Protein 8PYX (pdb70)

Organism: Streptoalloteichus hindustanus (NCBI:txid2017)

Sequence (993 aa):
MGYLHRVVEGLKANAGGEALVSADRRLTGAETLEEIHRTARALAAQGLRPGDGVVTLHGNGVEAVVLRIAVQLLGCRYAGLRPVFATREKANFLAEAEAAAFVYQPDMADEAAELLREVPTPRVLSLGPAPLGEDLVALAGAQSAEPVEFTADERAATAVGFTGGTAKGVCRAPFDLEACLDASSLTIFGEGPWRFLVCIPIADLGGEMAEWTLAAGGTVVLREDFEPADILATIGAERTTHVFCAPGWVYQLAEHPALADADLSSLTQIPYGGAPSTPARIADALEKLGRPLLVHCYGSQQEGGWMTWLSAEDHVRADRYLLNSVGKALPGTEIAIRDQDGADLPVGTVGEVCVRSTMLMRGYWRLPELTAKTVRDGWLHTGDLGRLDTEGYLYLVDRAKDVIIVEAYNVYSQEVEHVLTGHPDVRYAAVVGVPDHDTTEAVYAAVVPAEGVGEIDVDELRALVRTTLGPVHEPKHLDVVDTIPTTPHPDKSALRTRWRAMGYLHRVVEGLKANAGGEALVSADRRLTGAETLEEIHRTARALAAQGLRPGDGVVTLHGNGVEAVVLRIAVQLLGCRYAGLRPVFATREKANFLAEAEAAAFVYQPDMADEAAELLREVPTPRVLSLGPAPLGEDLVALAGAQSAEPVEFTADERAATAVGFAKGVCRAPFDLEACLDASSLTIFGEGPWRFLVCIPIADLGGEMAEWTLAAGGTVVLREDFEPADILATIGAERTTHVFCAPGWVYQLAEHPALADADLSSLTQIPYGGAPSTPARIADALEKLGRPLLVHCYGSQQEGGWMTWLSAEDHVRADRYLLNSVGKALPGTEIAIRDQDGADLPVGTVGEVCVRSTMLMRGYWRLPELTAKTVRDGWLHTGDLGRLDTEGYLYLVDRAKDVIIVEAYNVYSQEVEHVLTGHPDVRYAAVVGVPDHDTTEAVYAAVVPAEGVGEIDVDELRALVRTTLGPVHEPKHLDVVDTIPTTPPDKSALRTRWRA

Foldseek 3Di:
DFLLVLLLVLLVLFVPHWQEAEPVDTHTSVRLLLLLQLLLVLVVVLVDAAAAEEEEEDFWHSLLLSNLSSQVLRNYEYQYDYPLDDLVLVLVCLQLRNHQAYEYEQVCVVSVVVSCVSPPHHHYEYCADHDDHYDSSVSSVPGGSDDRGRDDDQLAFRYWYADDDLRFTFTAGRQLLVVLLVLCCVQLPQDQFAEEQCDGCSPDSSSVSSSNSSSNYYYYYDRHDDQVVVLQCCQVVLGQEYEEEQVSLLCNLPPPCNVVGDNPSHQAYEYDPFQHQLVSVVSSCVSNPALRYKAWDDGSQGRTAAIQHSVNCPPPPDHDSQWRHAGGVQKDWFFAAPVGHGDPAPDKHWTKIAGSNGTPATRPPVVVRCVQAPPRIGRRQWIWGAHPVRTTGTQARVVFWWQFQNDTARFVVLQNLLCVDQQFPGKGWGWEQDPPRRTAIEMETETDPPHDDDPLVVSQVSSCVPPRNRNGHPHYHYDNDFPDDSRTDRVVVRVVVVD/DFLLVLLLVLLVLFVPHWQEAEPVDTDTSVRLLLLLLLLLVLVVVLVDAAAAEEEEEDFWHSLLLSNLSSQVLRNYEYQYDYPVDDLVLVLVCLQLGNHQAYEYEAVCVVSVVVSCVSPPHPHYEYCADHDDHYDSSVSSVPGGSDDRGRDDDQLAFRYFAPVWTFTAGRQLLVVLLVLCCVQLPQDQFAEEQQDGCSPDSSSVSSSNSSSNYYYYYDRHDDQVVVLQCCQVVLGQEYEEEQVSLLCNLPPPCNVVGDNPSHQAYEYHPDQHQLVSVVSSCVSNVALRYKAWDDDQQGRTAAIRHSCNCPPPPDHDSQWRHAGGVQKDWFFAAPVGHGDDAPDKHFTKIAGSNGTSATRPPVVVRCVQAPPRIGRPQWIWGAHPVRTTGTQARVVFWWQFQNDTARFVVLQNLLCVPQQFPGKGWGWEQDPVRRTAIEMETETDDPDDDDPLVVSQVSSCVPPHNRNGHPHYHYDNDQDDDCNDRVVVRVVVVD

Nearest PDB structures (foldseek):
  8pyx-assembly2_B  TM=1.002E+00  e=0.000E+00  Streptoalloteichus hindustanus
  8pyx-assembly1_A  TM=1.001E+00  e=0.000E+00  Streptoalloteichus hindustanus
  8ppp-assembly2_B  TM=1.001E+00  e=0.000E+00  Streptoalloteichus hindustanus
  8ppp-assembly1_A  TM=9.996E-01  e=1.186E-103  Streptoalloteichus hindustanus
  8pyy-assembly1_A  TM=8.410E-01  e=1.056E-97  Streptoalloteichus hindustanus

Secondary structure (DSSP, 8-state):
--HHHHHHHHHHHTTTSEEEE-SS-EEEHHHHHHHHHHHHHHHHHTT--TT-EEEEE--S-HHHHHHHHHHHHTT-EEEEEPTTS-HHHHHHHHHHTTEEEEEE-GGGHHHHHHHHHHS--SSEEESSS-SSSEEHHHHHHTS--------S-TTS--EEEE------EEEE-HHHHHHHHHHHHHHH-SS--EEEE-S-TTTHHHHHHHHHHHTT-EEEE-SS--HHHHHHHHHHHT-SEE-B-HHHHHHHHH-GGGTTS--TT-SBEEEESS---HHHHHHHHHHH-SS-EEEEEEETTTEEEEEE-TGGGG-TT---TT--BEEPTT-EEEEE-TTS-B--TT--EEEEEESTTS-SEETT-HHHHHHHEETTEEEEEEEEEE-TT--EEEEEEGGG-EEETTEEE-HHHHHHHHHHSTTEEEEEEEEEEETTTEEEEEEEEEEPTT--S--HHHHHHHHHTTT-GGGS-SEEEE-S---B---B-HHHHHHHHH-/--HHHHHHHHHHHTTTSEEEE-SS-EEEHHHHHHHHHHHHHHHHHTT--TT-EEEEE--S-HHHHHHHHHHHHTT-EEEEEPTTS-HHHHHHHHHHTTEEEEEE-GGGHHHHHHHHHHS--SSEEESSS-SSSEEHHHHHHTS--------S-TTS--EEE----EEE-HHHHHHHHHHHHHHH-SS--EEEE-S-TTTHHHHHHHHHHHTT-EEEE-SS--HHHHHHHHHHHT-SEE-B-HHHHHHHHH-GGGTTS--TT-SBEEEESS---HHHHHHHHHHH-S--EEEEEEETTTEEEEEE-TGGGG-TT---TT--BEEPTT-EEEEE-TTS-B--TT--EEEEEESTTS-SEETT-HHHHHHHEETTEEEEEEEEEE-TT--EEEEEEGGG-EEETTEEE-HHHHHHHHHHSTTEEEEEEEEEEETTTEEEEEEEEEEPTT--S--HHHHHHHHHHHT-GGGS-SEEEE-S--------HHHHHHHHH-

B-factor: mean 33.25, std 11.19, range [15.63, 104.34]

Solvent-accessible surface area: 38607 Å² total; per-residue (Å²): 96,18,2,4,94,55,2,24,82,3,0,103,88,22,40,79,29,61,0,0,0,17,91,132,80,113,14,42,0,52,85,0,13,28,51,0,7,55,9,0,67,2,0,47,72,47,33,3,96,89,49,41,1,0,0,0,0,2,7,5,21,0,62,2,1,7,2,4,2,0,0,2,4,26,6,0,13,1,0,0,0,60,50,112,35,67,60,75,40,1,14,77,16,1,60,96,2,83,19,16,0,0,0,0,43,36,128,42,12,71,44,0,23,20,0,21,45,72,28,113,19,79,82,28,0,1,22,5,116,34,106,40,50,91,31,2,64,59,54,4,56,92,57,57,32,111,79,30,78,43,126,29,87,46,140,51,24,2,4,4,8,10,75,9,46,93,87,11,5,0,10,6,0,0,79,3,1,27,17,6,0,67,7,0,29,56,5,6,31,139,26,98,3,61,0,0,0,4,17,28,0,1,9,51,0,0,10,0,0,2,8,0,1,13,23,13,2,7,0,0,3,41,107,87,28,77,19,41,54,0,3,64,3,0,23,90,20,120,0,27,3,0,9,0,30,5,30,58,0,12,82,2,7,83,48,122,40,31,96,142,28,73,25,74,14,4,80,24,2,0,1,4,73,26,46,11,21,6,22,26,0,41,66,1,21,146,60,21,61,93,66,1,0,1,10,3,18,27,44,34,16,1,8,17,1,0,52,1,31,20,131,25,15,78,66,111,98,109,138,4,8,52,0,13,0,78,38,3,95,71,13,80,32,11,9,30,52,113,139,32,49,97,46,101,92,43,56,30,8,35,0,0,0,89,17,80,6,25,13,87,7,15,33,105,60,89,86,74,31,71,54,20,36,117,134,34,25,4,18,18,18,26,24,0,66,28,44,134,58,31,2,0,30,34,1,1,61,52,38,4,23,1,89,12,94,94,125,75,0,37,0,12,30,0,16,40,20,0,4,50,20,111,37,2,78,61,12,0,0,1,3,0,55,20,182,123,29,81,24,3,3,7,0,0,0,15,36,22,169,91,38,63,104,17,77,46,97,80,1,46,31,63,0,99,110,81,48,16,95,40,33,42,0,114,47,23,63,77,32,130,86,32,49,99,63,159,65,33,44,10,49,36,12,8,81,71,80,79,125,117,9,3,4,81,66,1,25,80,4,1,76,88,22,40,78,28,60,0,0,0,15,92,129,81,118,15,42,0,51,85,0,22,24,47,0,10,68,10,0,74,2,0,47,72,45,34,2,95,87,49,40,1,0,0,0,0,2,6,5,20,1,58,3,1,9,1,5,2,0,0,2,4,26,7,0,14,0,0,0,0,64,50,114,45,66,58,197,39,0,12,71,17,1,62,96,3,84,21,16,0,0,0,0,47,34,122,39,12,66,43,0,20,21,1,22,40,68,26,113,18,79,81,29,0,1,22,6,117,32,106,38,51,92,33,1,69,60,56,5,57,92,59,58,30,118,98,29,83,42,125,31,88,42,120,53,23,2,5,3,13,32,95,33,6,5,9,12,0,0,78,4,0,42,17,5,1,68,7,0,30,56,5,2,30,139,27,98,3,61,1,0,0,4,16,28,0,1,6,55,0,0,27,2,0,2,7,0,1,14,23,13,2,7,0,0,3,44,107,88,28,76,20,42,53,0,4,64,3,0,24,88,20,129,0,28,3,0,10,0,32,5,32,57,1,14,83,2,10,85,47,123,42,30,104,96,28,78,24,71,16,5,77,19,1,0,0,4,85,46,64,10,21,6,23,26,0,42,71,2,23,83,52,19,68,80,56,1,0,1,9,3,18,28,44,68,38,1,8,18,1,0,52,0,36,18,119,30,16,76,64,110,97,107,138,4,10,58,0,12,0,81,39,2,94,70,13,79,32,12,7,31,41,177,140,32,49,98,44,101,91,43,55,30,7,33,0,0,0,94,17,81,7,25,13,149,8,22,34,106,51,87,85,59,31,70,90,18,35,110,141,34,31,4,19,33,30,26,24,0,72,28,44,135,57,31,3,0,31,34,4,1,100,53,67,4,23,1,73,13,107,94,128,61,0,32,0,12,24,0,21,40,22,0,4,51,20,112,35,2,80,59,13,3,0,0,2,0,62,27,180,123,32,82,24,3,3,7,0,0,0,19,37,24,106,80,44,67,174,19,78,46,98,80,1,46,32,63,0,100,114,81,46,16,102,43,28,42,0,120,42,21,59,74,26,130,85,32,52,103,84,158,65,43,14,45,34,10,10,83,72,82,89,124

InterPro domains:
  IPR000873 AMP-dependent synthetase/ligase domain [PF00501] (16-366)
  IPR020845 AMP-binding, conserved site [PS00455] (160-171)
  IPR025110 AMP-binding enzyme, C-terminal domain [PF13193] (416-492)
  IPR042099 ANL, N-terminal domain [G3DSA:3.40.50.12780] (4-402)
  IPR045851 AMP-binding enzyme domain superfamily [G3DSA:3.30.300.30] (403-505)
  IPR050237 ATP-dependent AMP-binding enzyme [PTHR43767] (10-500)

Radius of gyration: 31.49 Å; Cα contacts (8 Å, |Δi|>4): 2283; chains: 2; bounding box: 93×53×87 Å

Structure (mmCIF, N/CA/C/O backbone):
data_8PYX
#
_entry.id   8PYX
#
_cell.length_a   82.167
_cell.length_b   96.159
_cell.length_c   87.323
_cell.angle_alpha   90.00
_cell.angle_beta   117.74
_cell.angle_gamma   90.00
#
_symmetry.space_group_name_H-M   'P 1 21 1'
#
loop_
_entity.id
_entity.type
_entity.pdbx_description
1 polymer 'Fatty-acyl-CoA synthase'
2 non-polymer 'SULFATE ION'
3 non-polymer ADENOSINE
4 water water
#
loop_
_atom_site.group_PDB
_atom_site.id
_atom_site.type_symbol
_atom_site.label_atom_id
_atom_site.label_alt_id
_atom_site.label_comp_id
_atom_site.label_asym_id
_atom_site.label_entity_id
_atom_site.label_seq_id
_atom_site.pdbx_PDB_ins_code
_atom_site.Cartn_x
_atom_site.Cartn_y
_atom_site.Cartn_z
_atom_site.occupancy
_atom_site.B_iso_or_equiv
_atom_site.auth_seq_id
_atom_site.auth_comp_id
_atom_site.auth_asym_id
_atom_site.auth_atom_id
_atom_site.pdbx_PDB_model_num
ATOM 1 N N . MET A 1 1 ? -26.144 20.203 -22.310 1.00 46.60 1 MET A N 1
ATOM 2 C CA . MET A 1 1 ? -27.066 20.324 -23.477 1.00 48.20 1 MET A CA 1
ATOM 3 C C . MET A 1 1 ? -28.538 20.241 -23.041 1.00 44.33 1 MET A C 1
ATOM 4 O O . MET A 1 1 ? -29.432 20.681 -23.755 1.00 43.54 1 MET A O 1
ATOM 6 N N . GLY A 1 2 ? -28.786 19.676 -21.851 1.00 41.50 2 GLY A N 1
ATOM 7 C CA . GLY A 1 2 ? -30.092 19.190 -21.437 1.00 32.68 2 GLY A CA 1
ATOM 8 C C . GLY A 1 2 ? -30.142 17.669 -21.569 1.00 29.49 2 GLY A C 1
ATOM 9 O O . GLY A 1 2 ? -29.729 17.134 -22.593 1.00 28.07 2 GLY A O 1
ATOM 10 N N . TYR A 1 3 ? -30.632 16.975 -20.544 1.00 26.17 3 TYR A N 1
ATOM 11 C CA . TYR A 1 3 ? -30.576 15.514 -20.507 1.00 24.97 3 TYR A CA 1
ATOM 12 C C . TYR A 1 3 ? -31.363 14.885 -21.658 1.00 24.82 3 TYR A C 1
ATOM 13 O O . TYR A 1 3 ? -30.882 13.981 -22.344 1.00 23.69 3 TYR A O 1
ATOM 22 N N . LEU A 1 4 ? -32.603 15.327 -21.859 1.00 24.49 4 LEU A N 1
ATOM 23 C CA . LEU A 1 4 ? -33.426 14.698 -22.878 1.00 26.97 4 LEU A CA 1
ATOM 24 C C . LEU A 1 4 ? -32.936 15.008 -24.292 1.00 27.17 4 LEU A C 1
ATOM 25 O O . LEU A 1 4 ? -33.003 14.142 -25.156 1.00 22.89 4 LEU A O 1
ATOM 30 N N . HIS A 1 5 ? -32.361 16.205 -24.466 1.00 27.32 5 HIS A N 1
ATOM 31 C CA . HIS A 1 5 ? -31.630 16.558 -25.663 1.00 31.11 5 HIS A CA 1
ATOM 32 C C . HIS A 1 5 ? -30.488 15.563 -25.899 1.00 28.61 5 HIS A C 1
ATOM 33 O O . HIS A 1 5 ? -30.303 15.129 -27.033 1.00 27.84 5 HIS A O 1
ATOM 40 N N . ARG A 1 6 ? -29.717 15.221 -24.852 1.00 26.85 6 ARG A N 1
ATOM 41 C CA . ARG A 1 6 ? -28.611 14.268 -24.996 1.00 27.80 6 ARG A CA 1
ATOM 42 C C . ARG A 1 6 ? -29.140 12.906 -25.450 1.00 23.06 6 ARG A C 1
ATOM 43 O O . ARG A 1 6 ? -28.594 12.299 -26.356 1.00 25.08 6 ARG A O 1
ATOM 51 N N . VAL A 1 7 ? -30.248 12.459 -24.885 1.00 22.64 7 VAL A N 1
ATOM 52 C CA . VAL A 1 7 ? -30.838 11.163 -25.231 1.00 21.26 7 VAL A CA 1
ATOM 53 C C . VAL A 1 7 ? -31.264 11.140 -26.710 1.00 24.25 7 VAL A C 1
ATOM 54 O O . VAL A 1 7 ? -30.958 10.203 -27.445 1.00 22.11 7 VAL A O 1
ATOM 58 N N . VAL A 1 8 ? -31.959 12.205 -27.152 1.00 24.38 8 VAL A N 1
ATOM 59 C CA . VAL A 1 8 ? -32.513 12.316 -28.498 1.00 25.46 8 VAL A CA 1
ATOM 60 C C . VAL A 1 8 ? -31.384 12.425 -29.523 1.00 26.56 8 VAL A C 1
ATOM 61 O O . VAL A 1 8 ? -31.480 11.804 -30.569 1.00 26.42 8 VAL A O 1
ATOM 65 N N . GLU A 1 9 ? -30.333 13.208 -29.222 1.00 26.61 9 GLU A N 1
ATOM 66 C CA . GLU A 1 9 ? -29.160 13.344 -30.083 1.00 29.68 9 GLU A CA 1
ATOM 67 C C . GLU A 1 9 ? -28.466 11.993 -30.274 1.00 25.73 9 GLU A C 1
ATOM 68 O O . GLU A 1 9 ? -28.054 11.656 -31.378 1.00 23.97 9 GLU A O 1
ATOM 74 N N . GLY A 1 10 ? -28.319 11.231 -29.201 1.00 21.45 10 GLY A N 1
ATOM 75 C CA . GLY A 1 10 ? -27.800 9.881 -29.325 1.00 21.78 10 GLY A CA 1
ATOM 76 C C . GLY A 1 10 ? -28.622 9.025 -30.277 1.00 21.00 10 GLY A C 1
ATOM 77 O O . GLY A 1 10 ? -28.072 8.340 -31.139 1.00 23.79 10 GLY A O 1
ATOM 78 N N . LEU A 1 11 ? -29.941 9.046 -30.108 1.00 23.42 11 LEU A N 1
ATOM 79 C CA . LEU A 1 11 ? -30.828 8.246 -30.950 1.00 25.98 11 LEU A CA 1
ATOM 80 C C . LEU A 1 11 ? -30.724 8.656 -32.417 1.00 25.78 11 LEU A C 1
ATOM 81 O O . LEU A 1 11 ? -30.761 7.797 -33.285 1.00 24.22 11 LEU A O 1
ATOM 86 N N . LYS A 1 12 ? -30.543 9.955 -32.675 1.00 27.33 12 LYS A N 1
ATOM 87 C CA . LYS A 1 12 ? -30.387 10.481 -34.027 1.00 28.98 12 LYS A CA 1
ATOM 88 C C . LYS A 1 12 ? -29.042 10.080 -34.612 1.00 27.11 12 LYS A C 1
ATOM 89 O O . LYS A 1 12 ? -28.937 9.820 -35.812 1.00 29.22 12 LYS A O 1
ATOM 95 N N . ALA A 1 13 ? -28.006 10.071 -33.767 1.00 26.74 13 ALA A N 1
ATOM 96 C CA . ALA A 1 13 ? -26.710 9.579 -34.183 1.00 30.35 13 ALA A CA 1
ATOM 97 C C . ALA A 1 13 ? -26.773 8.087 -34.537 1.00 27.95 13 ALA A C 1
ATOM 98 O O . ALA A 1 13 ? -25.951 7.626 -35.314 1.00 30.28 13 ALA A O 1
ATOM 100 N N . ASN A 1 14 ? -27.741 7.345 -33.979 1.00 25.38 14 ASN A N 1
ATOM 101 C CA . ASN A 1 14 ? -27.885 5.911 -34.213 1.00 24.96 14 ASN A CA 1
ATOM 102 C C . ASN A 1 14 ? -29.160 5.625 -35.030 1.00 26.74 14 ASN A C 1
ATOM 103 O O . ASN A 1 14 ? -29.749 4.549 -34.918 1.00 25.31 14 ASN A O 1
ATOM 108 N N . ALA A 1 15 ? -29.591 6.560 -35.889 1.00 25.62 15 ALA A N 1
ATOM 109 C CA . ALA A 1 15 ? -30.929 6.439 -36.485 1.00 29.16 15 ALA A CA 1
ATOM 110 C C . ALA A 1 15 ? -31.072 5.109 -37.229 1.00 29.16 15 ALA A C 1
ATOM 111 O O . ALA A 1 15 ? -32.084 4.434 -37.070 1.00 29.08 15 ALA A O 1
ATOM 113 N N . GLY A 1 16 ? -30.032 4.716 -37.983 1.00 28.53 16 GLY A N 1
ATOM 114 C CA . GLY A 1 16 ? -30.066 3.499 -38.782 1.00 32.04 16 GLY A CA 1
ATOM 115 C C . GLY A 1 16 ? -29.503 2.255 -38.091 1.00 32.47 16 GLY A C 1
ATOM 116 O O . GLY A 1 16 ? -29.470 1.179 -38.683 1.00 29.09 16 GLY A O 1
ATOM 117 N N . GLY A 1 17 ? -29.002 2.393 -36.861 1.00 32.61 17 GLY A N 1
ATOM 118 C CA . GLY A 1 17 ? -28.478 1.245 -36.131 1.00 33.55 17 GLY A CA 1
ATOM 119 C C . GLY A 1 17 ? -29.492 0.772 -35.095 1.00 31.38 17 GLY A C 1
ATOM 120 O O . GLY A 1 17 ? -30.441 1.493 -34.792 1.00 30.06 17 GLY A O 1
ATOM 121 N N . GLU A 1 18 ? -29.264 -0.423 -34.550 1.00 31.69 18 GLU A N 1
ATOM 122 C CA . GLU A 1 18 ? -30.092 -0.977 -33.486 1.00 29.57 18 GLU A CA 1
ATOM 123 C C . GLU A 1 18 ? -29.918 -0.118 -32.235 1.00 25.69 18 GLU A C 1
ATOM 124 O O . GLU A 1 18 ? -28.787 0.189 -31.887 1.00 25.45 18 GLU A O 1
ATOM 130 N N . ALA A 1 19 ? -31.035 0.169 -31.545 1.00 24.17 19 ALA A N 1
ATOM 131 C CA . ALA A 1 19 ? -31.088 1.004 -30.345 1.00 27.37 19 ALA A CA 1
ATOM 132 C C . ALA A 1 19 ? -31.723 0.273 -29.157 1.00 29.70 19 ALA A C 1
ATOM 133 O O . ALA A 1 19 ? -31.192 0.344 -28.048 1.00 28.10 19 ALA A O 1
ATOM 135 N N . LEU A 1 20 ? -32.901 -0.358 -29.362 1.00 25.62 20 LEU A N 1
ATOM 136 C CA . LEU A 1 20 ? -33.552 -1.126 -28.307 1.00 26.40 20 LEU A CA 1
ATOM 137 C C . LEU A 1 20 ? -33.776 -2.552 -28.806 1.00 26.55 20 LEU A C 1
ATOM 138 O O . LEU A 1 20 ? -34.499 -2.760 -29.782 1.00 30.11 20 LEU A O 1
ATOM 143 N N . VAL A 1 21 ? -33.117 -3.514 -28.158 1.00 25.93 21 VAL A N 1
ATOM 144 C CA . VAL A 1 21 ? -33.186 -4.907 -28.551 1.00 29.74 21 VAL A CA 1
ATOM 145 C C . VAL A 1 21 ? -33.567 -5.738 -27.329 1.00 30.16 21 VAL A C 1
ATOM 146 O O . VAL A 1 21 ? -32.871 -5.681 -26.312 1.00 24.95 21 VAL A O 1
ATOM 150 N N . SER A 1 22 ? -34.649 -6.517 -27.452 1.00 29.03 22 SER A N 1
ATOM 151 C CA . SER A 1 22 ? -35.036 -7.520 -26.467 1.00 30.27 22 SER A CA 1
ATOM 152 C C . SER A 1 22 ? -35.139 -8.872 -27.158 1.00 31.57 22 SER A C 1
ATOM 153 O O . SER A 1 22 ? -34.818 -8.979 -28.326 1.00 33.09 22 SER A O 1
ATOM 156 N N . ALA A 1 23 ? -35.640 -9.881 -26.442 1.00 33.44 23 ALA A N 1
ATOM 157 C CA . ALA A 1 23 ? -35.914 -11.179 -27.034 1.00 36.24 23 ALA A CA 1
ATOM 158 C C . ALA A 1 23 ? -37.120 -11.087 -27.971 1.00 37.39 23 ALA A C 1
ATOM 159 O O . ALA A 1 23 ? -37.227 -11.887 -28.884 1.00 38.53 23 ALA A O 1
ATOM 161 N N . ASP A 1 24 ? -37.962 -10.058 -27.818 1.00 37.46 24 ASP A N 1
ATOM 162 C CA . ASP A 1 24 ? -39.234 -9.990 -28.520 1.00 40.99 24 ASP A CA 1
ATOM 163 C C . ASP A 1 24 ? -39.289 -8.897 -29.590 1.00 42.92 24 ASP A C 1
ATOM 164 O O . ASP A 1 24 ? -40.215 -8.871 -30.393 1.00 39.39 24 ASP A O 1
ATOM 169 N N . ARG A 1 25 ? -38.372 -7.936 -29.562 1.00 38.91 25 ARG A N 1
ATOM 170 C CA . ARG A 1 25 ? -38.521 -6.775 -30.414 1.00 41.29 25 ARG A CA 1
ATOM 171 C C . ARG A 1 25 ? -37.171 -6.104 -30.607 1.00 39.05 25 ARG A C 1
ATOM 172 O O . ARG A 1 25 ? -36.383 -6.110 -29.667 1.00 37.02 25 ARG A O 1
ATOM 180 N N . ARG A 1 26 ? -36.965 -5.513 -31.795 1.00 35.26 26 ARG A N 1
ATOM 181 C CA . ARG A 1 26 ? -35.703 -4.795 -32.119 1.00 35.46 26 ARG A CA 1
ATOM 182 C C . ARG A 1 26 ? -36.034 -3.493 -32.857 1.00 38.28 26 ARG A C 1
ATOM 183 O O . ARG A 1 26 ? -36.582 -3.582 -33.972 1.00 38.05 26 ARG A O 1
ATOM 191 N N . LEU A 1 27 ? -35.720 -2.338 -32.266 1.00 35.68 27 LEU A N 1
ATOM 192 C CA . LEU A 1 27 ? -35.962 -1.034 -32.860 1.00 33.90 27 LEU A CA 1
ATOM 193 C C . LEU A 1 27 ? -34.625 -0.365 -33.190 1.00 37.41 27 LEU A C 1
ATOM 194 O O . LEU A 1 27 ? -33.652 -0.446 -32.438 1.00 30.86 27 LEU A O 1
ATOM 199 N N . THR A 1 28 ? -34.601 0.314 -34.336 1.00 35.03 28 THR A N 1
ATOM 200 C CA . THR A 1 28 ? -33.507 1.184 -34.701 1.00 29.97 28 THR A CA 1
ATOM 201 C C . THR A 1 28 ? -33.614 2.454 -33.864 1.00 25.99 28 THR A C 1
ATOM 202 O O . THR A 1 28 ? -34.621 2.705 -33.212 1.00 27.76 28 THR A O 1
ATOM 206 N N . GLY A 1 29 ? -32.568 3.275 -33.929 1.00 26.61 29 GLY A N 1
ATOM 207 C CA . GLY A 1 29 ? -32.595 4.599 -33.334 1.00 27.55 29 GLY A CA 1
ATOM 208 C C . GLY A 1 29 ? -33.782 5.413 -33.828 1.00 27.86 29 GLY A C 1
ATOM 209 O O . GLY A 1 29 ? -34.475 6.048 -33.036 1.00 27.19 29 GLY A O 1
ATOM 210 N N . ALA A 1 30 ? -34.010 5.412 -35.148 1.00 32.07 30 ALA A N 1
ATOM 211 C CA . ALA A 1 30 ? -35.080 6.239 -35.704 1.00 30.38 30 ALA A CA 1
ATOM 212 C C . ALA A 1 30 ? -36.434 5.690 -35.249 1.00 27.99 30 ALA A C 1
ATOM 213 O O . ALA A 1 30 ? -37.335 6.455 -34.904 1.00 25.31 30 ALA A O 1
ATOM 215 N N . GLU A 1 31 ? -36.582 4.352 -35.210 1.00 29.24 31 GLU A N 1
ATOM 216 C CA . GLU A 1 31 ? -37.851 3.765 -34.794 1.00 30.68 31 GLU A CA 1
ATOM 217 C C . GLU A 1 31 ? -38.122 4.119 -33.337 1.00 29.14 31 GLU A C 1
ATOM 218 O O . GLU A 1 31 ? -39.259 4.402 -32.959 1.00 28.50 31 GLU A O 1
ATOM 224 N N . THR A 1 32 ? -37.060 4.071 -32.523 1.00 27.23 32 THR A N 1
ATOM 225 C CA . THR A 1 32 ? -37.178 4.325 -31.099 1.00 26.12 32 THR A CA 1
ATOM 226 C C . THR A 1 32 ? -37.655 5.761 -30.903 1.00 25.97 32 THR A C 1
ATOM 227 O O . THR A 1 32 ? -38.556 6.044 -30.130 1.00 29.41 32 THR A O 1
ATOM 231 N N . LEU A 1 33 ? -37.062 6.690 -31.637 1.00 28.35 33 LEU A N 1
ATOM 232 C CA . LEU A 1 33 ? -37.405 8.083 -31.469 1.00 31.28 33 LEU A CA 1
ATOM 233 C C . LEU A 1 33 ? -38.874 8.301 -31.826 1.00 33.22 33 LEU A C 1
ATOM 234 O O . LEU A 1 33 ? -39.533 9.103 -31.165 1.00 33.04 33 LEU A O 1
ATOM 239 N N . GLU A 1 34 ? -39.368 7.620 -32.876 1.00 30.74 34 GLU A N 1
ATOM 240 C CA . GLU A 1 34 ? -40.751 7.790 -33.317 1.00 30.68 34 GLU A CA 1
ATOM 241 C C . GLU A 1 34 ? -41.715 7.328 -32.231 1.00 28.97 34 GLU A C 1
ATOM 242 O O . GLU A 1 34 ? -42.690 8.029 -31.912 1.00 29.11 34 GLU A O 1
ATOM 244 N N . GLU A 1 35 ? -41.449 6.134 -31.696 1.00 31.48 35 GLU A N 1
ATOM 245 C CA . GLU A 1 35 ? -42.242 5.572 -30.614 1.00 34.04 35 GLU A CA 1
ATOM 246 C C . GLU A 1 35 ? -42.227 6.500 -29.398 1.00 28.72 35 GLU A C 1
ATOM 247 O O . GLU A 1 35 ? -43.255 6.644 -28.745 1.00 31.01 35 GLU A O 1
ATOM 253 N N . ILE A 1 36 ? -41.089 7.135 -29.105 1.00 28.27 36 ILE A N 1
ATOM 254 C CA . ILE A 1 36 ? -40.996 8.045 -27.974 1.00 28.07 36 ILE A CA 1
ATOM 255 C C . ILE A 1 36 ? -41.890 9.246 -28.219 1.00 29.36 36 ILE A C 1
ATOM 256 O O . ILE A 1 36 ? -42.646 9.633 -27.331 1.00 28.66 36 ILE A O 1
ATOM 261 N N . HIS A 1 37 ? -41.781 9.829 -29.408 1.00 27.59 37 HIS A N 1
ATOM 262 C CA . HIS A 1 37 ? -42.517 11.037 -29.724 1.00 32.07 37 HIS A CA 1
ATOM 263 C C . HIS A 1 37 ? -44.027 10.774 -29.698 1.00 30.61 37 HIS A C 1
ATOM 264 O O . HIS A 1 37 ? -44.796 11.605 -29.230 1.00 34.65 37 HIS A O 1
ATOM 271 N N . ARG A 1 38 ? -44.462 9.625 -30.211 1.00 33.50 38 ARG A N 1
ATOM 272 C CA . ARG A 1 38 ? -45.885 9.387 -30.315 1.00 37.17 38 ARG A CA 1
ATOM 273 C C . ARG A 1 38 ? -46.428 8.986 -28.941 1.00 37.19 38 ARG A C 1
ATOM 274 O O . ARG A 1 38 ? -47.560 9.347 -28.614 1.00 32.84 38 ARG A O 1
ATOM 282 N N . THR A 1 39 ? -45.614 8.296 -28.127 1.00 31.25 39 THR A N 1
ATOM 283 C CA . THR A 1 39 ? -46.050 7.931 -26.799 1.00 31.57 39 THR A CA 1
ATOM 284 C C . THR A 1 39 ? -46.182 9.189 -25.967 1.00 31.76 39 THR A C 1
ATOM 285 O O . THR A 1 39 ? -47.135 9.316 -25.211 1.00 34.09 39 THR A O 1
ATOM 289 N N . ALA A 1 40 ? -45.240 10.117 -26.136 1.00 30.72 40 ALA A N 1
ATOM 290 C CA . ALA A 1 40 ? -45.315 11.382 -25.430 1.00 32.11 40 ALA A CA 1
ATOM 291 C C . ALA A 1 40 ? -46.608 12.107 -25.789 1.00 36.27 40 ALA A C 1
ATOM 292 O O . ALA A 1 40 ? -47.257 12.696 -24.916 1.00 34.91 40 ALA A O 1
ATOM 294 N N . ARG A 1 41 ? -46.933 12.133 -27.081 1.00 35.73 41 ARG A N 1
ATOM 295 C CA . ARG A 1 41 ? -48.144 12.874 -27.519 1.00 39.95 41 ARG A CA 1
ATOM 296 C C . ARG A 1 41 ? -49.366 12.193 -26.900 1.00 35.15 41 ARG A C 1
ATOM 297 O O . ARG A 1 41 ? -50.226 12.906 -26.356 1.00 33.41 41 ARG A O 1
ATOM 305 N N . ALA A 1 42 ? -49.421 10.863 -26.968 1.00 32.09 42 ALA A N 1
ATOM 306 C CA . ALA A 1 42 ? -50.522 10.126 -26.377 1.00 31.87 42 ALA A CA 1
ATOM 307 C C . ALA A 1 42 ? -50.692 10.499 -24.902 1.00 35.65 42 ALA A C 1
ATOM 308 O O . ALA A 1 42 ? -51.821 10.665 -24.444 1.00 36.31 42 ALA A O 1
ATOM 310 N N . LEU A 1 43 ? -49.575 10.628 -24.150 1.00 34.00 43 LEU A N 1
ATOM 311 C CA . LEU A 1 43 ? -49.652 10.930 -22.730 1.00 30.92 43 LEU A CA 1
ATOM 312 C C . LEU A 1 43 ? -50.170 12.354 -22.548 1.00 33.08 43 LEU A C 1
ATOM 313 O O . LEU A 1 43 ? -50.984 12.624 -21.656 1.00 35.32 43 LEU A O 1
ATOM 318 N N . ALA A 1 44 ? -49.716 13.272 -23.404 1.00 34.25 44 ALA A N 1
ATOM 319 C CA . ALA A 1 44 ? -50.127 14.660 -23.282 1.00 36.03 44 ALA A CA 1
ATOM 320 C C . ALA A 1 44 ? -51.614 14.756 -23.619 1.00 39.05 44 ALA A C 1
ATOM 321 O O . ALA A 1 44 ? -52.348 15.524 -22.998 1.00 38.00 44 ALA A O 1
ATOM 323 N N . ALA A 1 45 ? -52.044 13.954 -24.597 1.00 38.89 45 ALA A N 1
ATOM 324 C CA . ALA A 1 45 ? -53.451 13.916 -24.988 1.00 42.33 45 ALA A CA 1
ATOM 325 C C . ALA A 1 45 ? -54.324 13.345 -23.868 1.00 40.97 45 ALA A C 1
ATOM 326 O O . ALA A 1 45 ? -55.519 13.616 -23.848 1.00 42.10 45 ALA A O 1
ATOM 328 N N . GLN A 1 46 ? -53.744 12.571 -22.928 1.00 40.30 46 GLN A N 1
ATOM 329 C CA . GLN A 1 46 ? -54.493 12.079 -21.784 1.00 33.66 46 GLN A CA 1
ATOM 330 C C . GLN A 1 46 ? -54.577 13.130 -20.687 1.00 33.41 46 GLN A C 1
ATOM 331 O O . GLN A 1 46 ? -55.225 12.889 -19.675 1.00 35.79 46 GLN A O 1
ATOM 337 N N . GLY A 1 47 ? -53.931 14.283 -20.864 1.00 31.60 47 GLY A N 1
ATOM 338 C CA . GLY A 1 47 ? -54.050 15.369 -19.900 1.00 32.01 47 GLY A CA 1
ATOM 339 C C . GLY A 1 47 ? -52.807 15.561 -19.022 1.00 34.01 47 GLY A C 1
ATOM 340 O O . GLY A 1 47 ? -52.736 16.515 -18.245 1.00 35.78 47 GLY A O 1
ATOM 341 N N . LEU A 1 48 ? -51.806 14.689 -19.157 1.00 32.36 48 LEU A N 1
ATOM 342 C CA . LEU A 1 48 ? -50.596 14.798 -18.347 1.00 33.01 48 LEU A CA 1
ATOM 343 C C . LEU A 1 48 ? -49.823 16.050 -18.740 1.00 33.80 48 LEU A C 1
ATOM 344 O O . LEU A 1 48 ? -49.697 16.353 -19.921 1.00 37.61 48 LEU A O 1
ATOM 349 N N . ARG A 1 49 ? -49.374 16.804 -17.729 1.00 35.81 49 ARG A N 1
ATOM 350 C CA . ARG A 1 49 ? -48.602 18.029 -17.902 1.00 34.97 49 ARG A CA 1
ATOM 351 C C . ARG A 1 49 ? -47.333 17.956 -17.046 1.00 39.09 49 ARG A C 1
ATOM 352 O O . ARG A 1 49 ? -47.179 17.045 -16.213 1.00 35.07 49 ARG A O 1
ATOM 356 N N . PRO A 1 50 ? -46.378 18.909 -17.224 1.00 37.04 50 PRO A N 1
ATOM 357 C CA . PRO A 1 50 ? -45.142 18.932 -16.432 1.00 37.57 50 PRO A CA 1
ATOM 358 C C . PRO A 1 50 ? -45.369 18.805 -14.928 1.00 38.32 50 PRO A C 1
ATOM 359 O O . PRO A 1 50 ? -46.214 19.490 -14.359 1.00 36.72 50 PRO A O 1
ATOM 363 N N . GLY A 1 51 ? -44.628 17.886 -14.299 1.00 34.05 51 GLY A N 1
ATOM 364 C CA . GLY A 1 51 ? -44.678 17.742 -12.859 1.00 32.19 51 GLY A CA 1
ATOM 365 C C . GLY A 1 51 ? -45.713 16.719 -12.410 1.00 30.71 51 GLY A C 1
ATOM 366 O O . GLY A 1 51 ? -45.793 16.421 -11.221 1.00 29.73 51 GLY A O 1
ATOM 367 N N . ASP A 1 52 ? -46.503 16.182 -13.345 1.00 28.70 52 ASP A N 1
ATOM 368 C CA . ASP A 1 52 ? -47.491 15.185 -12.971 1.00 31.94 52 ASP A CA 1
ATOM 369 C C . ASP A 1 52 ? -46.764 13.863 -12.734 1.00 33.96 52 ASP A C 1
ATOM 370 O O . ASP A 1 52 ? -45.884 13.499 -13.511 1.00 34.65 52 ASP A O 1
ATOM 375 N N . GLY A 1 53 ? -47.129 13.186 -11.644 1.00 32.86 53 GLY A N 1
ATOM 376 C CA . GLY A 1 53 ? -46.600 11.873 -11.320 1.00 31.69 53 GLY A CA 1
ATOM 377 C C . GLY A 1 53 ? -47.187 10.830 -12.257 1.00 33.79 53 GLY A C 1
ATOM 378 O O . GLY A 1 53 ? -48.394 10.890 -12.548 1.00 27.46 53 GLY A O 1
ATOM 379 N N . VAL A 1 54 ? -46.316 9.912 -12.716 1.00 29.81 54 VAL A N 1
ATOM 380 C CA . VAL A 1 54 ? -46.725 8.794 -13.550 1.00 30.19 54 VAL A CA 1
ATOM 381 C C . VAL A 1 54 ? -46.076 7.542 -12.987 1.00 29.98 54 VAL A C 1
ATOM 382 O O . VAL A 1 54 ? -44.882 7.338 -13.129 1.00 28.39 54 VAL A O 1
ATOM 386 N N . VAL A 1 55 ? -46.877 6.692 -12.361 1.00 29.20 55 VAL A N 1
ATOM 387 C CA . VAL A 1 55 ? -46.357 5.509 -11.705 1.00 29.27 55 VAL A CA 1
ATOM 388 C C . VAL A 1 55 ? -46.526 4.356 -12.666 1.00 26.36 55 VAL A C 1
ATOM 389 O O . VAL A 1 55 ? -47.523 4.283 -13.379 1.00 26.11 55 VAL A O 1
ATOM 393 N N . THR A 1 56 ? -45.535 3.473 -12.693 1.00 27.44 56 THR A N 1
ATOM 394 C CA . THR A 1 56 ? -45.498 2.429 -13.701 1.00 28.67 56 THR A CA 1
ATOM 395 C C . THR A 1 56 ? -45.273 1.087 -13.038 1.00 27.79 56 THR A C 1
ATOM 396 O O . THR A 1 56 ? -44.714 1.008 -11.950 1.00 28.24 56 THR A O 1
ATOM 400 N N . LEU A 1 57 ? -45.699 0.040 -13.742 1.00 28.33 57 LEU A N 1
ATOM 401 C CA . LEU A 1 57 ? -45.466 -1.321 -13.305 1.00 32.00 57 LEU A CA 1
ATOM 402 C C . LEU A 1 57 ? -45.246 -2.187 -14.537 1.00 33.20 57 LEU A C 1
ATOM 403 O O . LEU A 1 57 ? -46.208 -2.558 -15.205 1.00 36.17 57 LEU A O 1
ATOM 408 N N . HIS A 1 58 ? -43.973 -2.487 -14.817 1.00 29.85 58 HIS A N 1
ATOM 409 C CA . HIS A 1 58 ? -43.592 -3.282 -15.976 1.00 30.96 58 HIS A CA 1
ATOM 410 C C . HIS A 1 58 ? -42.244 -3.947 -15.728 1.00 29.42 58 HIS A C 1
ATOM 411 O O . HIS A 1 58 ? -41.541 -3.602 -14.777 1.00 30.52 58 HIS A O 1
ATOM 418 N N . GLY A 1 59 ? -41.897 -4.869 -16.630 1.00 30.57 59 GLY A N 1
ATOM 419 C CA . GLY A 1 59 ? -40.576 -5.464 -16.701 1.00 31.51 59 GLY A CA 1
ATOM 420 C C . GLY A 1 59 ? -39.660 -4.677 -17.642 1.00 30.13 59 GLY A C 1
ATOM 421 O O . GLY A 1 59 ? -39.766 -3.464 -17.740 1.00 28.88 59 GLY A O 1
ATOM 422 N N . ASN A 1 60 ? -38.770 -5.388 -18.328 1.00 28.40 60 ASN A N 1
ATOM 423 C CA . ASN A 1 60 ? -37.679 -4.776 -19.070 1.00 29.95 60 ASN A CA 1
ATOM 424 C C . ASN A 1 60 ? -37.882 -4.900 -20.579 1.00 30.67 60 ASN A C 1
ATOM 425 O O . ASN A 1 60 ? -36.920 -5.089 -21.337 1.00 31.32 60 ASN A O 1
ATOM 430 N N . GLY A 1 61 ? -39.120 -4.706 -21.022 1.00 28.73 61 GLY A N 1
ATOM 431 C CA . GLY A 1 61 ? -39.431 -4.737 -22.434 1.00 28.86 61 GLY A CA 1
ATOM 432 C C . GLY A 1 61 ? -39.074 -3.414 -23.101 1.00 31.14 61 GLY A C 1
ATOM 433 O O . GLY A 1 61 ? -38.873 -2.397 -22.427 1.00 28.40 61 GLY A O 1
ATOM 434 N N . VAL A 1 62 ? -39.053 -3.439 -24.439 1.00 28.66 62 VAL A N 1
ATOM 435 C CA . VAL A 1 62 ? -38.708 -2.281 -25.243 1.00 29.81 62 VAL A CA 1
ATOM 436 C C . VAL A 1 62 ? -39.725 -1.179 -24.952 1.00 32.15 62 VAL A C 1
ATOM 437 O O . VAL A 1 62 ? -39.387 0.019 -24.836 1.00 30.29 62 VAL A O 1
ATOM 441 N N . GLU A 1 63 ? -40.984 -1.624 -24.800 1.00 28.34 63 GLU A N 1
ATOM 442 C CA . GLU A 1 63 ? -42.103 -0.734 -24.525 1.00 33.49 63 GLU A CA 1
ATOM 443 C C . GLU A 1 63 ? -41.829 0.064 -23.235 1.00 28.74 63 GLU A C 1
ATOM 444 O O . GLU A 1 63 ? -42.175 1.233 -23.109 1.00 29.39 63 GLU A O 1
ATOM 450 N N . ALA A 1 64 ? -41.159 -0.550 -22.272 1.00 26.17 64 ALA A N 1
ATOM 451 C CA . ALA A 1 64 ? -40.897 0.075 -20.986 1.00 26.83 64 ALA A CA 1
ATOM 452 C C . ALA A 1 64 ? -39.887 1.221 -21.112 1.00 25.14 64 ALA A C 1
ATOM 453 O O . ALA A 1 64 ? -40.092 2.291 -20.528 1.00 26.39 64 ALA A O 1
ATOM 455 N N . VAL A 1 65 ? -38.834 1.019 -21.915 1.00 26.78 65 VAL A N 1
ATOM 456 C CA . VAL A 1 65 ? -37.808 2.047 -22.067 1.00 25.39 65 VAL A CA 1
ATOM 457 C C . VAL A 1 65 ? -38.428 3.241 -22.772 1.00 24.15 65 VAL A C 1
ATOM 458 O O . VAL A 1 65 ? -38.213 4.377 -22.355 1.00 24.55 65 VAL A O 1
ATOM 462 N N . VAL A 1 66 ? -39.213 2.959 -23.828 1.00 25.96 66 VAL A N 1
ATOM 463 C CA . VAL A 1 66 ? -39.892 3.987 -24.601 1.00 25.91 66 VAL A CA 1
ATOM 464 C C . VAL A 1 66 ? -40.749 4.835 -23.654 1.00 27.14 66 VAL A C 1
ATOM 465 O O . VAL A 1 66 ? -40.708 6.069 -23.683 1.00 25.64 66 VAL A O 1
ATOM 469 N N . LEU A 1 67 ? -41.541 4.142 -22.816 1.00 29.90 67 LEU A N 1
ATOM 470 C CA . LEU A 1 67 ? -42.428 4.799 -21.868 1.00 28.36 67 LEU A CA 1
ATOM 471 C C . LEU A 1 67 ? -41.628 5.695 -20.937 1.00 26.38 67 LEU A C 1
ATOM 472 O O . LEU A 1 67 ? -41.970 6.854 -20.744 1.00 22.70 67 LEU A O 1
ATOM 477 N N . ARG A 1 68 ? -40.581 5.136 -20.329 1.00 24.98 68 ARG A N 1
ATOM 478 C CA . ARG A 1 68 ? -39.789 5.912 -19.340 1.00 27.55 68 ARG A CA 1
ATOM 479 C C . ARG A 1 68 ? -39.312 7.221 -19.968 1.00 24.83 68 ARG A C 1
ATOM 480 O O . ARG A 1 68 ? -39.449 8.271 -19.311 1.00 27.37 68 ARG A O 1
ATOM 488 N N . ILE A 1 69 ? -38.804 7.166 -21.200 1.00 25.01 69 ILE A N 1
ATOM 489 C CA . ILE A 1 69 ? -38.240 8.340 -21.810 1.00 24.69 69 ILE A CA 1
ATOM 490 C C . ILE A 1 69 ? -39.361 9.305 -22.168 1.00 27.83 69 ILE A C 1
ATOM 491 O O . ILE A 1 69 ? -39.215 10.515 -21.999 1.00 24.93 69 ILE A O 1
ATOM 496 N N . ALA A 1 70 ? -40.492 8.760 -22.635 1.00 28.24 70 ALA A N 1
ATOM 497 C CA . ALA A 1 70 ? -41.590 9.610 -23.079 1.00 31.85 70 ALA A CA 1
ATOM 498 C C . ALA A 1 70 ? -42.139 10.417 -21.908 1.00 30.46 70 ALA A C 1
ATOM 499 O O . ALA A 1 70 ? -42.354 11.634 -22.027 1.00 25.71 70 ALA A O 1
ATOM 501 N N . VAL A 1 71 ? -42.284 9.751 -20.755 1.00 30.39 71 VAL A N 1
ATOM 502 C CA . VAL A 1 71 ? -42.814 10.416 -19.570 1.00 26.52 71 VAL A CA 1
ATOM 503 C C . VAL A 1 71 ? -41.946 11.619 -19.219 1.00 25.58 71 VAL A C 1
ATOM 504 O O . VAL A 1 71 ? -42.458 12.684 -18.899 1.00 24.24 71 VAL A O 1
ATOM 508 N N . GLN A 1 72 ? -40.625 11.444 -19.283 1.00 27.89 72 GLN A N 1
ATOM 509 C CA . GLN A 1 72 ? -39.699 12.481 -18.859 1.00 27.69 72 GLN A CA 1
ATOM 510 C C . GLN A 1 72 ? -39.587 13.571 -19.926 1.00 26.14 72 GLN A C 1
ATOM 511 O O . GLN A 1 72 ? -39.406 14.726 -19.582 1.00 25.42 72 GLN A O 1
ATOM 517 N N . LEU A 1 73 ? -39.747 13.212 -21.204 1.00 27.45 73 LEU A N 1
ATOM 518 C CA . LEU A 1 73 ? -39.715 14.173 -22.292 1.00 28.20 73 LEU A CA 1
ATOM 519 C C . LEU A 1 73 ? -40.774 15.256 -22.066 1.00 28.60 73 LEU A C 1
ATOM 520 O O . LEU A 1 73 ? -40.501 16.434 -22.296 1.00 29.28 73 LEU A O 1
ATOM 525 N N . LEU A 1 74 ? -41.952 14.855 -21.572 1.00 29.63 74 LEU A N 1
ATOM 526 C CA . LEU A 1 74 ? -43.016 15.786 -21.220 1.00 30.97 74 LEU A CA 1
ATOM 527 C C . LEU A 1 74 ? -42.671 16.618 -19.993 1.00 29.96 74 LEU A C 1
ATOM 528 O O . LEU A 1 74 ? -43.398 17.535 -19.668 1.00 29.59 74 LEU A O 1
ATOM 533 N N . GLY A 1 75 ? -41.662 16.216 -19.218 1.00 29.70 75 GLY A N 1
ATOM 534 C CA . GLY A 1 75 ? -41.397 16.854 -17.942 1.00 27.06 75 GLY A CA 1
ATOM 535 C C . GLY A 1 75 ? -42.269 16.292 -16.825 1.00 27.19 75 GLY A C 1
ATOM 536 O O . GLY A 1 75 ? -42.369 16.914 -15.768 1.00 25.98 75 GLY A O 1
ATOM 537 N N . CYS A 1 76 ? -42.917 15.138 -17.071 1.00 25.21 76 CYS A N 1
ATOM 538 C CA . CYS A 1 76 ? -43.623 14.426 -16.010 1.00 28.57 76 CYS A CA 1
ATOM 539 C C . CYS A 1 76 ? -42.621 13.692 -15.110 1.00 26.99 76 CYS A C 1
ATOM 540 O O . CYS A 1 76 ? -41.457 13.542 -15.466 1.00 27.53 76 CYS A O 1
ATOM 543 N N . ARG A 1 77 ? -43.086 13.272 -13.931 1.00 24.85 77 ARG A N 1
ATOM 544 C CA . ARG A 1 77 ? -42.294 12.569 -12.939 1.00 24.43 77 ARG A CA 1
ATOM 545 C C . ARG A 1 77 ? -42.586 11.059 -12.998 1.00 27.26 77 ARG A C 1
ATOM 546 O O . ARG A 1 77 ? -43.592 10.586 -12.444 1.00 26.09 77 ARG A O 1
ATOM 554 N N . TYR A 1 78 ? -41.671 10.322 -13.666 1.00 26.60 78 TYR A N 1
ATOM 555 C CA . TYR A 1 78 ? -41.652 8.860 -13.739 1.00 26.48 78 TYR A CA 1
ATOM 556 C C . TYR A 1 78 ? -41.307 8.243 -12.380 1.00 27.04 78 TYR A C 1
ATOM 557 O O . TYR A 1 78 ? -40.301 8.600 -11.757 1.00 25.42 78 TYR A O 1
ATOM 566 N N . ALA A 1 79 ? -42.162 7.315 -11.933 1.00 25.83 79 ALA A N 1
ATOM 567 C CA . ALA A 1 79 ? -41.975 6.619 -10.672 1.00 26.30 79 ALA A CA 1
ATOM 568 C C . ALA A 1 79 ? -42.214 5.137 -10.916 1.00 26.99 79 ALA A C 1
ATOM 569 O O . ALA A 1 79 ? -43.352 4.669 -10.902 1.00 27.37 79 ALA A O 1
ATOM 571 N N . GLY A 1 80 ? -41.140 4.420 -11.200 1.00 26.64 80 GLY A N 1
ATOM 572 C CA . GLY A 1 80 ? -41.250 3.047 -11.650 1.00 28.06 80 GLY A CA 1
ATOM 573 C C . GLY A 1 80 ? -41.273 2.091 -10.470 1.00 29.07 80 GLY A C 1
ATOM 574 O O . GLY A 1 80 ? -40.395 2.147 -9.622 1.00 29.16 80 GLY A O 1
ATOM 575 N N . LEU A 1 81 ? -42.263 1.197 -10.436 1.00 30.54 81 LEU A N 1
ATOM 576 C CA . LEU A 1 81 ? -42.286 0.157 -9.414 1.00 28.99 81 LEU A CA 1
ATOM 577 C C . LEU A 1 81 ? -41.589 -1.062 -9.985 1.00 31.65 81 LEU A C 1
ATOM 578 O O . LEU A 1 81 ? -41.931 -1.512 -11.081 1.00 34.06 81 LEU A O 1
ATOM 583 N N . ARG A 1 82 ? -40.627 -1.594 -9.229 1.00 32.07 82 ARG A N 1
ATOM 584 C CA . ARG A 1 82 ? -40.038 -2.893 -9.519 1.00 38.60 82 ARG A CA 1
ATOM 585 C C . ARG A 1 82 ? -41.077 -3.997 -9.348 1.00 37.48 82 ARG A C 1
ATOM 586 O O . ARG A 1 82 ? -41.792 -4.026 -8.358 1.00 35.39 82 ARG A O 1
ATOM 594 N N . PRO A 1 83 ? -41.226 -4.910 -10.327 1.00 41.30 83 PRO A N 1
ATOM 595 C CA . PRO A 1 83 ? -42.095 -6.080 -10.167 1.00 44.37 83 PRO A CA 1
ATOM 596 C C . PRO A 1 83 ? -41.797 -6.905 -8.920 1.00 45.71 83 PRO A C 1
ATOM 597 O O . PRO A 1 83 ? -42.709 -7.483 -8.333 1.00 39.99 83 PRO A O 1
ATOM 601 N N . VAL A 1 84 ? -40.520 -6.934 -8.524 1.00 45.05 84 VAL A N 1
ATOM 602 C CA . VAL A 1 84 ? -40.080 -7.775 -7.424 1.00 45.52 84 VAL A CA 1
ATOM 603 C C . VAL A 1 84 ? -40.620 -7.248 -6.089 1.00 46.88 84 VAL A C 1
ATOM 604 O O . VAL A 1 84 ? -40.766 -8.013 -5.138 1.00 44.32 84 VAL A O 1
ATOM 608 N N . PHE A 1 85 ? -40.942 -5.949 -6.003 1.00 44.71 85 PHE A N 1
ATOM 609 C CA . PHE A 1 85 ? -41.462 -5.379 -4.768 1.00 39.08 85 PHE A CA 1
ATOM 610 C C . PHE A 1 85 ? -42.711 -6.133 -4.331 1.00 40.00 85 PHE A C 1
ATOM 611 O O . PHE A 1 85 ? -43.493 -6.553 -5.177 1.00 40.51 85 PHE A O 1
ATOM 619 N N . ALA A 1 86 ? -42.931 -6.221 -3.011 1.00 41.09 86 ALA A N 1
ATOM 620 C CA . ALA A 1 86 ? -44.165 -6.791 -2.499 1.00 45.12 86 ALA A CA 1
ATOM 621 C C . ALA A 1 86 ? -45.343 -5.877 -2.851 1.00 42.72 86 ALA A C 1
ATOM 622 O O . ALA A 1 86 ? -45.219 -4.656 -2.882 1.00 37.76 86 ALA A O 1
ATOM 624 N N . THR A 1 87 ? -46.491 -6.493 -3.135 1.00 41.23 87 THR A N 1
ATOM 625 C CA . THR A 1 87 ? -47.684 -5.769 -3.532 1.00 43.43 87 THR A CA 1
ATOM 626 C C . THR A 1 87 ? -47.958 -4.640 -2.545 1.00 41.18 87 THR A C 1
ATOM 627 O O . THR A 1 87 ? -48.301 -3.528 -2.957 1.00 40.81 87 THR A O 1
ATOM 631 N N . ARG A 1 88 ? -47.753 -4.924 -1.249 1.00 41.95 88 ARG A N 1
ATOM 632 C CA . ARG A 1 88 ? -48.047 -3.962 -0.197 1.00 41.21 88 ARG A CA 1
ATOM 633 C C . ARG A 1 88 ? -47.068 -2.788 -0.278 1.00 38.67 88 ARG A C 1
ATOM 634 O O . ARG A 1 88 ? -47.487 -1.643 -0.119 1.00 36.07 88 ARG A O 1
ATOM 636 N N . GLU A 1 89 ? -45.780 -3.071 -0.545 1.00 39.15 89 GLU A N 1
ATOM 637 C CA . GLU A 1 89 ? -44.768 -2.029 -0.722 1.00 37.55 89 GLU A CA 1
ATOM 638 C C . GLU A 1 89 ? -45.104 -1.171 -1.950 1.00 34.95 89 GLU A C 1
ATOM 639 O O . GLU A 1 89 ? -45.018 0.059 -1.904 1.00 32.82 89 GLU A O 1
ATOM 641 N N . LYS A 1 90 ? -45.554 -1.818 -3.032 1.00 37.49 90 LYS A N 1
ATOM 642 C CA . LYS A 1 90 ? -46.038 -1.123 -4.220 1.00 34.18 90 LYS A CA 1
ATOM 643 C C . LYS A 1 90 ? -47.169 -0.153 -3.884 1.00 34.24 90 LYS A C 1
ATOM 644 O O . LYS A 1 90 ? -47.126 1.016 -4.279 1.00 34.10 90 LYS A O 1
ATOM 650 N N . ALA A 1 91 ? -48.197 -0.644 -3.168 1.00 35.82 91 ALA A N 1
ATOM 651 C CA . ALA A 1 91 ? -49.342 0.187 -2.805 1.00 37.50 91 ALA A CA 1
ATOM 652 C C . ALA A 1 91 ? -48.881 1.438 -2.072 1.00 32.62 91 ALA A C 1
ATOM 653 O O . ALA A 1 91 ? -49.372 2.543 -2.340 1.00 29.25 91 ALA A O 1
ATOM 655 N N . ASN A 1 92 ? -47.955 1.223 -1.127 1.00 32.84 92 ASN A N 1
ATOM 656 C CA . ASN A 1 92 ? -47.436 2.305 -0.309 1.00 33.12 92 ASN A CA 1
ATOM 657 C C . ASN A 1 92 ? -46.772 3.351 -1.201 1.00 35.27 92 ASN A C 1
ATOM 658 O O . ASN A 1 92 ? -47.045 4.542 -1.068 1.00 32.66 92 ASN A O 1
ATOM 663 N N . PHE A 1 93 ? -45.918 2.906 -2.133 1.00 33.89 93 PHE A N 1
ATOM 664 C CA . PHE A 1 93 ? -45.268 3.837 -3.045 1.00 30.50 93 PHE A CA 1
ATOM 665 C C . PHE A 1 93 ? -46.316 4.554 -3.891 1.00 29.13 93 PHE A C 1
ATOM 666 O O . PHE A 1 93 ? -46.305 5.791 -4.028 1.00 27.88 93 PHE A O 1
ATOM 674 N N . LEU A 1 94 ? -47.265 3.780 -4.429 1.00 28.42 94 LEU A N 1
ATOM 675 C CA . LEU A 1 94 ? -48.312 4.360 -5.260 1.00 28.06 94 LEU A CA 1
ATOM 676 C C . LEU A 1 94 ? -49.092 5.436 -4.490 1.00 31.40 94 LEU A C 1
ATOM 677 O O . LEU A 1 94 ? -49.271 6.543 -4.994 1.00 31.49 94 LEU A O 1
ATOM 682 N N . ALA A 1 95 ? -49.520 5.129 -3.246 1.00 33.48 95 ALA A N 1
ATOM 683 C CA . ALA A 1 95 ? -50.235 6.088 -2.413 1.00 36.43 95 ALA A CA 1
ATOM 684 C C . ALA A 1 95 ? -49.421 7.366 -2.212 1.00 35.71 95 ALA A C 1
ATOM 685 O O . ALA A 1 95 ? -49.960 8.460 -2.301 1.00 38.97 95 ALA A O 1
ATOM 687 N N . GLU A 1 96 ? -48.109 7.220 -1.980 1.00 35.61 96 GLU A N 1
ATOM 688 C CA . GLU A 1 96 ? -47.240 8.348 -1.672 1.00 35.12 96 GLU A CA 1
ATOM 689 C C . GLU A 1 96 ? -46.959 9.219 -2.896 1.00 33.37 96 GLU A C 1
ATOM 690 O O . GLU A 1 96 ? -46.552 10.368 -2.723 1.00 31.53 96 GLU A O 1
ATOM 696 N N . ALA A 1 97 ? -47.227 8.706 -4.112 1.00 33.97 97 ALA A N 1
ATOM 697 C CA . ALA A 1 97 ? -46.678 9.263 -5.350 1.00 32.58 97 ALA A CA 1
ATOM 698 C C . ALA A 1 97 ? -47.462 10.469 -5.871 1.00 34.50 97 ALA A C 1
ATOM 699 O O . ALA A 1 97 ? -46.968 11.198 -6.748 1.00 32.49 97 ALA A O 1
ATOM 701 N N . GLU A 1 98 ? -48.681 10.688 -5.361 1.00 34.51 98 GLU A N 1
ATOM 702 C CA . GLU A 1 98 ? -49.532 11.756 -5.879 1.00 38.61 98 GLU A CA 1
ATOM 703 C C . GLU A 1 98 ? -49.699 11.538 -7.386 1.00 34.84 98 GLU A C 1
ATOM 704 O O . GLU A 1 98 ? -49.460 12.435 -8.197 1.00 36.12 98 GLU A O 1
ATOM 710 N N . ALA A 1 99 ? -50.020 10.295 -7.756 1.00 32.42 99 ALA A N 1
ATOM 711 C CA . ALA A 1 99 ? -50.039 9.876 -9.145 1.00 35.44 99 ALA A CA 1
ATOM 712 C C . ALA A 1 99 ? -51.176 10.553 -9.929 1.00 36.12 99 ALA A C 1
ATOM 713 O O . ALA A 1 99 ? -52.330 10.555 -9.486 1.00 34.88 99 ALA A O 1
ATOM 715 N N . ALA A 1 100 ? -50.835 11.097 -11.111 1.00 34.13 100 ALA A N 1
ATOM 716 C CA . ALA A 1 100 ? -51.794 11.559 -12.112 1.00 32.40 100 ALA A CA 1
ATOM 717 C C . ALA A 1 100 ? -52.091 10.472 -13.148 1.00 32.78 100 ALA A C 1
ATOM 718 O O . ALA A 1 100 ? -53.037 10.611 -13.923 1.00 32.65 100 ALA A O 1
ATOM 720 N N . ALA A 1 101 ? -51.290 9.398 -13.161 1.00 30.93 101 ALA A N 1
ATOM 721 C CA . ALA A 1 101 ? -51.520 8.294 -14.072 1.00 29.55 101 ALA A CA 1
ATOM 722 C C . ALA A 1 101 ? -50.850 7.040 -13.528 1.00 28.75 101 ALA A C 1
ATOM 723 O O . ALA A 1 101 ? -49.915 7.133 -12.742 1.00 29.61 101 ALA A O 1
ATOM 725 N N . PHE A 1 102 ? -51.337 5.874 -13.964 1.00 28.30 102 PHE A N 1
ATOM 726 C CA . PHE A 1 102 ? -50.757 4.592 -13.623 1.00 27.28 102 PHE A CA 1
ATOM 727 C C . PHE A 1 102 ? -50.630 3.764 -14.896 1.00 33.31 102 PHE A C 1
ATOM 728 O O . PHE A 1 102 ? -51.637 3.462 -15.535 1.00 34.66 102 PHE A O 1
ATOM 736 N N . VAL A 1 103 ? -49.392 3.397 -15.259 1.00 33.60 103 VAL A N 1
ATOM 737 C CA . VAL A 1 103 ? -49.137 2.689 -16.506 1.00 29.81 103 VAL A CA 1
ATOM 738 C C . VAL A 1 103 ? -48.589 1.312 -16.186 1.00 28.20 103 VAL A C 1
ATOM 739 O O . VAL A 1 103 ? -47.584 1.229 -15.488 1.00 29.03 103 VAL A O 1
ATOM 743 N N . TYR A 1 104 ? -49.264 0.256 -16.682 1.00 29.12 104 TYR A N 1
ATOM 744 C CA . TYR A 1 104 ? -48.967 -1.119 -16.302 1.00 30.38 104 TYR A CA 1
ATOM 745 C C . TYR A 1 104 ? -48.848 -1.993 -17.545 1.00 34.22 104 TYR A C 1
ATOM 746 O O . TYR A 1 104 ? -49.435 -1.713 -18.588 1.00 37.07 104 TYR A O 1
ATOM 755 N N . GLN A 1 105 ? -48.084 -3.073 -17.376 1.00 34.05 105 GLN A N 1
ATOM 756 C CA . GLN A 1 105 ? -47.887 -4.096 -18.380 1.00 37.42 105 GLN A CA 1
ATOM 757 C C . GLN A 1 105 ? -49.075 -5.063 -18.324 1.00 39.89 105 GLN A C 1
ATOM 758 O O . GLN A 1 105 ? -49.420 -5.531 -17.244 1.00 38.52 105 GLN A O 1
ATOM 764 N N . PRO A 1 106 ? -49.714 -5.408 -19.467 1.00 42.51 106 PRO A N 1
ATOM 765 C CA . PRO A 1 106 ? -50.926 -6.239 -19.480 1.00 43.09 106 PRO A CA 1
ATOM 766 C C . PRO A 1 106 ? -50.845 -7.522 -18.652 1.00 43.19 106 PRO A C 1
ATOM 767 O O . PRO A 1 106 ? -51.737 -7.820 -17.856 1.00 47.81 106 PRO A O 1
ATOM 771 N N . ASP A 1 107 ? -49.752 -8.261 -18.862 1.00 41.57 107 ASP A N 1
ATOM 772 C CA . ASP A 1 107 ? -49.317 -9.427 -18.118 1.00 46.78 107 ASP A CA 1
ATOM 773 C C . ASP A 1 107 ? -49.579 -9.320 -16.614 1.00 47.28 107 ASP A C 1
ATOM 774 O O . ASP A 1 107 ? -49.561 -10.326 -15.919 1.00 43.38 107 ASP A O 1
ATOM 779 N N . MET A 1 108 ? -49.654 -8.081 -16.105 1.00 48.27 108 MET A N 1
ATOM 780 C CA . MET A 1 108 ? -49.583 -7.809 -14.676 1.00 49.98 108 MET A CA 1
ATOM 781 C C . MET A 1 108 ? -50.900 -7.189 -14.192 1.00 49.34 108 MET A C 1
ATOM 782 O O . MET A 1 108 ? -50.950 -6.522 -13.148 1.00 45.44 108 MET A O 1
ATOM 787 N N . ALA A 1 109 ? -51.986 -7.432 -14.941 1.00 48.00 109 ALA A N 1
ATOM 788 C CA . ALA A 1 109 ? -53.241 -6.714 -14.739 1.00 53.32 109 ALA A CA 1
ATOM 789 C C . ALA A 1 109 ? -53.884 -7.064 -13.395 1.00 46.70 109 ALA A C 1
ATOM 790 O O . ALA A 1 109 ? -54.464 -6.198 -12.744 1.00 44.29 109 ALA A O 1
ATOM 792 N N . ASP A 1 110 ? -53.772 -8.334 -12.991 1.00 48.35 110 ASP A N 1
ATOM 793 C CA . ASP A 1 110 ? -54.242 -8.789 -11.691 1.00 50.80 110 ASP A CA 1
ATOM 794 C C . ASP A 1 110 ? -53.731 -7.845 -10.592 1.00 50.57 110 ASP A C 1
ATOM 795 O O . ASP A 1 110 ? -54.517 -7.206 -9.895 1.00 46.41 110 ASP A O 1
ATOM 800 N N . GLU A 1 111 ? -52.403 -7.740 -10.454 1.00 44.40 111 GLU A N 1
ATOM 801 C CA . GLU A 1 111 ? -51.787 -6.926 -9.420 1.00 40.46 111 GLU A CA 1
ATOM 802 C C . GLU A 1 111 ? -52.118 -5.445 -9.627 1.00 41.18 111 GLU A C 1
ATOM 803 O O . GLU A 1 111 ? -52.354 -4.706 -8.668 1.00 40.02 111 GLU A O 1
ATOM 809 N N . ALA A 1 112 ? -52.143 -4.996 -10.882 1.00 35.20 112 ALA A N 1
ATOM 810 C CA . ALA A 1 112 ? -52.577 -3.634 -11.142 1.00 39.95 112 ALA A CA 1
ATOM 811 C C . ALA A 1 112 ? -53.948 -3.362 -10.503 1.00 41.98 112 ALA A C 1
ATOM 812 O O . ALA A 1 112 ? -54.183 -2.266 -9.995 1.00 35.80 112 ALA A O 1
ATOM 814 N N . ALA A 1 113 ? -54.855 -4.361 -10.565 1.00 45.52 113 ALA A N 1
ATOM 815 C CA . ALA A 1 113 ? -56.216 -4.256 -10.036 1.00 43.78 113 ALA A CA 1
ATOM 816 C C . ALA A 1 113 ? -56.212 -4.099 -8.518 1.00 39.19 113 ALA A C 1
ATOM 817 O O . ALA A 1 113 ? -56.854 -3.189 -7.986 1.00 43.92 113 ALA A O 1
ATOM 819 N N . GLU A 1 114 ? -55.492 -4.990 -7.839 1.00 35.96 114 GLU A N 1
ATOM 820 C CA . GLU A 1 114 ? -55.254 -4.888 -6.406 1.00 39.09 114 GLU A CA 1
ATOM 821 C C . GLU A 1 114 ? -54.785 -3.481 -6.018 1.00 40.13 114 GLU A C 1
ATOM 822 O O . GLU A 1 114 ? -55.285 -2.880 -5.060 1.00 36.69 114 GLU A O 1
ATOM 828 N N . LEU A 1 115 ? -53.809 -2.952 -6.768 1.00 37.40 115 LEU A N 1
ATOM 829 C CA . LEU A 1 115 ? -53.168 -1.695 -6.410 1.00 34.37 115 LEU A CA 1
ATOM 830 C C . LEU A 1 115 ? -54.145 -0.536 -6.561 1.00 31.96 115 LEU A C 1
ATOM 831 O O . LEU A 1 115 ? -54.207 0.340 -5.700 1.00 35.88 115 LEU A O 1
ATOM 836 N N . LEU A 1 116 ? -54.899 -0.536 -7.663 1.00 33.72 116 LEU A N 1
ATOM 837 C CA . LEU A 1 116 ? -55.743 0.603 -7.980 1.00 38.13 116 LEU A CA 1
ATOM 838 C C . LEU A 1 116 ? -56.991 0.588 -7.098 1.00 39.64 116 LEU A C 1
ATOM 839 O O . LEU A 1 116 ? -57.583 1.638 -6.849 1.00 39.09 116 LEU A O 1
ATOM 844 N N . ARG A 1 117 ? -57.355 -0.608 -6.621 1.00 40.59 117 ARG A N 1
ATOM 845 C CA . ARG A 1 117 ? -58.382 -0.780 -5.602 1.00 47.66 117 ARG A CA 1
ATOM 846 C C . ARG A 1 117 ? -57.949 -0.122 -4.292 1.00 46.27 117 ARG A C 1
ATOM 847 O O . ARG A 1 117 ? -58.756 0.546 -3.642 1.00 50.71 117 ARG A O 1
ATOM 855 N N . GLU A 1 118 ? -56.679 -0.314 -3.911 1.00 40.73 118 GLU A N 1
ATOM 856 C CA . GLU A 1 118 ? -56.124 0.352 -2.737 1.00 44.70 118 GLU A CA 1
ATOM 857 C C . GLU A 1 118 ? -55.984 1.854 -2.976 1.00 44.70 118 GLU A C 1
ATOM 858 O O . GLU A 1 118 ? -56.280 2.642 -2.092 1.00 43.02 118 GLU A O 1
ATOM 864 N N . VAL A 1 119 ? -55.495 2.244 -4.163 1.00 41.46 119 VAL A N 1
ATOM 865 C CA . VAL A 1 119 ? -55.118 3.623 -4.444 1.00 38.16 119 VAL A CA 1
ATOM 866 C C . VAL A 1 119 ? -55.718 4.002 -5.793 1.00 40.07 119 VAL A C 1
ATOM 867 O O . VAL A 1 119 ? -55.059 3.842 -6.829 1.00 40.62 119 VAL A O 1
ATOM 871 N N . PRO A 1 120 ? -57.009 4.417 -5.842 1.00 43.64 120 PRO A N 1
ATOM 872 C CA . PRO A 1 120 ? -57.648 4.795 -7.109 1.00 43.31 120 PRO A CA 1
ATOM 873 C C . PRO A 1 120 ? -56.837 5.914 -7.748 1.00 41.15 120 PRO A C 1
ATOM 874 O O . PRO A 1 120 ? -56.370 6.826 -7.061 1.00 38.78 120 PRO A O 1
ATOM 878 N N . THR A 1 121 ? -56.629 5.794 -9.061 1.00 40.23 121 THR A N 1
ATOM 879 C CA . THR A 1 121 ? -55.721 6.684 -9.754 1.00 39.09 121 THR A CA 1
ATOM 880 C C . THR A 1 121 ? -56.397 7.129 -11.044 1.00 36.93 121 THR A C 1
ATOM 881 O O . THR A 1 121 ? -57.022 6.341 -11.733 1.00 40.05 121 THR A O 1
ATOM 885 N N . PRO A 1 122 ? -56.324 8.410 -11.426 1.00 36.85 122 PRO A N 1
ATOM 886 C CA . PRO A 1 122 ? -56.801 8.795 -12.749 1.00 42.77 122 PRO A CA 1
ATOM 887 C C . PRO A 1 122 ? -55.878 8.155 -13.798 1.00 47.71 122 PRO A C 1
ATOM 888 O O . PRO A 1 122 ? -54.854 7.553 -13.469 1.00 51.48 122 PRO A O 1
ATOM 892 N N . ARG A 1 123 ? -56.282 8.238 -15.065 1.00 40.89 123 ARG A N 1
ATOM 893 C CA . ARG A 1 123 ? -55.458 7.853 -16.203 1.00 37.71 123 ARG A CA 1
ATOM 894 C C . ARG A 1 123 ? -54.729 6.538 -15.943 1.00 38.44 123 ARG A C 1
ATOM 895 O O . ARG A 1 123 ? -53.500 6.505 -15.817 1.00 39.08 123 ARG A O 1
ATOM 903 N N . VAL A 1 124 ? -55.510 5.456 -15.917 1.00 31.57 124 VAL A N 1
ATOM 904 C CA . VAL A 1 124 ? -54.984 4.104 -15.929 1.00 32.04 124 VAL A CA 1
ATOM 905 C C . VAL A 1 124 ? -54.726 3.713 -17.380 1.00 36.43 124 VAL A C 1
ATOM 906 O O . VAL A 1 124 ? -55.628 3.809 -18.210 1.00 42.42 124 VAL A O 1
ATOM 910 N N . LEU A 1 125 ? -53.497 3.268 -17.686 1.00 34.59 125 LEU A N 1
ATOM 911 C CA . LEU A 1 125 ? -53.063 3.042 -19.057 1.00 32.60 125 LEU A CA 1
ATOM 912 C C . LEU A 1 125 ? -52.298 1.730 -19.084 1.00 30.71 125 LEU A C 1
ATOM 913 O O . LEU A 1 125 ? -51.586 1.450 -18.123 1.00 37.01 125 LEU A O 1
ATOM 918 N N . SER A 1 126 ? -52.480 0.933 -20.148 1.00 30.29 126 SER A N 1
ATOM 919 C CA . SER A 1 126 ? -51.816 -0.355 -20.285 1.00 30.71 126 SER A CA 1
ATOM 920 C C . SER A 1 126 ? -50.814 -0.342 -21.438 1.00 31.60 126 SER A C 1
ATOM 921 O O . SER A 1 126 ? -51.029 0.345 -22.432 1.00 38.61 126 SER A O 1
ATOM 924 N N . LEU A 1 127 ? -49.753 -1.167 -21.348 1.00 34.22 127 LEU A N 1
ATOM 925 C CA . LEU A 1 127 ? -48.780 -1.274 -22.436 1.00 39.09 127 LEU A CA 1
ATOM 926 C C . LEU A 1 127 ? -49.227 -2.377 -23.403 1.00 39.55 127 LEU A C 1
ATOM 927 O O . LEU A 1 127 ? -48.586 -3.427 -23.514 1.00 34.69 127 LEU A O 1
ATOM 932 N N . GLY A 1 128 ? -50.335 -2.113 -24.098 1.00 41.40 128 GLY A N 1
ATOM 933 C CA . GLY A 1 128 ? -51.002 -3.131 -24.896 1.00 46.11 128 GLY A CA 1
ATOM 934 C C . GLY A 1 128 ? -52.396 -3.480 -24.372 1.00 47.35 128 GLY A C 1
ATOM 935 O O . GLY A 1 128 ? -52.884 -2.889 -23.414 1.00 41.16 128 GLY A O 1
ATOM 936 N N . PRO A 1 129 ? -53.086 -4.464 -24.991 1.00 52.91 129 PRO A N 1
ATOM 937 C CA . PRO A 1 129 ? -54.486 -4.750 -24.660 1.00 46.60 129 PRO A CA 1
ATOM 938 C C . PRO A 1 129 ? -54.622 -5.432 -23.298 1.00 41.55 129 PRO A C 1
ATOM 939 O O . PRO A 1 129 ? -53.896 -6.365 -22.993 1.00 38.97 129 PRO A O 1
ATOM 943 N N . ALA A 1 130 ? -55.557 -4.954 -22.474 1.00 47.20 130 ALA A N 1
ATOM 944 C CA . ALA A 1 130 ? -55.652 -5.393 -21.087 1.00 47.29 130 ALA A CA 1
ATOM 945 C C . ALA A 1 130 ? -57.008 -4.983 -20.506 1.00 44.13 130 ALA A C 1
ATOM 946 O O . ALA A 1 130 ? -57.650 -4.093 -21.044 1.00 42.02 130 ALA A O 1
ATOM 948 N N . PRO A 1 131 ? -57.466 -5.597 -19.388 1.00 43.96 131 PRO A N 1
ATOM 949 C CA . PRO A 1 131 ? -58.739 -5.251 -18.759 1.00 48.08 131 PRO A CA 1
ATOM 950 C C . PRO A 1 131 ? -58.993 -3.815 -18.291 1.00 49.88 131 PRO A C 1
ATOM 951 O O . PRO A 1 131 ? -60.138 -3.380 -18.308 1.00 57.43 131 PRO A O 1
ATOM 955 N N . LEU A 1 132 ? -57.964 -3.092 -17.828 1.00 46.05 132 LEU A N 1
ATOM 956 C CA . LEU A 1 132 ? -58.185 -1.866 -17.063 1.00 47.31 132 LEU A CA 1
ATOM 957 C C . LEU A 1 132 ? -57.633 -0.664 -17.819 1.00 41.15 132 LEU A C 1
ATOM 958 O O . LEU A 1 132 ? -56.568 -0.730 -18.421 1.00 41.51 132 LEU A O 1
ATOM 963 N N . GLY A 1 133 ? -58.369 0.442 -17.750 1.00 40.80 133 GLY A N 1
ATOM 964 C CA . GLY A 1 133 ? -57.980 1.688 -18.384 1.00 41.48 133 GLY A CA 1
ATOM 965 C C . GLY A 1 133 ? -57.855 1.520 -19.893 1.00 43.32 133 GLY A C 1
ATOM 966 O O . GLY A 1 133 ? -58.389 0.564 -20.438 1.00 43.03 133 GLY A O 1
ATOM 967 N N . GLU A 1 134 ? -57.121 2.428 -20.547 1.00 41.19 134 GLU A N 1
ATOM 968 C CA . GLU A 1 134 ? -56.943 2.380 -21.993 1.00 42.56 134 GLU A CA 1
ATOM 969 C C . GLU A 1 134 ? -55.561 1.842 -22.367 1.00 42.11 134 GLU A C 1
ATOM 970 O O . GLU A 1 134 ? -54.640 1.811 -21.545 1.00 38.58 134 GLU A O 1
ATOM 976 N N . ASP A 1 135 ? -55.452 1.454 -23.640 1.00 39.87 135 ASP A N 1
ATOM 977 C CA . ASP A 1 135 ? -54.271 0.849 -24.225 1.00 43.60 135 ASP A CA 1
ATOM 978 C C . ASP A 1 135 ? -53.382 1.941 -24.808 1.00 42.39 135 ASP A C 1
ATOM 979 O O . ASP A 1 135 ? -53.655 2.430 -25.905 1.00 39.61 135 ASP A O 1
ATOM 984 N N . LEU A 1 136 ? -52.305 2.280 -24.073 1.00 41.21 136 LEU A N 1
ATOM 985 C CA . LEU A 1 136 ? -51.419 3.385 -24.432 1.00 39.35 136 LEU A CA 1
ATOM 986 C C . LEU A 1 136 ? -50.748 3.111 -25.777 1.00 34.41 136 LEU A C 1
ATOM 987 O O . LEU A 1 136 ? -50.562 4.066 -26.524 1.00 36.27 136 LEU A O 1
ATOM 992 N N . VAL A 1 137 ? -50.345 1.852 -26.043 1.00 33.87 137 VAL A N 1
ATOM 993 C CA . VAL A 1 137 ? -49.616 1.538 -27.268 1.00 38.95 137 VAL A CA 1
ATOM 994 C C . VAL A 1 137 ? -50.540 1.743 -28.468 1.00 41.35 137 VAL A C 1
ATOM 995 O O . VAL A 1 137 ? -50.084 2.265 -29.482 1.00 41.17 137 VAL A O 1
ATOM 999 N N . ALA A 1 138 ? -51.826 1.361 -28.345 1.00 40.88 138 ALA A N 1
ATOM 1000 C CA . ALA A 1 138 ? -52.844 1.688 -29.336 1.00 43.84 138 ALA A CA 1
ATOM 1001 C C . ALA A 1 138 ? -52.915 3.197 -29.573 1.00 40.41 138 ALA A C 1
ATOM 1002 O O . ALA A 1 138 ? -52.814 3.656 -30.708 1.00 39.56 138 ALA A O 1
ATOM 1004 N N . LEU A 1 139 ? -53.093 3.959 -28.492 1.00 39.09 139 LEU A N 1
ATOM 1005 C CA . LEU A 1 139 ? -53.197 5.410 -28.561 1.00 41.04 139 LEU A CA 1
ATOM 1006 C C . LEU A 1 139 ? -51.939 6.032 -29.177 1.00 41.83 139 LEU A C 1
ATOM 1007 O O . LEU A 1 139 ? -52.027 7.012 -29.919 1.00 39.47 139 LEU A O 1
ATOM 1012 N N . ALA A 1 140 ? -50.750 5.510 -28.828 1.00 37.30 140 ALA A N 1
ATOM 1013 C CA . ALA A 1 140 ? -49.521 6.060 -29.371 1.00 36.19 140 ALA A CA 1
ATOM 1014 C C . ALA A 1 140 ? -49.476 5.740 -30.864 1.00 36.80 140 ALA A C 1
ATOM 1015 O O . ALA A 1 140 ? -49.127 6.605 -31.670 1.00 38.92 140 ALA A O 1
ATOM 1017 N N . GLY A 1 141 ? -49.875 4.501 -31.200 1.00 36.53 141 GLY A N 1
ATOM 1018 C CA . GLY A 1 141 ? -49.970 4.010 -32.566 1.00 39.76 141 GLY A CA 1
ATOM 1019 C C . GLY A 1 141 ? -50.637 5.015 -33.500 1.00 45.36 141 GLY A C 1
ATOM 1020 O O . GLY A 1 141 ? -50.269 5.103 -34.667 1.00 53.15 141 GLY A O 1
ATOM 1021 N N . ALA A 1 142 ? -51.597 5.779 -32.965 1.00 46.34 142 ALA A N 1
ATOM 1022 C CA . ALA A 1 142 ? -52.449 6.631 -33.768 1.00 46.99 142 ALA A CA 1
ATOM 1023 C C . ALA A 1 142 ? -52.084 8.099 -33.612 1.00 45.91 142 ALA A C 1
ATOM 1024 O O . ALA A 1 142 ? -52.863 8.952 -34.021 1.00 44.74 142 ALA A O 1
ATOM 1026 N N . GLN A 1 143 ? -50.932 8.427 -33.025 1.00 42.77 143 GLN A N 1
ATOM 1027 C CA . GLN A 1 143 ? -50.550 9.830 -33.022 1.00 43.78 143 GLN A CA 1
ATOM 1028 C C . GLN A 1 143 ? -49.498 10.098 -34.086 1.00 44.23 143 GLN A C 1
ATOM 1029 O O . GLN A 1 143 ? -48.951 9.159 -34.655 1.00 49.87 143 GLN A O 1
ATOM 1035 N N . SER A 1 144 ? -49.182 11.383 -34.286 1.00 47.83 144 SER A N 1
ATOM 1036 C CA . SER A 1 144 ? -48.051 11.765 -35.115 1.00 52.56 144 SER A CA 1
ATOM 1037 C C . SER A 1 144 ? -46.755 11.544 -34.336 1.00 56.19 144 SER A C 1
ATOM 1038 O O . SER A 1 144 ? -46.737 11.617 -33.105 1.00 48.36 144 SER A O 1
ATOM 1041 N N . ALA A 1 145 ? -45.677 11.274 -35.083 1.00 55.61 145 ALA A N 1
ATOM 1042 C CA . ALA A 1 145 ? -44.336 11.150 -34.534 1.00 50.36 145 ALA A CA 1
ATOM 1043 C C . ALA A 1 145 ? -43.573 12.462 -34.717 1.00 51.00 145 ALA A C 1
ATOM 1044 O O . ALA A 1 145 ? -42.340 12.477 -34.678 1.00 52.85 145 ALA A O 1
ATOM 1046 N N . GLU A 1 146 ? -44.298 13.573 -34.902 1.00 41.42 146 GLU A N 1
ATOM 1047 C CA . GLU A 1 146 ? -43.634 14.859 -34.989 1.00 44.08 146 GLU A CA 1
ATOM 1048 C C . GLU A 1 146 ? -42.823 15.069 -33.708 1.00 45.49 146 GLU A C 1
ATOM 1049 O O . GLU A 1 146 ? -43.318 14.845 -32.610 1.00 39.95 146 GLU A O 1
ATOM 1055 N N . PRO A 1 147 ? -41.536 15.470 -33.749 1.00 49.21 147 PRO A N 1
ATOM 1056 C CA . PRO A 1 147 ? -40.774 15.632 -32.505 1.00 50.09 147 PRO A CA 1
ATOM 1057 C C . PRO A 1 147 ? -41.513 16.407 -31.412 1.00 44.22 147 PRO A C 1
ATOM 1058 O O . PRO A 1 147 ? -42.276 17.310 -31.707 1.00 46.81 147 PRO A O 1
ATOM 1062 N N . VAL A 1 148 ? -41.314 16.001 -30.154 1.00 40.12 148 VAL A N 1
ATOM 1063 C CA . VAL A 1 148 ? -41.732 16.771 -28.990 1.00 35.08 148 VAL A CA 1
ATOM 1064 C C . VAL A 1 148 ? -40.474 17.271 -28.288 1.00 34.62 148 VAL A C 1
ATOM 1065 O O . VAL A 1 148 ? -39.679 16.440 -27.848 1.00 31.65 148 VAL A O 1
ATOM 1069 N N . GLU A 1 149 ? -40.334 18.605 -28.149 1.00 35.11 149 GLU A N 1
ATOM 1070 C CA . GLU A 1 149 ? -39.171 19.211 -27.517 1.00 37.03 149 GLU A CA 1
ATOM 1071 C C . GLU A 1 149 ? -39.355 19.238 -26.001 1.00 39.23 149 GLU A C 1
ATOM 1072 O O . GLU A 1 149 ? -40.447 19.492 -25.497 1.00 33.48 149 GLU A O 1
ATOM 1074 N N . PHE A 1 150 ? -38.258 18.995 -25.278 1.00 37.95 150 PHE A N 1
ATOM 1075 C CA . PHE A 1 150 ? -38.227 19.178 -23.838 1.00 38.76 150 PHE A CA 1
ATOM 1076 C C . PHE A 1 150 ? -38.151 20.671 -23.538 1.00 40.81 150 PHE A C 1
ATOM 1077 O O . PHE A 1 150 ? -37.188 21.307 -23.951 1.00 36.54 150 PHE A O 1
ATOM 1085 N N . THR A 1 151 ? -39.114 21.198 -22.767 1.00 38.01 151 THR A N 1
ATOM 1086 C CA . THR A 1 151 ? -39.183 22.629 -22.474 1.00 39.52 151 THR A CA 1
ATOM 1087 C C . THR A 1 151 ? -39.335 22.893 -20.975 1.00 38.54 151 THR A C 1
ATOM 1088 O O . THR A 1 151 ? -39.330 24.048 -20.532 1.00 39.70 151 THR A O 1
ATOM 1092 N N . ALA A 1 152 ? -39.437 21.817 -20.188 1.00 38.28 152 ALA A N 1
ATOM 1093 C CA . ALA A 1 152 ? -39.642 21.913 -18.753 1.00 36.00 152 ALA A CA 1
ATOM 1094 C C . ALA A 1 152 ? -38.335 22.332 -18.085 1.00 34.20 152 ALA A C 1
ATOM 1095 O O . ALA A 1 152 ? -37.325 22.542 -18.756 1.00 33.87 152 ALA A O 1
ATOM 1097 N N . ASP A 1 153 ? -38.382 22.476 -16.759 1.00 32.04 153 ASP A N 1
ATOM 1098 C CA . ASP A 1 153 ? -37.261 22.958 -15.973 1.00 31.42 153 ASP A CA 1
ATOM 1099 C C . ASP A 1 153 ? -36.243 21.822 -15.848 1.00 33.31 153 ASP A C 1
ATOM 1100 O O . ASP A 1 153 ? -36.552 20.774 -15.291 1.00 33.98 153 ASP A O 1
ATOM 1105 N N . GLU A 1 154 ? -35.022 22.050 -16.347 1.00 33.82 154 GLU A N 1
ATOM 1106 C CA . GLU A 1 154 ? -33.953 21.068 -16.283 1.00 34.51 154 GLU A CA 1
ATOM 1107 C C . GLU A 1 154 ? -33.730 20.615 -14.837 1.00 32.74 154 GLU A C 1
ATOM 1108 O O . GLU A 1 154 ? -33.230 19.519 -14.594 1.00 29.37 154 GLU A O 1
ATOM 1114 N N . ARG A 1 155 ? -34.153 21.448 -13.879 1.00 32.11 155 ARG A N 1
ATOM 1115 C CA . ARG A 1 155 ? -33.888 21.225 -12.467 1.00 34.88 155 ARG A CA 1
ATOM 1116 C C . ARG A 1 155 ? -35.042 20.532 -11.740 1.00 32.09 155 ARG A C 1
ATOM 1117 O O . ARG A 1 155 ? -34.856 20.128 -10.590 1.00 34.00 155 ARG A O 1
ATOM 1125 N N . ALA A 1 156 ? -36.227 20.411 -12.361 1.00 30.82 156 ALA A N 1
ATOM 1126 C CA . ALA A 1 156 ? -37.357 19.767 -11.691 1.00 30.39 156 ALA A CA 1
ATOM 1127 C C . ALA A 1 156 ? -37.284 18.258 -11.927 1.00 29.62 156 ALA A C 1
ATOM 1128 O O . ALA A 1 156 ? -36.926 17.821 -13.024 1.00 25.83 156 ALA A O 1
ATOM 1130 N N . ALA A 1 157 ? -37.667 17.477 -10.909 1.00 29.50 157 ALA A N 1
ATOM 1131 C CA . ALA A 1 157 ? -37.469 16.032 -10.924 1.00 30.44 157 ALA A CA 1
ATOM 1132 C C . ALA A 1 157 ? -38.339 15.383 -11.987 1.00 30.28 157 ALA A C 1
ATOM 1133 O O . ALA A 1 157 ? -39.526 15.674 -12.052 1.00 28.97 157 ALA A O 1
ATOM 1135 N N . THR A 1 158 ? -37.758 14.434 -12.742 1.00 26.71 158 THR A N 1
ATOM 1136 C CA . THR A 1 158 ? -38.507 13.721 -13.758 1.00 23.46 158 THR A CA 1
ATOM 1137 C C . THR A 1 158 ? -38.512 12.234 -13.435 1.00 23.01 158 THR A C 1
ATOM 1138 O O . THR A 1 158 ? -39.132 11.468 -14.157 1.00 26.10 158 THR A O 1
ATOM 1142 N N . ALA A 1 159 ? -37.823 11.816 -12.371 1.00 24.58 159 ALA A N 1
ATOM 1143 C CA . ALA A 1 159 ? -37.751 10.402 -12.034 1.00 23.13 159 ALA A CA 1
ATOM 1144 C C . ALA A 1 159 ? -37.582 10.205 -10.524 1.00 27.20 159 ALA A C 1
ATOM 1145 O O . ALA A 1 159 ? -36.994 11.034 -9.814 1.00 24.91 159 ALA A O 1
ATOM 1147 N N . VAL A 1 160 ? -38.193 9.107 -10.053 1.00 22.63 160 VAL A N 1
ATOM 1148 C CA . VAL A 1 160 ? -38.198 8.717 -8.667 1.00 24.44 160 VAL A CA 1
ATOM 1149 C C . VAL A 1 160 ? -37.837 7.233 -8.639 1.00 26.85 160 VAL A C 1
ATOM 1150 O O . VAL A 1 160 ? -38.584 6.414 -9.178 1.00 31.91 160 VAL A O 1
ATOM 1154 N N . GLY A 1 161 ? -36.687 6.912 -8.038 1.00 24.54 161 GLY A N 1
ATOM 1155 C CA . GLY A 1 161 ? -36.249 5.533 -7.871 1.00 24.97 161 GLY A CA 1
ATOM 1156 C C . GLY A 1 161 ? -36.437 5.067 -6.423 1.00 28.26 161 GLY A C 1
ATOM 1157 O O . GLY A 1 161 ? -35.994 5.725 -5.485 1.00 25.80 161 GLY A O 1
ATOM 1158 N N . PHE A 1 162 ? -37.115 3.927 -6.254 1.00 35.46 162 PHE A N 1
ATOM 1159 C CA . PHE A 1 162 ? -37.454 3.397 -4.940 1.00 38.43 162 PHE A CA 1
ATOM 1160 C C . PHE A 1 162 ? -36.413 2.373 -4.495 1.00 51.73 162 PHE A C 1
ATOM 1161 O O . PHE A 1 162 ? -36.110 1.445 -5.237 1.00 56.05 162 PHE A O 1
ATOM 1169 N N . THR A 1 163 ? -35.901 2.561 -3.268 1.00 64.71 163 THR A N 1
ATOM 1170 C CA . THR A 1 163 ? -34.817 1.775 -2.683 1.00 72.19 163 THR A CA 1
ATOM 1171 C C . THR A 1 163 ? -33.532 2.607 -2.665 1.00 70.73 163 THR A C 1
ATOM 1172 O O . THR A 1 163 ? -32.473 2.142 -3.083 1.00 67.50 163 THR A O 1
ATOM 1174 N N . GLY A 1 164 ? -33.648 3.855 -2.191 1.00 72.82 164 GLY A N 1
ATOM 1175 C CA . GLY A 1 164 ? -32.546 4.550 -1.544 1.00 74.81 164 GLY A CA 1
ATOM 1176 C C . GLY A 1 164 ? -32.690 4.459 -0.023 1.00 78.62 164 GLY A C 1
ATOM 1177 O O . GLY A 1 164 ? -33.705 3.952 0.464 1.00 74.53 164 GLY A O 1
ATOM 1178 N N . GLY A 1 165 ? -31.672 4.934 0.712 1.00 67.87 165 GLY A N 1
ATOM 1179 C CA . GLY A 1 165 ? -31.738 5.028 2.164 1.00 62.87 165 GLY A CA 1
ATOM 1180 C C . GLY A 1 165 ? -30.892 3.961 2.862 1.00 63.17 165 GLY A C 1
ATOM 1181 O O . GLY A 1 165 ? -30.918 2.790 2.472 1.00 60.57 165 GLY A O 1
ATOM 1182 N N . THR A 1 166 ? -30.185 4.390 3.923 1.00 61.62 166 THR A N 1
ATOM 1183 C CA . THR A 1 166 ? -29.122 3.622 4.555 1.00 63.93 166 THR A CA 1
ATOM 1184 C C . THR A 1 166 ? -29.561 3.173 5.955 1.00 61.80 166 THR A C 1
ATOM 1185 O O . THR A 1 166 ? -29.629 1.942 6.155 1.00 48.38 166 THR A O 1
ATOM 1187 N N . ALA A 1 170 ? -37.161 2.561 2.883 1.00 49.95 170 ALA A N 1
ATOM 1188 C CA . ALA A 1 170 ? -38.084 2.581 1.715 1.00 55.69 170 ALA A CA 1
ATOM 1189 C C . ALA A 1 170 ? -37.514 3.513 0.643 1.00 51.96 170 ALA A C 1
ATOM 1190 O O . ALA A 1 170 ? -36.654 3.070 -0.124 1.00 44.76 170 ALA A O 1
ATOM 1192 N N . LYS A 1 171 ? -38.050 4.754 0.594 1.00 45.92 171 LYS A N 1
ATOM 1193 C CA . LYS A 1 171 ? -37.410 5.952 0.055 1.00 41.39 171 LYS A CA 1
ATOM 1194 C C . LYS A 1 171 ? -37.405 5.975 -1.479 1.00 37.07 171 LYS A C 1
ATOM 1195 O O . LYS A 1 171 ? -36.663 5.256 -2.149 1.00 38.11 171 LYS A O 1
ATOM 1198 N N . GLY A 1 172 ? -38.167 6.926 -2.007 1.00 33.23 172 GLY A N 1
ATOM 1199 C CA . GLY A 1 172 ? -38.037 7.341 -3.387 1.00 30.45 172 GLY A CA 1
ATOM 1200 C C . GLY A 1 172 ? -36.991 8.447 -3.494 1.00 30.69 172 GLY A C 1
ATOM 1201 O O . GLY A 1 172 ? -37.027 9.392 -2.706 1.00 27.47 172 GLY A O 1
ATOM 1202 N N . VAL A 1 173 ? -36.078 8.299 -4.469 1.00 28.72 173 VAL A N 1
ATOM 1203 C CA . VAL A 1 173 ? -34.993 9.236 -4.690 1.00 24.86 173 VAL A CA 1
ATOM 1204 C C . VAL A 1 173 ? -35.331 10.026 -5.944 1.00 22.22 173 VAL A C 1
ATOM 1205 O O . VAL A 1 173 ? -35.450 9.421 -6.990 1.00 23.54 173 VAL A O 1
ATOM 1209 N N . CYS A 1 174 ? -35.521 11.347 -5.824 1.00 22.32 174 CYS A N 1
ATOM 1210 C CA . CYS A 1 174 ? -35.857 12.180 -6.950 1.00 23.95 174 CYS A CA 1
ATOM 1211 C C . CYS A 1 174 ? -34.594 12.597 -7.700 1.00 24.76 174 CYS A C 1
ATOM 1212 O O . CYS A 1 174 ? -33.605 12.996 -7.082 1.00 22.66 174 CYS A O 1
ATOM 1215 N N . ARG A 1 175 ? -34.699 12.543 -9.036 1.00 23.81 175 ARG A N 1
ATOM 1216 C CA . ARG A 1 175 ? -33.647 12.935 -9.957 1.00 27.12 175 ARG A CA 1
ATOM 1217 C C . ARG A 1 175 ? -34.222 13.846 -11.037 1.00 26.58 175 ARG A C 1
ATOM 1218 O O . ARG A 1 175 ? -35.290 13.556 -11.603 1.00 25.49 175 ARG A O 1
ATOM 1226 N N . ALA A 1 176 ? -33.524 14.966 -11.280 1.00 26.33 176 ALA A N 1
ATOM 1227 C CA . ALA A 1 176 ? -33.863 15.895 -12.348 1.00 24.19 176 ALA A CA 1
ATOM 1228 C C . ALA A 1 176 ? -32.905 15.718 -13.528 1.00 28.31 176 ALA A C 1
ATOM 1229 O O . ALA A 1 176 ? -31.796 15.178 -13.394 1.00 25.88 176 ALA A O 1
ATOM 1231 N N . PRO A 1 177 ? -33.306 16.171 -14.741 1.00 26.37 177 PRO A N 1
ATOM 1232 C CA . PRO A 1 177 ? -32.420 16.159 -15.905 1.00 26.75 177 PRO A CA 1
ATOM 1233 C C . PRO A 1 177 ? -31.002 16.639 -15.619 1.00 26.93 177 PRO A C 1
ATOM 1234 O O . PRO A 1 177 ? -30.040 16.019 -16.072 1.00 27.24 177 PRO A O 1
ATOM 1238 N N . PHE A 1 178 ? -30.869 17.701 -14.812 1.00 24.17 178 PHE A N 1
ATOM 1239 C CA . PHE A 1 178 ? -29.561 18.241 -14.467 1.00 26.23 178 PHE A CA 1
ATOM 1240 C C . PHE A 1 178 ? -28.644 17.150 -13.901 1.00 24.10 178 PHE A C 1
ATOM 1241 O O . PHE A 1 178 ? -27.549 16.922 -14.413 1.00 23.36 178 PHE A O 1
ATOM 1249 N N . ASP A 1 179 ? -29.081 16.497 -12.821 1.00 23.68 179 ASP A N 1
ATOM 1250 C CA . ASP A 1 179 ? -28.251 15.496 -12.159 1.00 22.63 179 ASP A CA 1
ATOM 1251 C C . ASP A 1 179 ? -28.130 14.244 -13.025 1.00 22.48 179 ASP A C 1
ATOM 1252 O O . ASP A 1 179 ? -27.121 13.553 -12.960 1.00 25.16 179 ASP A O 1
ATOM 1257 N N . LEU A 1 180 ? -29.166 13.939 -13.823 1.00 22.21 180 LEU A N 1
ATOM 1258 C CA . LEU A 1 180 ? -29.128 12.821 -14.742 1.00 21.73 180 LEU A CA 1
ATOM 1259 C C . LEU A 1 180 ? -28.072 13.036 -15.829 1.00 20.52 180 LEU A C 1
ATOM 1260 O O . LEU A 1 180 ? -27.393 12.094 -16.211 1.00 18.99 180 LEU A O 1
ATOM 1265 N N . GLU A 1 181 ? -27.909 14.263 -16.328 1.00 19.45 181 GLU A N 1
ATOM 1266 C CA . GLU A 1 181 ? -26.932 14.512 -17.372 1.00 21.64 181 GLU A CA 1
ATOM 1267 C C . GLU A 1 181 ? -25.536 14.334 -16.777 1.00 20.27 181 GLU A C 1
ATOM 1268 O O . GLU A 1 181 ? -24.632 13.859 -17.443 1.00 22.59 181 GLU A O 1
ATOM 1274 N N . ALA A 1 182 ? -25.370 14.730 -15.521 1.00 20.59 182 ALA A N 1
ATOM 1275 C CA . ALA A 1 182 ? -24.092 14.611 -14.853 1.00 20.25 182 ALA A CA 1
ATOM 1276 C C . ALA A 1 182 ? -23.785 13.125 -14.655 1.00 18.23 182 ALA A C 1
ATOM 1277 O O . ALA A 1 182 ? -22.641 12.731 -14.797 1.00 17.51 182 ALA A O 1
ATOM 1279 N N . CYS A 1 183 ? -24.800 12.322 -14.338 1.00 19.51 183 CYS A N 1
ATOM 1280 C CA . CYS A 1 183 ? -24.613 10.872 -14.228 1.00 22.01 183 CYS A CA 1
ATOM 1281 C C . CYS A 1 183 ? -24.218 10.289 -15.582 1.00 22.23 183 CYS A C 1
ATOM 1282 O O . CYS A 1 183 ? -23.383 9.391 -15.633 1.00 24.93 183 CYS A O 1
ATOM 1285 N N . LEU A 1 184 ? -24.825 10.798 -16.669 1.00 22.84 184 LEU A N 1
ATOM 1286 C CA . LEU A 1 184 ? -24.471 10.384 -18.029 1.00 22.96 184 LEU A CA 1
ATOM 1287 C C . LEU A 1 184 ? -22.988 10.627 -18.297 1.00 23.78 184 LEU A C 1
ATOM 1288 O O . LEU A 1 184 ? -22.298 9.737 -18.816 1.00 23.00 184 LEU A O 1
ATOM 1293 N N . ASP A 1 185 ? -22.536 11.859 -17.983 1.00 21.81 185 ASP A N 1
ATOM 1294 C CA . ASP A 1 185 ? -21.164 12.274 -18.211 1.00 23.43 185 ASP A CA 1
ATOM 1295 C C . ASP A 1 185 ? -20.205 11.382 -17.432 1.00 20.06 185 ASP A C 1
ATOM 1296 O O . ASP A 1 185 ? -19.181 11.001 -17.957 1.00 20.83 185 ASP A O 1
ATOM 1301 N N . ALA A 1 186 ? -20.530 11.090 -16.187 1.00 20.28 186 ALA A N 1
ATOM 1302 C CA . ALA A 1 186 ? -19.729 10.186 -15.385 1.00 21.43 186 ALA A CA 1
ATOM 1303 C C . ALA A 1 186 ? -19.706 8.770 -15.977 1.00 20.56 186 ALA A C 1
ATOM 1304 O O . ALA A 1 186 ? -18.682 8.096 -15.916 1.00 23.32 186 ALA A O 1
ATOM 1306 N N . SER A 1 187 ? -20.817 8.300 -16.556 1.00 21.81 187 SER A N 1
ATOM 1307 C CA A SER A 1 187 ? -20.881 6.939 -17.074 0.50 20.82 187 SER A CA 1
ATOM 1308 C CA B SER A 1 187 ? -20.887 6.939 -17.076 0.50 20.65 187 SER A CA 1
ATOM 1309 C C . SER A 1 187 ? -19.954 6.795 -18.281 1.00 20.99 187 SER A C 1
ATOM 1310 O O . SER A 1 187 ? -19.370 5.731 -18.511 1.00 21.10 187 SER A O 1
ATOM 1315 N N . LEU A 1 188 ? -19.794 7.891 -19.034 1.00 21.31 188 LEU A N 1
ATOM 1316 C CA . LEU A 1 188 ? -18.875 7.919 -20.167 1.00 22.42 188 LEU A CA 1
ATOM 1317 C C . LEU A 1 188 ? -17.425 7.803 -19.681 1.00 22.64 188 LEU A C 1
ATOM 1318 O O . LEU A 1 188 ? -16.610 7.164 -20.332 1.00 19.98 188 LEU A O 1
ATOM 1323 N N . THR A 1 189 ? -17.125 8.364 -18.497 1.00 22.16 189 THR A N 1
ATOM 1324 C CA . THR A 1 189 ? -15.799 8.226 -17.912 1.00 21.41 189 THR A CA 1
ATOM 1325 C C . THR A 1 189 ? -15.533 6.780 -17.490 1.00 21.44 189 THR A C 1
ATOM 1326 O O . THR A 1 189 ? -14.442 6.286 -17.677 1.00 24.79 189 THR A O 1
ATOM 1330 N N . ILE A 1 190 ? -16.536 6.115 -16.926 1.00 20.74 190 ILE A N 1
ATOM 1331 C CA . ILE A 1 190 ? -16.388 4.780 -16.372 1.00 22.38 190 ILE A CA 1
ATOM 1332 C C . ILE A 1 190 ? -16.373 3.778 -17.520 1.00 20.92 190 ILE A C 1
ATOM 1333 O O . ILE A 1 190 ? -15.436 2.989 -17.613 1.00 21.59 190 ILE A O 1
ATOM 1338 N N . PHE A 1 191 ? -17.422 3.821 -18.357 1.00 21.14 191 PHE A N 1
ATOM 1339 C CA . PHE A 1 191 ? -17.695 2.790 -19.353 1.00 22.11 191 PHE A CA 1
ATOM 1340 C C . PHE A 1 191 ? -16.909 3.029 -20.639 1.00 24.61 191 PHE A C 1
ATOM 1341 O O . PHE A 1 191 ? -16.918 2.187 -21.538 1.00 22.16 191 PHE A O 1
ATOM 1349 N N . GLY A 1 192 ? -16.279 4.215 -20.746 1.00 23.87 192 GLY A N 1
ATOM 1350 C CA . GLY A 1 192 ? -15.631 4.629 -21.979 1.00 23.78 192 GLY A CA 1
ATOM 1351 C C . GLY A 1 192 ? -16.617 5.303 -22.928 1.00 25.27 192 GLY A C 1
ATOM 1352 O O . GLY A 1 192 ? -17.824 5.268 -22.700 1.00 24.86 192 GLY A O 1
ATOM 1353 N N . GLU A 1 193 ? -16.085 5.874 -24.010 1.00 23.82 193 GLU A N 1
ATOM 1354 C CA . GLU A 1 193 ? -16.880 6.550 -25.013 1.00 26.69 193 GLU A CA 1
ATOM 1355 C C . GLU A 1 193 ? -17.850 5.568 -25.644 1.00 24.78 193 GLU A C 1
ATOM 1356 O O . GLU A 1 193 ? -17.570 4.380 -25.764 1.00 24.25 193 GLU A O 1
ATOM 1362 N N . GLY A 1 194 ? -19.012 6.096 -25.987 1.00 21.86 194 GLY A N 1
ATOM 1363 C CA . GLY A 1 194 ? -19.988 5.385 -26.774 1.00 23.53 194 GLY A CA 1
ATOM 1364 C C . GLY A 1 194 ? -19.538 5.262 -28.228 1.00 23.19 194 GLY A C 1
ATOM 1365 O O . GLY A 1 194 ? -18.508 5.816 -28.638 1.00 24.80 194 GLY A O 1
ATOM 1366 N N . PRO A 1 195 ? -20.286 4.528 -29.071 1.00 23.20 195 PRO A N 1
ATOM 1367 C CA . PRO A 1 195 ? -21.449 3.769 -28.630 1.00 23.42 195 PRO A CA 1
ATOM 1368 C C . PRO A 1 195 ? -21.093 2.441 -27.955 1.00 23.66 195 PRO A C 1
ATOM 1369 O O . PRO A 1 195 ? -20.084 1.834 -28.281 1.00 22.92 195 PRO A O 1
ATOM 1373 N N . TRP A 1 196 ? -21.936 2.025 -27.008 1.00 23.12 196 TRP A N 1
ATOM 1374 C CA . TRP A 1 196 ? -21.858 0.729 -26.357 1.00 23.67 196 TRP A CA 1
ATOM 1375 C C . TRP A 1 196 ? -22.946 -0.175 -26.927 1.00 23.73 196 TRP A C 1
ATOM 1376 O O . TRP A 1 196 ? -23.979 0.296 -27.413 1.00 22.14 196 TRP A O 1
ATOM 1387 N N . ARG A 1 197 ? -22.760 -1.487 -26.766 1.00 23.93 197 ARG A N 1
ATOM 1388 C CA . ARG A 1 197 ? -23.892 -2.399 -26.826 1.00 24.50 197 ARG A CA 1
ATOM 1389 C C . ARG A 1 197 ? -24.020 -2.977 -25.421 1.00 24.15 197 ARG A C 1
ATOM 1390 O O . ARG A 1 197 ? -23.227 -3.828 -25.018 1.00 23.69 197 ARG A O 1
ATOM 1398 N N . PHE A 1 198 ? -24.994 -2.431 -24.679 1.00 22.67 198 PHE A N 1
ATOM 1399 C CA . PHE A 1 198 ? -24.992 -2.500 -23.223 1.00 21.57 198 PHE A CA 1
ATOM 1400 C C . PHE A 1 198 ? -26.094 -3.455 -22.791 1.00 20.48 198 PHE A C 1
ATOM 1401 O O . PHE A 1 198 ? -27.263 -3.191 -23.073 1.00 21.58 198 PHE A O 1
ATOM 1409 N N . LEU A 1 199 ? -25.695 -4.584 -22.173 1.00 19.68 199 LEU A N 1
ATOM 1410 C CA . LEU A 1 199 ? -26.628 -5.584 -21.681 1.00 19.43 199 LEU A CA 1
ATOM 1411 C C . LEU A 1 199 ? -27.158 -5.138 -20.317 1.00 20.50 199 LEU A C 1
ATOM 1412 O O . LEU A 1 199 ? -26.438 -5.119 -19.320 1.00 22.90 199 LEU A O 1
ATOM 1417 N N . VAL A 1 200 ? -28.412 -4.697 -20.314 1.00 22.18 200 VAL A N 1
ATOM 1418 C CA . VAL A 1 200 ? -29.152 -4.266 -19.142 1.00 21.95 200 VAL A CA 1
ATOM 1419 C C . VAL A 1 200 ? -30.055 -5.424 -18.717 1.00 22.85 200 VAL A C 1
ATOM 1420 O O . VAL A 1 200 ? -30.973 -5.778 -19.460 1.00 24.40 200 VAL A O 1
ATOM 1424 N N . CYS A 1 201 ? -29.761 -6.013 -17.554 1.00 24.49 201 CYS A N 1
ATOM 1425 C CA . CYS A 1 201 ? -30.603 -7.062 -16.983 1.00 27.13 201 CYS A CA 1
ATOM 1426 C C . CYS A 1 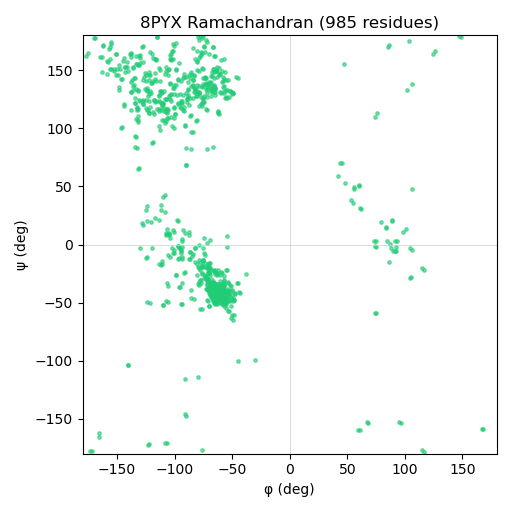201 ? -30.996 -6.642 -15.566 1.00 27.90 201 CYS A C 1
ATOM 1427 O O . CYS A 1 201 ? -31.195 -7.467 -14.677 1.00 27.76 201 CYS A O 1
ATOM 1430 N N . ILE A 1 202 ? -31.080 -5.318 -15.397 1.00 27.07 202 ILE A N 1
ATOM 1431 C CA . ILE A 1 202 ? -31.486 -4.682 -14.165 1.00 31.60 202 ILE A CA 1
ATOM 1432 C C . ILE A 1 202 ? -32.775 -3.929 -14.460 1.00 31.74 202 ILE A C 1
ATOM 1433 O O . ILE A 1 202 ? -32.932 -3.457 -15.586 1.00 30.16 202 ILE A O 1
ATOM 1438 N N . PRO A 1 203 ? -33.713 -3.797 -13.489 1.00 28.47 203 PRO A N 1
ATOM 1439 C CA . PRO A 1 203 ? -35.013 -3.196 -13.763 1.00 28.71 203 PRO A CA 1
ATOM 1440 C C . PRO A 1 203 ? -34.991 -1.800 -14.398 1.00 27.18 203 PRO A C 1
ATOM 1441 O O . PRO A 1 203 ? -34.290 -0.894 -13.944 1.00 24.56 203 PRO A O 1
ATOM 1445 N N . ILE A 1 204 ? -35.821 -1.663 -15.438 1.00 25.03 204 ILE A N 1
ATOM 1446 C CA . ILE A 1 204 ? -36.028 -0.416 -16.164 1.00 28.10 204 ILE A CA 1
ATOM 1447 C C . ILE A 1 204 ? -36.767 0.562 -15.274 1.00 26.82 204 ILE A C 1
ATOM 1448 O O . ILE A 1 204 ? -36.627 1.767 -15.458 1.00 27.26 204 ILE A O 1
ATOM 1453 N N . ALA A 1 205 ? -37.459 0.030 -14.254 1.00 27.77 205 ALA A N 1
ATOM 1454 C CA . ALA A 1 205 ? -38.108 0.820 -13.218 1.00 27.05 205 ALA A CA 1
ATOM 1455 C C . ALA A 1 205 ? -37.161 1.835 -12.575 1.00 28.59 205 ALA A C 1
ATOM 1456 O O . ALA A 1 205 ? -37.630 2.899 -12.165 1.00 27.52 205 ALA A O 1
ATOM 1458 N N . ASP A 1 206 ? -35.871 1.492 -12.417 1.00 29.73 206 ASP A N 1
ATOM 1459 C CA . ASP A 1 206 ? -34.897 2.425 -11.852 1.00 30.08 206 ASP A CA 1
ATOM 1460 C C . ASP A 1 206 ? -33.567 2.303 -12.593 1.00 28.56 206 ASP A C 1
ATOM 1461 O O . ASP A 1 206 ? -33.454 2.845 -13.697 1.00 26.12 206 ASP A O 1
ATOM 1466 N N . LEU A 1 207 ? -32.570 1.636 -11.989 1.00 25.19 207 LEU A N 1
ATOM 1467 C CA . LEU A 1 207 ? -31.187 1.805 -12.406 1.00 28.05 207 LEU A CA 1
ATOM 1468 C C . LEU A 1 207 ? -31.009 1.304 -13.838 1.00 28.18 207 LEU A C 1
ATOM 1469 O O . LEU A 1 207 ? -30.360 1.972 -14.647 1.00 25.03 207 LEU A O 1
ATOM 1474 N N . GLY A 1 208 ? -31.639 0.169 -14.172 1.00 26.69 208 GLY A N 1
ATOM 1475 C CA . GLY A 1 208 ? -31.611 -0.311 -15.543 1.00 26.07 208 GLY A CA 1
ATOM 1476 C C . GLY A 1 208 ? -32.108 0.748 -16.539 1.00 27.11 208 GLY A C 1
ATOM 1477 O O . GLY A 1 208 ? -31.617 0.836 -17.670 1.00 25.11 208 GLY A O 1
ATOM 1478 N N . GLY A 1 209 ? -33.141 1.498 -16.145 1.00 23.77 209 GLY A N 1
ATOM 1479 C CA . GLY A 1 209 ? -33.742 2.520 -16.988 1.00 24.67 209 GLY A CA 1
ATOM 1480 C C . GLY A 1 209 ? -32.768 3.669 -17.265 1.00 25.85 209 GLY A C 1
ATOM 1481 O O . GLY A 1 209 ? -32.701 4.190 -18.369 1.00 24.40 209 GLY A O 1
ATOM 1482 N N . GLU A 1 210 ? -32.017 4.053 -16.232 1.00 24.40 210 GLU A N 1
ATOM 1483 C CA . GLU A 1 210 ? -30.991 5.079 -16.339 1.00 25.21 210 GLU A CA 1
ATOM 1484 C C . GLU A 1 210 ? -29.885 4.617 -17.282 1.00 22.94 210 GLU A C 1
ATOM 1485 O O . GLU A 1 210 ? -29.459 5.350 -18.156 1.00 23.20 210 GLU A O 1
ATOM 1491 N N . MET A 1 211 ? -29.421 3.381 -17.098 1.00 22.68 211 MET A N 1
ATOM 1492 C CA . MET A 1 211 ? -28.361 2.847 -17.919 1.00 22.84 211 MET A CA 1
ATOM 1493 C C . MET A 1 211 ? -28.785 2.778 -19.383 1.00 21.55 211 MET A C 1
ATOM 1494 O O . MET A 1 211 ? -27.977 3.015 -20.277 1.00 22.35 211 MET A O 1
ATOM 1499 N N . ALA A 1 212 ? -30.059 2.465 -19.626 1.00 21.36 212 ALA A N 1
ATOM 1500 C CA . ALA A 1 212 ? -30.616 2.407 -20.965 1.00 20.83 212 ALA A CA 1
ATOM 1501 C C . ALA A 1 212 ? -30.596 3.807 -21.568 1.00 21.36 212 ALA A C 1
ATOM 1502 O O . ALA A 1 212 ? -30.183 3.998 -22.709 1.00 21.89 212 ALA A O 1
ATOM 1504 N N . GLU A 1 213 ? -31.029 4.790 -20.785 1.00 20.27 213 GLU A N 1
ATOM 1505 C CA . GLU A 1 213 ? -30.987 6.183 -21.225 1.00 22.66 213 GLU A CA 1
ATOM 1506 C C . GLU A 1 213 ? -29.562 6.594 -21.625 1.00 22.32 213 GLU A C 1
ATOM 1507 O O . GLU A 1 213 ? -29.346 7.164 -22.708 1.00 19.19 213 GLU A O 1
ATOM 1513 N N . TRP A 1 214 ? -28.590 6.289 -20.755 1.00 21.06 214 TRP A N 1
ATOM 1514 C CA . TRP A 1 214 ? -27.215 6.691 -21.024 1.00 21.83 214 TRP A CA 1
ATOM 1515 C C . TRP A 1 214 ? -26.707 6.030 -22.298 1.00 20.14 214 TRP A C 1
ATOM 1516 O O . TRP A 1 214 ? -26.035 6.665 -23.109 1.00 24.13 214 TRP A O 1
ATOM 1527 N N . THR A 1 215 ? -27.032 4.749 -22.459 1.00 19.25 215 THR A N 1
ATOM 1528 C CA . THR A 1 215 ? -26.611 3.982 -23.620 1.00 20.57 215 THR A CA 1
ATOM 1529 C C . THR A 1 215 ? -27.120 4.650 -24.904 1.00 21.20 215 THR A C 1
ATOM 1530 O O . THR A 1 215 ? -26.375 4.897 -25.843 1.00 23.62 215 THR A O 1
ATOM 1534 N N . LEU A 1 216 ? -28.407 4.955 -24.923 1.00 22.02 216 LEU A N 1
ATOM 1535 C CA . LEU A 1 216 ? -29.020 5.572 -26.083 1.00 24.73 216 LEU A CA 1
ATOM 1536 C C . LEU A 1 216 ? -28.366 6.930 -26.344 1.00 22.35 216 LEU A C 1
ATOM 1537 O O . LEU A 1 216 ? -28.120 7.266 -27.493 1.00 20.22 216 LEU A O 1
ATOM 1542 N N . ALA A 1 217 ? -28.097 7.676 -25.264 1.00 23.37 217 ALA A N 1
ATOM 1543 C CA . ALA A 1 217 ? -27.608 9.049 -25.357 1.00 25.15 217 ALA A CA 1
ATOM 1544 C C . ALA A 1 217 ? -26.215 9.084 -25.975 1.00 24.07 217 ALA A C 1
ATOM 1545 O O . ALA A 1 217 ? -25.895 10.008 -26.707 1.00 21.48 217 ALA A O 1
ATOM 1547 N N . ALA A 1 218 ? -25.408 8.060 -25.677 1.00 25.36 218 ALA A N 1
ATOM 1548 C CA . ALA A 1 218 ? -24.064 7.925 -26.218 1.00 26.22 218 ALA A CA 1
ATOM 1549 C C . ALA A 1 218 ? -24.081 7.201 -27.565 1.00 24.99 218 ALA A C 1
ATOM 1550 O O . ALA A 1 218 ? -23.031 6.819 -28.060 1.00 24.97 218 ALA A O 1
ATOM 1552 N N . GLY A 1 219 ? -25.268 6.998 -28.145 1.00 24.88 219 GLY A N 1
ATOM 1553 C CA . GLY A 1 219 ? -25.408 6.553 -29.522 1.00 26.28 219 GLY A CA 1
ATOM 1554 C C . GLY A 1 219 ? -25.420 5.025 -29.649 1.00 24.21 219 GLY A C 1
ATOM 1555 O O . GLY A 1 219 ? -25.190 4.494 -30.732 1.00 24.49 219 GLY A O 1
ATOM 1556 N N . GLY A 1 220 ? -25.740 4.319 -28.565 1.00 24.33 220 GLY A N 1
ATOM 1557 C CA . GLY A 1 220 ? -25.560 2.863 -28.533 1.00 20.33 220 GLY A CA 1
ATOM 1558 C C . GLY A 1 220 ? -26.842 2.046 -28.573 1.00 21.14 220 GLY A C 1
ATOM 1559 O O . GLY A 1 220 ? -27.941 2.558 -28.806 1.00 23.25 220 GLY A O 1
ATOM 1560 N N . THR A 1 221 ? -26.665 0.731 -28.354 1.00 22.47 221 THR A N 1
ATOM 1561 C CA . THR A 1 221 ? -27.744 -0.235 -28.314 1.00 23.40 221 THR A CA 1
ATOM 1562 C C . THR A 1 221 ? -27.967 -0.801 -26.907 1.00 24.18 221 THR A C 1
ATOM 1563 O O . THR A 1 221 ? -27.038 -1.346 -26.296 1.00 21.12 221 THR A O 1
ATOM 1567 N N . VAL A 1 222 ? -29.231 -0.792 -26.456 1.00 23.31 222 VAL A N 1
ATOM 1568 C CA . VAL A 1 222 ? -29.594 -1.425 -25.206 1.00 23.15 222 VAL A CA 1
ATOM 1569 C C . VAL A 1 222 ? -30.056 -2.848 -25.518 1.00 26.75 222 VAL A C 1
ATOM 1570 O O . VAL A 1 222 ? -30.927 -3.059 -26.364 1.00 26.52 222 VAL A O 1
ATOM 1574 N N . VAL A 1 223 ? -29.414 -3.827 -24.887 1.00 25.77 223 VAL A N 1
ATOM 1575 C CA . VAL A 1 223 ? -29.803 -5.225 -25.046 1.00 25.33 223 VAL A CA 1
ATOM 1576 C C . VAL A 1 223 ? -30.470 -5.647 -23.737 1.00 24.20 223 VAL A C 1
ATOM 1577 O O . VAL A 1 223 ? -29.826 -5.636 -22.689 1.00 21.44 223 VAL A O 1
ATOM 1581 N N . LEU A 1 224 ? -31.774 -5.936 -23.797 1.00 23.10 224 LEU A N 1
ATOM 1582 C CA . LEU A 1 224 ? -32.592 -6.080 -22.605 1.00 24.90 224 LEU A CA 1
ATOM 1583 C C . LEU A 1 224 ? -32.811 -7.537 -22.256 1.00 27.73 224 LEU A C 1
ATOM 1584 O O . LEU A 1 224 ? -33.086 -8.339 -23.140 1.00 26.56 224 LEU A O 1
ATOM 1589 N N . ARG A 1 225 ? -32.694 -7.828 -20.953 1.00 27.58 225 ARG A N 1
ATOM 1590 C CA . ARG A 1 225 ? -33.134 -9.076 -20.353 1.00 28.87 225 ARG A CA 1
ATOM 1591 C C . ARG A 1 225 ? -33.912 -8.771 -19.071 1.00 29.52 225 ARG A C 1
ATOM 1592 O O . ARG A 1 225 ? -33.678 -7.731 -18.450 1.00 27.62 225 ARG A O 1
ATOM 1600 N N . GLU A 1 226 ? -34.813 -9.687 -18.663 1.00 25.27 226 GLU A N 1
ATOM 1601 C CA . GLU A 1 226 ? -35.678 -9.448 -17.514 1.00 29.29 226 GLU A CA 1
ATOM 1602 C C . GLU A 1 226 ? -34.903 -9.543 -16.193 1.00 28.74 226 GLU A C 1
ATOM 1603 O O . GLU A 1 226 ? -35.293 -8.941 -15.199 1.00 33.26 226 GLU A O 1
ATOM 1609 N N . ASP A 1 227 ? -33.820 -10.309 -16.178 1.00 30.10 227 ASP A N 1
ATOM 1610 C CA . ASP A 1 227 ? -33.071 -10.593 -14.972 1.00 33.81 227 ASP A CA 1
ATOM 1611 C C . ASP A 1 227 ? -31.770 -11.281 -15.375 1.00 29.50 227 ASP A C 1
ATOM 1612 O O . ASP A 1 227 ? -31.524 -11.527 -16.551 1.00 30.02 227 ASP A O 1
ATOM 1617 N N . PHE A 1 228 ? -30.935 -11.579 -14.380 1.00 25.83 228 PHE A N 1
ATOM 1618 C CA . PHE A 1 228 ? -29.676 -12.234 -14.622 1.00 26.30 228 PHE A CA 1
ATOM 1619 C C . PHE A 1 228 ? -29.834 -13.756 -14.461 1.00 30.65 228 PHE A C 1
ATOM 1620 O O . PHE A 1 228 ? -30.240 -14.248 -13.411 1.00 30.14 228 PHE A O 1
ATOM 1628 N N . GLU A 1 229 ? -29.511 -14.494 -15.514 1.00 31.61 229 GLU A N 1
ATOM 1629 C CA . GLU A 1 229 ? -29.313 -15.934 -15.430 1.00 33.37 229 GLU A CA 1
ATOM 1630 C C . GLU A 1 229 ? -28.038 -16.218 -16.208 1.00 30.56 229 GLU A C 1
ATOM 1631 O O . GLU A 1 229 ? -27.923 -15.846 -17.379 1.00 32.17 229 GLU A O 1
ATOM 1637 N N . PRO A 1 230 ? -27.011 -16.821 -15.578 1.00 30.82 230 PRO A N 1
ATOM 1638 C CA . PRO A 1 230 ? -25.679 -16.852 -16.171 1.00 30.95 230 PRO A CA 1
ATOM 1639 C C . PRO A 1 230 ? -25.574 -17.478 -17.560 1.00 33.86 230 PRO A C 1
ATOM 1640 O O . PRO A 1 230 ? -24.837 -16.967 -18.389 1.00 31.22 230 PRO A O 1
ATOM 1644 N N . ALA A 1 231 ? -26.260 -18.611 -17.805 1.00 38.69 231 ALA A N 1
ATOM 1645 C CA . ALA A 1 231 ? -26.208 -19.240 -19.117 1.00 37.71 231 ALA A CA 1
ATOM 1646 C C . ALA A 1 231 ? -26.820 -18.312 -20.174 1.00 29.18 231 ALA A C 1
ATOM 1647 O O . ALA A 1 231 ? -26.263 -18.148 -21.252 1.00 34.49 231 ALA A O 1
ATOM 1649 N N . ASP A 1 232 ? -27.975 -17.720 -19.899 1.00 31.97 232 ASP A N 1
ATOM 1650 C CA . ASP A 1 232 ? -28.567 -16.789 -20.850 1.00 31.72 232 ASP A CA 1
ATOM 1651 C C . ASP A 1 232 ? -27.593 -15.641 -21.136 1.00 31.67 232 ASP A C 1
ATOM 1652 O O . ASP A 1 232 ? -27.427 -15.241 -22.293 1.00 29.49 232 ASP A O 1
ATOM 1657 N N . ILE A 1 233 ? -26.955 -15.099 -20.084 1.00 30.47 233 ILE A N 1
ATOM 1658 C CA . ILE A 1 233 ? -26.125 -13.909 -20.255 1.00 30.73 233 ILE A CA 1
ATOM 1659 C C . ILE A 1 233 ? -24.888 -14.258 -21.084 1.00 30.21 233 ILE A C 1
ATOM 1660 O O . ILE A 1 233 ? -24.489 -13.495 -21.965 1.00 26.25 233 ILE A O 1
ATOM 1665 N N . LEU A 1 234 ? -24.277 -15.415 -20.807 1.00 27.61 234 LEU A N 1
ATOM 1666 C CA . LEU A 1 234 ? -23.129 -15.849 -21.585 1.00 29.55 234 LEU A CA 1
ATOM 1667 C C . LEU A 1 234 ? -23.529 -16.008 -23.058 1.00 34.25 234 LEU A C 1
ATOM 1668 O O . LEU A 1 234 ? -22.781 -15.613 -23.951 1.00 34.11 234 LEU A O 1
ATOM 1673 N N . ALA A 1 235 ? -24.714 -16.574 -23.328 1.00 35.60 235 ALA A N 1
ATOM 1674 C CA . ALA A 1 235 ? -25.173 -16.747 -24.698 1.00 33.15 235 ALA A CA 1
ATOM 1675 C C . ALA A 1 235 ? -25.405 -15.377 -25.330 1.00 31.73 235 ALA A C 1
ATOM 1676 O O . ALA A 1 235 ? -24.993 -15.134 -26.452 1.00 31.49 235 ALA A O 1
ATOM 1678 N N . THR A 1 236 ? -26.080 -14.491 -24.597 1.00 30.86 236 THR A N 1
ATOM 1679 C CA . THR A 1 236 ? -26.445 -13.171 -25.087 1.00 29.61 236 THR A CA 1
ATOM 1680 C C . THR A 1 236 ? -25.228 -12.332 -25.460 1.00 29.96 236 THR A C 1
ATOM 1681 O O . THR A 1 236 ? -25.274 -11.604 -26.443 1.00 32.79 236 THR A O 1
ATOM 1685 N N . ILE A 1 237 ? -24.157 -12.413 -24.666 1.00 30.43 237 ILE A N 1
ATOM 1686 C CA . ILE A 1 237 ? -22.944 -11.651 -24.917 1.00 30.49 237 ILE A CA 1
ATOM 1687 C C . ILE A 1 237 ? -22.421 -11.969 -26.315 1.00 32.79 237 ILE A C 1
ATOM 1688 O O . ILE A 1 237 ? -22.073 -11.056 -27.069 1.00 33.40 237 ILE A O 1
ATOM 1693 N N . GLY A 1 238 ? -22.380 -13.271 -26.643 1.00 32.13 238 GLY A N 1
ATOM 1694 C CA . GLY A 1 238 ? -21.952 -13.735 -27.952 1.00 33.04 238 GLY A CA 1
ATOM 1695 C C . GLY A 1 238 ? -22.961 -13.396 -29.048 1.00 30.94 238 GLY A C 1
ATOM 1696 O O . GLY A 1 238 ? -22.609 -12.797 -30.055 1.00 33.87 238 GLY A O 1
ATOM 1697 N N . ALA A 1 239 ? -24.218 -13.773 -28.846 1.00 28.19 239 ALA A N 1
ATOM 1698 C CA . ALA A 1 239 ? -25.217 -13.601 -29.885 1.00 31.65 239 ALA A CA 1
ATOM 1699 C C . ALA A 1 239 ? -25.450 -12.118 -30.182 1.00 33.47 239 ALA A C 1
ATOM 1700 O O . ALA A 1 239 ? -25.637 -11.773 -31.342 1.00 29.71 239 ALA A O 1
ATOM 1702 N N . GLU A 1 240 ? -25.447 -11.243 -29.155 1.00 30.48 240 GLU A N 1
ATOM 1703 C CA . GLU A 1 240 ? -25.785 -9.835 -29.356 1.00 33.28 240 GLU A CA 1
ATOM 1704 C C . GLU A 1 240 ? -24.530 -8.970 -29.394 1.00 31.27 240 GLU A C 1
ATOM 1705 O O . GLU A 1 240 ? -24.633 -7.758 -29.607 1.00 29.51 240 GLU A O 1
ATOM 1711 N N . ARG A 1 241 ? -23.362 -9.598 -29.189 1.00 27.92 241 ARG A N 1
ATOM 1712 C CA . ARG A 1 241 ? -22.092 -8.915 -29.354 1.00 32.63 241 ARG A CA 1
ATOM 1713 C C . ARG A 1 241 ? -22.026 -7.729 -28.383 1.00 30.75 241 ARG A C 1
ATOM 1714 O O . ARG A 1 241 ? -21.744 -6.601 -28.781 1.00 27.90 241 ARG A O 1
ATOM 1722 N N . THR A 1 242 ? -22.318 -7.972 -27.096 1.00 29.35 242 THR A N 1
ATOM 1723 C CA . THR A 1 242 ? -22.381 -6.871 -26.143 1.00 28.55 242 THR A CA 1
ATOM 1724 C C . THR A 1 242 ? -20.966 -6.379 -25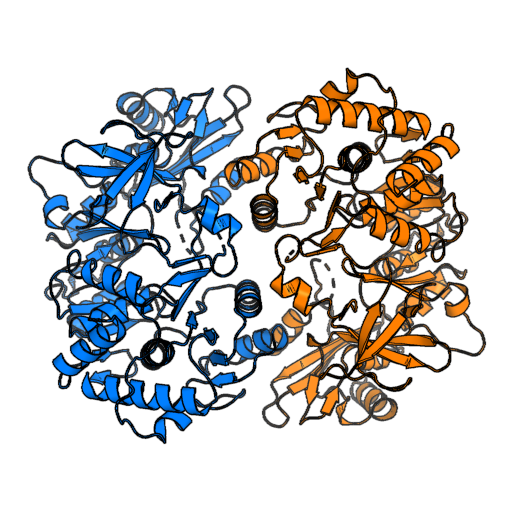.838 1.00 28.14 242 THR A C 1
ATOM 1725 O O . THR A 1 242 ? -20.026 -7.177 -25.782 1.00 26.91 242 THR A O 1
ATOM 1729 N N . THR A 1 243 ? -20.815 -5.061 -25.643 1.00 25.06 243 THR A N 1
ATOM 1730 C CA . THR A 1 243 ? -19.559 -4.508 -25.168 1.00 24.22 243 THR A CA 1
ATOM 1731 C C . THR A 1 243 ? -19.527 -4.425 -23.635 1.00 24.86 243 THR A C 1
ATOM 1732 O O . THR A 1 243 ? -18.448 -4.363 -23.048 1.00 27.47 243 THR A O 1
ATOM 1736 N N . HIS A 1 244 ? -20.687 -4.381 -22.990 1.00 23.80 244 HIS A N 1
ATOM 1737 C CA . HIS A 1 244 ? -20.764 -4.186 -21.549 1.00 22.71 244 HIS A CA 1
ATOM 1738 C C . HIS A 1 244 ? -21.899 -5.019 -20.972 1.00 22.52 244 HIS A C 1
ATOM 1739 O O . HIS A 1 244 ? -22.944 -5.150 -21.594 1.00 23.47 244 HIS A O 1
ATOM 1746 N N . VAL A 1 245 ? -21.737 -5.478 -19.731 1.00 21.65 245 VAL A N 1
ATOM 1747 C CA . VAL A 1 245 ? -22.856 -5.999 -18.977 1.00 22.10 245 VAL A CA 1
ATOM 1748 C C . VAL A 1 245 ? -22.645 -5.600 -17.521 1.00 23.68 245 VAL A C 1
ATOM 1749 O O . VAL A 1 245 ? -21.617 -5.946 -16.918 1.00 24.23 245 VAL A O 1
ATOM 1753 N N . PHE A 1 246 ? -23.592 -4.828 -16.980 1.00 23.67 246 PHE A N 1
ATOM 1754 C CA . PHE A 1 246 ? -23.466 -4.373 -15.600 1.00 24.34 246 PHE A CA 1
ATOM 1755 C C . PHE A 1 246 ? -23.910 -5.468 -14.639 1.00 24.57 246 PHE A C 1
ATOM 1756 O O . PHE A 1 246 ? -25.017 -5.991 -14.764 1.00 24.29 246 PHE A O 1
ATOM 1764 N N . CYS A 1 247 ? -23.041 -5.781 -13.662 1.00 24.25 247 CYS A N 1
ATOM 1765 C CA . CYS A 1 247 ? -23.264 -6.917 -12.781 1.00 24.80 247 CYS A CA 1
ATOM 1766 C C . CYS A 1 247 ? -23.206 -6.526 -11.305 1.00 23.41 247 CYS A C 1
ATOM 1767 O O . CYS A 1 247 ? -22.385 -5.708 -10.912 1.00 24.69 247 CYS A O 1
ATOM 1770 N N . ALA A 1 248 ? -24.058 -7.164 -10.493 1.00 22.83 248 ALA A N 1
ATOM 1771 C CA . ALA A 1 248 ? -23.773 -7.349 -9.071 1.00 21.79 248 ALA A CA 1
ATOM 1772 C C . ALA A 1 248 ? -22.540 -8.244 -8.935 1.00 24.33 248 ALA A C 1
ATOM 1773 O O . ALA A 1 248 ? -22.247 -9.055 -9.816 1.00 23.29 248 ALA A O 1
ATOM 1775 N N . PRO A 1 249 ? -21.719 -8.069 -7.876 1.00 25.58 249 PRO A N 1
ATOM 1776 C CA . PRO A 1 249 ? -20.494 -8.848 -7.742 1.00 26.36 249 PRO A CA 1
ATOM 1777 C C . PRO A 1 249 ? -20.732 -10.365 -7.842 1.00 25.77 249 PRO A C 1
ATOM 1778 O O . PRO A 1 249 ? -19.964 -11.065 -8.491 1.00 26.23 249 PRO A O 1
ATOM 1782 N N . GLY A 1 250 ? -21.796 -10.858 -7.217 1.00 24.97 250 GLY A N 1
ATOM 1783 C CA . GLY A 1 250 ? -22.105 -12.282 -7.250 1.00 28.06 250 GLY A CA 1
ATOM 1784 C C . GLY A 1 250 ? -22.377 -12.776 -8.669 1.00 29.51 250 GLY A C 1
ATOM 1785 O O . GLY A 1 250 ? -22.049 -13.922 -9.000 1.00 28.84 250 GLY A O 1
ATOM 1786 N N . TRP A 1 251 ? -22.978 -11.914 -9.508 1.00 24.82 251 TRP A N 1
ATOM 1787 C CA . TRP A 1 251 ? -23.180 -12.284 -10.895 1.00 25.92 251 TRP A CA 1
ATOM 1788 C C . TRP A 1 251 ? -21.838 -12.548 -11.574 1.00 26.04 251 TRP A C 1
ATOM 1789 O O . TRP A 1 251 ? -21.686 -13.522 -12.316 1.00 26.20 251 TRP A O 1
ATOM 1800 N N . VAL A 1 252 ? -20.860 -11.674 -11.315 1.00 23.89 252 VAL A N 1
ATOM 1801 C CA . VAL A 1 252 ? -19.526 -11.842 -11.869 1.00 23.33 252 VAL A CA 1
ATOM 1802 C C . VAL A 1 252 ? -19.032 -13.260 -11.565 1.00 28.74 252 VAL A C 1
ATOM 1803 O O . VAL A 1 252 ? -18.557 -13.954 -12.462 1.00 27.38 252 VAL A O 1
ATOM 1807 N N . TYR A 1 253 ? -19.150 -13.701 -10.309 1.00 27.75 253 TYR A N 1
ATOM 1808 C CA . TYR A 1 253 ? -18.563 -14.980 -9.931 1.00 28.70 253 TYR A CA 1
ATOM 1809 C C . TYR A 1 253 ? -19.326 -16.107 -10.643 1.00 27.69 253 TYR A C 1
ATOM 1810 O O . TYR A 1 253 ? -18.716 -17.079 -11.057 1.00 29.49 253 TYR A O 1
ATOM 1819 N N . GLN A 1 254 ? -20.638 -15.942 -10.844 1.00 28.56 254 GLN A N 1
ATOM 1820 C CA . GLN A 1 254 ? -21.459 -16.931 -11.531 1.00 31.14 254 GLN A CA 1
ATOM 1821 C C . GLN A 1 254 ? -21.064 -17.090 -13.004 1.00 33.18 254 GLN A C 1
ATOM 1822 O O . GLN A 1 254 ? -21.067 -18.214 -13.529 1.00 30.62 254 GLN A O 1
ATOM 1828 N N . LEU A 1 255 ? -20.739 -15.978 -13.680 1.00 27.98 255 LEU A N 1
ATOM 1829 C CA . LEU A 1 255 ? -20.279 -16.017 -15.063 1.00 27.12 255 LEU A CA 1
ATOM 1830 C C . LEU A 1 255 ? -18.942 -16.740 -15.129 1.00 28.91 255 LEU A C 1
ATOM 1831 O O . LEU A 1 255 ? -18.748 -17.588 -15.994 1.00 32.13 255 LEU A O 1
ATOM 1836 N N . ALA A 1 256 ? -18.016 -16.370 -14.243 1.00 27.42 256 ALA A N 1
ATOM 1837 C CA . ALA A 1 256 ? -16.652 -16.851 -14.334 1.00 30.35 256 ALA A CA 1
ATOM 1838 C C . ALA A 1 256 ? -16.578 -18.346 -13.998 1.00 30.55 256 ALA A C 1
ATOM 1839 O O . ALA A 1 256 ? -15.632 -18.997 -14.414 1.00 27.04 256 ALA A O 1
ATOM 1841 N N . GLU A 1 257 ? -17.542 -18.853 -13.218 1.00 31.53 257 GLU A N 1
ATOM 1842 C CA . GLU A 1 257 ? -17.501 -20.216 -12.710 1.00 35.77 257 GLU A CA 1
ATOM 1843 C C . GLU A 1 257 ? -18.415 -21.132 -13.533 1.00 32.59 257 GLU A C 1
ATOM 1844 O O . GLU A 1 257 ? -18.418 -22.343 -13.328 1.00 30.25 257 GLU A O 1
ATOM 1850 N N . HIS A 1 258 ? -19.206 -20.573 -14.451 1.00 30.31 258 HIS A N 1
ATOM 1851 C CA . HIS A 1 258 ? -20.191 -21.380 -15.163 1.00 34.58 258 HIS A CA 1
ATOM 1852 C C . HIS A 1 258 ? -19.510 -22.360 -16.130 1.00 33.42 258 HIS A C 1
ATOM 1853 O O . HIS A 1 258 ? -18.539 -22.011 -16.809 1.00 30.74 258 HIS A O 1
ATOM 1860 N N . PRO A 1 259 ? -19.991 -23.623 -16.242 1.00 33.90 259 PRO A N 1
ATOM 1861 C CA . PRO A 1 259 ? -19.391 -24.591 -17.169 1.00 33.12 259 PRO A CA 1
ATOM 1862 C C . PRO A 1 259 ? -19.433 -24.181 -18.641 1.00 35.66 259 PRO A C 1
ATOM 1863 O O . PRO A 1 259 ? -18.546 -24.516 -19.420 1.00 44.08 259 PRO A O 1
ATOM 1867 N N . ALA A 1 260 ? -20.473 -23.437 -19.012 1.00 40.80 260 ALA A N 1
ATOM 1868 C CA . ALA A 1 260 ? -20.656 -22.929 -20.367 1.00 41.04 260 ALA A CA 1
ATOM 1869 C C . ALA A 1 260 ? -19.693 -21.794 -20.737 1.00 40.55 260 ALA A C 1
ATOM 1870 O O . ALA A 1 260 ? -19.809 -21.271 -21.845 1.00 39.51 260 ALA A O 1
ATOM 1872 N N . LEU A 1 261 ? -18.771 -21.396 -19.839 1.00 36.00 261 LEU A N 1
ATOM 1873 C CA . LEU A 1 261 ? -17.921 -20.239 -20.104 1.00 35.51 261 LEU A CA 1
ATOM 1874 C C . LEU A 1 261 ? -16.967 -20.563 -21.250 1.00 35.70 261 LEU A C 1
ATOM 1875 O O . LEU A 1 261 ? -16.781 -19.737 -22.141 1.00 33.00 261 LEU A O 1
ATOM 1880 N N . ALA A 1 262 ? -16.358 -21.764 -21.194 1.00 35.03 262 ALA A N 1
ATOM 1881 C CA . ALA A 1 262 ? -15.465 -22.283 -22.214 1.00 37.12 262 ALA A CA 1
ATOM 1882 C C . ALA A 1 262 ? -16.045 -22.115 -23.620 1.00 38.04 262 ALA A C 1
ATOM 1883 O O . ALA A 1 262 ? -15.325 -21.737 -24.530 1.00 43.91 262 ALA A O 1
ATOM 1885 N N . ASP A 1 263 ? -17.345 -22.383 -23.795 1.00 42.90 263 ASP A N 1
ATOM 1886 C CA . ASP A 1 263 ? -17.977 -22.372 -25.108 1.00 48.60 263 ASP A CA 1
ATOM 1887 C C . ASP A 1 263 ? -18.481 -20.978 -25.488 1.00 49.98 263 ASP A C 1
ATOM 1888 O O . ASP A 1 263 ? -18.844 -20.745 -26.639 1.00 43.07 263 ASP A O 1
ATOM 1893 N N . ALA A 1 264 ? -18.531 -20.046 -24.535 1.00 45.72 264 ALA A N 1
ATOM 1894 C CA . ALA A 1 264 ? -19.144 -18.759 -24.809 1.00 43.79 264 ALA A CA 1
ATOM 1895 C C . ALA A 1 264 ? -18.131 -17.897 -25.548 1.00 39.42 264 ALA A C 1
ATOM 1896 O O . ALA A 1 264 ? -16.932 -18.128 -25.449 1.00 39.96 264 ALA A O 1
ATOM 1898 N N . ASP A 1 265 ? -18.630 -16.892 -26.268 1.00 34.21 265 ASP A N 1
ATOM 1899 C CA . ASP A 1 265 ? -17.761 -15.977 -26.978 1.00 35.19 265 ASP A CA 1
ATOM 1900 C C . ASP A 1 265 ? -17.833 -14.616 -26.296 1.00 34.29 265 ASP A C 1
ATOM 1901 O O . ASP A 1 265 ? -18.841 -13.923 -26.437 1.00 32.50 265 ASP A O 1
ATOM 1906 N N . LEU A 1 266 ? -16.763 -14.250 -25.587 1.00 31.48 266 LEU A N 1
ATOM 1907 C CA . LEU A 1 266 ? -16.742 -13.030 -24.802 1.00 35.52 266 LEU A CA 1
ATOM 1908 C C . LEU A 1 266 ? -15.922 -11.949 -25.501 1.00 30.93 266 LEU A C 1
ATOM 1909 O O . LEU A 1 266 ? -15.772 -10.860 -24.956 1.00 31.54 266 LEU A O 1
ATOM 1914 N N . SER A 1 267 ? -15.465 -12.227 -26.734 1.00 32.55 267 SER A N 1
ATOM 1915 C CA . SER A 1 267 ? -14.510 -11.372 -27.432 1.00 31.61 267 SER A CA 1
ATOM 1916 C C . SER A 1 267 ? -15.060 -9.955 -27.655 1.00 28.87 267 SER A C 1
ATOM 1917 O O . SER A 1 267 ? -14.280 -9.009 -27.710 1.00 30.39 267 SER A O 1
ATOM 1920 N N . SER A 1 268 ? -16.385 -9.775 -27.721 1.00 31.32 268 SER A N 1
ATOM 1921 C CA . SER A 1 268 ? -16.940 -8.439 -27.966 1.00 29.99 268 SER A CA 1
ATOM 1922 C C . SER A 1 268 ? -16.892 -7.523 -26.736 1.00 31.11 268 SER A C 1
ATOM 1923 O O . SER A 1 268 ? -17.071 -6.305 -26.869 1.00 33.00 268 SER A O 1
ATOM 1926 N N . LEU A 1 269 ? -16.758 -8.112 -25.538 1.00 31.19 269 LEU A N 1
ATOM 1927 C CA . LEU A 1 269 ? -16.782 -7.330 -24.313 1.00 29.59 269 LEU A CA 1
ATOM 1928 C C . LEU A 1 269 ? -15.588 -6.375 -24.242 1.00 29.55 269 LEU A C 1
ATOM 1929 O O . LEU A 1 269 ? -14.436 -6.751 -24.442 1.00 27.50 269 LEU A O 1
ATOM 1934 N N . THR A 1 270 ? -15.883 -5.114 -23.933 1.00 28.90 270 THR A N 1
ATOM 1935 C CA . THR A 1 270 ? -14.869 -4.172 -23.502 1.00 28.53 270 THR A CA 1
ATOM 1936 C C . THR A 1 270 ? -14.800 -4.178 -21.967 1.00 25.89 270 THR A C 1
ATOM 1937 O O . THR A 1 270 ? -13.729 -3.995 -21.426 1.00 24.37 270 THR A O 1
ATOM 1941 N N . GLN A 1 271 ? -15.924 -4.395 -21.264 1.00 25.14 271 GLN A N 1
ATOM 1942 C CA . GLN A 1 271 ? -15.968 -4.284 -19.816 1.00 23.62 271 GLN A CA 1
ATOM 1943 C C . GLN A 1 271 ? -17.076 -5.121 -19.222 1.00 21.40 271 GLN A C 1
ATOM 1944 O O . GLN A 1 271 ? -18.146 -5.293 -19.809 1.00 22.55 271 GLN A O 1
ATOM 1950 N N . ILE A 1 272 ? -16.818 -5.548 -17.991 1.00 20.24 272 ILE A N 1
ATOM 1951 C CA . ILE A 1 272 ? -17.864 -6.036 -17.124 1.00 22.77 272 ILE A CA 1
ATOM 1952 C C . ILE A 1 272 ? -17.869 -5.139 -15.902 1.00 23.64 272 ILE A C 1
ATOM 1953 O O . ILE A 1 272 ? -17.150 -5.408 -14.949 1.00 23.82 272 ILE A O 1
ATOM 1958 N N . PRO A 1 273 ? -18.592 -4.007 -15.920 1.00 24.46 273 PRO A N 1
ATOM 1959 C CA . PRO A 1 273 ? -18.624 -3.142 -14.753 1.00 24.24 273 PRO A CA 1
ATOM 1960 C C . PRO A 1 273 ? -19.469 -3.8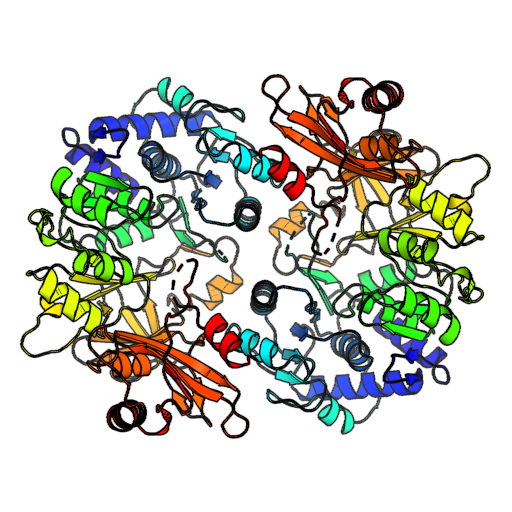53 -13.703 1.00 23.61 273 PRO A C 1
ATOM 1961 O O . PRO A 1 273 ? -20.454 -4.527 -14.031 1.00 23.76 273 PRO A O 1
ATOM 1965 N N . TYR A 1 274 ? -19.069 -3.717 -12.439 1.00 21.16 274 TYR A N 1
ATOM 1966 C CA . TYR A 1 274 ? -19.808 -4.359 -11.367 1.00 21.98 274 TYR A CA 1
ATOM 1967 C C . TYR A 1 274 ? -19.828 -3.460 -10.135 1.00 21.77 274 TYR A C 1
ATOM 1968 O O . TYR A 1 274 ? -18.923 -2.653 -9.944 1.00 20.09 274 TYR A O 1
ATOM 1977 N N . GLY A 1 275 ? -20.880 -3.631 -9.321 1.00 24.34 275 GLY A N 1
ATOM 1978 C CA . GLY A 1 275 ? -20.956 -3.074 -7.986 1.00 26.15 275 GLY A CA 1
ATOM 1979 C C . GLY A 1 275 ? -22.373 -3.186 -7.430 1.00 27.77 275 GLY A C 1
ATOM 1980 O O . GLY A 1 275 ? -23.146 -4.025 -7.880 1.00 27.69 275 GLY A O 1
ATOM 1981 N N . GLY A 1 276 ? -22.684 -2.346 -6.436 1.00 29.82 276 GLY A N 1
ATOM 1982 C CA . GLY A 1 276 ? -24.008 -2.280 -5.842 1.00 32.05 276 GLY A CA 1
ATOM 1983 C C . GLY A 1 276 ? -24.045 -2.950 -4.470 1.00 34.46 276 GLY A C 1
ATOM 1984 O O . GLY A 1 276 ? -24.845 -2.575 -3.621 1.00 43.64 276 GLY A O 1
ATOM 1985 N N . ALA A 1 277 ? -23.180 -3.945 -4.282 1.00 34.27 277 ALA A N 1
ATOM 1986 C CA . ALA A 1 277 ? -23.043 -4.721 -3.058 1.00 31.59 277 ALA A CA 1
ATOM 1987 C C . ALA A 1 277 ? -21.555 -4.977 -2.838 1.00 29.83 277 ALA A C 1
ATOM 1988 O O . ALA A 1 277 ? -20.803 -4.934 -3.817 1.00 27.87 277 ALA A O 1
ATOM 1990 N N . PRO A 1 278 ? -21.067 -5.249 -1.599 1.00 26.63 278 PRO A N 1
ATOM 1991 C CA . PRO A 1 278 ? -19.633 -5.466 -1.369 1.00 26.30 278 PRO A CA 1
ATOM 1992 C C . PRO A 1 278 ? -19.080 -6.636 -2.180 1.00 26.39 278 PRO A C 1
ATOM 1993 O O . PRO A 1 278 ? -19.702 -7.701 -2.231 1.00 25.53 278 PRO A O 1
ATOM 1997 N N . SER A 1 279 ? -17.966 -6.418 -2.895 1.00 25.20 279 SER A N 1
ATOM 1998 C CA . SER A 1 279 ? -17.322 -7.527 -3.583 1.00 28.81 279 SER A CA 1
ATOM 1999 C C . SER A 1 279 ? -16.539 -8.359 -2.568 1.00 26.83 279 SER A C 1
ATOM 2000 O O . SER A 1 279 ? -16.288 -7.908 -1.463 1.00 24.55 279 SER A O 1
ATOM 2003 N N . THR A 1 280 ? -16.178 -9.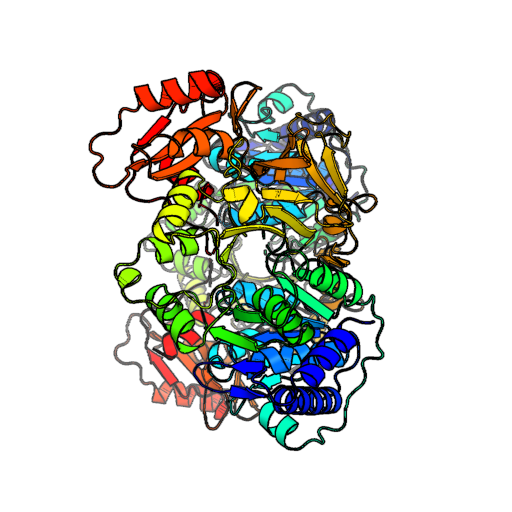585 -2.951 1.00 26.90 280 THR A N 1
ATOM 2004 C CA . THR A 1 280 ? -15.230 -10.379 -2.191 1.00 24.42 280 THR A CA 1
ATOM 2005 C C . THR A 1 280 ? -13.934 -10.383 -2.985 1.00 21.73 280 THR A C 1
ATOM 2006 O O . THR A 1 280 ? -13.836 -11.017 -4.042 1.00 23.94 280 THR A O 1
ATOM 2010 N N . PRO A 1 281 ? -12.881 -9.689 -2.526 1.00 21.18 281 PRO A N 1
ATOM 2011 C CA . PRO A 1 281 ? -11.687 -9.527 -3.354 1.00 22.64 281 PRO A CA 1
ATOM 2012 C C . PRO A 1 281 ? -11.124 -10.809 -3.976 1.00 23.41 281 PRO A C 1
ATOM 2013 O O . PRO A 1 281 ? -10.731 -10.793 -5.143 1.00 22.29 281 PRO A O 1
ATOM 2017 N N . ALA A 1 282 ? -11.002 -11.885 -3.190 1.00 23.91 282 ALA A N 1
ATOM 2018 C CA . ALA A 1 282 ? -10.361 -13.101 -3.699 1.00 25.54 282 ALA A CA 1
ATOM 2019 C C . ALA A 1 282 ? -11.185 -13.739 -4.814 1.00 25.70 282 ALA A C 1
ATOM 2020 O O . ALA A 1 282 ? -10.619 -14.320 -5.741 1.00 27.77 282 ALA A O 1
ATOM 2022 N N . ARG A 1 283 ? -12.510 -13.609 -4.710 1.00 24.73 283 ARG A N 1
ATOM 2023 C CA . ARG A 1 283 ? -13.425 -14.090 -5.736 1.00 25.21 283 ARG A CA 1
ATOM 2024 C C . ARG A 1 283 ? -13.341 -13.247 -7.012 1.00 24.65 283 ARG A C 1
ATOM 2025 O O . ARG A 1 283 ? -13.475 -13.785 -8.101 1.00 22.13 283 ARG A O 1
ATOM 2033 N N . ILE A 1 284 ? -13.172 -11.916 -6.887 1.00 22.94 284 ILE A N 1
ATOM 2034 C CA . ILE A 1 284 ? -12.847 -11.084 -8.044 1.00 23.53 284 ILE A CA 1
ATOM 2035 C C . ILE A 1 284 ? -11.512 -11.464 -8.672 1.00 22.29 284 ILE A C 1
ATOM 2036 O O . ILE A 1 284 ? -11.384 -11.481 -9.893 1.00 25.21 284 ILE A O 1
ATOM 2041 N N . ALA A 1 285 ? -10.508 -11.775 -7.846 1.00 26.85 285 ALA A N 1
ATOM 2042 C CA . ALA A 1 285 ? -9.222 -12.222 -8.356 1.00 28.00 285 ALA A CA 1
ATOM 2043 C C . ALA A 1 285 ? -9.382 -13.507 -9.182 1.00 31.26 285 ALA A C 1
ATOM 2044 O O . ALA A 1 285 ? -8.837 -13.602 -10.284 1.00 31.59 285 ALA A O 1
ATOM 2046 N N . ASP A 1 286 ? -10.169 -14.473 -8.689 1.00 35.16 286 ASP A N 1
ATOM 2047 C CA . ASP A 1 286 ? -10.421 -15.712 -9.437 1.00 32.53 286 ASP A CA 1
ATOM 2048 C C . ASP A 1 286 ? -11.148 -15.435 -10.754 1.00 35.03 286 ASP A C 1
ATOM 2049 O O . ASP A 1 286 ? -10.904 -16.134 -11.749 1.00 34.49 286 ASP A O 1
ATOM 2054 N N . ALA A 1 287 ? -12.085 -14.461 -10.734 1.00 32.02 287 ALA A N 1
ATOM 2055 C CA . ALA A 1 287 ? -12.856 -14.119 -11.924 1.00 28.96 287 ALA A CA 1
ATOM 2056 C C . ALA A 1 287 ? -11.961 -13.509 -13.002 1.00 29.64 287 ALA A C 1
ATOM 2057 O O . ALA A 1 287 ? -12.129 -13.836 -14.177 1.00 30.41 287 ALA A O 1
ATOM 2059 N N . LEU A 1 288 ? -11.028 -12.632 -12.604 1.00 27.94 288 LEU A N 1
ATOM 2060 C CA . LEU A 1 288 ? -10.054 -12.062 -13.516 1.00 32.40 288 LEU A CA 1
ATOM 2061 C C . LEU A 1 288 ? -9.372 -13.176 -14.305 1.00 32.61 288 LEU A C 1
ATOM 2062 O O . LEU A 1 288 ? -9.265 -13.131 -15.542 1.00 26.85 288 LEU A O 1
ATOM 2067 N N . GLU A 1 289 ? -8.855 -14.144 -13.547 1.00 33.00 289 GLU A N 1
ATOM 2068 C CA . GLU A 1 289 ? -8.031 -15.204 -14.097 1.00 37.77 289 GLU A CA 1
ATOM 2069 C C . GLU A 1 289 ? -8.890 -16.028 -15.049 1.00 36.13 289 GLU A C 1
ATOM 2070 O O . GLU A 1 289 ? -8.492 -16.265 -16.185 1.00 38.12 289 GLU A O 1
ATOM 2076 N N . LYS A 1 290 ? -10.099 -16.381 -14.603 1.00 34.17 290 LYS A N 1
ATOM 2077 C CA . LYS A 1 290 ? -11.003 -17.206 -15.385 1.00 37.43 290 LYS A CA 1
ATOM 2078 C C . LYS A 1 290 ? -11.452 -16.479 -16.650 1.00 38.16 290 LYS A C 1
ATOM 2079 O O . LYS A 1 290 ? -11.602 -17.102 -17.691 1.00 39.87 290 LYS A O 1
ATOM 2082 N N . LEU A 1 291 ? -11.661 -15.165 -16.583 1.00 36.15 291 LEU A N 1
ATOM 2083 C CA . LEU A 1 291 ? -12.078 -14.419 -17.755 1.00 35.68 291 LEU A CA 1
ATOM 2084 C C . LEU A 1 291 ? -10.889 -14.190 -18.679 1.00 34.89 291 LEU A C 1
ATOM 2085 O O . LEU A 1 291 ? -11.051 -14.123 -19.890 1.00 32.85 291 LEU A O 1
ATOM 2090 N N . GLY A 1 292 ? -9.700 -14.041 -18.104 1.00 35.45 292 GLY A N 1
ATOM 2091 C CA . GLY A 1 292 ? -8.483 -14.118 -18.890 1.00 36.25 292 GLY A CA 1
ATOM 2092 C C . GLY A 1 292 ? -8.003 -12.774 -19.407 1.00 36.96 292 GLY A C 1
ATOM 2093 O O . GLY A 1 292 ? -6.959 -12.700 -20.046 1.00 40.93 292 GLY A O 1
ATOM 2094 N N . ARG A 1 293 ? -8.756 -11.719 -19.127 1.00 42.06 293 ARG A N 1
ATOM 2095 C CA . ARG A 1 293 ? -8.315 -10.397 -19.511 1.00 38.67 293 ARG A CA 1
ATOM 2096 C C . ARG A 1 293 ? -8.981 -9.368 -18.610 1.00 36.61 293 ARG A C 1
ATOM 2097 O O . ARG A 1 293 ? -9.931 -9.684 -17.902 1.00 38.37 293 ARG A O 1
ATOM 2105 N N . PRO A 1 294 ? -8.403 -8.152 -18.527 1.00 37.64 294 PRO A N 1
ATOM 2106 C CA . PRO A 1 294 ? -8.867 -7.120 -17.596 1.00 37.88 294 PRO A CA 1
ATOM 2107 C C . PRO A 1 294 ? -10.206 -6.535 -18.020 1.00 32.16 294 PRO A C 1
ATOM 2108 O O . PRO A 1 294 ? -10.244 -5.518 -18.688 1.00 38.43 294 PRO A O 1
ATOM 2112 N N . LEU A 1 295 ? -11.295 -7.211 -17.684 1.00 30.47 295 LEU A N 1
ATOM 2113 C CA . LEU A 1 295 ? -12.620 -6.755 -18.082 1.00 30.75 295 LEU A CA 1
ATOM 2114 C C . LEU A 1 295 ? -13.306 -6.006 -16.935 1.00 25.32 295 LEU A C 1
ATOM 2115 O O . LEU A 1 295 ? -14.186 -5.165 -17.171 1.00 23.33 295 LEU A O 1
ATOM 2120 N N . LEU A 1 296 ? -12.914 -6.329 -15.700 1.00 20.80 296 LEU A N 1
ATOM 2121 C CA . LEU A 1 296 ? -13.688 -5.933 -14.529 1.00 22.14 296 LEU A CA 1
ATOM 2122 C C . LEU A 1 296 ? -13.393 -4.470 -14.156 1.00 21.73 296 LEU A C 1
ATOM 2123 O O . LEU A 1 296 ? -12.241 -4.051 -14.051 1.00 21.08 296 LEU A O 1
ATOM 2128 N N . VAL A 1 297 ? -14.469 -3.713 -13.968 1.00 19.98 297 VAL A N 1
ATOM 2129 C CA . VAL A 1 297 ? -14.411 -2.332 -13.514 1.00 20.97 297 VAL A CA 1
ATOM 2130 C C . VAL A 1 297 ? -15.329 -2.194 -12.301 1.00 20.22 297 VAL A C 1
ATOM 2131 O O . VAL A 1 297 ? -16.519 -2.479 -12.397 1.00 22.13 297 VAL A O 1
ATOM 2135 N N . HIS A 1 298 ? -14.780 -1.781 -11.152 1.00 20.38 298 HIS A N 1
ATOM 2136 C CA . HIS A 1 298 ? -15.549 -1.700 -9.921 1.00 17.75 298 HIS A CA 1
ATOM 2137 C C . HIS A 1 298 ? -16.195 -0.317 -9.802 1.00 17.46 298 HIS A C 1
ATOM 2138 O O . HIS A 1 298 ? -15.509 0.706 -9.883 1.00 18.95 298 HIS A O 1
ATOM 2145 N N . CYS A 1 299 ? -17.516 -0.303 -9.626 1.00 16.77 299 CYS A N 1
ATOM 2146 C CA . CYS A 1 299 ? -18.291 0.927 -9.589 1.00 21.65 299 CYS A CA 1
ATOM 2147 C C . CYS A 1 299 ? -18.962 1.092 -8.229 1.00 24.21 299 CYS A C 1
ATOM 2148 O O . CYS A 1 299 ? -19.661 0.190 -7.769 1.00 24.84 299 CYS A O 1
ATOM 2151 N N . TYR A 1 300 ? -18.692 2.243 -7.593 1.00 22.41 300 TYR A N 1
ATOM 2152 C CA . TYR A 1 300 ? -19.299 2.609 -6.331 1.00 20.63 300 TYR A CA 1
ATOM 2153 C C . TYR A 1 300 ? -20.189 3.819 -6.567 1.00 21.22 300 TYR A C 1
ATOM 2154 O O . TYR A 1 300 ? -19.698 4.915 -6.889 1.00 20.60 300 TYR A O 1
ATOM 2163 N N . GLY A 1 301 ? -21.490 3.594 -6.338 1.00 22.93 301 GLY A N 1
ATOM 2164 C CA . GLY A 1 301 ? -22.510 4.610 -6.529 1.00 23.99 301 GLY A CA 1
ATOM 2165 C C . GLY A 1 301 ? -23.730 4.329 -5.661 1.00 25.09 301 GLY A C 1
ATOM 2166 O O . GLY A 1 301 ? -23.785 3.333 -4.957 1.00 26.06 301 GLY A O 1
ATOM 2167 N N . SER A 1 302 ? -24.657 5.280 -5.638 1.00 25.68 302 SER A N 1
ATOM 2168 C CA . SER A 1 302 ? -25.937 5.084 -4.978 1.00 25.30 302 SER A CA 1
ATOM 2169 C C . SER A 1 302 ? -26.951 5.943 -5.710 1.00 25.61 302 SER A C 1
ATOM 2170 O O . SER A 1 302 ? -26.562 6.831 -6.472 1.00 24.19 302 SER A O 1
ATOM 2173 N N . GLN A 1 303 ? -28.234 5.665 -5.490 1.00 23.61 303 GLN A N 1
ATOM 2174 C CA A GLN A 1 303 ? -29.278 6.462 -6.101 0.50 26.79 303 GLN A CA 1
ATOM 2175 C CA B GLN A 1 303 ? -29.295 6.455 -6.080 0.50 25.86 303 GLN A CA 1
ATOM 2176 C C . GLN A 1 303 ? -29.157 7.910 -5.617 1.00 23.77 303 GLN A C 1
ATOM 2177 O O . GLN A 1 303 ? -29.390 8.833 -6.389 1.00 25.33 303 GLN A O 1
ATOM 2188 N N . GLU A 1 304 ? -28.760 8.118 -4.353 1.00 24.52 304 GLU A N 1
ATOM 2189 C CA . GLU A 1 304 ? -28.621 9.456 -3.779 1.00 23.57 304 GLU A CA 1
ATOM 2190 C C . GLU A 1 304 ? -27.419 10.211 -4.368 1.00 25.70 304 GLU A C 1
ATOM 2191 O O . GLU A 1 304 ? -27.450 11.431 -4.589 1.00 27.75 304 GLU A O 1
ATOM 2197 N N . GLY A 1 305 ? -26.318 9.480 -4.589 1.00 26.13 305 GLY A N 1
ATOM 2198 C CA . GLY A 1 305 ? -25.020 10.089 -4.841 1.00 23.85 305 GLY A CA 1
ATOM 2199 C C . GLY A 1 305 ? -24.587 10.007 -6.306 1.00 23.05 305 GLY A C 1
ATOM 2200 O O . GLY A 1 305 ? -23.606 10.601 -6.698 1.00 23.75 305 GLY A O 1
ATOM 2201 N N . GLY A 1 306 ? -25.298 9.261 -7.138 1.00 21.71 306 GLY A N 1
ATOM 2202 C CA . GLY A 1 306 ? -24.770 8.976 -8.462 1.00 23.40 306 GLY A CA 1
ATOM 2203 C C . GLY A 1 306 ? -23.538 8.082 -8.362 1.00 23.29 306 GLY A C 1
ATOM 2204 O O . GLY A 1 306 ? -23.417 7.350 -7.395 1.00 22.74 306 GLY A O 1
ATOM 2205 N N . TRP A 1 307 ? -22.638 8.183 -9.347 1.00 23.87 307 TRP A N 1
ATOM 2206 C CA . TRP A 1 307 ? -21.359 7.488 -9.323 1.00 24.97 307 TRP A CA 1
ATOM 2207 C C . TRP A 1 307 ? -20.392 8.274 -8.436 1.00 23.88 307 TRP A C 1
ATOM 2208 O O . TRP A 1 307 ? -20.274 9.484 -8.591 1.00 23.72 307 TRP A O 1
ATOM 2219 N N . MET A 1 308 ? -19.737 7.580 -7.500 1.00 21.11 308 MET A N 1
ATOM 2220 C CA . MET A 1 308 ? -18.883 8.234 -6.519 1.00 21.60 308 MET A CA 1
ATOM 2221 C C . MET A 1 308 ? -17.423 7.908 -6.803 1.00 21.70 308 MET A C 1
ATOM 2222 O O . MET A 1 308 ? -16.602 8.813 -6.922 1.00 22.03 308 MET A O 1
ATOM 2227 N N . THR A 1 309 ? -17.098 6.612 -6.928 1.00 22.81 309 THR A N 1
ATOM 2228 C CA . THR A 1 309 ? -15.770 6.203 -7.353 1.00 20.47 309 THR A CA 1
ATOM 2229 C C . THR A 1 309 ? -15.854 5.046 -8.346 1.00 20.71 309 THR A C 1
ATOM 2230 O O . THR A 1 309 ? -16.898 4.400 -8.506 1.00 20.01 309 THR A O 1
ATOM 2234 N N . TRP A 1 310 ? -14.727 4.802 -9.032 1.00 23.67 310 TRP A N 1
ATOM 2235 C CA . TRP A 1 310 ? -14.572 3.597 -9.832 1.00 20.19 310 TRP A CA 1
ATOM 2236 C C . TRP A 1 310 ? -13.127 3.121 -9.823 1.00 19.85 310 TRP A C 1
ATOM 2237 O O . TRP A 1 310 ? -12.197 3.910 -9.826 1.00 15.82 310 TRP A O 1
ATOM 2248 N N . LEU A 1 311 ? -12.958 1.792 -9.783 1.00 18.72 311 LEU A N 1
ATOM 2249 C CA . LEU A 1 311 ? -11.649 1.207 -9.987 1.00 19.21 311 LEU A CA 1
ATOM 2250 C C . LEU A 1 311 ? -11.554 0.687 -11.424 1.00 20.27 311 LEU A C 1
ATOM 2251 O O . LEU A 1 311 ? -12.288 -0.242 -11.768 1.00 18.44 311 LEU A O 1
ATOM 2256 N N . SER A 1 312 ? -10.617 1.238 -12.220 1.00 19.70 312 SER A N 1
ATOM 2257 C CA . SER A 1 312 ? -10.514 0.901 -13.637 1.00 21.38 312 SER A CA 1
ATOM 2258 C C . SER A 1 312 ? -10.128 -0.563 -13.802 1.00 22.88 312 SER A C 1
ATOM 2259 O O . SER A 1 312 ? -9.543 -1.131 -12.885 1.00 18.59 312 SER A O 1
ATOM 2262 N N . ALA A 1 313 ? -10.353 -1.110 -15.010 1.00 24.49 313 ALA A N 1
ATOM 2263 C CA . ALA A 1 313 ? -9.925 -2.465 -15.347 1.00 25.96 313 ALA A CA 1
ATOM 2264 C C . ALA A 1 313 ? -8.412 -2.591 -15.185 1.00 28.37 313 ALA A C 1
ATOM 2265 O O . ALA A 1 313 ? -7.946 -3.614 -14.699 1.00 28.18 313 ALA A O 1
ATOM 2267 N N . GLU A 1 314 ? -7.637 -1.573 -15.599 1.00 29.57 314 GLU A N 1
ATOM 2268 C CA . GLU A 1 314 ? -6.184 -1.682 -15.507 1.00 31.51 314 GLU A CA 1
ATOM 2269 C C . GLU A 1 314 ? -5.725 -1.588 -14.043 1.00 30.44 314 GLU A C 1
ATOM 2270 O O . GLU A 1 314 ? -4.736 -2.220 -13.668 1.00 28.51 314 GLU A O 1
ATOM 2276 N N . ASP A 1 315 ? -6.458 -0.882 -13.179 1.00 29.21 315 ASP A N 1
ATOM 2277 C CA . ASP A 1 315 ? -6.090 -0.856 -11.765 1.00 27.00 315 ASP A CA 1
ATOM 2278 C C . ASP A 1 315 ? -6.368 -2.191 -11.081 1.00 23.52 315 ASP A C 1
ATOM 2279 O O . ASP A 1 315 ? -5.790 -2.424 -10.034 1.00 27.04 315 ASP A O 1
ATOM 2284 N N . HIS A 1 316 ? -7.224 -3.053 -11.651 1.00 24.33 316 HIS A N 1
ATOM 2285 C CA . HIS A 1 316 ? -7.371 -4.409 -11.116 1.00 23.83 316 HIS A CA 1
ATOM 2286 C C . HIS A 1 316 ? -6.095 -5.238 -11.265 1.00 23.43 316 HIS A C 1
ATOM 2287 O O . HIS A 1 316 ? -5.986 -6.240 -10.586 1.00 28.52 316 HIS A O 1
ATOM 2294 N N . VAL A 1 317 ? -5.231 -4.919 -12.243 1.00 26.33 317 VAL A N 1
ATOM 2295 C CA . VAL A 1 317 ? -4.036 -5.696 -12.548 1.00 28.26 317 VAL A CA 1
ATOM 2296 C C . VAL A 1 317 ? -2.784 -4.822 -12.400 1.00 28.10 317 VAL A C 1
ATOM 2297 O O . VAL A 1 317 ? -1.724 -5.137 -12.897 1.00 28.56 317 VAL A O 1
ATOM 2301 N N . ARG A 1 318 ? -2.874 -3.712 -11.676 1.00 28.55 318 ARG A N 1
ATOM 2302 C CA . ARG A 1 318 ? -1.725 -2.841 -11.499 1.00 31.68 318 ARG A CA 1
ATOM 2303 C C . ARG A 1 318 ? -0.570 -3.647 -10.903 1.00 31.13 318 ARG A C 1
ATOM 2304 O O . ARG A 1 318 ? -0.709 -4.254 -9.853 1.00 30.34 318 ARG A O 1
ATOM 2312 N N . ALA A 1 319 ? 0.600 -3.617 -11.550 1.00 31.22 319 ALA A N 1
ATOM 2313 C CA . ALA A 1 319 ? 1.698 -4.517 -11.221 1.00 29.26 319 ALA A CA 1
ATOM 2314 C C . ALA A 1 319 ? 2.182 -4.349 -9.777 1.00 28.06 319 ALA A C 1
ATOM 2315 O O . ALA A 1 319 ? 2.502 -5.353 -9.125 1.00 23.97 319 ALA A O 1
ATOM 2317 N N . ASP A 1 320 ? 2.252 -3.089 -9.291 1.00 23.86 320 ASP A N 1
ATOM 2318 C CA . ASP A 1 320 ? 2.966 -2.788 -8.064 1.00 24.94 320 ASP A CA 1
ATOM 2319 C C . ASP A 1 320 ? 2.032 -2.537 -6.879 1.00 26.06 320 ASP A C 1
ATOM 2320 O O . ASP A 1 320 ? 2.472 -2.137 -5.792 1.00 25.87 320 ASP A O 1
ATOM 2325 N N . ARG A 1 321 ? 0.737 -2.813 -7.069 1.00 28.22 321 ARG A N 1
ATOM 2326 C CA . ARG A 1 321 ? -0.273 -2.621 -6.041 1.00 28.09 321 ARG A CA 1
ATOM 2327 C C . ARG A 1 321 ? -1.241 -3.794 -6.014 1.00 26.45 321 ARG A C 1
ATOM 2328 O O . ARG A 1 321 ? -1.316 -4.548 -6.954 1.00 25.66 321 ARG A O 1
ATOM 2336 N N . TYR A 1 322 ? -1.997 -3.919 -4.930 1.00 29.17 322 TYR A N 1
ATOM 2337 C CA . TYR A 1 322 ? -3.147 -4.802 -4.855 1.00 30.73 322 TYR A CA 1
ATOM 2338 C C . TYR A 1 322 ? -4.344 -3.946 -4.442 1.00 28.80 322 TYR A C 1
ATOM 2339 O O . TYR A 1 322 ? -4.291 -3.342 -3.385 1.00 34.52 322 TYR A O 1
ATOM 2348 N N . LEU A 1 323 ? -5.379 -3.831 -5.278 1.00 24.12 323 LEU A N 1
ATOM 2349 C CA . LEU A 1 323 ? -6.405 -2.825 -5.026 1.00 23.93 323 LEU A CA 1
ATOM 2350 C C . LEU A 1 323 ? -7.800 -3.443 -5.038 1.00 23.92 323 LEU A C 1
ATOM 2351 O O . LEU A 1 323 ? -8.800 -2.713 -5.125 1.00 21.25 323 LEU A O 1
ATOM 2356 N N . LEU A 1 324 ? -7.898 -4.774 -4.879 1.00 21.16 324 LEU A N 1
ATOM 2357 C CA . LEU A 1 324 ? -9.190 -5.408 -5.093 1.00 20.47 324 LEU A CA 1
ATOM 2358 C C . LEU A 1 324 ? -10.125 -5.145 -3.921 1.00 18.98 324 LEU A C 1
ATOM 2359 O O . LEU A 1 324 ? -11.305 -5.400 -4.045 1.00 23.76 324 LEU A O 1
ATOM 2364 N N . ASN A 1 325 ? -9.606 -4.665 -2.795 1.00 22.01 325 ASN A N 1
ATOM 2365 C CA . ASN A 1 325 ? -10.415 -4.225 -1.661 1.00 21.94 325 ASN A CA 1
ATOM 2366 C C . ASN A 1 325 ? -10.711 -2.724 -1.731 1.00 20.52 325 ASN A C 1
ATOM 2367 O O . ASN A 1 325 ? -11.217 -2.152 -0.762 1.00 22.76 325 ASN A O 1
ATOM 2372 N N . SER A 1 326 ? -10.449 -2.092 -2.875 1.00 21.00 326 SER A N 1
ATOM 2373 C CA . SER A 1 326 ? -10.806 -0.684 -3.094 1.00 20.95 326 SER A CA 1
ATOM 2374 C C . SER A 1 326 ? -11.988 -0.590 -4.053 1.00 22.15 326 SER A C 1
ATOM 2375 O O . SER A 1 326 ? -12.170 -1.473 -4.895 1.00 24.55 326 SER A O 1
ATOM 2378 N N . VAL A 1 327 ? -12.777 0.494 -3.934 1.00 21.97 327 VAL A N 1
ATOM 2379 C CA . VAL A 1 327 ? -13.800 0.858 -4.906 1.00 21.87 327 VAL A CA 1
ATOM 2380 C C . VAL A 1 327 ? -13.295 1.988 -5.812 1.00 24.82 327 VAL A C 1
ATOM 2381 O O . VAL A 1 327 ? -14.073 2.577 -6.559 1.00 21.75 327 VAL A O 1
ATOM 2385 N N . GLY A 1 328 ? -11.987 2.277 -5.758 1.00 20.77 328 GLY A N 1
ATOM 2386 C CA . GLY A 1 328 ? -11.352 3.114 -6.760 1.00 21.10 328 GLY A CA 1
ATOM 2387 C C . GLY A 1 328 ? -11.256 4.581 -6.350 1.00 18.60 328 GLY A C 1
ATOM 2388 O O . GLY A 1 328 ? -11.212 4.893 -5.180 1.00 19.59 328 GLY A O 1
ATOM 2389 N N . LYS A 1 329 ? -11.226 5.450 -7.349 1.00 20.46 329 LYS A N 1
ATOM 2390 C CA . LYS A 1 329 ? -10.952 6.869 -7.169 1.00 22.68 329 LYS A CA 1
ATOM 2391 C C . LYS A 1 329 ? -12.168 7.680 -7.598 1.00 22.07 329 LYS A C 1
ATOM 2392 O O . LYS A 1 329 ? -12.972 7.199 -8.396 1.00 20.09 329 LYS A O 1
ATOM 2398 N N . ALA A 1 330 ? -12.231 8.932 -7.103 1.00 19.14 330 ALA A N 1
ATOM 2399 C CA . ALA A 1 330 ? -13.336 9.838 -7.345 1.00 18.85 330 ALA A CA 1
ATOM 2400 C C . ALA A 1 330 ? -13.550 10.043 -8.830 1.00 18.12 330 ALA A C 1
ATOM 2401 O O . ALA A 1 330 ? -12.594 10.158 -9.602 1.00 19.27 330 ALA A O 1
ATOM 2403 N N . LEU A 1 331 ? -14.815 10.149 -9.224 1.00 18.45 331 LEU A N 1
ATOM 2404 C CA . LEU A 1 331 ? -15.131 10.615 -10.563 1.00 21.06 331 LEU A CA 1
ATOM 2405 C C . LEU A 1 331 ? -14.717 12.069 -10.742 1.00 22.84 331 LEU A C 1
ATOM 2406 O O . LEU A 1 331 ? -14.644 12.783 -9.744 1.00 21.65 331 LEU A O 1
ATOM 2411 N N . PRO A 1 332 ? -14.363 12.496 -11.983 1.00 23.27 332 PRO A N 1
ATOM 2412 C CA . PRO A 1 332 ? -14.083 13.901 -12.258 1.00 26.98 332 PRO A CA 1
ATOM 2413 C C . PRO A 1 332 ? -15.263 14.697 -11.704 1.00 25.09 332 PRO A C 1
ATOM 2414 O O . PRO A 1 332 ? -16.422 14.333 -11.906 1.00 21.54 332 PRO A O 1
ATOM 2418 N N . GLY A 1 333 ? -14.950 15.741 -10.946 1.00 25.43 333 GLY A N 1
ATOM 2419 C CA . GLY A 1 333 ? -15.975 16.656 -10.466 1.00 26.97 333 GLY A CA 1
ATOM 2420 C C . GLY A 1 333 ? -16.549 16.228 -9.114 1.00 24.50 333 GLY A C 1
ATOM 2421 O O . GLY A 1 333 ? -17.373 16.937 -8.570 1.00 24.50 333 GLY A O 1
ATOM 2422 N N . THR A 1 334 ? -16.147 15.053 -8.602 1.00 22.39 334 THR A N 1
ATOM 2423 C CA . THR A 1 334 ? -16.666 14.537 -7.340 1.00 21.96 334 THR A CA 1
ATOM 2424 C C . THR A 1 334 ? -15.644 14.807 -6.244 1.00 22.92 334 THR A C 1
ATOM 2425 O O . THR A 1 334 ? -14.482 14.412 -6.354 1.00 23.89 334 THR A O 1
ATOM 2429 N N . GLU A 1 335 ? -16.101 15.402 -5.141 1.00 23.94 335 GLU A N 1
ATOM 2430 C CA . GLU A 1 335 ? -15.253 15.619 -3.972 1.00 22.68 335 GLU A CA 1
ATOM 2431 C C . GLU A 1 335 ? -15.636 14.604 -2.924 1.00 23.26 335 GLU A C 1
ATOM 2432 O O . GLU A 1 335 ? -16.830 14.354 -2.738 1.00 22.09 335 GLU A O 1
ATOM 2438 N N . ILE A 1 336 ? -14.623 14.049 -2.255 1.00 23.35 336 ILE A N 1
ATOM 2439 C CA . ILE A 1 336 ? -14.822 13.086 -1.200 1.00 24.26 336 ILE A CA 1
ATOM 2440 C C . ILE A 1 336 ? -14.166 13.624 0.059 1.00 24.69 336 ILE A C 1
ATOM 2441 O O . ILE A 1 336 ? -13.029 14.048 0.006 1.00 24.54 336 ILE A O 1
ATOM 2446 N N . ALA A 1 337 ? -14.925 13.627 1.152 1.00 23.34 337 ALA A N 1
ATOM 2447 C CA . ALA A 1 337 ? -14.440 13.969 2.474 1.00 25.90 337 ALA A CA 1
ATOM 2448 C C . ALA A 1 337 ? -14.771 12.812 3.398 1.00 26.12 337 ALA A C 1
ATOM 2449 O O . ALA A 1 337 ? -15.826 12.189 3.267 1.00 30.14 337 ALA A O 1
ATOM 2451 N N . ILE A 1 338 ? -13.841 12.496 4.297 1.00 23.90 338 ILE A N 1
ATOM 2452 C CA . ILE A 1 338 ? -14.033 11.399 5.230 1.00 23.35 338 ILE A CA 1
ATOM 2453 C C . ILE A 1 338 ? -14.210 12.071 6.584 1.00 25.69 338 ILE A C 1
ATOM 2454 O O . ILE A 1 338 ? -13.333 12.835 7.000 1.00 26.15 338 ILE A O 1
ATOM 2459 N N . ARG A 1 339 ? -15.346 11.824 7.240 1.00 25.16 339 ARG A N 1
ATOM 2460 C CA . ARG A 1 339 ? -15.714 12.653 8.372 1.00 26.56 339 ARG A CA 1
ATOM 2461 C C . ARG A 1 339 ? -15.978 11.829 9.617 1.00 26.69 339 ARG A C 1
ATOM 2462 O O . ARG A 1 339 ? -16.479 10.711 9.531 1.00 26.66 339 ARG A O 1
ATOM 2470 N N . ASP A 1 340 ? -15.653 12.419 10.775 1.00 27.02 340 ASP A N 1
ATOM 2471 C CA . ASP A 1 340 ? -15.966 11.788 12.043 1.00 28.99 340 ASP A CA 1
ATOM 2472 C C . ASP A 1 340 ? -17.443 11.986 12.372 1.00 31.58 340 ASP A C 1
ATOM 2473 O O . ASP A 1 340 ? -18.183 12.667 11.647 1.00 32.41 340 ASP A O 1
ATOM 2478 N N . GLN A 1 341 ? -17.814 11.425 13.525 1.00 34.43 341 GLN A N 1
ATOM 2479 C CA . GLN A 1 341 ? -19.173 11.419 14.042 1.00 38.16 341 GLN A CA 1
ATOM 2480 C C . GLN A 1 341 ? -19.712 12.841 14.195 1.00 39.95 341 GLN A C 1
ATOM 2481 O O . GLN A 1 341 ? -20.920 13.056 14.137 1.00 47.64 341 GLN A O 1
ATOM 2483 N N . ASP A 1 342 ? -18.821 13.820 14.397 1.00 41.47 342 ASP A N 1
ATOM 2484 C CA . ASP A 1 342 ? -19.234 15.194 14.643 1.00 40.69 342 ASP A CA 1
ATOM 2485 C C . ASP A 1 342 ? -19.217 16.011 13.360 1.00 39.17 342 ASP A C 1
ATOM 2486 O O . ASP A 1 342 ? -19.536 17.195 13.398 1.00 43.84 342 ASP A O 1
ATOM 2491 N N . GLY A 1 343 ? -18.778 15.411 12.245 1.00 32.81 343 GLY A N 1
ATOM 2492 C CA . GLY A 1 343 ? -18.825 16.083 10.953 1.00 30.35 343 GLY A CA 1
ATOM 2493 C C . GLY A 1 343 ? -17.492 16.719 10.553 1.00 28.91 343 GLY A C 1
ATOM 2494 O O . GLY A 1 343 ? -17.443 17.470 9.597 1.00 27.47 343 GLY A O 1
ATOM 2495 N N . ALA A 1 344 ? -16.411 16.407 11.278 1.00 32.24 344 ALA A N 1
ATOM 2496 C CA . ALA A 1 344 ? -15.103 17.010 11.042 1.00 34.73 344 ALA A CA 1
ATOM 2497 C C . ALA A 1 344 ? -14.333 16.204 9.993 1.00 29.78 344 ALA A C 1
ATOM 2498 O O . ALA A 1 344 ? -14.337 14.977 10.027 1.00 29.73 344 ALA A O 1
ATOM 2500 N N . ASP A 1 345 ? -13.629 16.896 9.094 1.00 27.78 345 ASP A N 1
ATOM 2501 C CA . ASP A 1 345 ? -12.845 16.226 8.066 1.00 28.48 345 ASP A CA 1
A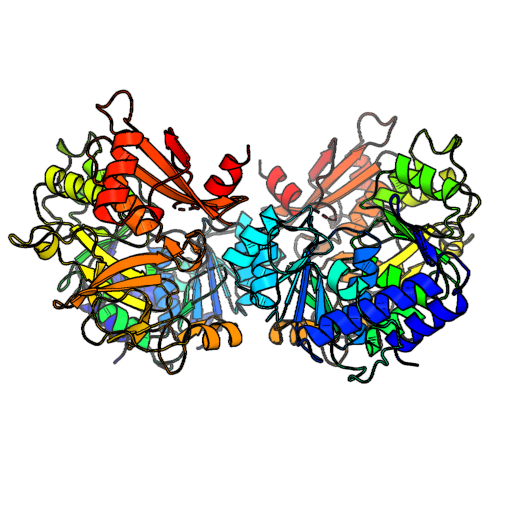TOM 2502 C C . ASP A 1 345 ? -11.630 15.549 8.693 1.00 29.77 345 ASP A C 1
ATOM 2503 O O . ASP A 1 345 ? -10.963 16.126 9.538 1.00 28.32 345 ASP A O 1
ATOM 2508 N N . LEU A 1 346 ? -11.344 14.315 8.261 1.00 27.05 346 LEU A N 1
ATOM 2509 C CA . LEU A 1 346 ? -10.253 13.537 8.813 1.00 24.88 346 LEU A CA 1
ATOM 2510 C C . LEU A 1 346 ? -9.090 13.494 7.820 1.00 24.88 346 LEU A C 1
ATOM 2511 O O . LEU A 1 346 ? -9.268 13.567 6.618 1.00 23.30 346 LEU A O 1
ATOM 2516 N N . PRO A 1 347 ? -7.832 13.394 8.300 1.00 24.74 347 PRO A N 1
ATOM 2517 C CA . PRO A 1 347 ? -6.685 13.263 7.410 1.00 25.22 347 PRO A CA 1
ATOM 2518 C C . PRO A 1 347 ? -6.717 11.944 6.646 1.00 23.12 347 PRO A C 1
ATOM 2519 O O . PRO A 1 347 ? -7.192 10.929 7.169 1.00 24.34 347 PRO A O 1
ATOM 2523 N N . VAL A 1 348 ? -6.181 11.999 5.428 1.00 22.76 348 VAL A N 1
ATOM 2524 C CA . VAL A 1 348 ? -6.125 10.868 4.534 1.00 24.04 348 VAL A CA 1
ATOM 2525 C C . VAL A 1 348 ? -5.431 9.724 5.264 1.00 22.51 348 VAL A C 1
ATOM 2526 O O . VAL A 1 348 ? -4.296 9.871 5.737 1.00 20.46 348 VAL A O 1
ATOM 2530 N N . GLY A 1 349 ? -6.113 8.578 5.282 1.00 23.09 349 GLY A N 1
ATOM 2531 C CA . GLY A 1 349 ? -5.638 7.400 5.980 1.00 23.90 349 GLY A CA 1
ATOM 2532 C C . GLY A 1 349 ? -6.553 7.017 7.140 1.00 24.50 349 GLY A C 1
ATOM 2533 O O . GLY A 1 349 ? -6.546 5.869 7.585 1.00 27.45 349 GLY A O 1
ATOM 2534 N N . THR A 1 350 ? -7.358 7.968 7.622 1.00 23.51 350 THR A N 1
ATOM 2535 C CA . THR A 1 350 ? -8.229 7.719 8.758 1.00 23.29 350 THR A CA 1
ATOM 2536 C C . THR A 1 350 ? -9.558 7.104 8.301 1.00 23.35 350 THR A C 1
ATOM 2537 O O . THR A 1 350 ? -10.072 7.472 7.247 1.00 22.97 350 THR A O 1
ATOM 2541 N N . VAL A 1 351 ? -10.167 6.254 9.149 1.00 23.57 351 VAL A N 1
ATOM 2542 C CA . VAL A 1 351 ? -11.514 5.759 8.889 1.00 25.34 351 VAL A CA 1
ATOM 2543 C C . VAL A 1 351 ? -12.540 6.797 9.354 1.00 23.67 351 VAL A C 1
ATOM 2544 O O . VAL A 1 351 ? -12.456 7.324 10.455 1.00 27.30 351 VAL A O 1
ATOM 2548 N N . GLY A 1 352 ? -13.532 7.069 8.509 1.00 23.23 352 GLY A N 1
ATOM 2549 C CA . GLY A 1 352 ? -14.721 7.799 8.923 1.00 23.25 352 GLY A CA 1
ATOM 2550 C C . GLY A 1 352 ? -15.830 7.673 7.877 1.00 23.48 352 GLY A C 1
ATOM 2551 O O . GLY A 1 352 ? -15.792 6.789 7.019 1.00 18.10 352 GLY A O 1
ATOM 2552 N N . GLU A 1 353 ? -16.826 8.560 7.932 1.00 25.20 353 GLU A N 1
ATOM 2553 C CA . GLU A 1 353 ? -17.949 8.400 7.024 1.00 24.36 353 GLU A CA 1
ATOM 2554 C C . GLU A 1 353 ? -17.566 9.028 5.691 1.00 22.76 353 GLU A C 1
ATOM 2555 O O . GLU A 1 353 ? -17.050 10.139 5.660 1.00 24.70 353 GLU A O 1
ATOM 2561 N N . VAL A 1 354 ? -17.854 8.303 4.607 1.00 22.32 354 VAL A N 1
ATOM 2562 C CA . VAL A 1 354 ? -17.674 8.774 3.248 1.00 21.80 354 VAL A CA 1
ATOM 2563 C C . VAL A 1 354 ? -18.763 9.807 2.944 1.00 22.36 354 VAL A C 1
ATOM 2564 O O . VAL A 1 354 ? -19.951 9.485 2.957 1.00 23.05 354 VAL A O 1
ATOM 2568 N N . CYS A 1 355 ? -18.347 11.051 2.691 1.00 19.38 355 CYS A N 1
ATOM 2569 C CA . CYS A 1 355 ? -19.245 12.129 2.297 1.00 20.30 355 CYS A CA 1
ATOM 2570 C C . CYS A 1 355 ? -18.837 12.692 0.931 1.00 20.26 355 CYS A C 1
ATOM 2571 O O . CYS A 1 355 ? -17.646 12.845 0.677 1.00 21.88 355 CYS A O 1
ATOM 2574 N N . VAL A 1 356 ? -19.807 13.001 0.049 1.00 21.12 356 VAL A N 1
ATOM 2575 C CA . VAL A 1 356 ? -19.502 13.293 -1.347 1.00 22.15 356 VAL A CA 1
ATOM 2576 C C . VAL A 1 356 ? -20.262 14.538 -1.805 1.00 21.72 356 VAL A C 1
ATOM 2577 O O . VAL A 1 356 ? -21.409 14.767 -1.415 1.00 22.80 356 VAL A O 1
ATOM 2581 N N . ARG A 1 357 ? -19.596 15.324 -2.648 1.00 20.92 357 ARG A N 1
ATOM 2582 C CA . ARG A 1 357 ? -20.218 16.480 -3.269 1.00 21.95 357 ARG A CA 1
ATOM 2583 C C . ARG A 1 357 ? -19.965 16.443 -4.773 1.00 21.57 357 ARG A C 1
ATOM 2584 O O . ARG A 1 357 ? -18.823 16.400 -5.233 1.00 23.56 357 ARG A O 1
ATOM 2592 N N . SER A 1 358 ? -21.061 16.479 -5.546 1.00 20.90 358 SER A N 1
ATOM 2593 C CA . SER A 1 358 ? -20.977 16.532 -6.999 1.00 20.60 358 SER A CA 1
ATOM 2594 C C . SER A 1 358 ? -22.316 17.009 -7.544 1.00 19.36 358 SER A C 1
ATOM 2595 O O . SER A 1 358 ? -23.302 17.036 -6.808 1.00 23.34 358 SER A O 1
ATOM 2598 N N . THR A 1 359 ? -22.350 17.296 -8.842 1.00 20.79 359 THR A N 1
ATOM 2599 C CA . THR A 1 359 ? -23.583 17.643 -9.524 1.00 22.65 359 THR A CA 1
ATOM 2600 C C . THR A 1 359 ? -24.459 16.412 -9.768 1.00 22.97 359 THR A C 1
ATOM 2601 O O . THR A 1 359 ? -25.585 16.584 -10.220 1.00 22.73 359 THR A O 1
ATOM 2605 N N . MET A 1 360 ? -23.982 15.204 -9.408 1.00 21.35 360 MET A N 1
ATOM 2606 C CA . MET A 1 360 ? -24.757 13.983 -9.573 1.00 22.55 360 MET A CA 1
ATOM 2607 C C . MET A 1 360 ? -25.670 13.713 -8.378 1.00 22.71 360 MET A C 1
ATOM 2608 O O . MET A 1 360 ? -26.458 12.776 -8.431 1.00 21.10 360 MET A O 1
ATOM 2613 N N . LEU A 1 361 ? -25.556 14.510 -7.321 1.00 22.12 361 LEU A N 1
ATOM 2614 C CA . LEU A 1 361 ? -26.407 14.356 -6.143 1.00 27.27 361 LEU A CA 1
ATOM 2615 C C . LEU A 1 361 ? -27.889 14.406 -6.540 1.00 26.45 361 LEU A C 1
ATOM 2616 O O . LEU A 1 361 ? -28.304 15.191 -7.406 1.00 24.61 361 LEU A O 1
ATOM 2621 N N . MET A 1 362 ? -28.689 13.562 -5.878 1.00 22.74 362 MET A N 1
ATOM 2622 C CA . MET A 1 362 ? -30.125 13.577 -6.095 1.00 25.28 362 MET A CA 1
ATOM 2623 C C . MET A 1 362 ? -30.722 14.956 -5.816 1.00 25.35 362 MET A C 1
ATOM 2624 O O . MET A 1 362 ? -30.153 15.749 -5.090 1.00 23.06 362 MET A O 1
ATOM 2629 N N . ARG A 1 363 ? -31.911 15.212 -6.364 1.00 31.66 363 ARG A N 1
ATOM 2630 C CA . ARG A 1 363 ? -32.706 16.369 -5.973 1.00 33.41 363 ARG A CA 1
ATOM 2631 C C . ARG A 1 363 ? -33.116 16.202 -4.502 1.00 33.80 363 ARG A C 1
ATOM 2632 O O . ARG A 1 363 ? -33.083 17.163 -3.738 1.00 29.93 363 ARG A O 1
ATOM 2636 N N . GLY A 1 364 ? -33.410 14.964 -4.070 1.00 25.77 364 GLY A N 1
ATOM 2637 C CA . GLY A 1 364 ? -33.761 14.704 -2.681 1.00 26.71 364 GLY A CA 1
ATOM 2638 C C . GLY A 1 364 ? -34.743 13.543 -2.578 1.00 25.11 364 GLY A C 1
ATOM 2639 O O . GLY A 1 364 ? -35.130 12.981 -3.596 1.00 28.26 364 GLY A O 1
ATOM 2640 N N . TYR A 1 365 ? -35.123 13.186 -1.352 1.00 26.56 365 TYR A N 1
ATOM 2641 C CA . TYR A 1 365 ? -36.063 12.103 -1.145 1.00 29.13 365 TYR A CA 1
ATOM 2642 C C . TYR A 1 365 ? -37.478 12.617 -1.418 1.00 32.68 365 TYR A C 1
ATOM 2643 O O . TYR A 1 365 ? -37.817 13.713 -0.990 1.00 37.27 365 TYR A O 1
ATOM 2652 N N . TRP A 1 366 ? -38.293 11.834 -2.141 1.00 32.78 366 TRP A N 1
ATOM 2653 C CA . TRP A 1 366 ? -39.665 12.229 -2.441 1.00 31.93 366 TRP A CA 1
ATOM 2654 C C . TRP A 1 366 ? -40.461 12.378 -1.141 1.00 27.18 366 TRP A C 1
ATOM 2655 O O . TRP A 1 366 ? -40.705 11.370 -0.483 1.00 22.22 366 TRP A O 1
ATOM 2666 N N . ARG A 1 367 ? -40.856 13.624 -0.822 1.00 27.01 367 ARG A N 1
ATOM 2667 C CA . ARG A 1 367 ? -41.761 13.948 0.284 1.00 33.17 367 ARG A CA 1
ATOM 2668 C C . ARG A 1 367 ? -41.190 13.542 1.640 1.00 31.60 367 ARG A C 1
ATOM 2669 O O . ARG A 1 367 ? -41.954 13.260 2.560 1.00 31.64 367 ARG A O 1
ATOM 2677 N N . LEU A 1 368 ? -39.863 13.558 1.799 1.00 30.03 368 LEU A N 1
ATOM 2678 C CA . LEU A 1 368 ? -39.264 13.247 3.086 1.00 29.39 368 LEU A CA 1
ATOM 2679 C C . LEU A 1 368 ? -38.253 14.343 3.385 1.00 30.93 368 LEU A C 1
ATOM 2680 O O . LEU A 1 368 ? -37.056 14.070 3.437 1.00 31.39 368 LEU A O 1
ATOM 2685 N N . PRO A 1 369 ? -38.702 15.606 3.589 1.00 34.38 369 PRO A N 1
ATOM 2686 C CA . PRO A 1 369 ? -37.784 16.734 3.772 1.00 32.86 369 PRO A CA 1
ATOM 2687 C C . PRO A 1 369 ? -36.860 16.630 4.989 1.00 31.30 369 PRO A C 1
ATOM 2688 O O . PRO A 1 369 ? -35.716 17.071 4.939 1.00 34.42 369 PRO A O 1
ATO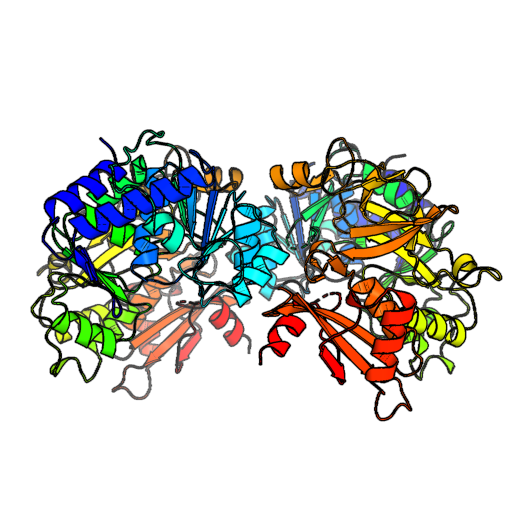M 2692 N N . GLU A 1 370 ? -37.341 16.051 6.087 1.00 32.52 370 GLU A N 1
ATOM 2693 C CA . GLU A 1 370 ? -36.527 15.917 7.291 1.00 33.47 370 GLU A CA 1
ATOM 2694 C C . GLU A 1 370 ? -35.381 14.954 7.002 1.00 29.58 370 GLU A C 1
ATOM 2695 O O . GLU A 1 370 ? -34.245 15.228 7.333 1.00 22.17 370 GLU A O 1
ATOM 2701 N N . LEU A 1 371 ? -35.688 13.813 6.385 1.00 29.68 371 LEU A N 1
ATOM 2702 C CA . LEU A 1 371 ? -34.645 12.851 6.097 1.00 31.36 371 LEU A CA 1
ATOM 2703 C C . LEU A 1 371 ? -33.645 13.444 5.100 1.00 28.77 371 LEU A C 1
ATOM 2704 O O . LEU A 1 371 ? -32.448 13.180 5.220 1.00 27.63 371 LEU A O 1
ATOM 2709 N N . THR A 1 372 ? -34.135 14.212 4.124 1.00 25.98 372 THR A N 1
ATOM 2710 C CA . THR A 1 372 ? -33.275 14.791 3.093 1.00 28.94 372 THR A CA 1
ATOM 2711 C C . THR A 1 372 ? -32.267 15.720 3.783 1.00 32.48 372 THR A C 1
ATOM 2712 O O . THR A 1 372 ? -31.058 15.695 3.479 1.00 25.52 372 THR A O 1
ATOM 2716 N N . ALA A 1 373 ? -32.773 16.548 4.717 1.00 30.75 373 ALA A N 1
ATOM 2717 C CA . ALA A 1 373 ? -31.920 17.518 5.381 1.00 32.01 373 ALA A CA 1
ATOM 2718 C C . ALA A 1 373 ? -30.937 16.785 6.301 1.00 28.30 373 ALA A C 1
ATOM 2719 O O . ALA A 1 373 ? -29.838 17.264 6.546 1.00 30.36 373 ALA A O 1
ATOM 2721 N N . LYS A 1 374 ? -31.308 15.590 6.765 1.00 30.05 374 LYS A N 1
ATOM 2722 C CA . LYS A 1 374 ? -30.396 14.746 7.536 1.00 29.69 374 LYS A CA 1
ATOM 2723 C C . LYS A 1 374 ? -29.308 14.128 6.646 1.00 26.64 374 LYS A C 1
ATOM 2724 O O . LYS A 1 374 ? -28.226 13.814 7.127 1.00 30.28 374 LYS A O 1
ATOM 2726 N N . THR A 1 375 ? -29.594 13.878 5.369 1.00 27.02 375 THR A N 1
ATOM 2727 C CA . THR A 1 375 ? -28.760 12.998 4.565 1.00 26.97 375 THR A CA 1
ATOM 2728 C C . THR A 1 375 ? -27.744 13.829 3.776 1.00 28.87 375 THR A C 1
ATOM 2729 O O . THR A 1 375 ? -26.595 13.405 3.588 1.00 24.22 375 THR A O 1
ATOM 2733 N N . VAL A 1 376 ? -28.211 15.004 3.336 1.00 30.67 376 VAL A N 1
ATOM 2734 C CA . VAL A 1 376 ? -27.445 15.951 2.546 1.00 31.13 376 VAL A CA 1
ATOM 2735 C C . VAL A 1 376 ? -27.375 17.210 3.385 1.00 32.48 376 VAL A C 1
ATOM 2736 O O . VAL A 1 376 ? -28.407 17.798 3.670 1.00 33.05 376 VAL A O 1
ATOM 2740 N N . ARG A 1 377 ? -26.166 17.559 3.836 1.00 38.15 377 ARG A N 1
ATOM 2741 C CA . ARG A 1 377 ? -25.951 18.706 4.698 1.00 36.53 377 ARG A CA 1
ATOM 2742 C C . ARG A 1 377 ? -24.906 19.608 4.056 1.00 34.65 377 ARG A C 1
ATOM 2743 O O . ARG A 1 377 ? -23.803 19.151 3.771 1.00 30.33 377 ARG A O 1
ATOM 2751 N N . ASP A 1 378 ? -25.269 20.886 3.848 1.00 34.10 378 ASP A N 1
ATOM 2752 C CA . ASP A 1 378 ? -24.404 21.889 3.245 1.00 36.80 378 ASP A CA 1
ATOM 2753 C C . ASP A 1 378 ? -23.904 21.380 1.893 1.00 33.48 378 ASP A C 1
ATOM 2754 O O . ASP A 1 378 ? -22.777 21.651 1.507 1.00 30.48 378 ASP A O 1
ATOM 2759 N N . GLY A 1 379 ? -24.750 20.642 1.171 1.00 30.78 379 GLY A N 1
ATOM 2760 C CA . GLY A 1 379 ? -24.403 20.156 -0.151 1.00 28.62 379 GLY A CA 1
ATOM 2761 C C . GLY A 1 379 ? -23.607 18.848 -0.149 1.00 27.24 379 GLY A C 1
ATOM 2762 O O . GLY A 1 379 ? -23.198 18.396 -1.218 1.00 29.15 379 GLY A O 1
ATOM 2763 N N . TRP A 1 380 ? -23.366 18.248 1.025 1.00 26.47 380 TRP A N 1
ATOM 2764 C CA . TRP A 1 380 ? -22.607 17.007 1.129 1.00 25.63 380 TRP A CA 1
ATOM 2765 C C . TRP A 1 380 ? -23.539 15.839 1.446 1.00 26.21 380 TRP A C 1
ATOM 2766 O O . TRP A 1 380 ? -24.212 15.824 2.486 1.00 27.16 380 TRP A O 1
ATOM 2777 N N . LEU A 1 381 ? -23.484 14.803 0.598 1.00 24.57 381 LEU A N 1
ATOM 2778 C CA . LEU A 1 381 ? -24.153 13.547 0.888 1.00 23.76 381 LEU A CA 1
ATOM 2779 C C . LEU A 1 381 ? -23.353 12.789 1.925 1.00 24.88 381 LEU A C 1
ATOM 2780 O O . LEU A 1 381 ? -22.178 12.468 1.684 1.00 25.35 381 LEU A O 1
ATOM 2785 N N . HIS A 1 382 ? -24.027 12.501 3.054 1.00 23.39 382 HIS A N 1
ATOM 2786 C CA . HIS A 1 382 ? -23.548 11.536 4.023 1.00 23.60 382 HIS A CA 1
ATOM 2787 C C . HIS A 1 382 ? -24.029 10.141 3.618 1.00 23.54 382 HIS A C 1
ATOM 2788 O O . HIS A 1 382 ? -25.196 9.842 3.746 1.00 22.92 382 HIS A O 1
ATOM 2795 N N . THR A 1 383 ? -23.108 9.264 3.186 1.00 24.33 383 THR A N 1
ATOM 2796 C CA . THR A 1 383 ? -23.464 8.008 2.566 1.00 22.96 383 THR A CA 1
ATOM 2797 C C . THR A 1 383 ? -23.898 6.950 3.565 1.00 25.27 383 THR A C 1
ATOM 2798 O O . THR A 1 383 ? -24.493 5.957 3.151 1.00 23.80 383 THR A O 1
ATOM 2802 N N . GLY A 1 384 ? -23.500 7.095 4.836 1.00 27.09 384 GLY A N 1
ATOM 2803 C CA . GLY A 1 384 ? -23.685 6.036 5.821 1.00 27.12 384 GLY A CA 1
ATOM 2804 C C . GLY A 1 384 ? -22.703 4.864 5.645 1.00 25.00 384 GLY A C 1
ATOM 2805 O O . GLY A 1 384 ? -22.767 3.885 6.378 1.00 27.49 384 GLY A O 1
ATOM 2806 N N . ASP A 1 385 ? -21.777 4.977 4.684 1.00 26.05 385 ASP A N 1
ATOM 2807 C CA . ASP A 1 385 ? -20.641 4.075 4.549 1.00 24.60 385 ASP A CA 1
ATOM 2808 C C . ASP A 1 385 ? -19.441 4.629 5.313 1.00 22.94 385 ASP A C 1
ATOM 2809 O O . ASP A 1 385 ? -19.206 5.847 5.327 1.00 20.41 385 ASP A O 1
ATOM 2814 N N . LEU A 1 386 ? -18.640 3.715 5.861 1.00 21.58 386 LEU A N 1
ATOM 2815 C CA . LEU A 1 386 ? -17.371 4.069 6.464 1.00 22.54 386 LEU A CA 1
ATOM 2816 C C . LEU A 1 386 ? -16.216 3.592 5.589 1.00 22.89 386 LEU A C 1
ATOM 2817 O O . LEU A 1 386 ? -16.225 2.497 5.006 1.00 24.20 386 LEU A O 1
ATOM 2822 N N . GLY A 1 387 ? -15.141 4.365 5.605 1.00 22.06 387 GLY A N 1
ATOM 2823 C CA . GLY A 1 387 ? -14.007 4.028 4.756 1.00 22.70 387 GLY A CA 1
ATOM 2824 C C . GLY A 1 387 ? -12.824 4.933 5.033 1.00 22.74 387 GLY A C 1
ATOM 2825 O O . GLY A 1 387 ? -12.908 5.795 5.903 1.00 23.38 387 GLY A O 1
ATOM 2826 N N . ARG A 1 388 ? -11.754 4.718 4.255 1.00 23.53 388 ARG A N 1
ATOM 2827 C CA . ARG A 1 388 ? -10.520 5.531 4.399 1.00 23.35 388 ARG A CA 1
ATOM 2828 C C . ARG A 1 388 ? -9.826 5.663 3.040 1.00 23.33 388 ARG A C 1
ATOM 2829 O O . ARG A 1 388 ? -9.748 4.650 2.318 1.00 23.71 388 ARG A O 1
ATOM 2837 N N . LEU A 1 389 ? -9.370 6.866 2.694 1.00 21.95 389 LEU A N 1
ATOM 2838 C CA . LEU A 1 389 ? -8.635 7.132 1.472 1.00 19.91 389 LEU A CA 1
ATOM 2839 C C . LEU A 1 389 ? -7.171 6.769 1.696 1.00 20.68 389 LEU A C 1
ATOM 2840 O O . LEU A 1 389 ? -6.699 6.754 2.837 1.00 21.75 389 LEU A O 1
ATOM 2845 N N . ASP A 1 390 ? -6.434 6.542 0.587 1.00 22.41 390 ASP A N 1
ATOM 2846 C CA . ASP A 1 390 ? -4.982 6.460 0.646 1.00 22.20 390 ASP A CA 1
ATOM 2847 C C . ASP A 1 390 ? -4.400 7.623 -0.150 1.00 24.02 390 ASP A C 1
ATOM 2848 O O . ASP A 1 390 ? -5.152 8.437 -0.690 1.00 21.59 390 ASP A O 1
ATOM 2853 N N . THR A 1 391 ? -3.059 7.701 -0.162 1.00 23.80 391 THR A N 1
ATOM 2854 C CA . THR A 1 391 ? -2.330 8.838 -0.709 1.00 27.70 391 THR A CA 1
ATOM 2855 C C . THR A 1 391 ? -2.362 8.835 -2.236 1.00 28.29 391 THR A C 1
ATOM 2856 O O . THR A 1 391 ? -1.921 9.807 -2.842 1.00 22.70 391 THR A O 1
ATOM 2860 N N . GLU A 1 392 ? -2.894 7.766 -2.867 1.00 24.73 392 GLU A N 1
ATOM 2861 C CA . GLU A 1 392 ? -3.117 7.813 -4.311 1.00 25.49 392 GLU A CA 1
ATOM 2862 C C . GLU A 1 392 ? -4.568 8.182 -4.640 1.00 23.27 392 GLU A C 1
ATOM 2863 O O . GLU A 1 392 ? -4.896 8.300 -5.820 1.00 23.85 392 GLU A O 1
ATOM 2869 N N . GLY A 1 393 ? -5.430 8.375 -3.635 1.00 21.88 393 GLY A N 1
ATOM 2870 C CA . GLY A 1 393 ? -6.841 8.697 -3.885 1.00 21.37 393 GLY A CA 1
ATOM 2871 C C . GLY A 1 393 ? -7.777 7.478 -3.931 1.00 20.07 393 GLY A C 1
ATOM 2872 O O . GLY A 1 393 ? -8.969 7.622 -4.212 1.00 20.67 393 GLY A O 1
ATOM 2873 N N . TYR A 1 394 ? -7.257 6.259 -3.680 1.00 17.58 394 TYR A N 1
ATOM 2874 C CA . TYR A 1 394 ? -8.141 5.097 -3.623 1.00 18.29 394 TYR A CA 1
ATOM 2875 C C . TYR A 1 394 ? -8.985 5.119 -2.345 1.00 19.62 394 TYR A C 1
ATOM 2876 O O . TYR A 1 394 ? -8.482 5.399 -1.254 1.00 19.87 394 TYR A O 1
ATOM 2885 N N . LEU A 1 395 ? -10.260 4.755 -2.495 1.00 18.50 395 LEU A N 1
ATOM 2886 C CA . LEU A 1 395 ? -11.195 4.650 -1.380 1.00 18.55 395 LEU A CA 1
ATOM 2887 C C . LEU A 1 395 ? -11.371 3.181 -0.993 1.00 18.61 395 LEU A C 1
ATOM 2888 O O . LEU A 1 395 ? -11.486 2.339 -1.875 1.00 16.73 395 LEU A O 1
ATOM 2893 N N . TYR A 1 396 ? -11.331 2.905 0.308 1.00 17.88 396 TYR A N 1
ATOM 2894 C CA . TYR A 1 396 ? -11.554 1.570 0.834 1.00 21.19 396 TYR A CA 1
ATOM 2895 C C . TYR A 1 396 ? -12.725 1.591 1.816 1.00 21.54 396 TYR A C 1
ATOM 2896 O O . TYR A 1 396 ? -12.623 2.172 2.878 1.00 23.49 396 TYR A O 1
ATOM 2905 N N . LEU A 1 397 ? -13.830 0.935 1.456 1.00 21.81 397 LEU A N 1
ATOM 2906 C CA . LEU A 1 397 ? -14.961 0.810 2.352 1.00 22.17 397 LEU A CA 1
ATOM 2907 C C . LEU A 1 397 ? -14.652 -0.293 3.365 1.00 23.63 397 LEU A C 1
ATOM 2908 O O . LEU A 1 397 ? -14.253 -1.381 2.959 1.00 22.22 397 LEU A O 1
ATOM 2913 N N . VAL A 1 398 ? -14.848 0.003 4.660 1.00 23.56 398 VAL A N 1
ATOM 2914 C CA . VAL A 1 398 ? -14.571 -0.919 5.751 1.00 23.46 398 VAL A CA 1
ATOM 2915 C C . VAL A 1 398 ? -15.865 -1.372 6.431 1.00 22.06 398 VAL A C 1
ATOM 2916 O O . VAL A 1 398 ? -15.865 -2.404 7.112 1.00 22.33 398 VAL A O 1
ATOM 2920 N N . ASP A 1 399 ? -16.970 -0.635 6.220 1.00 22.57 399 ASP A N 1
ATOM 2921 C CA . ASP A 1 399 ? -18.272 -0.996 6.773 1.00 24.53 399 ASP A CA 1
ATOM 2922 C C . ASP A 1 399 ? -19.368 -0.044 6.317 1.00 28.21 399 ASP A C 1
ATOM 2923 O O . ASP A 1 399 ? -19.112 1.110 5.946 1.00 27.21 399 ASP A O 1
ATOM 2928 N N . ARG A 1 400 ? -20.608 -0.516 6.466 1.00 26.49 400 ARG A N 1
ATOM 2929 C CA . ARG A 1 400 ? -21.736 0.388 6.642 1.00 28.51 400 ARG A CA 1
ATOM 2930 C C . ARG A 1 400 ? -21.767 0.749 8.119 1.00 29.32 400 ARG A C 1
ATOM 2931 O O . ARG A 1 400 ? -21.380 -0.085 8.942 1.00 24.43 400 ARG A O 1
ATOM 2939 N N . ALA A 1 401 ? -22.159 1.998 8.434 1.00 32.55 401 ALA A N 1
ATOM 2940 C CA . ALA A 1 401 ? -22.110 2.519 9.798 1.00 33.74 401 ALA A CA 1
ATOM 2941 C C . ALA A 1 401 ? -22.942 1.652 10.745 1.00 29.69 401 ALA A C 1
ATOM 2942 O O . ALA A 1 401 ? -22.585 1.472 11.898 1.00 28.57 401 ALA A O 1
ATOM 2944 N N . LYS A 1 402 ? -24.066 1.142 10.249 1.00 29.39 402 LYS A N 1
ATOM 2945 C CA . LYS A 1 402 ? -24.985 0.307 11.005 1.00 34.22 402 LYS A CA 1
ATOM 2946 C C . LYS A 1 402 ? -24.376 -1.070 11.295 1.00 31.38 402 LYS A C 1
ATOM 2947 O O . LYS A 1 402 ? -24.850 -1.777 12.165 1.00 29.87 402 LYS A O 1
ATOM 2953 N N . ASP A 1 403 ? -23.353 -1.485 10.552 1.00 27.91 403 ASP A N 1
ATOM 2954 C CA . ASP A 1 403 ? -22.805 -2.831 10.709 1.00 26.81 403 ASP A CA 1
ATOM 2955 C C . ASP A 1 403 ? -21.613 -2.894 11.662 1.00 24.42 403 ASP A C 1
ATOM 2956 O O . ASP A 1 403 ? -21.082 -3.990 11.912 1.00 24.62 403 ASP A O 1
ATOM 2961 N N . VAL A 1 404 ? -21.159 -1.730 12.143 1.00 23.04 404 VAL A N 1
ATOM 2962 C CA . VAL A 1 404 ? -19.953 -1.663 12.950 1.00 24.93 404 VAL A CA 1
ATOM 2963 C C . VAL A 1 404 ? -20.202 -2.456 14.226 1.00 27.60 404 VAL A C 1
ATOM 2964 O O . VAL A 1 404 ? -21.317 -2.491 14.736 1.00 27.72 404 VAL A O 1
ATOM 2968 N N . ILE A 1 405 ? -19.167 -3.127 14.718 1.00 25.73 405 ILE A N 1
ATOM 2969 C CA . ILE A 1 405 ? -19.306 -3.944 15.910 1.00 26.77 405 ILE A CA 1
ATOM 2970 C C . ILE A 1 405 ? -18.467 -3.300 16.998 1.00 27.46 405 ILE A C 1
ATOM 2971 O O . ILE A 1 405 ? -17.257 -3.151 16.803 1.00 26.53 405 ILE A O 1
ATOM 2976 N N . ILE A 1 406 ? -19.102 -2.974 18.136 1.00 27.10 406 ILE A N 1
ATOM 2977 C CA . ILE A 1 406 ? -18.393 -2.299 19.208 1.00 29.90 406 ILE A CA 1
ATOM 2978 C C . ILE A 1 406 ? -18.073 -3.304 20.306 1.00 27.52 406 ILE A C 1
ATOM 2979 O O . ILE A 1 406 ? -18.958 -3.760 21.015 1.00 29.01 406 ILE A O 1
ATOM 2984 N N . VAL A 1 407 ? -16.787 -3.625 20.422 1.00 28.54 407 VAL A N 1
ATOM 2985 C CA . VAL A 1 407 ? -16.295 -4.579 21.399 1.00 33.99 407 VAL A CA 1
ATOM 2986 C C . VAL A 1 407 ? -15.552 -3.808 22.483 1.00 39.31 407 VAL A C 1
ATOM 2987 O O . VAL A 1 407 ? -14.453 -3.307 22.227 1.00 36.69 407 VAL A O 1
ATOM 2991 N N . GLU A 1 408 ? -16.188 -3.689 23.660 1.00 43.69 408 GLU A N 1
ATOM 2992 C CA . GLU A 1 408 ? -15.649 -2.943 24.792 1.00 47.42 408 GLU A CA 1
ATOM 2993 C C . GLU A 1 408 ? -15.021 -1.640 24.303 1.00 44.57 408 GLU A C 1
ATOM 2994 O O . GLU A 1 408 ? -13.831 -1.394 24.493 1.00 52.62 408 GLU A O 1
ATOM 3000 N N . ALA A 1 409 ? -15.835 -0.814 23.643 1.00 40.80 409 ALA A N 1
ATOM 3001 C CA . ALA A 1 409 ? -15.419 0.524 23.225 1.00 40.58 409 ALA A CA 1
ATOM 3002 C C . ALA A 1 409 ? -14.455 0.527 22.026 1.00 36.44 409 ALA A C 1
ATOM 3003 O O . ALA A 1 409 ? -14.100 1.605 21.561 1.00 36.55 409 ALA A O 1
ATOM 3005 N N . TYR A 1 410 ? -14.051 -0.633 21.479 1.00 32.37 410 TYR A N 1
ATOM 3006 C CA . TYR A 1 410 ? -13.235 -0.630 20.264 1.00 28.99 410 TYR A CA 1
ATOM 3007 C C . TYR A 1 410 ? -14.126 -0.880 19.045 1.00 28.40 410 TYR A C 1
ATOM 3008 O O . TYR A 1 410 ? -15.095 -1.617 19.149 1.00 30.76 410 TYR A O 1
ATOM 3017 N N . ASN A 1 411 ? -13.745 -0.330 17.882 1.00 26.25 411 ASN A N 1
ATOM 3018 C CA . ASN A 1 411 ? -14.516 -0.451 16.659 1.00 28.88 411 ASN A CA 1
ATOM 3019 C C . ASN A 1 411 ? -13.951 -1.577 15.811 1.00 27.59 411 ASN A C 1
ATOM 3020 O O . ASN A 1 411 ? -12.770 -1.554 15.454 1.00 28.49 411 ASN A O 1
ATOM 3025 N N . VAL A 1 412 ? -14.809 -2.560 15.526 1.00 23.82 412 VAL A N 1
ATOM 3026 C CA . VAL A 1 412 ? -14.459 -3.643 14.625 1.00 23.02 412 VAL A CA 1
ATOM 3027 C C . VAL A 1 412 ? -15.305 -3.474 13.371 1.00 23.86 412 VAL A C 1
ATOM 3028 O O . VAL A 1 412 ? -16.529 -3.466 13.443 1.00 24.49 412 VAL A O 1
ATOM 3032 N N . TYR A 1 413 ? -14.631 -3.292 12.231 1.00 26.49 413 TYR A N 1
ATOM 3033 C CA . TYR A 1 413 ? -15.287 -3.018 10.961 1.00 25.24 413 TYR A CA 1
ATOM 3034 C C . TYR A 1 413 ? -15.522 -4.355 10.261 1.00 25.66 413 TYR A C 1
ATOM 3035 O O . TYR A 1 413 ? -14.565 -5.051 9.917 1.00 25.45 413 TYR A O 1
ATOM 3044 N N . SER A 1 414 ? -16.800 -4.712 10.095 1.00 26.20 414 SER A N 1
ATOM 3045 C CA . SER A 1 414 ? -17.163 -6.061 9.720 1.00 25.45 414 SER A CA 1
ATOM 3046 C C . SER A 1 414 ? -16.618 -6.403 8.329 1.00 25.94 414 SER A C 1
ATOM 3047 O O . SER A 1 414 ? -16.135 -7.514 8.136 1.00 24.50 414 SER A O 1
ATOM 3050 N N . GLN A 1 415 ? -16.690 -5.485 7.354 1.00 25.72 415 GLN A N 1
ATOM 3051 C CA . GLN A 1 415 ? -16.293 -5.825 5.980 1.00 27.21 415 GLN A CA 1
ATOM 3052 C C . GLN A 1 415 ? -14.787 -6.071 5.923 1.00 28.33 415 GLN A C 1
ATOM 3053 O O . GLN A 1 415 ? -14.320 -6.940 5.186 1.00 28.48 415 GLN A O 1
ATOM 3059 N N . GLU A 1 416 ? -14.020 -5.295 6.700 1.00 27.03 416 GLU A N 1
ATOM 3060 C CA . GLU A 1 416 ? -12.539 -5.439 6.736 1.00 28.22 416 GLU A CA 1
ATOM 3061 C C . GLU A 1 416 ? -12.181 -6.819 7.292 1.00 27.35 416 GLU A C 1
ATOM 3062 O O . GLU A 1 416 ? -11.338 -7.489 6.701 1.00 25.10 416 GLU A O 1
ATOM 3068 N N . VAL A 1 417 ? -12.848 -7.219 8.366 1.00 24.16 417 VAL A N 1
ATOM 3069 C CA . VAL A 1 417 ? -12.622 -8.548 8.918 1.00 24.49 417 VAL A CA 1
ATOM 3070 C C . VAL A 1 417 ? -12.998 -9.596 7.870 1.00 24.39 417 VAL A C 1
ATOM 3071 O O . VAL A 1 417 ? -12.284 -10.570 7.715 1.00 22.71 417 VAL A O 1
ATOM 3075 N N . GLU A 1 418 ? -14.120 -9.397 7.160 1.00 23.95 418 GLU A N 1
ATOM 3076 C CA . GLU A 1 418 ? -14.572 -10.340 6.138 1.00 26.93 418 GLU A CA 1
ATOM 3077 C C . GLU A 1 418 ? -13.486 -10.561 5.079 1.00 24.23 418 GLU A C 1
ATOM 3078 O O . GLU A 1 418 ? -13.207 -11.700 4.670 1.00 21.77 418 GLU A O 1
ATOM 3084 N N . HIS A 1 419 ? -12.863 -9.471 4.648 1.00 22.06 419 HIS A N 1
ATOM 3085 C CA . HIS A 1 419 ? -11.847 -9.531 3.601 1.00 22.65 419 HIS A CA 1
ATOM 3086 C C . HIS A 1 419 ? -10.628 -10.310 4.052 1.00 22.90 419 HIS A C 1
ATOM 3087 O O . HIS A 1 419 ? -9.992 -10.949 3.211 1.00 22.49 419 HIS A O 1
ATOM 3094 N N . VAL A 1 420 ? -10.288 -10.221 5.346 1.00 22.94 420 VAL A N 1
ATOM 3095 C CA . VAL A 1 420 ? -9.161 -10.977 5.848 1.00 21.73 420 VAL A CA 1
ATOM 3096 C C . VAL A 1 420 ? -9.536 -12.452 5.776 1.00 20.97 420 VAL A C 1
ATOM 3097 O O . VAL A 1 420 ? -8.725 -13.266 5.368 1.00 21.09 420 VAL A O 1
ATOM 3101 N N . LEU A 1 421 ? -10.741 -12.791 6.230 1.00 21.73 421 LEU A N 1
ATOM 3102 C CA . LEU A 1 421 ? -11.191 -14.187 6.216 1.00 24.10 421 LEU A CA 1
ATOM 3103 C C . LEU A 1 421 ? -11.240 -14.740 4.793 1.00 22.85 421 LEU A C 1
ATOM 3104 O O . LEU A 1 421 ? -10.658 -15.789 4.536 1.00 23.36 421 LEU A O 1
ATOM 3109 N N . THR A 1 422 ? -11.828 -13.992 3.844 1.00 21.64 422 THR A N 1
ATOM 3110 C CA . THR A 1 422 ? -12.027 -14.509 2.492 1.00 20.26 422 THR A CA 1
ATOM 3111 C C . THR A 1 422 ? -10.709 -14.580 1.735 1.00 20.68 422 THR A C 1
ATOM 3112 O O . THR A 1 422 ? -10.532 -15.428 0.841 1.00 21.27 422 THR A O 1
ATOM 3116 N N . GLY A 1 423 ? -9.778 -13.690 2.123 1.00 21.72 423 GLY A N 1
ATOM 3117 C CA . GLY A 1 423 ? -8.408 -13.703 1.642 1.00 21.35 423 GLY A CA 1
ATOM 3118 C C . GLY A 1 423 ? -7.702 -15.038 1.903 1.00 20.56 423 GLY A C 1
ATOM 3119 O O . GLY A 1 423 ? -6.810 -15.414 1.155 1.00 19.36 423 GLY A O 1
ATOM 3120 N N . HIS A 1 424 ? -8.059 -15.715 2.992 1.00 22.75 424 HIS A N 1
ATOM 3121 C CA . HIS A 1 424 ? -7.522 -17.043 3.269 1.00 23.35 424 HIS A CA 1
ATOM 3122 C C . HIS A 1 424 ? -7.998 -18.023 2.195 1.00 26.50 424 HIS A C 1
ATOM 3123 O O . HIS A 1 424 ? -9.183 -18.030 1.825 1.00 23.89 424 HIS A O 1
ATOM 3130 N N . PRO A 1 425 ? -7.088 -18.873 1.646 1.00 28.74 425 PRO A N 1
ATOM 3131 C CA . PRO A 1 425 ? -7.459 -19.838 0.611 1.00 32.76 425 PRO A CA 1
ATOM 3132 C C . PRO A 1 425 ? -8.541 -20.845 1.001 1.00 32.15 425 PRO A C 1
ATOM 3133 O O . PRO A 1 425 ? -9.223 -21.366 0.121 1.00 33.39 425 PRO A O 1
ATOM 3137 N N . ASP A 1 426 ? -8.703 -21.112 2.307 1.00 28.28 426 ASP A N 1
ATOM 3138 C CA . ASP A 1 426 ? -9.681 -22.089 2.765 1.00 30.42 426 ASP A CA 1
ATOM 3139 C C . ASP A 1 426 ? -11.094 -21.517 2.737 1.00 30.61 426 ASP A C 1
ATOM 3140 O O . ASP A 1 426 ? -12.045 -22.292 2.787 1.00 25.88 426 ASP A O 1
ATOM 3145 N N . VAL A 1 427 ? -11.216 -20.180 2.621 1.00 27.03 427 VAL A N 1
ATOM 3146 C CA . VAL A 1 427 ? -12.494 -19.501 2.773 1.00 26.46 427 VAL A CA 1
ATOM 3147 C C . VAL A 1 427 ? -12.927 -18.872 1.445 1.00 26.25 427 VAL A C 1
ATOM 3148 O O . VAL A 1 427 ? -12.216 -18.072 0.848 1.00 28.03 427 VAL A O 1
ATOM 3152 N N . ARG A 1 428 ? -14.165 -19.169 1.049 1.00 26.95 428 ARG A N 1
ATOM 3153 C CA . ARG A 1 428 ? -14.723 -18.694 -0.204 1.00 27.86 428 ARG A CA 1
ATOM 3154 C C . ARG A 1 428 ? -15.485 -17.386 0.037 1.00 26.89 428 ARG A C 1
ATOM 3155 O O . ARG A 1 428 ? -15.272 -16.398 -0.673 1.00 22.35 428 ARG A O 1
ATOM 3163 N N . TYR A 1 429 ? -16.384 -17.424 1.033 1.00 27.28 429 TYR A N 1
ATOM 3164 C CA . TYR A 1 429 ? -17.252 -16.316 1.395 1.00 26.92 429 TYR A CA 1
ATOM 3165 C C . TYR A 1 429 ? -17.269 -16.189 2.916 1.00 26.59 429 TYR A C 1
ATOM 3166 O O . TYR A 1 429 ? -17.111 -17.186 3.623 1.00 27.11 429 TYR A O 1
ATOM 3175 N N . ALA A 1 430 ? -17.503 -14.973 3.416 1.00 24.45 430 ALA A N 1
ATOM 3176 C CA . ALA A 1 430 ? -17.646 -14.759 4.845 1.00 22.95 430 ALA A CA 1
ATOM 3177 C C . ALA A 1 430 ? -18.637 -13.630 5.116 1.00 25.33 430 ALA A C 1
ATOM 3178 O O . ALA A 1 430 ? -18.754 -12.705 4.316 1.00 24.32 430 ALA A O 1
ATOM 3180 N N . ALA A 1 431 ? -19.313 -13.713 6.266 1.00 25.27 431 ALA A N 1
ATOM 3181 C CA . ALA A 1 431 ? -20.123 -12.624 6.770 1.00 29.46 431 ALA A CA 1
ATOM 3182 C C . ALA A 1 431 ? -19.799 -12.453 8.247 1.00 27.03 431 ALA A C 1
ATOM 3183 O O . ALA A 1 431 ? -19.693 -13.426 8.977 1.00 24.78 431 ALA A O 1
ATOM 3185 N N . VAL A 1 432 ? -19.587 -11.198 8.653 1.00 25.65 432 VAL A N 1
ATOM 3186 C CA . VAL A 1 432 ? -19.191 -10.869 10.001 1.00 24.20 432 VAL A CA 1
ATOM 3187 C C . VAL A 1 432 ? -20.249 -9.937 10.586 1.00 28.13 432 VAL A C 1
ATOM 3188 O O . VAL A 1 432 ? -20.704 -8.979 9.956 1.00 25.27 432 VAL A O 1
ATOM 3192 N N . VAL A 1 433 ? -20.665 -10.272 11.800 1.00 29.51 433 VAL A N 1
ATOM 3193 C CA . VAL A 1 433 ? -21.773 -9.589 12.431 1.00 29.84 433 VAL A CA 1
ATOM 3194 C C . VAL A 1 433 ? -21.517 -9.597 13.935 1.00 29.59 433 VAL A C 1
ATOM 3195 O O . VAL A 1 433 ? -20.802 -10.453 14.469 1.00 26.22 433 VAL A O 1
ATOM 3199 N N . GLY A 1 434 ? -22.098 -8.613 14.611 1.00 30.15 434 GLY A N 1
ATOM 3200 C CA . GLY A 1 434 ? -22.009 -8.558 16.052 1.00 31.22 434 GLY A CA 1
ATOM 3201 C C . GLY A 1 434 ? -23.189 -9.275 16.707 1.00 32.20 434 GLY A C 1
ATOM 3202 O O . GLY A 1 434 ? -24.318 -9.200 16.215 1.00 27.59 434 GLY A O 1
ATOM 3203 N N . VAL A 1 435 ? -22.893 -9.930 17.831 1.00 31.59 435 VAL A N 1
ATOM 3204 C CA . VAL A 1 435 ? -23.906 -10.593 18.623 1.00 32.64 435 VAL A CA 1
ATOM 3205 C C . VAL A 1 435 ? -23.725 -10.175 20.076 1.00 32.75 435 VAL A C 1
ATOM 3206 O O . VAL A 1 435 ? -22.668 -9.667 20.444 1.00 29.22 435 VAL A O 1
ATOM 3210 N N . PRO A 1 436 ? -24.752 -10.362 20.941 1.00 34.76 436 PRO A N 1
ATOM 3211 C CA . PRO A 1 436 ? -24.659 -9.985 22.355 1.00 34.13 436 PRO A CA 1
ATOM 3212 C C . PRO A 1 436 ? -23.515 -10.687 23.079 1.00 34.15 436 PRO A C 1
ATOM 3213 O O . PRO A 1 436 ? -23.225 -11.844 22.803 1.00 32.06 436 PRO A O 1
ATOM 3217 N N . ASP A 1 437 ? -22.819 -9.942 23.945 1.00 39.58 437 ASP A N 1
ATOM 3218 C CA . ASP A 1 437 ? -21.785 -10.504 24.803 1.00 40.06 437 ASP A CA 1
ATOM 3219 C C . ASP A 1 437 ? -21.916 -9.901 26.197 1.00 41.10 437 ASP A C 1
ATOM 3220 O O . ASP A 1 437 ? -21.961 -8.681 26.331 1.00 38.97 437 ASP A O 1
ATOM 3225 N N . HIS A 1 438 ? -21.912 -10.767 27.218 1.00 46.05 438 HIS A N 1
ATOM 3226 C CA . HIS A 1 438 ? -22.099 -10.334 28.588 1.00 52.12 438 HIS A CA 1
ATOM 3227 C C . HIS A 1 438 ? -20.961 -9.399 29.001 1.00 50.32 438 HIS A C 1
ATOM 3228 O O . HIS A 1 438 ? -21.213 -8.361 29.604 1.00 47.49 438 HIS A O 1
ATOM 3235 N N . ASP A 1 439 ? -19.728 -9.771 28.639 1.00 47.72 439 ASP A N 1
ATOM 3236 C CA . ASP A 1 439 ? -18.518 -9.076 29.055 1.00 50.01 439 ASP A CA 1
ATOM 3237 C C . ASP A 1 439 ? -18.222 -7.861 28.164 1.00 48.26 439 ASP A C 1
ATOM 3238 O O . ASP A 1 439 ? -17.933 -6.781 28.677 1.00 47.81 439 ASP A O 1
ATOM 3243 N N . THR A 1 440 ? -18.288 -8.011 26.833 1.00 40.93 440 THR A N 1
ATOM 3244 C CA . THR A 1 440 ? -17.817 -6.944 25.956 1.00 40.85 440 THR A CA 1
ATOM 3245 C C . THR A 1 440 ? -18.978 -6.226 25.277 1.00 39.12 440 THR A C 1
ATOM 3246 O O . THR A 1 440 ? -18.732 -5.449 24.360 1.00 39.56 440 THR A O 1
ATOM 3250 N N . THR A 1 441 ? -20.221 -6.511 25.702 1.00 38.00 441 THR A N 1
ATOM 3251 C CA . THR A 1 441 ? -21.437 -5.926 25.135 1.00 37.44 441 THR A CA 1
ATOM 3252 C C . THR A 1 441 ? -21.763 -6.517 23.759 1.00 35.65 441 THR A C 1
ATOM 3253 O O . THR A 1 441 ? -22.871 -7.027 23.544 1.00 31.63 441 THR A O 1
ATOM 3257 N N . GLU A 1 442 ? -20.829 -6.384 22.799 1.00 34.38 442 GLU A N 1
ATOM 3258 C CA . GLU A 1 442 ? -20.907 -7.108 21.536 1.00 34.93 442 GLU A CA 1
ATOM 3259 C C . GLU A 1 442 ? -19.662 -7.967 21.350 1.00 33.19 442 GLU A C 1
ATOM 3260 O O . GLU A 1 442 ? -18.561 -7.559 21.726 1.00 32.99 442 GLU A O 1
ATOM 3266 N N . ALA A 1 443 ? -19.851 -9.132 20.724 1.00 31.35 443 ALA A N 1
ATOM 3267 C CA . ALA A 1 443 ? -18.742 -9.977 20.314 1.00 29.03 443 ALA A CA 1
ATOM 3268 C C . ALA A 1 443 ? -18.791 -10.124 18.795 1.00 29.20 443 ALA A C 1
ATOM 3269 O O . ALA A 1 443 ? -19.843 -9.935 18.184 1.00 27.69 443 ALA A O 1
ATOM 3271 N N . VAL A 1 444 ? -17.651 -10.507 18.210 1.00 28.28 444 VAL A N 1
ATOM 3272 C CA . VAL A 1 444 ? -17.543 -10.649 16.772 1.00 28.71 444 VAL A CA 1
ATOM 3273 C C . VAL A 1 444 ? -17.932 -12.079 16.401 1.00 25.92 444 VAL A C 1
ATOM 3274 O O . VAL A 1 444 ? -17.287 -13.014 16.868 1.00 24.26 444 VAL A O 1
ATOM 3278 N N . TYR A 1 445 ? -18.947 -12.208 15.529 1.00 28.44 445 TYR A N 1
ATOM 3279 C CA . TYR A 1 445 ? -19.373 -13.480 14.946 1.00 29.68 445 TYR A CA 1
ATOM 3280 C C . TYR A 1 445 ? -19.066 -13.469 13.448 1.00 31.51 445 TYR A C 1
ATOM 3281 O O . TYR A 1 445 ? -19.383 -12.502 12.752 1.00 30.37 445 TYR A O 1
ATOM 3290 N N . ALA A 1 446 ? -18.447 -14.554 12.962 1.00 24.71 446 ALA A N 1
ATOM 3291 C CA . ALA A 1 446 ? -18.232 -14.775 11.547 1.00 25.62 446 ALA A CA 1
ATOM 3292 C C . ALA A 1 446 ? -18.820 -16.118 11.105 1.00 28.45 446 ALA A C 1
ATOM 3293 O O . ALA A 1 446 ? -18.595 -17.148 11.754 1.00 25.17 446 ALA A O 1
ATOM 3295 N N . ALA A 1 447 ? -19.553 -16.075 9.987 1.00 26.66 447 ALA A N 1
ATOM 3296 C CA . ALA A 1 447 ? -19.904 -17.266 9.236 1.00 29.28 447 ALA A CA 1
ATOM 3297 C C . ALA A 1 447 ? -19.012 -17.328 8.001 1.00 29.88 447 ALA A C 1
ATOM 3298 O O . ALA A 1 447 ? -18.877 -16.321 7.288 1.00 28.11 447 ALA A O 1
ATOM 3300 N N . VAL A 1 448 ? -18.382 -18.490 7.788 1.00 27.34 448 VAL A N 1
ATOM 3301 C CA . VAL A 1 448 ? -17.506 -18.712 6.651 1.00 27.39 448 VAL A CA 1
ATOM 3302 C C . VAL A 1 448 ? -17.954 -19.949 5.868 1.00 31.43 448 VAL A C 1
ATOM 3303 O O . VAL A 1 448 ? -18.220 -21.007 6.437 1.00 26.79 448 VAL A O 1
ATOM 3307 N N . VAL A 1 449 ? -18.001 -19.774 4.539 1.00 32.82 449 VAL A N 1
ATOM 3308 C CA . VAL A 1 449 ? -18.245 -20.825 3.567 1.00 31.23 449 VAL A CA 1
ATOM 3309 C C . VAL A 1 449 ? -16.900 -21.338 3.067 1.00 31.93 449 VAL A C 1
ATOM 3310 O O . VAL A 1 449 ? -16.136 -20.575 2.468 1.00 27.74 449 VAL A O 1
ATOM 3314 N N . PRO A 1 450 ? -16.591 -22.641 3.282 1.00 30.99 450 PRO A N 1
ATOM 3315 C CA . PRO A 1 450 ? -15.352 -23.245 2.788 1.00 27.86 450 PRO A CA 1
ATOM 3316 C C . PRO A 1 450 ? -15.248 -23.190 1.272 1.00 25.46 450 PRO A C 1
ATOM 3317 O O . PRO A 1 450 ? -16.254 -23.233 0.591 1.00 27.61 450 PRO A O 1
ATOM 3321 N N . ALA A 1 451 ? -14.030 -23.046 0.763 1.00 25.17 451 ALA A N 1
ATOM 3322 C CA . ALA A 1 451 ? -13.773 -23.139 -0.659 1.00 29.58 451 ALA A CA 1
ATOM 3323 C C . ALA A 1 451 ? -13.870 -24.595 -1.101 1.00 32.41 451 ALA A C 1
ATOM 3324 O O . ALA A 1 451 ? -13.835 -25.520 -0.280 1.00 27.66 451 ALA A O 1
ATOM 3326 N N . GLU A 1 452 ? -13.949 -24.770 -2.423 1.00 38.34 452 GLU A N 1
ATOM 3327 C CA . GLU A 1 452 ? -13.988 -26.086 -3.036 1.00 40.51 452 GLU A CA 1
ATOM 3328 C C . GLU A 1 452 ? -12.663 -26.776 -2.750 1.00 34.15 452 GLU A C 1
ATOM 3329 O O . GLU A 1 452 ? -11.584 -26.184 -2.844 1.00 32.63 452 GLU A O 1
ATOM 3335 N N . GLY A 1 453 ? -12.756 -28.043 -2.349 1.00 37.70 453 GLY A N 1
ATOM 3336 C CA . GLY A 1 453 ? -11.558 -28.827 -2.071 1.00 33.86 453 GLY A CA 1
ATOM 3337 C C . GLY A 1 453 ? -10.952 -28.508 -0.705 1.00 32.52 453 GLY A C 1
ATOM 3338 O O . GLY A 1 453 ? -9.800 -28.813 -0.456 1.00 32.86 453 GLY A O 1
ATOM 3339 N N . VAL A 1 454 ? -11.745 -27.908 0.177 1.00 34.24 454 VAL A N 1
ATOM 3340 C CA . VAL A 1 454 ? -11.344 -27.592 1.540 1.00 34.16 454 VAL A CA 1
ATOM 3341 C C . VAL A 1 454 ? -12.168 -28.492 2.457 1.00 33.44 454 VAL A C 1
ATOM 3342 O O . VAL A 1 454 ? -13.380 -28.639 2.299 1.00 34.85 454 VAL A O 1
ATOM 3346 N N . GLY A 1 455 ? -11.498 -29.138 3.400 1.00 39.22 455 GLY A N 1
ATOM 3347 C CA . GLY A 1 455 ? -12.210 -29.955 4.364 1.00 40.11 455 GLY A CA 1
ATOM 3348 C C . GLY A 1 455 ? -12.582 -29.134 5.589 1.00 42.40 455 GLY A C 1
ATOM 3349 O O . GLY A 1 455 ? -13.352 -28.168 5.501 1.00 44.39 455 GLY A O 1
ATOM 3350 N N . GLU A 1 456 ? -11.993 -29.531 6.722 1.00 39.79 456 GLU A N 1
ATOM 3351 C CA . GLU A 1 456 ? -12.235 -28.873 7.991 1.00 44.13 456 GLU A CA 1
ATOM 3352 C C . GLU A 1 456 ? -11.464 -27.558 7.980 1.00 38.23 456 GLU A C 1
ATOM 3353 O O . GLU A 1 456 ? -10.269 -27.534 7.713 1.00 39.41 456 GLU A O 1
ATOM 3355 N N . ILE A 1 457 ? -12.170 -26.460 8.230 1.00 38.55 457 ILE A N 1
ATOM 3356 C CA . ILE A 1 457 ? -11.501 -25.188 8.427 1.00 36.86 457 ILE A CA 1
ATOM 3357 C C . ILE A 1 457 ? -10.798 -25.214 9.787 1.00 37.28 457 ILE A C 1
ATOM 3358 O O . ILE A 1 457 ? -11.340 -25.685 10.787 1.00 37.88 457 ILE A O 1
ATOM 3363 N N . ASP A 1 458 ? -9.556 -24.730 9.807 1.00 33.66 458 ASP A N 1
ATOM 3364 C CA . ASP A 1 458 ? -8.839 -24.457 11.037 1.00 30.33 458 ASP A CA 1
ATOM 3365 C C . ASP A 1 458 ? -9.215 -23.071 11.571 1.00 30.76 458 ASP A C 1
ATOM 3366 O O . ASP A 1 458 ? -8.633 -22.056 11.177 1.00 29.04 458 ASP A O 1
ATOM 3371 N N . VAL A 1 459 ? -10.163 -23.056 12.511 1.00 32.41 459 VAL A N 1
ATOM 3372 C CA . VAL A 1 459 ? -10.746 -21.833 13.035 1.00 37.72 459 VAL A CA 1
ATOM 3373 C C . VAL A 1 459 ? -9.704 -21.040 13.821 1.00 34.16 459 VAL A C 1
ATOM 3374 O O . VAL A 1 459 ? -9.760 -19.823 13.832 1.00 32.96 459 VAL A O 1
ATOM 3378 N N . ASP A 1 460 ? -8.751 -21.717 14.463 1.00 37.07 460 ASP A N 1
ATOM 3379 C CA . ASP A 1 460 ? -7.713 -21.014 15.195 1.00 36.51 460 ASP A CA 1
ATOM 3380 C C . ASP A 1 460 ? -6.750 -20.352 14.214 1.00 32.70 460 ASP A C 1
ATOM 3381 O O . ASP A 1 460 ? -6.276 -19.257 14.489 1.00 28.77 460 ASP A O 1
ATOM 3386 N N . GLU A 1 461 ? -6.500 -20.983 13.061 1.00 34.24 461 GLU A N 1
ATOM 3387 C CA . GLU A 1 461 ? -5.708 -20.330 12.025 1.00 33.29 461 GLU A CA 1
ATOM 3388 C C . GLU A 1 461 ? -6.384 -19.031 11.565 1.00 31.75 461 GLU A C 1
ATOM 3389 O O . GLU A 1 461 ? -5.731 -17.987 11.459 1.00 27.30 461 GLU A O 1
ATOM 3395 N N . LEU A 1 462 ? -7.692 -19.094 11.313 1.00 28.20 462 LEU A N 1
ATOM 3396 C CA . LEU A 1 462 ? -8.432 -17.911 10.888 1.00 28.37 462 LEU A CA 1
ATOM 3397 C C . LEU A 1 462 ? -8.373 -16.812 11.946 1.00 27.74 462 LEU A C 1
ATOM 3398 O O . LEU A 1 462 ? -8.175 -15.661 11.590 1.00 28.35 462 LEU A O 1
ATOM 3403 N N . ARG A 1 463 ? -8.564 -17.139 13.233 1.00 30.49 463 ARG A N 1
ATOM 3404 C CA . ARG A 1 463 ? -8.498 -16.135 14.292 1.00 30.71 463 ARG A CA 1
ATOM 3405 C C . ARG A 1 463 ? -7.114 -15.487 14.340 1.00 30.36 463 ARG A C 1
ATOM 3406 O O . ARG A 1 463 ? -6.997 -14.264 14.469 1.00 29.24 463 ARG A O 1
ATOM 3414 N N . ALA A 1 464 ? -6.070 -16.318 14.273 1.00 27.67 464 ALA A N 1
ATOM 3415 C CA . ALA A 1 464 ? -4.700 -15.823 14.264 1.00 29.51 464 ALA A CA 1
ATOM 3416 C C . ALA A 1 464 ? -4.462 -14.857 13.091 1.00 27.66 464 ALA A C 1
ATOM 3417 O O . ALA A 1 464 ? -3.820 -13.828 13.273 1.00 26.70 464 ALA A O 1
ATOM 3419 N N . LEU A 1 465 ? -4.990 -15.161 11.902 1.00 25.16 465 LEU A N 1
ATOM 3420 C CA . LEU A 1 465 ? -4.778 -14.325 10.731 1.00 25.21 465 LEU A CA 1
ATOM 3421 C C . LEU A 1 465 ? -5.405 -12.952 10.968 1.00 26.19 465 LEU A C 1
ATOM 3422 O O . LEU A 1 465 ? -4.783 -11.932 10.646 1.00 25.95 465 LEU A O 1
ATOM 3427 N N . VAL A 1 466 ? -6.620 -12.930 11.535 1.00 23.73 466 VAL A N 1
ATOM 3428 C CA . VAL A 1 466 ? -7.301 -11.670 11.794 1.00 25.86 466 VAL A CA 1
ATOM 3429 C C . VAL A 1 466 ? -6.524 -10.893 12.854 1.00 26.63 466 VAL A C 1
ATOM 3430 O O . VAL A 1 466 ? -6.251 -9.691 12.682 1.00 24.22 466 VAL A O 1
ATOM 3434 N N . ARG A 1 467 ? -6.154 -11.600 13.933 1.00 29.87 467 ARG A N 1
ATOM 3435 C CA . ARG A 1 467 ? -5.388 -11.025 15.025 1.00 33.88 467 ARG A CA 1
ATOM 3436 C C . ARG A 1 467 ? -4.121 -10.355 14.500 1.00 33.05 467 ARG A C 1
ATOM 3437 O O . ARG A 1 467 ? -3.814 -9.233 14.894 1.00 34.64 467 ARG A O 1
ATOM 3445 N N . THR A 1 468 ? -3.408 -11.006 13.578 1.00 30.04 468 THR A N 1
ATOM 3446 C CA . THR A 1 468 ? -2.106 -10.501 13.176 1.00 34.88 468 THR A CA 1
ATOM 3447 C C . THR A 1 468 ? -2.207 -9.594 11.948 1.00 33.22 468 THR A C 1
ATOM 3448 O O . THR A 1 468 ? -1.171 -9.161 11.444 1.00 31.62 468 THR A O 1
ATOM 3452 N N . THR A 1 469 ? -3.431 -9.311 11.474 1.00 29.67 469 THR A N 1
ATOM 3453 C CA . THR A 1 469 ? -3.643 -8.345 10.398 1.00 28.33 469 THR A CA 1
ATOM 3454 C C . THR A 1 469 ? -4.268 -7.065 10.943 1.00 24.52 469 THR A C 1
ATOM 3455 O O . THR A 1 469 ? -3.836 -5.970 10.612 1.00 23.43 469 THR A O 1
ATOM 3459 N N . LEU A 1 470 ? -5.335 -7.213 11.736 1.00 23.43 470 LEU A N 1
ATOM 3460 C CA . LEU A 1 470 ? -6.105 -6.077 12.240 1.00 24.05 470 LEU A CA 1
ATOM 3461 C C . LEU A 1 470 ? -5.841 -5.842 13.720 1.00 24.55 470 LEU A C 1
ATOM 3462 O O . LEU A 1 470 ? -5.917 -4.710 14.185 1.00 26.08 470 LEU A O 1
ATOM 3467 N N . GLY A 1 471 ? -5.603 -6.923 14.465 1.00 23.61 471 GLY A N 1
ATOM 3468 C CA . GLY A 1 471 ? -5.393 -6.837 15.899 1.00 24.70 471 GLY A CA 1
ATOM 3469 C C . GLY A 1 471 ? -6.371 -7.733 16.658 1.00 25.50 471 GLY A C 1
ATOM 3470 O O . GLY A 1 471 ? -7.383 -8.138 16.098 1.00 24.54 471 GLY A O 1
ATOM 3471 N N . PRO A 1 472 ? -6.106 -8.016 17.953 1.00 27.47 472 PRO A N 1
ATOM 3472 C CA . PRO A 1 472 ? -6.849 -9.003 18.742 1.00 27.92 472 PRO A CA 1
ATOM 3473 C C . PRO A 1 472 ? -8.360 -8.834 18.865 1.00 26.79 472 PRO A C 1
ATOM 3474 O O . PRO A 1 472 ? -9.067 -9.830 18.743 1.00 23.28 472 PRO A O 1
ATOM 3478 N N . VAL A 1 473 ? -8.857 -7.592 19.025 1.00 25.33 473 VAL A N 1
ATOM 3479 C CA . VAL A 1 473 ? -10.279 -7.418 19.273 1.00 27.29 473 VAL A CA 1
ATOM 3480 C C . VAL A 1 473 ? -11.087 -7.694 18.017 1.00 24.04 473 VAL A C 1
ATOM 3481 O O . VAL A 1 473 ? -12.300 -7.821 18.141 1.00 23.36 473 VAL A O 1
ATOM 3485 N N . HIS A 1 474 ? -10.438 -7.648 16.842 1.00 22.26 474 HIS A N 1
ATOM 3486 C CA . HIS A 1 474 ? -11.095 -7.893 15.561 1.00 23.41 474 HIS A CA 1
ATOM 3487 C C . HIS A 1 474 ? -11.346 -9.394 15.337 1.00 24.86 474 HIS A C 1
ATOM 3488 O O . HIS A 1 474 ? -12.139 -9.786 14.506 1.00 23.73 474 HIS A O 1
ATOM 3495 N N . GLU A 1 475 ? -10.637 -10.240 16.077 1.00 25.61 475 GLU A N 1
ATOM 3496 C CA . GLU A 1 475 ? -10.793 -11.679 16.027 1.00 28.20 475 GLU A CA 1
ATOM 3497 C C . GLU A 1 475 ? -12.263 -12.093 16.197 1.00 29.98 475 GLU A C 1
ATOM 3498 O O . GLU A 1 475 ? -12.957 -11.633 17.100 1.00 27.83 475 GLU A O 1
ATOM 3504 N N . PRO A 1 476 ? -12.811 -12.985 15.343 1.00 29.70 476 PRO A N 1
ATOM 3505 C CA . PRO A 1 476 ? -14.078 -13.649 15.651 1.00 31.42 476 PRO A CA 1
ATOM 3506 C C . PRO A 1 476 ? -13.973 -14.509 16.907 1.00 30.15 476 PRO A C 1
ATOM 3507 O O . PRO A 1 476 ? -13.239 -15.481 16.934 1.00 32.43 476 PRO A O 1
ATOM 3511 N N . LYS A 1 477 ? -14.716 -14.123 17.948 1.00 31.95 477 LYS A N 1
ATOM 3512 C CA . LYS A 1 477 ? -14.911 -14.960 19.112 1.00 29.90 477 LYS A CA 1
ATOM 3513 C C . LYS A 1 477 ? -15.689 -16.202 18.682 1.00 30.01 477 LYS A C 1
ATOM 3514 O O . LYS A 1 477 ? -15.264 -17.321 18.929 1.00 32.05 477 LYS A O 1
ATOM 3520 N N . HIS A 1 478 ? -16.799 -15.987 17.975 1.00 30.15 478 HIS A N 1
ATOM 3521 C CA . HIS A 1 478 ? -17.607 -17.074 17.444 1.00 32.62 478 HIS A CA 1
ATOM 3522 C C . HIS A 1 478 ? -17.342 -17.201 15.949 1.00 33.26 478 HIS A C 1
ATOM 3523 O O . HIS A 1 478 ? -17.471 -16.227 15.203 1.00 29.75 478 HIS A O 1
ATOM 3530 N N . LEU A 1 479 ? -16.966 -18.412 15.531 1.00 34.62 479 LEU A N 1
ATOM 3531 C CA . LEU A 1 479 ? -16.640 -18.677 14.144 1.00 39.28 479 LEU A CA 1
ATOM 3532 C C . LEU A 1 479 ? -17.370 -19.936 13.681 1.00 44.05 479 LEU A C 1
ATOM 3533 O O . LEU A 1 479 ? -17.039 -21.034 14.101 1.00 47.56 479 LEU A O 1
ATOM 3538 N N . ASP A 1 480 ? -18.346 -19.740 12.795 1.00 40.58 480 ASP A N 1
ATOM 3539 C CA . ASP A 1 480 ? -19.321 -20.746 12.402 1.00 45.22 480 ASP A CA 1
ATOM 3540 C C . ASP A 1 480 ? -19.083 -21.141 10.944 1.00 42.64 480 ASP A C 1
ATOM 3541 O O . ASP A 1 480 ? -19.200 -20.297 10.056 1.00 39.24 480 ASP A O 1
ATOM 3546 N N . VAL A 1 481 ? -18.707 -22.402 10.696 1.00 39.44 481 VAL A N 1
ATOM 3547 C CA . VAL A 1 481 ? -18.618 -22.930 9.340 1.00 37.96 481 VAL A CA 1
ATOM 3548 C C . VAL A 1 481 ? -20.034 -23.222 8.865 1.00 39.34 481 VAL A C 1
ATOM 3549 O O . VAL A 1 481 ? -20.761 -23.928 9.554 1.00 38.45 481 VAL A O 1
ATOM 3553 N N . VAL A 1 482 ? -20.408 -22.681 7.700 1.00 37.21 482 VAL A N 1
ATOM 3554 C CA . VAL A 1 482 ? -21.754 -22.814 7.173 1.00 40.49 482 VAL A CA 1
ATOM 3555 C C . VAL A 1 482 ? -21.685 -23.208 5.705 1.00 43.54 482 VAL A C 1
ATOM 3556 O O . VAL A 1 482 ? -20.677 -23.008 5.037 1.00 40.59 482 VAL A O 1
ATOM 3560 N N . ASP A 1 483 ? -22.811 -23.717 5.206 1.00 50.21 483 ASP A N 1
ATOM 3561 C CA . ASP A 1 483 ? -22.956 -24.097 3.810 1.00 54.64 483 ASP A CA 1
ATOM 3562 C C . ASP A 1 483 ? -23.217 -22.847 2.970 1.00 46.75 483 ASP A C 1
ATOM 3563 O O . ASP A 1 483 ? -22.774 -22.768 1.830 1.00 42.98 483 ASP A O 1
ATOM 3568 N N . THR A 1 484 ? -23.929 -21.865 3.539 1.00 48.93 484 THR A N 1
ATOM 3569 C CA . THR A 1 484 ? -24.464 -20.773 2.743 1.00 48.49 484 THR A CA 1
ATOM 3570 C C . THR A 1 484 ? -24.630 -19.507 3.590 1.00 42.34 484 THR A C 1
ATOM 3571 O O . THR A 1 484 ? -24.930 -19.572 4.775 1.00 45.56 484 THR A O 1
ATOM 3575 N N . ILE A 1 485 ? -24.494 -18.353 2.946 1.00 42.11 485 ILE A N 1
ATOM 3576 C CA . ILE A 1 485 ? -24.716 -17.085 3.625 1.00 50.95 485 ILE A CA 1
ATOM 3577 C C . ILE A 1 485 ? -26.012 -16.451 3.113 1.00 46.65 485 ILE A C 1
ATOM 3578 O O . ILE A 1 485 ? -26.104 -16.053 1.957 1.00 46.05 485 ILE A O 1
ATOM 3583 N N . PRO A 1 486 ? -27.035 -16.252 3.966 1.00 50.42 486 PRO A N 1
ATOM 3584 C CA . PRO A 1 486 ? -28.319 -15.734 3.481 1.00 52.96 486 PRO A CA 1
ATOM 3585 C C . PRO A 1 486 ? -28.204 -14.326 2.896 1.00 59.04 486 PRO A C 1
ATOM 3586 O O . PRO A 1 486 ? -27.356 -13.546 3.328 1.00 53.25 486 PRO A O 1
ATOM 3590 N N . THR A 1 487 ? -29.106 -14.005 1.952 1.00 61.16 487 THR A N 1
ATOM 3591 C CA . THR A 1 487 ? -29.043 -12.786 1.156 1.00 66.27 487 THR A CA 1
ATOM 3592 C C . THR A 1 487 ? -30.287 -11.925 1.360 1.00 62.96 487 THR A C 1
ATOM 3593 O O . THR A 1 487 ? -31.304 -12.407 1.848 1.00 55.95 487 THR A O 1
ATOM 3597 N N . THR A 1 488 ? -30.172 -10.656 0.937 1.00 73.38 488 THR A N 1
ATOM 3598 C CA . THR A 1 488 ? -31.268 -9.697 0.862 1.00 76.16 488 THR A CA 1
ATOM 3599 C C . THR A 1 488 ? -32.091 -9.982 -0.404 1.00 89.17 488 THR A C 1
ATOM 3600 O O . THR A 1 488 ? -31.741 -10.884 -1.170 1.00 93.86 488 THR A O 1
ATOM 3604 N N . PRO A 1 489 ? -33.222 -9.270 -0.659 1.00 96.36 489 PRO A N 1
ATOM 3605 C CA . PRO A 1 489 ? -33.975 -9.442 -1.906 1.00 97.22 489 PRO A CA 1
ATOM 3606 C C . PRO A 1 489 ? -33.114 -9.250 -3.167 1.00 89.21 489 PRO A C 1
ATOM 3607 O O . PRO A 1 489 ? -32.539 -8.183 -3.299 1.00 78.57 489 PRO A O 1
ATOM 3611 N N . HIS A 1 492 ? -27.162 -7.618 -1.019 1.00 68.33 492 HIS A N 1
ATOM 3612 C CA . HIS A 1 492 ? -26.356 -7.534 0.224 1.00 61.46 492 HIS A CA 1
ATOM 3613 C C . HIS A 1 492 ? -26.517 -8.827 1.038 1.00 62.63 492 HIS A C 1
ATOM 3614 O O . HIS A 1 492 ? -27.522 -9.546 0.909 1.00 54.63 492 HIS A O 1
ATOM 3621 N N . PRO A 1 493 ? -25.538 -9.173 1.895 1.00 60.83 493 PRO A N 1
ATOM 3622 C CA . PRO A 1 493 ? -25.634 -10.351 2.759 1.00 57.82 493 PRO A CA 1
ATOM 3623 C C . PRO A 1 493 ? -26.591 -10.030 3.905 1.00 53.30 493 PRO A C 1
ATOM 3624 O O . PRO A 1 493 ? -26.576 -8.893 4.382 1.00 51.09 493 PRO A O 1
ATOM 3628 N N . ASP A 1 494 ? -27.399 -11.021 4.343 1.00 48.52 494 ASP A N 1
ATOM 3629 C CA . ASP A 1 494 ? -28.488 -10.790 5.295 1.00 49.19 494 ASP A CA 1
ATOM 3630 C C . ASP A 1 494 ? -27.985 -10.858 6.735 1.00 42.32 494 ASP A C 1
ATOM 3631 O O . ASP A 1 494 ? -28.160 -11.855 7.441 1.00 42.42 494 ASP A O 1
ATOM 3636 N N . LYS A 1 495 ? -27.423 -9.744 7.191 1.00 42.02 495 LYS A N 1
ATOM 3637 C CA . LYS A 1 495 ? -26.741 -9.723 8.469 1.00 48.88 495 LYS A CA 1
ATOM 3638 C C . LYS A 1 495 ? -27.748 -9.878 9.618 1.00 47.09 495 LYS A C 1
ATOM 3639 O O . LYS A 1 495 ? -27.417 -10.464 10.645 1.00 41.20 495 LYS A O 1
ATOM 3645 N N . SER A 1 496 ? -28.970 -9.349 9.480 1.00 48.69 496 SER A N 1
ATOM 3646 C CA . SER A 1 496 ? -29.948 -9.448 10.559 1.00 51.32 496 SER A CA 1
ATOM 3647 C C . SER A 1 496 ? -30.332 -10.910 10.769 1.00 45.53 496 SER A C 1
ATOM 3648 O O . SER A 1 496 ? -30.507 -11.348 11.905 1.00 43.75 496 SER A O 1
ATOM 3651 N N . ALA A 1 497 ? -30.467 -11.640 9.652 1.00 44.85 497 ALA A N 1
ATOM 3652 C CA . ALA A 1 497 ? -30.785 -13.062 9.680 1.00 43.14 497 ALA A CA 1
ATOM 3653 C C . ALA A 1 497 ? -29.696 -13.846 10.406 1.00 45.15 497 ALA A C 1
ATOM 3654 O O . ALA A 1 497 ? -29.988 -14.771 11.168 1.00 48.83 497 ALA A O 1
ATOM 3656 N N . LEU A 1 498 ? -28.430 -13.491 10.161 1.00 45.76 498 LEU A N 1
ATOM 3657 C CA . LEU A 1 498 ? -27.326 -14.183 10.817 1.00 42.76 498 LEU A CA 1
ATOM 3658 C C . LEU A 1 498 ? -27.337 -13.938 12.319 1.00 40.40 498 LEU A C 1
ATOM 3659 O O . LEU A 1 498 ? -27.053 -14.858 13.093 1.00 39.15 498 LEU A O 1
ATOM 3664 N N . ARG A 1 499 ? -27.590 -12.673 12.695 1.00 40.93 499 ARG A N 1
ATOM 3665 C CA . ARG A 1 499 ? -27.667 -12.246 14.087 1.00 46.87 499 ARG A CA 1
ATOM 3666 C C . ARG A 1 499 ? -28.762 -13.040 14.808 1.00 53.41 499 ARG A C 1
ATOM 3667 O O . ARG A 1 499 ? -28.559 -13.466 15.950 1.00 50.20 499 ARG A O 1
ATOM 3675 N N . THR A 1 500 ? -29.897 -13.257 14.116 1.00 51.24 500 THR A N 1
ATOM 3676 C CA . THR A 1 500 ? -31.060 -13.936 14.679 1.00 59.11 500 THR A CA 1
ATOM 3677 C C . THR A 1 500 ? -30.811 -15.434 14.860 1.00 57.31 500 THR A C 1
ATOM 3678 O O . THR A 1 500 ? -31.116 -15.976 15.917 1.00 58.07 500 THR A O 1
ATOM 3682 N N . ARG A 1 501 ? -30.282 -16.095 13.816 1.00 65.44 501 ARG A N 1
ATOM 3683 C CA . ARG A 1 501 ? -30.063 -17.537 13.827 1.00 61.99 501 ARG A CA 1
ATOM 3684 C C . ARG A 1 501 ? -29.014 -17.920 14.866 1.00 65.98 501 ARG A C 1
ATOM 3685 O O . ARG A 1 501 ? -29.010 -19.072 15.305 1.00 65.48 501 ARG A O 1
ATOM 3687 N N . TRP A 1 502 ? -28.141 -16.963 15.247 1.00 64.06 502 TRP A N 1
ATOM 3688 C CA . TRP A 1 502 ? -27.093 -17.221 16.227 1.00 58.52 502 TRP A CA 1
ATOM 3689 C C . TRP A 1 502 ? -27.677 -17.455 17.624 1.00 61.42 502 TRP A C 1
ATOM 3690 O O . TRP A 1 502 ? -27.164 -18.292 18.364 1.00 53.82 502 TRP A O 1
ATOM 3701 N N . ARG A 1 503 ? -28.693 -16.671 18.015 1.00 63.67 503 ARG A N 1
ATOM 3702 C CA . ARG A 1 503 ? -29.356 -16.904 19.291 1.00 71.44 503 ARG A CA 1
ATOM 3703 C C . ARG A 1 503 ? -29.746 -18.380 19.384 1.00 68.22 503 ARG A C 1
ATOM 3704 O O . ARG A 1 503 ? -29.211 -19.123 20.210 1.00 62.77 503 ARG A O 1
ATOM 3712 N N . ALA A 1 504 ? -30.635 -18.812 18.486 1.00 68.91 504 ALA A N 1
ATOM 3713 C CA . ALA A 1 504 ? -31.037 -20.207 18.419 1.00 69.17 504 ALA A CA 1
ATOM 3714 C C . ALA A 1 504 ? -29.863 -21.073 17.936 1.00 65.65 504 ALA A C 1
ATOM 3715 O O . ALA A 1 504 ? -28.941 -21.313 18.750 1.00 64.10 504 ALA A O 1
ATOM 3717 N N . MET B 1 1 ? -58.707 21.628 33.728 1.00 59.61 1 MET B N 1
ATOM 3718 C CA . MET B 1 1 ? -57.237 21.697 33.938 1.00 55.73 1 MET B CA 1
ATOM 3719 C C . MET B 1 1 ? -56.515 20.617 33.122 1.00 49.51 1 MET B C 1
ATOM 3720 O O . MET B 1 1 ? -55.311 20.434 33.309 1.00 57.93 1 MET B O 1
ATOM 3722 N N . GLY B 1 2 ? -57.225 19.918 32.222 1.00 39.96 2 GLY B N 1
ATOM 3723 C CA . GLY B 1 2 ? -56.581 19.196 31.130 1.00 35.61 2 GLY B CA 1
ATOM 3724 C C . GLY B 1 2 ? -56.514 17.681 31.343 1.00 30.01 2 GLY B C 1
ATOM 3725 O O . GLY B 1 2 ? -56.900 17.149 32.383 1.00 24.64 2 GLY B O 1
ATOM 3726 N N . TYR B 1 3 ? -56.019 16.984 30.321 1.00 24.17 3 TYR B N 1
ATOM 3727 C CA . TYR B 1 3 ? -56.079 15.520 30.277 1.00 22.80 3 TYR B CA 1
ATOM 3728 C C . TYR B 1 3 ? -55.294 14.889 31.428 1.00 24.41 3 TYR B C 1
ATOM 3729 O O . TYR B 1 3 ? -55.778 13.986 32.115 1.00 25.43 3 TYR B O 1
ATOM 3738 N N . LEU B 1 4 ? -54.052 15.342 31.639 1.00 26.10 4 LEU B N 1
ATOM 3739 C CA . LEU B 1 4 ? -53.231 14.703 32.648 1.00 25.89 4 LEU B CA 1
ATOM 3740 C C . LEU B 1 4 ? -53.706 15.014 34.060 1.00 26.40 4 LEU B C 1
ATOM 3741 O O . LEU B 1 4 ? -53.640 14.133 34.909 1.00 25.70 4 LEU B O 1
ATOM 3746 N N . HIS B 1 5 ? -54.276 16.207 34.249 1.00 25.70 5 HIS B N 1
ATOM 3747 C CA . HIS B 1 5 ? -55.006 16.543 35.450 1.00 29.83 5 HIS B CA 1
ATOM 3748 C C . HIS B 1 5 ? -56.143 15.539 35.676 1.00 26.29 5 HIS B C 1
ATOM 3749 O O . HIS B 1 5 ? -56.318 15.114 36.813 1.00 26.98 5 HIS B O 1
ATOM 3756 N N . ARG B 1 6 ? -56.921 15.196 34.626 1.00 24.03 6 ARG B N 1
ATOM 3757 C CA . ARG B 1 6 ? -58.042 14.274 34.783 1.00 27.66 6 ARG B CA 1
ATOM 3758 C C . ARG B 1 6 ? -57.506 12.912 35.251 1.00 23.06 6 ARG B C 1
ATOM 3759 O O . ARG B 1 6 ? -58.037 12.292 36.161 1.00 26.14 6 ARG B O 1
ATOM 3767 N N . VAL B 1 7 ? -56.406 12.463 34.670 1.00 21.35 7 VAL B N 1
ATOM 3768 C CA . VAL B 1 7 ? -55.833 11.162 35.014 1.00 20.74 7 VAL B CA 1
ATOM 3769 C C . VAL B 1 7 ? -55.384 11.136 36.484 1.00 22.47 7 VAL B C 1
ATOM 3770 O O . VAL B 1 7 ? -55.705 10.197 37.225 1.00 24.20 7 VAL B O 1
ATOM 3774 N N . VAL B 1 8 ? -54.668 12.189 36.909 1.00 20.79 8 VAL B N 1
ATOM 3775 C CA . VAL B 1 8 ? -54.112 12.303 38.254 1.00 25.41 8 VAL B CA 1
ATOM 3776 C C . VAL B 1 8 ? -55.225 12.414 39.296 1.00 28.68 8 VAL B C 1
ATOM 3777 O O . VAL B 1 8 ? -55.117 11.776 40.340 1.00 27.07 8 VAL B O 1
ATOM 3781 N N . GLU B 1 9 ? -56.272 13.215 39.006 1.00 29.36 9 GLU B N 1
ATOM 3782 C CA . GLU B 1 9 ? -57.433 13.342 39.880 1.00 30.78 9 GLU B CA 1
ATOM 3783 C C . GLU B 1 9 ? -58.151 12.000 40.065 1.00 26.25 9 GLU B C 1
ATOM 3784 O O . GLU B 1 9 ? -58.617 11.701 41.159 1.00 24.39 9 GLU B O 1
ATOM 3790 N N . GLY B 1 10 ? -58.304 11.230 38.998 1.00 23.98 10 GLY B N 1
ATOM 3791 C CA . GLY B 1 10 ? -58.852 9.889 39.139 1.00 25.72 10 GLY B CA 1
ATOM 3792 C C . GLY B 1 10 ? -58.028 9.025 40.091 1.00 24.37 10 GLY B C 1
ATOM 3793 O O . GLY B 1 10 ? -58.577 8.330 40.950 1.00 23.68 10 GLY B O 1
ATOM 3794 N N . LEU B 1 11 ? -56.701 9.062 39.928 1.00 26.35 11 LEU B N 1
ATOM 3795 C CA . LEU B 1 11 ? -55.820 8.239 40.745 1.00 28.46 11 LEU B CA 1
ATOM 3796 C C . LEU B 1 11 ? -55.901 8.663 42.215 1.00 25.94 11 LEU B C 1
ATOM 3797 O O . LEU B 1 11 ? -55.867 7.811 43.096 1.00 22.52 11 LEU B O 1
ATOM 3802 N N . LYS B 1 12 ? -56.058 9.969 42.464 1.00 24.24 12 LYS B N 1
ATOM 3803 C CA . LYS B 1 12 ? -56.211 10.502 43.815 1.00 24.45 12 LYS B CA 1
ATOM 3804 C C . LYS B 1 12 ? -57.556 10.113 44.406 1.00 21.75 12 LYS B C 1
ATOM 3805 O O . LYS B 1 12 ? -57.684 9.924 45.603 1.00 22.35 12 LYS B O 1
ATOM 3809 N N . ALA B 1 13 ? -58.595 10.100 43.577 1.00 23.40 13 ALA B N 1
ATOM 3810 C CA . ALA B 1 13 ? -59.890 9.617 44.012 1.00 26.38 13 ALA B CA 1
ATOM 3811 C C . ALA B 1 13 ? -59.832 8.129 44.379 1.00 25.90 13 ALA B C 1
ATOM 3812 O O . ALA B 1 13 ? -60.642 7.695 45.193 1.00 25.26 13 ALA B O 1
ATOM 3814 N N . ASN B 1 14 ? -58.890 7.368 43.784 1.00 23.79 14 ASN B N 1
ATOM 3815 C CA . ASN B 1 14 ? -58.737 5.933 44.022 1.00 23.06 14 ASN B CA 1
ATOM 3816 C C . ASN B 1 14 ? -57.473 5.651 44.848 1.00 25.39 14 ASN B C 1
ATOM 3817 O O . ASN B 1 14 ? -56.898 4.569 44.753 1.00 24.85 14 ASN B O 1
ATOM 3822 N N . ALA B 1 15 ? -57.038 6.607 45.695 1.00 25.55 15 ALA B N 1
ATOM 3823 C CA . ALA B 1 15 ? -55.720 6.496 46.316 1.00 27.92 15 ALA B CA 1
ATOM 3824 C C . ALA B 1 15 ? -55.562 5.168 47.061 1.00 27.05 15 ALA B C 1
ATOM 3825 O O . ALA B 1 15 ? -54.537 4.518 46.918 1.00 31.18 15 ALA B O 1
ATOM 3827 N N . GLY B 1 16 ? -56.605 4.743 47.793 1.00 29.09 16 GLY B N 1
ATOM 3828 C CA . GLY B 1 16 ? -56.544 3.539 48.608 1.00 31.69 16 GLY B CA 1
ATOM 3829 C C . GLY B 1 16 ? -57.079 2.285 47.920 1.00 32.64 16 GLY B C 1
ATOM 3830 O O . GLY B 1 16 ? -57.064 1.205 48.507 1.00 30.47 16 GLY B O 1
ATOM 3831 N N . GLY B 1 17 ? -57.595 2.418 46.694 1.00 31.88 17 GLY B N 1
ATOM 3832 C CA . GLY B 1 17 ? -58.098 1.255 45.970 1.00 33.22 17 GLY B CA 1
ATOM 3833 C C . GLY B 1 17 ? -57.089 0.782 44.931 1.00 29.19 17 GLY B C 1
ATOM 3834 O O . GLY B 1 17 ? -56.160 1.513 44.617 1.00 29.36 17 GLY B O 1
ATOM 3835 N N . GLU B 1 18 ? -57.301 -0.421 44.397 1.00 28.02 18 GLU B N 1
ATOM 3836 C CA . GLU B 1 18 ? -56.485 -0.964 43.330 1.00 28.91 18 GLU B CA 1
ATOM 3837 C C . GLU B 1 18 ? -56.690 -0.117 42.078 1.00 25.06 18 GLU B C 1
ATOM 3838 O O . GLU B 1 18 ? -57.838 0.169 41.731 1.00 24.04 18 GLU B O 1
ATOM 3844 N N . ALA B 1 19 ? -55.568 0.195 41.395 1.00 25.34 19 ALA B N 1
ATOM 3845 C CA . ALA B 1 19 ? -55.521 1.016 40.188 1.00 27.31 19 ALA B CA 1
ATOM 3846 C C . ALA B 1 19 ? -54.902 0.259 39.005 1.00 27.10 19 ALA B C 1
ATOM 3847 O O . ALA B 1 19 ? -55.423 0.324 37.894 1.00 27.41 19 ALA B O 1
ATOM 3849 N N . LEU B 1 20 ? -53.729 -0.362 39.206 1.00 28.80 20 LEU B N 1
ATOM 3850 C CA . LEU B 1 20 ? -53.053 -1.131 38.162 1.00 28.48 20 LEU B CA 1
ATOM 3851 C C . LEU B 1 20 ? -52.823 -2.549 38.687 1.00 29.28 20 LEU B C 1
ATOM 3852 O O . LEU B 1 20 ? -52.118 -2.744 39.673 1.00 31.31 20 LEU B O 1
ATOM 3857 N N . VAL B 1 21 ? -53.461 -3.517 38.035 1.00 29.05 21 VAL B N 1
ATOM 3858 C CA . VAL B 1 21 ? -53.394 -4.916 38.414 1.00 28.42 21 VAL B CA 1
ATOM 3859 C C . VAL B 1 21 ? -52.991 -5.701 37.181 1.00 27.12 21 VAL B C 1
ATOM 3860 O O . VAL B 1 21 ? -53.677 -5.625 36.149 1.00 25.26 21 VAL B O 1
ATOM 3864 N N . SER B 1 22 ? -51.894 -6.458 37.312 1.00 28.16 22 SER B N 1
ATOM 3865 C CA . SER B 1 22 ? -51.494 -7.458 36.327 1.00 29.18 22 SER B CA 1
ATOM 3866 C C . SER B 1 22 ? -51.405 -8.814 37.012 1.00 33.95 22 SER B C 1
ATOM 3867 O O . SER B 1 22 ? -51.728 -8.915 38.182 1.00 30.60 22 SER B O 1
ATOM 3870 N N . ALA B 1 23 ? -50.888 -9.819 36.295 1.00 35.88 23 ALA B N 1
ATOM 3871 C CA . ALA B 1 23 ? -50.625 -11.116 36.888 1.00 39.63 23 ALA B CA 1
ATOM 3872 C C . ALA B 1 23 ? -49.443 -11.026 37.850 1.00 39.43 23 ALA B C 1
ATOM 3873 O O . ALA B 1 23 ? -49.359 -11.828 38.766 1.00 39.85 23 ALA B O 1
ATOM 3875 N N . ASP B 1 24 ? -48.590 -10.006 37.696 1.00 38.86 24 ASP B N 1
ATOM 3876 C CA . ASP B 1 24 ? -47.318 -9.942 38.384 1.00 38.80 24 ASP B CA 1
ATOM 3877 C C . ASP B 1 24 ? -47.251 -8.856 39.459 1.00 45.35 24 ASP B C 1
ATOM 3878 O O . ASP B 1 24 ? -46.311 -8.846 40.247 1.00 40.43 24 ASP B O 1
ATOM 3883 N N . ARG B 1 25 ? -48.189 -7.910 39.483 1.00 40.38 25 ARG B N 1
ATOM 3884 C CA . ARG B 1 25 ? -48.032 -6.757 40.355 1.00 36.28 25 ARG B CA 1
ATOM 3885 C C . ARG B 1 25 ? -49.375 -6.061 40.510 1.00 35.33 25 ARG B C 1
ATOM 3886 O O . ARG B 1 25 ? -50.155 -6.041 39.547 1.00 34.89 25 ARG B O 1
ATOM 3894 N N . ARG B 1 26 ? -49.592 -5.458 41.694 1.00 31.49 26 ARG B N 1
ATOM 3895 C CA . ARG B 1 26 ? -50.785 -4.670 41.985 1.00 32.51 26 ARG B CA 1
ATOM 3896 C C . ARG B 1 26 ? -50.403 -3.372 42.672 1.00 31.81 26 ARG B C 1
ATOM 3897 O O . ARG B 1 26 ? -49.754 -3.393 43.707 1.00 31.67 26 ARG B O 1
ATOM 3905 N N . LEU B 1 27 ? -50.851 -2.245 42.106 1.00 28.76 27 LEU B N 1
ATOM 3906 C CA . LEU B 1 27 ? -50.615 -0.944 42.700 1.00 31.88 27 LEU B CA 1
ATOM 3907 C C . LEU B 1 27 ? -51.956 -0.282 43.034 1.00 36.99 27 LEU B C 1
ATOM 3908 O O . LEU B 1 27 ? -52.942 -0.390 42.287 1.00 35.64 27 LEU B O 1
ATOM 3913 N N . THR B 1 28 ? -51.985 0.395 44.183 1.00 33.82 28 THR B N 1
ATOM 3914 C CA . THR B 1 28 ? -53.099 1.250 44.543 1.00 30.22 28 THR B CA 1
ATOM 3915 C C . THR B 1 28 ? -53.008 2.521 43.707 1.00 28.44 28 THR B C 1
ATOM 3916 O O . THR B 1 28 ? -51.988 2.787 43.062 1.00 32.03 28 THR B O 1
ATOM 3920 N N . GLY B 1 29 ? -54.059 3.335 43.777 1.00 26.48 29 GLY B N 1
ATOM 3921 C CA . GLY B 1 29 ? -54.029 4.654 43.186 1.00 27.08 29 GLY B CA 1
ATOM 3922 C C . GLY B 1 29 ? -52.833 5.469 43.669 1.00 28.79 29 GLY B C 1
ATOM 3923 O O . GLY B 1 29 ? -52.138 6.101 42.869 1.00 25.76 29 GLY B O 1
ATOM 3924 N N . ALA B 1 30 ? -52.618 5.501 44.990 1.00 27.69 30 ALA B N 1
ATOM 3925 C CA . ALA B 1 30 ? -51.552 6.336 45.523 1.00 27.14 30 ALA B CA 1
ATOM 3926 C C . ALA B 1 30 ? -50.189 5.767 45.102 1.00 25.47 30 ALA B C 1
ATOM 3927 O O . ALA B 1 30 ? -49.283 6.512 44.752 1.00 24.45 30 ALA B O 1
ATOM 3929 N N . GLU B 1 31 ? -50.040 4.437 45.066 1.00 28.83 31 GLU B N 1
ATOM 3930 C CA . GLU B 1 31 ? -48.763 3.847 44.668 1.00 31.46 31 GLU B CA 1
ATOM 3931 C C . GLU B 1 31 ? -48.489 4.170 43.198 1.00 33.12 31 GLU B C 1
ATOM 3932 O O . GLU B 1 31 ? -47.353 4.451 42.805 1.00 29.75 31 GLU B O 1
ATOM 3938 N N . THR B 1 32 ? -49.543 4.117 42.382 1.00 28.41 32 THR B N 1
ATOM 3939 C CA . THR B 1 32 ? -49.416 4.366 40.959 1.00 28.14 32 THR B CA 1
ATOM 3940 C C . THR B 1 32 ? -48.962 5.815 40.762 1.00 25.08 32 THR B C 1
ATOM 3941 O O . THR B 1 32 ? -48.059 6.110 40.006 1.00 27.64 32 THR B O 1
ATOM 3945 N N . LEU B 1 33 ? -49.576 6.745 41.470 1.00 26.82 33 LEU B N 1
ATOM 3946 C CA . LEU B 1 33 ? -49.220 8.143 41.324 1.00 30.64 33 LEU B CA 1
ATOM 3947 C C . LEU B 1 33 ? -47.746 8.355 41.682 1.00 31.77 33 LEU B C 1
ATOM 3948 O O . LEU B 1 33 ? -47.084 9.152 41.027 1.00 28.46 33 LEU B O 1
ATOM 3953 N N . GLU B 1 34 ? -47.252 7.668 42.729 1.00 30.92 34 GLU B N 1
ATOM 3954 C CA . GLU B 1 34 ? -45.871 7.838 43.174 1.00 33.55 34 GLU B CA 1
ATOM 3955 C C . GLU B 1 34 ? -44.906 7.369 42.084 1.00 30.56 34 GLU B C 1
ATOM 3956 O O . GLU B 1 34 ? -43.955 8.076 41.760 1.00 29.19 34 GLU B O 1
ATOM 3958 N N . GLU B 1 35 ? -45.155 6.165 41.555 1.00 32.77 35 GLU B N 1
ATOM 3959 C CA . GLU B 1 35 ? -44.368 5.614 40.466 1.00 33.88 35 GLU B CA 1
ATOM 3960 C C . GLU B 1 35 ? -44.393 6.549 39.254 1.00 28.18 35 GLU B C 1
ATOM 3961 O O . GLU B 1 35 ? -43.379 6.700 38.597 1.00 30.19 35 GLU B O 1
ATOM 3967 N N . ILE B 1 36 ? -45.542 7.158 38.951 1.00 29.47 36 ILE B N 1
ATOM 3968 C CA . ILE B 1 36 ? -45.640 8.073 37.821 1.00 28.81 36 ILE B CA 1
ATOM 3969 C C . ILE B 1 36 ? -44.756 9.286 38.068 1.00 27.90 36 ILE B C 1
ATOM 3970 O O . ILE B 1 36 ? -44.021 9.693 37.173 1.00 23.83 36 ILE B O 1
ATOM 3975 N N . HIS B 1 37 ? -44.861 9.873 39.259 1.00 26.81 37 HIS B N 1
ATOM 3976 C CA . HIS B 1 37 ? -44.127 11.087 39.573 1.00 29.71 37 HIS B CA 1
ATOM 3977 C C . HIS B 1 37 ? -42.613 10.840 39.569 1.00 33.04 37 HIS B C 1
ATOM 3978 O O . HIS B 1 37 ? -41.852 11.679 39.091 1.00 32.73 37 HIS B O 1
ATOM 3985 N N . ARG B 1 38 ? -42.183 9.691 40.099 1.00 33.92 38 ARG B N 1
ATOM 3986 C CA . ARG B 1 38 ? -40.777 9.354 40.189 1.00 34.90 38 ARG B CA 1
ATOM 3987 C C . ARG B 1 38 ? -40.227 9.089 38.790 1.00 36.62 38 ARG B C 1
ATOM 3988 O O . ARG B 1 38 ? -39.099 9.472 38.463 1.00 35.48 38 ARG B O 1
ATOM 3996 N N . THR B 1 39 ? -41.030 8.388 37.983 1.00 31.24 39 THR B N 1
ATOM 3997 C CA . THR B 1 39 ? -40.590 8.027 36.655 1.00 30.47 39 THR B CA 1
ATOM 3998 C C . THR B 1 39 ? -40.481 9.286 35.826 1.00 30.53 39 THR B C 1
ATOM 3999 O O . THR B 1 39 ? -39.531 9.417 35.070 1.00 33.95 39 THR B O 1
ATOM 4003 N N . ALA B 1 40 ? -41.435 10.205 35.987 1.00 28.01 40 ALA B N 1
ATOM 4004 C CA . ALA B 1 40 ? -41.367 11.471 35.281 1.00 30.85 40 ALA B CA 1
ATOM 4005 C C . ALA B 1 40 ? -40.081 12.214 35.651 1.00 33.31 40 ALA B C 1
ATOM 4006 O O . ALA B 1 40 ? -39.426 12.806 34.790 1.00 34.10 40 ALA B O 1
ATOM 4008 N N . ARG B 1 41 ? -39.745 12.228 36.941 1.00 34.95 41 ARG B N 1
ATOM 4009 C CA . ARG B 1 41 ? -38.577 12.985 37.369 1.00 36.99 41 ARG B CA 1
ATOM 4010 C C . ARG B 1 41 ? -37.311 12.331 36.815 1.00 34.75 41 ARG B C 1
ATOM 4011 O O . ARG B 1 41 ? -36.411 13.035 36.364 1.00 34.36 41 ARG B O 1
ATOM 4019 N N . ALA B 1 42 ? -37.264 10.988 36.831 1.00 32.52 42 ALA B N 1
ATOM 4020 C CA . ALA B 1 42 ? -36.157 10.248 36.244 1.00 33.87 42 ALA B CA 1
ATOM 4021 C C . ALA B 1 42 ? -35.981 10.628 34.772 1.00 38.50 42 ALA B C 1
ATOM 4022 O O . ALA B 1 42 ? -34.848 10.801 34.319 1.00 39.36 42 ALA B O 1
ATOM 4024 N N . LEU B 1 43 ? -37.093 10.758 34.023 1.00 34.19 43 LEU B N 1
ATOM 4025 C CA . LEU B 1 43 ? -37.010 11.065 32.606 1.00 33.61 43 LEU B CA 1
ATOM 4026 C C . LEU B 1 43 ? -36.503 12.494 32.425 1.00 35.22 43 LEU B C 1
ATOM 4027 O O . LEU B 1 43 ? -35.691 12.764 31.537 1.00 36.68 43 LEU B O 1
ATOM 4032 N N . ALA B 1 44 ? -36.961 13.407 33.282 1.00 31.85 44 ALA B N 1
ATOM 4033 C CA . ALA B 1 44 ? -36.556 14.795 33.160 1.00 35.30 44 ALA B CA 1
ATOM 4034 C C . ALA B 1 44 ? -35.074 14.898 33.510 1.00 37.65 44 ALA B C 1
ATOM 4035 O O . ALA B 1 44 ? -34.344 15.669 32.891 1.00 38.55 44 ALA B O 1
ATOM 4037 N N . ALA B 1 45 ? -34.641 14.091 34.482 1.00 34.61 45 ALA B N 1
ATOM 4038 C CA . ALA B 1 45 ? -33.231 14.051 34.870 1.00 40.67 45 ALA B CA 1
ATOM 4039 C C . ALA B 1 45 ? -32.359 13.501 33.738 1.00 39.02 45 ALA B C 1
ATOM 4040 O O . ALA B 1 45 ? -31.175 13.805 33.702 1.00 44.49 45 ALA B O 1
ATOM 4042 N N . GLN B 1 46 ? -32.933 12.717 32.804 1.00 40.69 46 GLN B N 1
ATOM 4043 C CA . GLN B 1 46 ? -32.184 12.216 31.660 1.00 33.37 46 GLN B CA 1
ATOM 4044 C C . GLN B 1 46 ? -32.111 13.266 30.560 1.00 32.55 46 GLN B C 1
ATOM 4045 O O . GLN B 1 46 ? -31.482 13.017 29.532 1.00 36.36 46 GLN B O 1
ATOM 4051 N N . GLY B 1 47 ? -32.760 14.416 30.744 1.00 30.50 47 GLY B N 1
ATOM 4052 C CA . GLY B 1 47 ? -32.644 15.502 29.783 1.00 33.45 47 GLY B CA 1
ATOM 4053 C C . GLY B 1 47 ? -33.880 15.673 28.888 1.00 34.10 47 GLY B C 1
ATOM 4054 O O . GLY B 1 47 ? -33.946 16.629 28.111 1.00 34.57 47 GLY B O 1
ATOM 4055 N N . LEU B 1 48 ? -34.886 14.793 29.037 1.00 33.46 48 LEU B N 1
ATOM 4056 C CA . LEU B 1 48 ? -36.085 14.881 28.211 1.00 31.81 48 LEU B CA 1
ATOM 4057 C C . LEU B 1 48 ? -36.867 16.131 28.597 1.00 32.70 48 LEU B C 1
ATOM 4058 O O . LEU B 1 48 ? -37.004 16.420 29.783 1.00 35.28 48 LEU B O 1
ATOM 4063 N N . ARG B 1 49 ? -37.309 16.883 27.581 1.00 31.97 49 ARG B N 1
ATOM 4064 C CA . ARG B 1 49 ? -38.093 18.098 27.747 1.00 35.58 49 ARG B CA 1
ATOM 4065 C C . ARG B 1 49 ? -39.358 18.020 26.892 1.00 37.61 49 ARG B C 1
ATOM 4066 O O . ARG B 1 49 ? -39.499 17.126 26.051 1.00 36.93 49 ARG B O 1
ATOM 4070 N N . PRO B 1 50 ? -40.307 18.973 27.066 1.00 38.37 50 PRO B N 1
ATOM 4071 C CA . PRO B 1 50 ? -41.538 19.002 26.272 1.00 39.50 50 PRO B CA 1
ATOM 4072 C C . PRO B 1 50 ? -41.307 18.875 24.766 1.00 40.81 50 PRO B C 1
ATOM 4073 O O . PRO B 1 50 ? -40.477 19.580 24.196 1.00 39.65 50 PRO B O 1
ATOM 4077 N N . GLY B 1 51 ? -42.046 17.955 24.136 1.00 33.85 51 GLY B N 1
ATOM 4078 C CA . GLY B 1 51 ? -42.001 17.799 22.697 1.00 33.06 51 GLY B CA 1
ATOM 4079 C C . GLY B 1 51 ? -40.956 16.785 22.247 1.00 31.47 51 GLY B C 1
ATOM 4080 O O . GLY B 1 51 ? -40.903 16.461 21.070 1.00 31.73 51 GLY B O 1
ATOM 4081 N N . ASP B 1 52 ? -40.148 16.260 23.179 1.00 30.24 52 ASP B N 1
ATOM 4082 C CA . ASP B 1 52 ? -39.163 15.257 22.818 1.00 30.32 52 ASP B CA 1
ATOM 4083 C C . ASP B 1 52 ? -39.879 13.925 22.593 1.00 30.63 52 ASP B C 1
ATOM 4084 O O . ASP B 1 52 ? -40.772 13.557 23.361 1.00 29.08 52 ASP B O 1
ATOM 4089 N N . GLY B 1 53 ? -39.481 13.237 21.528 1.00 27.59 53 GLY B N 1
ATOM 4090 C CA . GLY B 1 53 ? -40.028 11.933 21.209 1.00 29.51 53 GLY B CA 1
ATOM 4091 C C . GLY B 1 53 ? -39.449 10.891 22.151 1.00 30.93 53 GLY B C 1
ATOM 4092 O O . GLY B 1 53 ? -38.253 10.950 22.444 1.00 30.82 53 GLY B O 1
ATOM 4093 N N . VAL B 1 54 ? -40.312 9.977 22.620 1.00 28.81 54 VAL B N 1
ATOM 4094 C CA . VAL B 1 54 ? -39.902 8.856 23.441 1.00 28.28 54 VAL B CA 1
ATOM 4095 C C . VAL B 1 54 ? -40.546 7.613 22.850 1.00 28.22 54 VAL B C 1
ATOM 4096 O O . VAL B 1 54 ? -41.735 7.397 23.000 1.00 27.62 54 VAL B O 1
ATOM 4100 N N . VAL B 1 55 ? -39.737 6.781 22.207 1.00 28.16 55 VAL B N 1
ATOM 4101 C CA . VAL B 1 55 ? -40.238 5.568 21.593 1.00 26.40 55 VAL B CA 1
ATOM 4102 C C . VAL B 1 55 ? -40.063 4.433 22.587 1.00 24.44 55 VAL B C 1
ATOM 4103 O O . VAL B 1 55 ? -39.060 4.357 23.291 1.00 25.37 55 VAL B O 1
ATOM 4107 N N . THR B 1 56 ? -41.056 3.560 22.633 1.00 26.23 56 THR B N 1
ATOM 4108 C CA . THR B 1 56 ? -41.092 2.503 23.627 1.00 26.39 56 THR B CA 1
ATOM 4109 C C . THR B 1 56 ? -41.299 1.160 22.940 1.00 29.07 56 THR B C 1
ATOM 4110 O O . THR B 1 56 ? -41.834 1.069 21.816 1.00 26.34 56 THR B O 1
ATOM 4114 N N . LEU B 1 57 ? -40.885 0.117 23.658 1.00 30.59 57 LEU B N 1
ATOM 4115 C CA . LEU B 1 57 ? -41.095 -1.248 23.211 1.00 32.79 57 LEU B CA 1
ATOM 4116 C C . LEU B 1 57 ? -41.314 -2.131 24.436 1.00 33.85 57 LEU B C 1
ATOM 4117 O O . LEU B 1 57 ? -40.351 -2.462 25.123 1.00 38.82 57 LEU B O 1
ATOM 4122 N N . HIS B 1 58 ? -42.584 -2.449 24.717 1.00 32.64 58 HIS B N 1
ATOM 4123 C CA . HIS B 1 58 ? -42.971 -3.236 25.880 1.00 31.85 58 HIS B CA 1
ATOM 4124 C C . HIS B 1 58 ? -44.323 -3.903 25.629 1.00 31.68 58 HIS B C 1
ATOM 4125 O O . HIS B 1 58 ? -45.027 -3.568 24.676 1.00 30.39 58 HIS B O 1
ATOM 4132 N N . GLY B 1 59 ? -44.667 -4.835 26.525 1.00 33.87 59 GLY B N 1
ATOM 4133 C CA . GLY B 1 59 ? -45.974 -5.458 26.586 1.00 30.69 59 GLY B CA 1
ATOM 4134 C C . GLY B 1 59 ? -46.914 -4.679 27.508 1.00 29.77 59 GLY B C 1
ATOM 4135 O O . GLY B 1 59 ? -46.808 -3.451 27.624 1.00 29.40 59 GLY B O 1
ATOM 4136 N N . ASN B 1 60 ? -47.821 -5.410 28.169 1.00 29.52 60 ASN B N 1
ATOM 4137 C CA . ASN B 1 60 ? -48.906 -4.791 28.911 1.00 29.89 60 ASN B CA 1
ATOM 4138 C C . ASN B 1 60 ? -48.705 -4.911 30.422 1.00 33.77 60 ASN B C 1
ATOM 4139 O O . ASN B 1 60 ? -49.670 -5.104 31.163 1.00 32.41 60 ASN B O 1
ATOM 4144 N N . GLY B 1 61 ? -47.476 -4.689 30.890 1.00 30.89 61 GLY B N 1
ATOM 4145 C CA . GLY B 1 61 ? -47.212 -4.727 32.312 1.00 30.79 61 GLY B CA 1
ATOM 4146 C C . GLY B 1 61 ? -47.528 -3.389 32.968 1.00 33.69 61 GLY B C 1
ATOM 4147 O O . GLY B 1 61 ? -47.732 -2.378 32.288 1.00 30.22 61 GLY B O 1
ATOM 4148 N N . VAL B 1 62 ? -47.527 -3.393 34.309 1.00 30.48 62 VAL B N 1
ATOM 4149 C CA . VAL B 1 62 ? -47.923 -2.211 35.048 1.00 26.77 62 VAL B CA 1
ATOM 4150 C C . VAL B 1 62 ? -46.868 -1.139 34.820 1.00 27.24 62 VAL B C 1
ATOM 4151 O O . VAL B 1 62 ? -47.186 0.058 34.709 1.00 25.16 62 VAL B O 1
ATOM 4155 N N . GLU B 1 63 ? -45.616 -1.588 34.659 1.00 26.27 63 GLU B N 1
ATOM 4156 C CA . GLU B 1 63 ? -44.498 -0.700 34.375 1.00 31.03 63 GLU B CA 1
ATOM 4157 C C . GLU B 1 63 ? -44.786 0.101 33.091 1.00 27.94 63 GLU B C 1
ATOM 4158 O O . GLU B 1 63 ? -44.453 1.275 32.975 1.00 27.60 63 GLU B O 1
ATOM 4164 N N . ALA B 1 64 ? -45.448 -0.524 32.124 1.00 27.96 64 ALA B N 1
ATOM 4165 C CA . ALA B 1 64 ? -45.725 0.111 30.843 1.00 28.39 64 ALA B CA 1
ATOM 4166 C C . ALA B 1 64 ? -46.734 1.253 30.977 1.00 27.67 64 ALA B C 1
ATOM 4167 O O . ALA B 1 64 ? -46.536 2.330 30.386 1.00 26.27 64 ALA B O 1
ATOM 4169 N N . VAL B 1 65 ? -47.784 1.039 31.796 1.00 27.12 65 VAL B N 1
ATOM 4170 C CA . VAL B 1 65 ? -48.819 2.051 31.958 1.00 26.28 65 VAL B CA 1
ATOM 4171 C C . VAL B 1 65 ? -48.212 3.260 32.644 1.00 23.43 65 VAL B C 1
ATOM 4172 O O . VAL B 1 65 ? -48.430 4.395 32.205 1.00 23.90 65 VAL B O 1
ATOM 4176 N N . VAL B 1 66 ? -47.422 2.988 33.696 1.00 26.03 66 VAL B N 1
ATOM 4177 C CA . VAL B 1 66 ? -46.736 4.023 34.454 1.00 26.70 66 VAL B CA 1
ATOM 4178 C C . VAL B 1 66 ? -45.890 4.874 33.502 1.00 29.53 66 VAL B C 1
ATOM 4179 O O . VAL B 1 66 ? -45.914 6.115 33.544 1.00 27.37 66 VAL B O 1
ATOM 4183 N N . LEU B 1 67 ? -45.108 4.186 32.660 1.00 26.43 67 LEU B N 1
ATOM 4184 C CA . LEU B 1 67 ? -44.208 4.850 31.743 1.00 26.89 67 LEU B CA 1
ATOM 4185 C C . LEU B 1 67 ? -45.005 5.742 30.805 1.00 26.61 67 LEU B C 1
ATOM 4186 O O . LEU B 1 67 ? -44.657 6.908 30.603 1.00 25.68 67 LEU B O 1
ATOM 4191 N N . ARG B 1 68 ? -46.048 5.177 30.195 1.00 24.91 68 ARG B N 1
ATOM 4192 C CA . ARG B 1 68 ? -46.840 5.946 29.201 1.00 26.70 68 ARG B CA 1
ATOM 4193 C C . ARG B 1 68 ? -47.328 7.251 29.828 1.00 25.33 68 ARG B C 1
ATOM 4194 O O . ARG B 1 68 ? -47.218 8.299 29.164 1.00 25.26 68 ARG B O 1
ATOM 4202 N N . ILE B 1 69 ? -47.814 7.194 31.069 1.00 24.51 69 ILE B N 1
ATOM 4203 C CA . ILE B 1 69 ? -48.392 8.367 31.680 1.00 24.08 69 ILE B CA 1
ATOM 4204 C C . ILE B 1 69 ? -47.291 9.350 32.037 1.00 25.17 69 ILE B C 1
ATOM 4205 O O . ILE B 1 69 ? -47.457 10.561 31.853 1.00 24.31 69 ILE B O 1
ATOM 4210 N N . ALA B 1 70 ? -46.157 8.814 32.504 1.00 24.94 70 ALA B N 1
ATOM 4211 C CA . ALA B 1 70 ? -45.048 9.656 32.934 1.00 27.58 70 ALA B CA 1
ATOM 4212 C C . ALA B 1 70 ? -44.510 10.472 31.767 1.00 27.40 70 ALA B C 1
ATOM 4213 O O . ALA B 1 70 ? -44.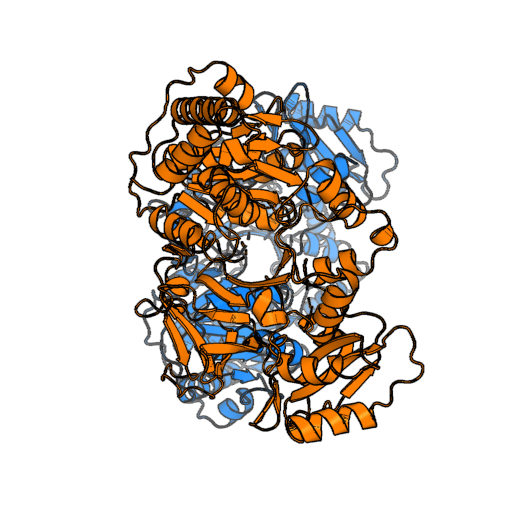299 11.689 31.889 1.00 26.23 70 ALA B O 1
ATOM 4215 N N . VAL B 1 71 ? -44.362 9.810 30.615 1.00 28.08 71 VAL B N 1
ATOM 4216 C CA . VAL B 1 71 ? -43.834 10.479 29.433 1.00 25.39 71 VAL B CA 1
ATOM 4217 C C . VAL B 1 71 ? -44.715 11.668 29.072 1.00 26.69 71 VAL B C 1
ATOM 4218 O O . VAL B 1 71 ? -44.204 12.738 28.745 1.00 25.23 71 VAL B O 1
ATOM 4222 N N . GLN B 1 72 ? -46.044 11.483 29.136 1.00 27.07 72 GLN B N 1
ATOM 4223 C CA . GLN B 1 72 ? -46.970 12.522 28.703 1.00 25.16 72 GLN B CA 1
ATOM 4224 C C . GLN B 1 72 ? -47.078 13.614 29.765 1.00 24.65 72 GLN B C 1
ATOM 4225 O O . GLN B 1 72 ? -47.266 14.768 29.420 1.00 26.35 72 GLN B O 1
ATOM 4231 N N . LEU B 1 73 ? -46.916 13.255 31.044 1.00 27.87 73 LEU B N 1
ATOM 4232 C CA . LEU B 1 73 ? -46.954 14.215 32.129 1.00 28.49 73 LEU B CA 1
ATOM 4233 C C . LEU B 1 73 ? -45.892 15.297 31.917 1.00 28.88 73 LEU B C 1
ATOM 4234 O O . LEU B 1 73 ? -46.165 16.471 32.155 1.00 27.31 73 LEU B O 1
ATOM 4239 N N . LEU B 1 74 ? -44.713 14.899 31.417 1.00 28.20 74 LEU B N 1
ATOM 4240 C CA . LEU B 1 74 ? -43.662 15.844 31.074 1.00 31.21 74 LEU B CA 1
ATOM 4241 C C . LEU B 1 74 ? -44.008 16.684 29.849 1.00 29.68 74 LEU B C 1
ATOM 4242 O O . LEU B 1 74 ? -43.291 17.616 29.528 1.00 28.27 74 LEU B O 1
ATOM 4247 N N . GLY B 1 75 ? -45.001 16.273 29.071 1.00 28.89 75 GLY B N 1
ATOM 4248 C CA . GLY B 1 75 ? -45.256 16.911 27.791 1.00 26.72 75 GLY B CA 1
ATOM 4249 C C . GLY B 1 75 ? -44.381 16.362 26.675 1.00 25.21 75 GLY B C 1
ATOM 4250 O O . GLY B 1 75 ? -44.288 16.989 25.627 1.00 25.66 75 GLY B O 1
ATOM 4251 N N . CYS B 1 76 ? -43.750 15.197 26.909 1.00 27.34 76 CYS B N 1
ATOM 4252 C CA . CYS B 1 76 ? -43.055 14.478 25.851 1.00 27.22 76 CYS B CA 1
ATOM 4253 C C . CYS B 1 76 ? -44.061 13.742 24.956 1.00 26.94 76 CYS B C 1
ATOM 4254 O O . CYS B 1 76 ? -45.239 13.604 25.302 1.00 27.86 76 CYS B O 1
ATOM 4257 N N . ARG B 1 77 ? -43.581 13.292 23.792 1.00 24.23 77 ARG B N 1
ATOM 4258 C CA . ARG B 1 77 ? -44.372 12.590 22.798 1.00 25.68 77 ARG B CA 1
ATOM 4259 C C . ARG B 1 77 ? -44.077 11.085 22.870 1.00 27.29 77 ARG B C 1
ATOM 4260 O O . ARG B 1 77 ? -43.058 10.611 22.356 1.00 25.82 77 ARG B O 1
ATOM 4268 N N . TYR B 1 78 ? -45.016 10.353 23.499 1.00 25.95 78 TYR B N 1
ATOM 4269 C CA . TYR B 1 78 ? -45.017 8.896 23.601 1.00 28.28 78 TYR B CA 1
ATOM 4270 C C . TYR B 1 78 ? -45.354 8.267 22.248 1.00 30.69 78 TYR B C 1
ATOM 4271 O O . TYR B 1 78 ? -46.357 8.623 21.630 1.00 27.81 78 TYR B O 1
ATOM 4280 N N . ALA B 1 79 ? -44.483 7.351 21.801 1.00 29.45 79 ALA B N 1
ATOM 4281 C CA . ALA B 1 79 ? -44.635 6.654 20.533 1.00 29.97 79 ALA B CA 1
ATOM 4282 C C . ALA B 1 79 ? -44.381 5.173 20.787 1.00 30.78 79 ALA B C 1
ATOM 4283 O O . ALA B 1 79 ? -43.240 4.716 20.789 1.00 29.96 79 ALA B O 1
ATOM 4285 N N . GLY B 1 80 ? -45.456 4.442 21.067 1.00 30.80 80 GLY B N 1
ATOM 4286 C CA . GLY B 1 80 ? -45.339 3.072 21.521 1.00 29.49 80 GLY B CA 1
ATOM 4287 C C . GLY B 1 80 ? -45.308 2.112 20.346 1.00 29.85 80 GLY B C 1
ATOM 4288 O O . GLY B 1 80 ? -46.214 2.135 19.526 1.00 29.17 80 GLY B O 1
ATOM 4289 N N . LEU B 1 81 ? -44.296 1.243 20.296 1.00 31.03 81 LEU B N 1
ATOM 4290 C CA . LEU B 1 81 ? -44.270 0.195 19.286 1.00 29.36 81 LEU B CA 1
ATOM 4291 C C . LEU B 1 81 ? -44.969 -1.027 19.839 1.00 28.29 81 LEU B C 1
ATOM 4292 O O . LEU B 1 81 ? -44.646 -1.464 20.935 1.00 30.86 81 LEU B O 1
ATOM 4297 N N . ARG B 1 82 ? -45.899 -1.578 19.055 1.00 34.08 82 ARG B N 1
ATOM 4298 C CA . ARG B 1 82 ? -46.491 -2.873 19.360 1.00 37.58 82 ARG B CA 1
ATOM 4299 C C . ARG B 1 82 ? -45.446 -3.969 19.204 1.00 37.92 82 ARG B C 1
ATOM 4300 O O . ARG B 1 82 ? -44.732 -3.994 18.203 1.00 31.07 82 ARG B O 1
ATOM 4308 N N . PRO B 1 83 ? -45.302 -4.872 20.198 1.00 41.40 83 PRO B N 1
ATOM 4309 C CA . PRO B 1 83 ? -44.422 -6.032 20.069 1.00 46.75 83 PRO B CA 1
ATOM 4310 C C . PRO B 1 83 ? -44.696 -6.873 18.829 1.00 46.16 83 PRO B C 1
ATOM 4311 O O . PRO B 1 83 ? -43.773 -7.445 18.255 1.00 45.70 83 PRO B O 1
ATOM 4315 N N . VAL B 1 84 ? -45.967 -6.926 18.428 1.00 43.97 84 VAL B N 1
ATOM 4316 C CA . VAL B 1 84 ? -46.396 -7.800 17.353 1.00 45.53 84 VAL B CA 1
ATOM 4317 C C . VAL B 1 84 ? -45.859 -7.291 16.009 1.00 46.45 84 VAL B C 1
ATOM 4318 O O . VAL B 1 84 ? -45.705 -8.071 15.072 1.00 46.09 84 VAL B O 1
ATOM 4322 N N . PHE B 1 85 ? -45.553 -5.989 15.899 1.00 42.34 85 PHE B N 1
ATOM 4323 C CA . PHE B 1 85 ? -45.061 -5.442 14.645 1.00 38.48 85 PHE B CA 1
ATOM 4324 C C . PHE B 1 85 ? -43.784 -6.169 14.242 1.00 40.21 85 PHE B C 1
ATOM 4325 O O . PHE B 1 85 ? -42.994 -6.549 15.110 1.00 39.21 85 PHE B O 1
ATOM 4333 N N . ALA B 1 86 ? -43.548 -6.281 12.930 1.00 40.11 86 ALA B N 1
ATOM 4334 C CA . ALA B 1 86 ? -42.292 -6.847 12.461 1.00 41.95 86 ALA B CA 1
ATOM 4335 C C . ALA B 1 86 ? -41.140 -5.898 12.799 1.00 40.60 86 ALA B C 1
ATOM 4336 O O . ALA B 1 86 ? -41.293 -4.674 12.799 1.00 37.38 86 ALA B O 1
ATOM 4338 N N . THR B 1 87 ? -39.986 -6.492 13.114 1.00 41.59 87 THR B N 1
ATOM 4339 C CA . THR B 1 87 ? -38.812 -5.738 13.516 1.00 43.70 87 THR B CA 1
ATOM 4340 C C . THR B 1 87 ? -38.550 -4.623 12.514 1.00 41.01 87 THR B C 1
ATOM 4341 O O . THR B 1 87 ? -38.239 -3.504 12.920 1.00 39.29 87 THR B O 1
ATOM 4345 N N . ARG B 1 88 ? -38.753 -4.940 11.226 1.00 39.98 88 ARG B N 1
ATOM 4346 C CA . ARG B 1 88 ? -38.502 -4.008 10.136 1.00 45.21 88 ARG B CA 1
ATOM 4347 C C . ARG B 1 88 ? -39.471 -2.825 10.204 1.00 40.59 88 ARG B C 1
ATOM 4348 O O . ARG B 1 88 ? -39.050 -1.686 10.027 1.00 39.57 88 ARG B O 1
ATOM 4356 N N . GLU B 1 89 ? -40.759 -3.098 10.472 1.00 42.88 89 GLU B N 1
ATOM 4357 C CA . GLU B 1 89 ? -41.773 -2.057 10.623 1.00 38.79 89 GLU B CA 1
ATOM 4358 C C . GLU B 1 89 ? -41.444 -1.188 11.845 1.00 35.88 89 GLU B C 1
ATOM 4359 O O . GLU B 1 89 ? -41.553 0.039 11.783 1.00 31.22 89 GLU B O 1
ATOM 4361 N N . LYS B 1 90 ? -40.994 -1.820 12.945 1.00 35.86 90 LYS B N 1
ATOM 4362 C CA . LYS B 1 90 ? -40.504 -1.103 14.117 1.00 34.02 90 LYS B CA 1
ATOM 4363 C C . LYS B 1 90 ? -39.378 -0.134 13.768 1.00 33.72 90 LYS B C 1
ATOM 4364 O O . LYS B 1 90 ? -39.424 1.027 14.150 1.00 38.03 90 LYS B O 1
ATOM 4370 N N . ALA B 1 91 ? -38.349 -0.622 13.067 1.00 37.52 91 ALA B N 1
ATOM 4371 C CA . ALA B 1 91 ? -37.215 0.212 12.683 1.00 35.46 91 ALA B CA 1
ATOM 4372 C C . ALA B 1 91 ? -37.691 1.441 11.919 1.00 32.23 91 ALA B C 1
ATOM 4373 O O . ALA B 1 91 ? -37.213 2.555 12.163 1.00 36.25 91 ALA B O 1
ATOM 4375 N N . ASN B 1 92 ? -38.612 1.205 10.985 1.00 31.61 92 ASN B N 1
ATOM 4376 C CA . ASN B 1 92 ? -39.176 2.265 10.169 1.00 36.96 92 ASN B CA 1
ATOM 4377 C C . ASN B 1 92 ? -39.841 3.316 11.056 1.00 35.65 92 ASN B C 1
ATOM 4378 O O . ASN B 1 92 ? -39.581 4.511 10.910 1.00 32.37 92 ASN B O 1
ATOM 4383 N N . PHE B 1 93 ? -40.676 2.868 12.004 1.00 35.04 93 PHE B N 1
ATOM 4384 C CA . PHE B 1 93 ? -41.323 3.799 12.918 1.00 32.63 93 PHE B CA 1
ATOM 4385 C C . PHE B 1 93 ? -40.266 4.533 13.743 1.00 30.66 93 PHE B C 1
ATOM 4386 O O . PHE B 1 93 ? -40.290 5.765 13.872 1.00 30.44 93 PHE B O 1
ATOM 4394 N N . LEU B 1 94 ? -39.297 3.777 14.269 1.00 32.75 94 LEU B N 1
ATOM 4395 C CA . LEU B 1 94 ? -38.257 4.382 15.088 1.00 30.16 94 LEU B CA 1
ATOM 4396 C C . LEU B 1 94 ? -37.488 5.456 14.299 1.00 31.66 94 LEU B C 1
ATOM 4397 O O . LEU B 1 94 ? -37.313 6.568 14.788 1.00 33.19 94 LEU B O 1
ATOM 4402 N N . ALA B 1 95 ? -37.064 5.144 13.061 1.00 34.63 95 ALA B N 1
ATOM 4403 C CA . ALA B 1 95 ? -36.384 6.106 12.202 1.00 34.26 95 ALA B CA 1
ATOM 4404 C C . ALA B 1 95 ? -37.222 7.372 11.999 1.00 34.24 95 ALA B C 1
ATOM 4405 O O . ALA B 1 95 ? -36.700 8.479 12.098 1.00 31.45 95 ALA B O 1
ATOM 4407 N N . GLU B 1 96 ? -38.533 7.204 11.762 1.00 33.68 96 GLU B N 1
ATOM 4408 C CA . GLU B 1 96 ? -39.433 8.317 11.495 1.00 35.36 96 GLU B CA 1
ATOM 4409 C C . GLU B 1 96 ? -39.703 9.179 12.733 1.00 34.65 96 GLU B C 1
ATOM 4410 O O . GLU B 1 96 ? -40.101 10.333 12.577 1.00 34.38 96 GLU B O 1
ATOM 4416 N N . ALA B 1 97 ? -39.415 8.672 13.945 1.00 35.61 97 ALA B N 1
ATOM 4417 C CA . ALA B 1 97 ? -39.932 9.231 15.194 1.00 34.70 97 ALA B CA 1
ATOM 4418 C C . ALA B 1 97 ? -39.166 10.456 15.697 1.00 36.83 97 ALA B C 1
ATOM 4419 O O . ALA B 1 97 ? -39.670 11.172 16.574 1.00 36.38 97 ALA B O 1
ATOM 4421 N N . GLU B 1 98 ? -37.951 10.698 15.187 1.00 37.77 98 GLU B N 1
ATOM 4422 C CA . GLU B 1 98 ? -37.121 11.779 15.727 1.00 41.11 98 GLU B CA 1
ATOM 4423 C C . GLU B 1 98 ? -36.949 11.562 17.231 1.00 36.15 98 GLU B C 1
ATOM 4424 O O . GLU B 1 98 ? -37.209 12.456 18.031 1.00 40.45 98 GLU B O 1
ATOM 4430 N N . ALA B 1 99 ? -36.578 10.334 17.603 1.00 37.60 99 ALA B N 1
ATOM 4431 C CA . ALA B 1 99 ? -36.594 9.905 18.992 1.00 37.75 99 ALA B CA 1
ATOM 4432 C C . ALA B 1 99 ? -35.477 10.576 19.794 1.00 36.27 99 ALA B C 1
ATOM 4433 O O . ALA B 1 99 ? -34.329 10.575 19.358 1.00 37.87 99 ALA B O 1
ATOM 4435 N N . ALA B 1 100 ? -35.834 11.147 20.960 1.00 33.93 100 ALA B N 1
ATOM 4436 C CA . ALA B 1 100 ? -34.882 11.636 21.956 1.00 33.00 100 ALA B CA 1
ATOM 4437 C C . ALA B 1 100 ? -34.585 10.578 23.016 1.00 32.56 100 ALA B C 1
ATOM 4438 O O . ALA B 1 100 ? -33.639 10.745 23.784 1.00 34.18 100 ALA B O 1
ATOM 4440 N N . ALA B 1 101 ? -35.367 9.483 23.041 1.00 29.36 101 ALA B N 1
ATOM 4441 C CA . ALA B 1 101 ? -35.107 8.388 23.952 1.00 27.79 101 ALA B CA 1
ATOM 4442 C C . ALA B 1 101 ? -35.769 7.120 23.434 1.00 26.34 101 ALA B C 1
ATOM 4443 O O . ALA B 1 101 ? -36.700 7.201 22.655 1.00 26.10 101 ALA B O 1
ATOM 4445 N N . PHE B 1 102 ? -35.266 5.966 23.892 1.00 23.40 102 PHE B N 1
ATOM 4446 C CA . PHE B 1 102 ? -35.808 4.670 23.561 1.00 24.12 102 PHE B CA 1
ATOM 4447 C C . PHE B 1 102 ? -35.959 3.859 24.842 1.00 28.39 102 PHE B C 1
ATOM 4448 O O . PHE B 1 102 ? -34.968 3.585 25.507 1.00 30.36 102 PHE B O 1
ATOM 4456 N N . VAL B 1 103 ? -37.197 3.490 25.189 1.00 29.17 103 VAL B N 1
ATOM 4457 C CA . VAL B 1 103 ? -37.463 2.804 26.445 1.00 29.08 103 VAL B CA 1
ATOM 4458 C C . VAL B 1 103 ? -38.009 1.422 26.132 1.00 27.64 103 VAL B C 1
ATOM 4459 O O . VAL B 1 103 ? -39.031 1.323 25.443 1.00 26.93 103 VAL B O 1
ATOM 4463 N N . TYR B 1 104 ? -37.322 0.381 26.645 1.00 29.45 104 TYR B N 1
ATOM 4464 C CA . TYR B 1 104 ? -37.612 -0.999 26.271 1.00 30.83 104 TYR B CA 1
ATOM 4465 C C . TYR B 1 104 ? -37.746 -1.870 27.511 1.00 33.18 104 TYR B C 1
ATOM 4466 O O . TYR B 1 104 ? -37.165 -1.584 28.559 1.00 34.51 104 TYR B O 1
ATOM 4475 N N . GLN B 1 105 ? -38.515 -2.946 27.327 1.00 32.74 105 GLN B N 1
ATOM 4476 C CA . GLN B 1 105 ? -38.712 -3.994 28.304 1.00 36.39 105 GLN B CA 1
ATOM 4477 C C . GLN B 1 105 ? -37.501 -4.929 28.269 1.00 38.60 105 GLN B C 1
ATOM 4478 O O . GLN B 1 105 ? -37.131 -5.386 27.193 1.00 40.75 105 GLN B O 1
ATOM 4484 N N . PRO B 1 106 ? -36.877 -5.276 29.419 1.00 39.60 106 PRO B N 1
ATOM 4485 C CA . PRO B 1 106 ? -35.650 -6.082 29.434 1.00 42.52 106 PRO B CA 1
ATOM 4486 C C . PRO B 1 106 ? -35.703 -7.361 28.603 1.00 42.82 106 PRO B C 1
ATOM 4487 O O . PRO B 1 106 ? -34.796 -7.633 27.817 1.00 51.20 106 PRO B O 1
ATOM 4491 N N . ASP B 1 107 ? -36.774 -8.134 28.735 1.00 41.01 107 ASP B N 1
ATOM 4492 C CA . ASP B 1 107 ? -36.811 -9.409 28.032 1.00 42.31 107 ASP B CA 1
ATOM 4493 C C . ASP B 1 107 ? -36.919 -9.195 26.518 1.00 43.10 107 ASP B C 1
ATOM 4494 O O . ASP B 1 107 ? -36.983 -10.171 25.771 1.00 44.66 107 ASP B O 1
ATOM 4499 N N . MET B 1 108 ? -36.887 -7.937 26.052 1.00 41.42 108 MET B N 1
ATOM 4500 C CA . MET B 1 108 ? -36.951 -7.640 24.629 1.00 44.89 108 MET B CA 1
ATOM 4501 C C . MET B 1 108 ? -35.623 -7.027 24.153 1.00 46.79 108 MET B C 1
ATOM 4502 O O . MET B 1 108 ? -35.573 -6.392 23.097 1.00 45.75 108 MET B O 1
ATOM 4507 N N . ALA B 1 109 ? -34.538 -7.261 24.910 1.00 43.24 109 ALA B N 1
ATOM 4508 C CA . ALA B 1 109 ? -33.281 -6.543 24.714 1.00 48.83 109 ALA B CA 1
ATOM 4509 C C . ALA B 1 109 ? -32.640 -6.896 23.372 1.00 44.36 109 ALA B C 1
ATOM 4510 O O . ALA B 1 109 ? -32.062 -6.028 22.721 1.00 40.96 109 ALA B O 1
ATOM 4512 N N . ASP B 1 110 ? -32.754 -8.168 22.970 1.00 43.80 110 ASP B N 1
ATOM 4513 C CA . ASP B 1 110 ? -32.258 -8.622 21.680 1.00 48.38 110 ASP B CA 1
ATOM 4514 C C . ASP B 1 110 ? -32.768 -7.696 20.568 1.00 46.67 110 ASP B C 1
ATOM 4515 O O . ASP B 1 110 ? -31.985 -7.049 19.872 1.00 46.27 110 ASP B O 1
ATOM 4520 N N . GLU B 1 111 ? -34.092 -7.610 20.420 1.00 41.17 111 GLU B N 1
ATOM 4521 C CA . GLU B 1 111 ? -34.709 -6.803 19.375 1.00 39.82 111 GLU B CA 1
ATOM 4522 C C . GLU B 1 111 ? -34.396 -5.318 19.588 1.00 38.16 111 GLU B C 1
ATOM 4523 O O . GLU B 1 111 ? -34.167 -4.577 18.637 1.00 35.41 111 GLU B O 1
ATOM 4529 N N . ALA B 1 112 ? -34.376 -4.869 20.840 1.00 35.62 112 ALA B N 1
ATOM 4530 C CA . ALA B 1 112 ? -33.966 -3.502 21.113 1.00 37.79 112 ALA B CA 1
ATOM 4531 C C . ALA B 1 112 ? -32.595 -3.210 20.486 1.00 38.34 112 ALA B C 1
ATOM 4532 O O . ALA B 1 112 ? -32.371 -2.112 19.979 1.00 36.46 112 ALA B O 1
ATOM 4534 N N . ALA B 1 113 ? -31.677 -4.195 20.562 1.00 42.11 113 ALA B N 1
ATOM 4535 C CA . ALA B 1 113 ? -30.317 -4.071 20.041 1.00 42.11 113 ALA B CA 1
ATOM 4536 C C . ALA B 1 113 ? -30.315 -3.929 18.517 1.00 36.90 113 ALA B C 1
ATOM 4537 O O . ALA B 1 113 ? -29.664 -3.035 17.982 1.00 35.16 113 ALA B O 1
ATOM 4539 N N . GLU B 1 114 ? -31.022 -4.833 17.840 1.00 37.58 114 GLU B N 1
ATOM 4540 C CA . GLU B 1 114 ? -31.264 -4.746 16.406 1.00 44.79 114 GLU B CA 1
ATOM 4541 C C . GLU B 1 114 ? -31.740 -3.347 16.009 1.00 41.70 114 GLU B C 1
ATOM 4542 O O . GLU B 1 114 ? -31.239 -2.766 15.049 1.00 37.09 114 GLU B O 1
ATOM 4548 N N . LEU B 1 115 ? -32.724 -2.818 16.748 1.00 37.32 115 LEU B N 1
ATOM 4549 C CA . LEU B 1 115 ? -33.366 -1.566 16.382 1.00 36.38 115 LEU B CA 1
ATOM 4550 C C . LEU B 1 115 ? -32.387 -0.408 16.542 1.00 35.95 115 LEU B C 1
ATOM 4551 O O . LEU B 1 115 ? -32.331 0.464 15.681 1.00 41.59 115 LEU B O 1
ATOM 4556 N N . LEU B 1 116 ? -31.628 -0.400 17.643 1.00 38.30 116 LEU B N 1
ATOM 4557 C CA . LEU B 1 116 ? -30.777 0.739 17.956 1.00 42.70 116 LEU B CA 1
ATOM 4558 C C . LEU B 1 116 ? -29.530 0.732 17.068 1.00 43.94 116 LEU B C 1
ATOM 4559 O O . LEU B 1 116 ? -28.943 1.782 16.809 1.00 41.35 116 LEU B O 1
ATOM 4564 N N . ARG B 1 117 ? -29.166 -0.466 16.596 1.00 45.56 117 ARG B N 1
ATOM 4565 C CA . ARG B 1 117 ? -28.147 -0.651 15.574 1.00 52.50 117 ARG B CA 1
ATOM 4566 C C . ARG B 1 117 ? -28.589 0.010 14.269 1.00 49.88 117 ARG B C 1
ATOM 4567 O O . ARG B 1 117 ? -27.787 0.673 13.613 1.00 49.98 117 ARG B O 1
ATOM 4575 N N . GLU B 1 118 ? -29.860 -0.186 13.895 1.00 48.57 118 GLU B N 1
ATOM 4576 C CA . GLU B 1 118 ? -30.430 0.441 12.713 1.00 46.70 118 GLU B CA 1
ATOM 4577 C C . GLU B 1 118 ? -30.586 1.946 12.926 1.00 41.74 118 GLU B C 1
ATOM 4578 O O . GLU B 1 118 ? -30.309 2.722 12.026 1.00 40.70 118 GLU B O 1
ATOM 4584 N N . VAL B 1 119 ? -31.063 2.344 14.112 1.00 38.07 119 VAL B N 1
ATOM 4585 C CA . VAL B 1 119 ? -31.451 3.719 14.376 1.00 38.38 119 VAL B CA 1
ATOM 4586 C C . VAL B 1 119 ? -30.856 4.115 15.724 1.00 39.80 119 VAL B C 1
ATOM 4587 O O . VAL B 1 119 ? -31.499 3.957 16.763 1.00 40.22 119 VAL B O 1
ATOM 4591 N N . PRO B 1 120 ? -29.577 4.552 15.765 1.00 43.46 120 PRO B N 1
ATOM 4592 C CA . PRO B 1 120 ? -28.945 4.963 17.020 1.00 40.95 120 PRO B CA 1
ATOM 4593 C C . PRO B 1 120 ? -29.760 6.089 17.646 1.00 40.31 120 PRO B C 1
ATOM 4594 O O . PRO B 1 120 ? -30.212 7.017 16.967 1.00 38.43 120 PRO B O 1
ATOM 4598 N N . THR B 1 121 ? -29.970 5.964 18.956 1.00 39.62 121 THR B N 1
ATOM 4599 C CA . THR B 1 121 ? -30.895 6.829 19.654 1.00 39.22 121 THR B CA 1
ATOM 4600 C C . THR B 1 121 ? -30.224 7.259 20.950 1.00 35.16 121 THR B C 1
ATOM 4601 O O . THR B 1 121 ? -29.599 6.456 21.637 1.00 38.05 121 THR B O 1
ATOM 4605 N N . PRO B 1 122 ? -30.303 8.543 21.335 1.00 34.00 122 PRO B N 1
ATOM 4606 C CA . PRO B 1 122 ? -29.825 8.928 22.655 1.00 36.66 122 PRO B CA 1
ATOM 4607 C C . PRO B 1 122 ? -30.740 8.275 23.704 1.00 40.60 122 PRO B C 1
ATOM 4608 O O . PRO B 1 122 ? -31.763 7.665 23.378 1.00 47.59 122 PRO B O 1
ATOM 4612 N N . ARG B 1 123 ? -30.327 8.353 24.968 1.00 37.90 123 ARG B N 1
ATOM 4613 C CA . ARG B 1 123 ? -31.156 8.003 26.117 1.00 37.10 123 ARG B CA 1
ATOM 4614 C C . ARG B 1 123 ? -31.885 6.687 25.889 1.00 39.12 123 ARG B C 1
ATOM 4615 O O . ARG B 1 123 ? -33.109 6.640 25.751 1.00 44.59 123 ARG B O 1
ATOM 4623 N N . VAL B 1 124 ? -31.100 5.614 25.902 1.00 35.11 124 VAL B N 1
ATOM 4624 C CA . VAL B 1 124 ? -31.611 4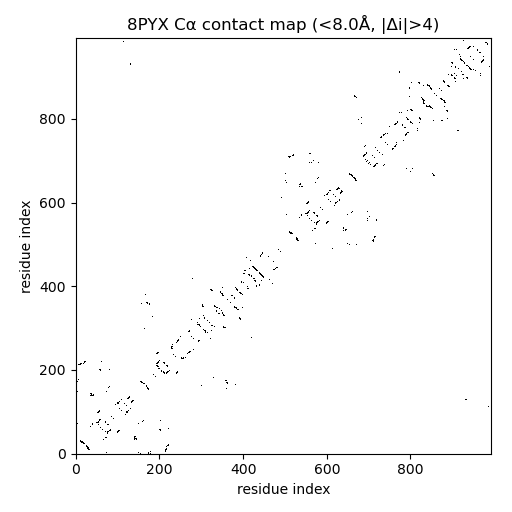.253 25.904 1.00 37.84 124 VAL B CA 1
ATOM 4625 C C . VAL B 1 124 ? -31.872 3.863 27.353 1.00 40.42 124 VAL B C 1
ATOM 4626 O O . VAL B 1 124 ? -30.973 3.986 28.181 1.00 40.61 124 VAL B O 1
ATOM 4630 N N . LEU B 1 125 ? -33.100 3.403 27.647 1.00 36.85 125 LEU B N 1
ATOM 4631 C CA . LEU B 1 125 ? -33.547 3.192 29.015 1.00 33.05 125 LEU B CA 1
ATOM 4632 C C . LEU B 1 125 ? -34.305 1.876 29.044 1.00 31.73 125 LEU B C 1
ATOM 4633 O O . LEU B 1 125 ? -35.023 1.588 28.092 1.00 36.33 125 LEU B O 1
ATOM 4638 N N . SER B 1 126 ? -34.112 1.074 30.103 1.00 31.83 126 SER B N 1
ATOM 4639 C CA . SER B 1 126 ? -34.766 -0.221 30.238 1.00 30.73 126 SER B CA 1
ATOM 4640 C C . SER B 1 126 ? -35.770 -0.214 31.391 1.00 31.47 126 SER B C 1
ATOM 4641 O O . SER B 1 126 ? -35.559 0.479 32.374 1.00 37.86 126 SER B O 1
ATOM 4644 N N . LEU B 1 127 ? -36.843 -1.014 31.301 1.00 36.19 127 LEU B N 1
ATOM 4645 C CA . LEU B 1 127 ? -37.804 -1.111 32.399 1.00 39.97 127 LEU B CA 1
ATOM 4646 C C . LEU B 1 127 ? -37.377 -2.231 33.349 1.00 39.89 127 LEU B C 1
ATOM 4647 O O . LEU B 1 127 ? -38.032 -3.270 33.463 1.00 36.97 127 LEU B O 1
ATOM 4652 N N . GLY B 1 128 ? -36.260 -1.984 34.035 1.00 42.40 128 GLY B N 1
ATOM 4653 C CA . GLY B 1 128 ? -35.607 -3.007 34.840 1.00 47.65 128 GLY B CA 1
ATOM 4654 C C . GLY B 1 128 ? -34.207 -3.346 34.325 1.00 46.77 128 GLY B C 1
ATOM 4655 O O . GLY B 1 128 ? -33.726 -2.757 33.360 1.00 43.66 128 GLY B O 1
ATOM 4656 N N . PRO B 1 129 ? -33.501 -4.309 34.960 1.00 53.52 129 PRO B N 1
ATOM 4657 C CA . PRO B 1 129 ? -32.089 -4.566 34.649 1.00 48.35 129 PRO B CA 1
ATOM 4658 C C . PRO B 1 129 ? -31.920 -5.234 33.285 1.00 42.48 129 PRO B C 1
ATOM 4659 O O . PRO B 1 129 ? -32.636 -6.178 32.963 1.00 46.84 129 PRO B O 1
ATOM 4663 N N . ALA B 1 130 ? -30.993 -4.724 32.469 1.00 47.49 130 ALA B N 1
ATOM 4664 C CA . ALA B 1 130 ? -30.884 -5.174 31.089 1.00 46.59 130 ALA B CA 1
ATOM 4665 C C . ALA B 1 130 ? -29.530 -4.766 30.504 1.00 44.87 130 ALA B C 1
ATOM 4666 O O . ALA B 1 130 ? -28.873 -3.876 31.035 1.00 45.80 130 ALA B O 1
ATOM 4668 N N . PRO B 1 131 ? -29.082 -5.403 29.395 1.00 44.14 131 PRO B N 1
ATOM 4669 C CA . PRO B 1 131 ? -27.805 -5.072 28.750 1.00 47.75 131 PRO B CA 1
ATOM 4670 C C . PRO B 1 131 ? -27.536 -3.641 28.279 1.00 48.09 131 PRO B C 1
ATOM 4671 O O . PRO B 1 131 ? -26.387 -3.230 28.281 1.00 55.32 131 PRO B O 1
ATOM 4675 N N . LEU B 1 132 ? -28.562 -2.908 27.821 1.00 46.69 132 LEU B N 1
ATOM 4676 C CA . LEU B 1 132 ? -28.343 -1.683 27.058 1.00 45.14 132 LEU B CA 1
ATOM 4677 C C . LEU B 1 132 ? -28.900 -0.483 27.807 1.00 40.88 132 LEU B C 1
ATOM 4678 O O . LEU B 1 132 ? -29.968 -0.568 28.403 1.00 44.51 132 LEU B O 1
ATOM 4683 N N . GLY B 1 133 ? -28.183 0.637 27.717 1.00 41.23 133 GLY B N 1
ATOM 4684 C CA . GLY B 1 133 ? -28.586 1.883 28.347 1.00 45.68 133 GLY B CA 1
ATOM 4685 C C . GLY B 1 133 ? -28.718 1.712 29.856 1.00 44.85 133 GLY B C 1
ATOM 4686 O O . GLY B 1 133 ? -28.176 0.759 30.406 1.00 47.14 133 GLY B O 1
ATOM 4687 N N . GLU B 1 134 ? -29.464 2.613 30.505 1.00 42.94 134 GLU B N 1
ATOM 4688 C CA . GLU B 1 134 ? -29.649 2.571 31.949 1.00 41.82 134 GLU B CA 1
ATOM 4689 C C . GLU B 1 134 ? -31.031 2.030 32.320 1.00 42.23 134 GLU B C 1
ATOM 4690 O O . GLU B 1 134 ? -31.954 1.998 31.503 1.00 43.05 134 GLU B O 1
ATOM 4696 N N . ASP B 1 135 ? -31.143 1.635 33.592 1.00 39.62 135 ASP B N 1
ATOM 4697 C CA . ASP B 1 135 ? -32.319 1.001 34.161 1.00 41.83 135 ASP B CA 1
ATOM 4698 C C . ASP B 1 135 ? -33.226 2.084 34.737 1.00 40.04 135 ASP B C 1
ATOM 4699 O O . ASP B 1 135 ? -32.957 2.574 35.831 1.00 35.72 135 ASP B O 1
ATOM 4704 N N . LEU B 1 136 ? -34.309 2.412 34.005 1.00 37.15 136 LEU B N 1
ATOM 4705 C CA . LEU B 1 136 ? -35.186 3.524 34.349 1.00 34.90 136 LEU B CA 1
ATOM 4706 C C . LEU B 1 136 ? -35.877 3.252 35.681 1.00 33.06 136 LEU B C 1
ATOM 4707 O O . LEU B 1 136 ? -36.061 4.203 36.434 1.00 36.15 136 LEU B O 1
ATOM 4712 N N . VAL B 1 137 ? -36.284 1.992 35.934 1.00 31.64 137 VAL B N 1
ATOM 4713 C CA . VAL B 1 137 ? -36.980 1.609 37.165 1.00 36.72 137 VAL B CA 1
ATOM 4714 C C . VAL B 1 137 ? -36.077 1.875 38.372 1.00 40.24 137 VAL B C 1
ATOM 4715 O O . VAL B 1 137 ? -36.539 2.397 39.378 1.00 42.64 137 VAL B O 1
ATOM 4719 N N . ALA B 1 138 ? -34.790 1.510 38.260 1.00 41.34 138 ALA B N 1
ATOM 4720 C CA . ALA B 1 138 ? -33.783 1.840 39.259 1.00 40.81 138 ALA B CA 1
ATOM 4721 C C . ALA B 1 138 ? -33.700 3.350 39.471 1.00 37.55 138 ALA B C 1
ATOM 4722 O O . ALA B 1 138 ? -33.792 3.825 40.593 1.00 39.13 138 ALA B O 1
ATOM 4724 N N . LEU B 1 139 ? -33.519 4.104 38.386 1.00 36.26 139 LEU B N 1
ATOM 4725 C CA . LEU B 1 139 ? -33.415 5.555 38.454 1.00 38.20 139 LEU B CA 1
ATOM 4726 C C . LEU B 1 139 ? -34.677 6.184 39.058 1.00 38.03 139 LEU B C 1
ATOM 4727 O O . LEU B 1 139 ? -34.595 7.175 39.788 1.00 33.94 139 LEU B O 1
ATOM 4732 N N . ALA B 1 140 ? -35.861 5.652 38.717 1.00 35.52 140 ALA B N 1
ATOM 4733 C CA . ALA B 1 140 ? -37.089 6.199 39.271 1.00 36.02 140 ALA B CA 1
ATOM 4734 C C . ALA B 1 140 ? -37.117 5.876 40.766 1.00 35.40 140 ALA B C 1
ATOM 4735 O O . ALA B 1 140 ? -37.464 6.732 41.571 1.00 40.15 140 ALA B O 1
ATOM 4737 N N . GLY B 1 141 ? -36.700 4.646 41.109 1.00 36.90 141 GLY B N 1
ATOM 4738 C CA . GLY B 1 141 ? -36.590 4.173 42.482 1.00 37.45 141 GLY B CA 1
ATOM 4739 C C . GLY B 1 141 ? -35.916 5.193 43.398 1.00 42.05 141 GLY B C 1
ATOM 4740 O O . GLY B 1 141 ? -36.258 5.288 44.569 1.00 52.47 141 GLY B O 1
ATOM 4741 N N . ALA B 1 142 ? -34.973 5.961 42.847 1.00 43.49 142 ALA B N 1
ATOM 4742 C CA . ALA B 1 142 ? -34.124 6.839 43.630 1.00 42.93 142 ALA B CA 1
ATOM 4743 C C . ALA B 1 142 ? -34.530 8.299 43.485 1.00 46.15 142 ALA B C 1
ATOM 4744 O O . ALA B 1 142 ? -33.783 9.172 43.922 1.00 46.40 142 ALA B O 1
ATOM 4746 N N . GLN B 1 143 ? -35.677 8.600 42.870 1.00 40.48 143 GLN B N 1
ATOM 4747 C CA . GLN B 1 143 ? -36.086 9.992 42.850 1.00 45.08 143 GLN B CA 1
ATOM 4748 C C . GLN B 1 143 ? -37.147 10.252 43.908 1.00 42.74 143 GLN B C 1
ATOM 4749 O O . GLN B 1 143 ? -37.693 9.312 44.482 1.00 45.15 143 GLN B O 1
ATOM 4755 N N . SER B 1 144 ? -37.462 11.538 44.107 1.00 43.04 144 SER B N 1
ATOM 4756 C CA . SER B 1 144 ? -38.592 11.916 44.935 1.00 46.20 144 SER B CA 1
ATOM 4757 C C . SER B 1 144 ? -39.892 11.672 44.167 1.00 50.07 144 SER B C 1
ATOM 4758 O O . SER B 1 144 ? -39.922 11.738 42.934 1.00 51.60 144 SER B O 1
ATOM 4761 N N . ALA B 1 145 ? -40.957 11.388 44.926 1.00 44.40 145 ALA B N 1
ATOM 4762 C CA . ALA B 1 145 ? -42.293 11.240 44.388 1.00 41.41 145 ALA B CA 1
ATOM 4763 C C . ALA B 1 145 ? -43.075 12.544 44.553 1.00 39.51 145 ALA B C 1
ATOM 4764 O O . ALA B 1 145 ? -44.309 12.546 44.491 1.00 47.30 145 ALA B O 1
ATOM 4766 N N . GLU B 1 146 ? -42.369 13.661 44.733 1.00 35.96 146 GLU B N 1
ATOM 4767 C CA . GLU B 1 146 ? -43.048 14.944 44.787 1.00 41.23 146 GLU B CA 1
ATOM 4768 C C . GLU B 1 146 ? -43.848 15.135 43.492 1.00 44.09 146 GLU B C 1
ATOM 4769 O O . GLU B 1 146 ? -43.327 14.929 42.398 1.00 40.69 146 GLU B O 1
ATOM 4775 N N . PRO B 1 147 ? -45.145 15.504 43.530 1.00 54.38 147 PRO B N 1
ATOM 4776 C CA . PRO B 1 147 ? -45.908 15.670 42.291 1.00 52.70 147 PRO B CA 1
ATOM 4777 C C . PRO B 1 147 ? -45.168 16.442 41.198 1.00 46.72 147 PRO B C 1
ATOM 4778 O O . PRO B 1 147 ? -44.414 17.360 41.491 1.00 42.03 147 PRO B O 1
ATOM 4782 N N . VAL B 1 148 ? -45.366 16.031 39.940 1.00 43.01 148 VAL B N 1
ATOM 4783 C CA . VAL B 1 148 ? -44.967 16.811 38.778 1.00 37.67 148 VAL B CA 1
ATOM 4784 C C . VAL B 1 148 ? -46.234 17.300 38.081 1.00 37.54 148 VAL B C 1
ATOM 4785 O O . VAL B 1 148 ? -47.040 16.471 37.662 1.00 35.36 148 VAL B O 1
ATOM 4789 N N . GLU B 1 149 ? -46.373 18.630 37.930 1.00 36.80 149 GLU B N 1
ATOM 4790 C CA . GLU B 1 149 ? -47.535 19.249 37.309 1.00 39.42 149 GLU B CA 1
ATOM 4791 C C . GLU B 1 149 ? -47.378 19.268 35.788 1.00 39.58 149 GLU B C 1
ATOM 4792 O O . GLU B 1 149 ? -46.285 19.500 35.277 1.00 38.71 149 GLU B O 1
ATOM 4794 N N . PHE B 1 150 ? -48.488 19.031 35.074 1.00 38.51 150 PHE B N 1
ATOM 4795 C CA . PHE B 1 150 ? -48.516 19.178 33.625 1.00 40.09 150 PHE B CA 1
ATOM 4796 C C . PHE B 1 150 ? -48.531 20.665 33.279 1.00 42.66 150 PHE B C 1
ATOM 4797 O O . PHE B 1 150 ? -49.464 21.360 33.678 1.00 39.60 150 PHE B O 1
ATOM 4805 N N . THR B 1 151 ? -47.537 21.117 32.491 1.00 39.15 151 THR B N 1
ATOM 4806 C CA . THR B 1 151 ? -47.326 22.533 32.215 1.00 43.30 151 THR B CA 1
ATOM 4807 C C . THR B 1 151 ? -47.299 22.823 30.717 1.00 37.98 151 THR B C 1
ATOM 4808 O O . THR B 1 151 ? -47.340 23.982 30.322 1.00 38.94 151 THR B O 1
ATOM 4812 N N . ALA B 1 152 ? -47.229 21.768 29.905 1.00 36.98 152 ALA B N 1
ATOM 4813 C CA . ALA B 1 152 ? -47.024 21.894 28.473 1.00 38.03 152 ALA B CA 1
ATOM 4814 C C . ALA B 1 152 ? -48.321 22.327 27.794 1.00 34.28 152 ALA B C 1
ATOM 4815 O O . ALA B 1 152 ? -49.328 22.578 28.456 1.00 35.07 152 ALA B O 1
ATOM 4817 N N . ASP B 1 153 ? -48.278 22.420 26.461 1.00 32.34 153 ASP B N 1
ATOM 4818 C CA . ASP B 1 153 ? -49.387 22.927 25.673 1.00 33.38 153 ASP B CA 1
ATOM 4819 C C . ASP B 1 153 ? -50.421 21.805 25.559 1.00 33.28 153 ASP B C 1
ATOM 4820 O O . ASP B 1 153 ? -50.132 20.750 25.006 1.00 30.81 153 ASP B O 1
ATOM 4825 N N . GLU B 1 154 ? -51.632 22.051 26.060 1.00 34.56 154 GLU B N 1
ATOM 4826 C CA . GLU B 1 154 ? -52.710 21.076 26.016 1.00 35.00 154 GLU B CA 1
ATOM 4827 C C . GLU B 1 154 ? -52.944 20.626 24.573 1.00 34.04 154 GLU B C 1
ATOM 4828 O O . GLU B 1 154 ? -53.456 19.535 24.335 1.00 34.69 154 GLU B O 1
ATOM 4834 N N . ARG B 1 155 ? -52.518 21.448 23.607 1.00 33.49 155 ARG B N 1
ATOM 4835 C CA . ARG B 1 155 ? -52.805 21.229 22.200 1.00 36.33 155 ARG B CA 1
ATOM 4836 C C . ARG B 1 155 ? -51.666 20.525 21.462 1.00 31.34 155 ARG B C 1
ATOM 4837 O O . ARG B 1 155 ? -51.879 20.096 20.327 1.00 31.76 155 ARG B O 1
ATOM 4845 N N . ALA B 1 156 ? -50.468 20.407 22.064 1.00 30.37 156 ALA B N 1
ATOM 4846 C CA . ALA B 1 156 ? -49.348 19.776 21.373 1.00 30.75 156 ALA B CA 1
ATOM 4847 C C . ALA B 1 156 ? -49.401 18.268 21.620 1.00 29.49 156 ALA B C 1
ATOM 4848 O O . ALA B 1 156 ? -49.760 17.829 22.703 1.00 31.44 156 ALA B O 1
ATOM 4850 N N . ALA B 1 157 ? -48.992 17.489 20.621 1.00 28.49 157 ALA B N 1
ATOM 4851 C CA . ALA B 1 157 ? -49.183 16.046 20.634 1.00 30.76 157 ALA B CA 1
ATOM 4852 C C . ALA B 1 157 ? -48.286 15.415 21.687 1.00 29.65 157 ALA B C 1
ATOM 4853 O O . ALA B 1 157 ? -47.114 15.728 21.772 1.00 27.66 157 ALA B O 1
ATOM 4855 N N . THR B 1 158 ? -48.843 14.441 22.400 1.00 27.86 158 THR B N 1
ATOM 4856 C CA . THR B 1 158 ? -48.217 13.814 23.543 1.00 27.32 158 THR B CA 1
ATOM 4857 C C . THR B 1 158 ? -48.174 12.306 23.257 1.00 24.74 158 THR B C 1
ATOM 4858 O O . THR B 1 158 ? -47.542 11.543 23.980 1.00 22.91 158 THR B O 1
ATOM 4862 N N . ALA B 1 159 ? -48.874 11.853 22.197 1.00 25.95 159 ALA B N 1
ATOM 4863 C CA . ALA B 1 159 ? -48.921 10.441 21.872 1.00 28.08 159 ALA B CA 1
ATOM 4864 C C . ALA B 1 159 ? -49.060 10.220 20.365 1.00 30.63 159 ALA B C 1
ATOM 4865 O O . ALA B 1 159 ? -49.651 11.034 19.635 1.00 25.86 159 ALA B O 1
ATOM 4867 N N . VAL B 1 160 ? -48.424 9.123 19.927 1.00 24.12 160 VAL B N 1
ATOM 4868 C CA . VAL B 1 160 ? -48.413 8.719 18.536 1.00 26.12 160 VAL B CA 1
ATOM 4869 C C . VAL B 1 160 ? -48.767 7.236 18.499 1.00 24.45 160 VAL B C 1
ATOM 4870 O O . VAL B 1 160 ? -48.030 6.423 19.055 1.00 29.56 160 VAL B O 1
ATOM 4874 N N . GLY B 1 161 ? -49.892 6.907 17.867 1.00 21.61 161 GLY B N 1
ATOM 4875 C CA . GLY B 1 161 ? -50.331 5.521 17.729 1.00 25.76 161 GLY B CA 1
ATOM 4876 C C . GLY B 1 161 ? -50.151 5.018 16.300 1.00 29.03 161 GLY B C 1
ATOM 4877 O O . GLY B 1 161 ? -50.618 5.631 15.358 1.00 30.96 161 GLY B O 1
ATOM 4878 N N . PHE B 1 162 ? -49.433 3.905 16.159 1.00 32.03 162 PHE B N 1
ATOM 4879 C CA . PHE B 1 162 ? -49.164 3.266 14.883 1.00 36.34 162 PHE B CA 1
ATOM 4880 C C . PHE B 1 162 ? -50.189 2.142 14.683 1.00 31.11 162 PHE B C 1
ATOM 4881 O O . PHE B 1 162 ? -50.916 2.309 13.712 1.00 41.03 162 PHE B O 1
ATOM 4889 N N . ALA B 1 170 ? -49.257 2.536 6.981 1.00 43.98 170 ALA B N 1
ATOM 4890 C CA . ALA B 1 170 ? -48.324 2.662 8.133 1.00 44.42 170 ALA B CA 1
ATOM 4891 C C . ALA B 1 170 ? -48.967 3.548 9.198 1.00 44.87 170 ALA B C 1
ATOM 4892 O O . ALA B 1 170 ? -49.822 3.056 9.936 1.00 34.52 170 ALA B O 1
ATOM 4894 N N . LYS B 1 171 ? -48.549 4.841 9.222 1.00 39.67 171 LYS B N 1
ATOM 4895 C CA . LYS B 1 171 ? -49.254 5.969 9.822 1.00 33.39 171 LYS B CA 1
ATOM 4896 C C . LYS B 1 171 ? -49.183 5.938 11.354 1.00 29.61 171 LYS B C 1
ATOM 4897 O O . LYS B 1 171 ? -49.873 5.172 12.047 1.00 31.29 171 LYS B O 1
ATOM 4901 N N . GLY B 1 172 ? -48.426 6.887 11.887 1.00 25.14 172 GLY B N 1
ATOM 4902 C CA . GLY B 1 172 ? -48.563 7.287 13.268 1.00 23.59 172 GLY B CA 1
ATOM 4903 C C . GLY B 1 172 ? -49.619 8.382 13.365 1.00 28.34 172 GLY B C 1
ATOM 4904 O O . GLY B 1 172 ? -49.618 9.317 12.548 1.00 24.51 172 GLY B O 1
ATOM 4905 N N . VAL B 1 173 ? -50.524 8.224 14.346 1.00 29.05 173 VAL B N 1
ATOM 4906 C CA . VAL B 1 173 ? -51.624 9.149 14.547 1.00 25.00 173 VAL B CA 1
ATOM 4907 C C . VAL B 1 173 ? -51.303 9.968 15.780 1.00 23.24 173 VAL B C 1
ATOM 4908 O O . VAL B 1 173 ? -51.183 9.391 16.832 1.00 21.32 173 VAL B O 1
ATOM 4912 N N . CYS B 1 174 ? -51.128 11.284 15.633 1.00 26.31 174 CYS B N 1
ATOM 4913 C CA . CYS B 1 174 ? -50.764 12.143 16.743 1.00 26.71 174 CYS B CA 1
ATOM 4914 C C . CYS B 1 174 ? -52.019 12.586 17.480 1.00 23.99 174 CYS B C 1
ATOM 4915 O O . CYS B 1 174 ? -53.008 12.962 16.851 1.00 22.07 174 CYS B O 1
ATOM 4918 N N . ARG B 1 175 ? -51.934 12.540 18.811 1.00 23.08 175 ARG B N 1
ATOM 4919 C CA . ARG B 1 175 ? -52.995 12.949 19.714 1.00 24.48 175 ARG B CA 1
ATOM 4920 C C . ARG B 1 175 ? -52.432 13.873 20.787 1.00 24.66 175 ARG B C 1
ATOM 4921 O O . ARG B 1 175 ? -51.378 13.596 21.366 1.00 25.12 175 ARG B O 1
ATOM 4929 N N . ALA B 1 176 ? -53.138 14.994 21.011 1.00 24.22 176 ALA B N 1
ATOM 4930 C CA . ALA B 1 176 ? -52.813 15.919 22.083 1.00 23.10 176 ALA B CA 1
ATOM 4931 C C . ALA B 1 176 ? -53.755 15.727 23.277 1.00 24.61 176 ALA B C 1
ATOM 4932 O O . ALA B 1 176 ? -54.855 15.176 23.162 1.00 26.35 176 ALA B O 1
ATOM 4934 N N . PRO B 1 177 ? -53.352 16.190 24.479 1.00 25.07 177 PRO B N 1
ATOM 4935 C CA . PRO B 1 177 ? -54.237 16.194 25.649 1.00 28.30 177 PRO B CA 1
ATOM 4936 C C . PRO B 1 177 ? -55.667 16.665 25.366 1.00 27.49 177 PRO B C 1
ATOM 4937 O O . PRO B 1 177 ? -56.623 16.042 25.821 1.00 31.69 177 PRO B O 1
ATOM 4941 N N . PHE B 1 178 ? -55.809 17.714 24.557 1.00 24.51 178 PHE B N 1
ATOM 4942 C CA . PHE B 1 178 ? -57.115 18.245 24.188 1.00 26.71 178 PHE B CA 1
ATOM 4943 C C . PHE B 1 178 ? -58.021 17.138 23.624 1.00 24.67 178 PHE B C 1
ATOM 4944 O O . PHE B 1 178 ? -59.126 16.919 24.116 1.00 24.07 178 PHE B O 1
ATOM 4952 N N . ASP B 1 179 ? -57.572 16.467 22.561 1.00 23.36 179 ASP B N 1
ATOM 4953 C CA . ASP B 1 179 ? -58.391 15.450 21.907 1.00 23.17 179 ASP B CA 1
ATOM 4954 C C . ASP B 1 179 ? -58.505 14.199 22.780 1.00 22.83 179 ASP B C 1
ATOM 4955 O O . ASP B 1 179 ? -59.501 13.482 22.700 1.00 26.77 179 ASP B O 1
ATOM 4960 N N . LEU B 1 180 ? -57.481 13.925 23.601 1.00 22.38 180 LEU B N 1
ATOM 4961 C CA . LEU B 1 180 ? -57.507 12.810 24.523 1.00 22.04 180 LEU B CA 1
ATOM 4962 C C . LEU B 1 180 ? -58.570 13.018 25.602 1.00 22.48 180 LEU B C 1
ATOM 4963 O O . LEU B 1 180 ? -59.258 12.061 25.998 1.00 18.61 180 LEU B O 1
ATOM 4968 N N . GLU B 1 181 ? -58.737 14.263 26.072 1.00 20.04 181 GLU B N 1
ATOM 4969 C CA . GLU B 1 181 ? -59.719 14.520 27.108 1.00 21.41 181 GLU B CA 1
ATOM 4970 C C . GLU B 1 181 ? -61.111 14.316 26.514 1.00 21.04 181 GLU B C 1
ATOM 4971 O O . GLU B 1 181 ? -62.014 13.822 27.184 1.00 21.66 181 GLU B O 1
ATOM 4977 N N . ALA B 1 182 ? -61.268 14.704 25.253 1.00 21.77 182 ALA B N 1
ATOM 4978 C CA . ALA B 1 182 ? -62.553 14.550 24.589 1.00 21.60 182 ALA B CA 1
ATOM 4979 C C . ALA B 1 182 ? -62.856 13.059 24.414 1.00 21.95 182 ALA B C 1
ATOM 4980 O O . ALA B 1 182 ? -64.002 12.673 24.569 1.00 19.79 182 ALA B O 1
ATOM 4982 N N . CYS B 1 183 ? -61.826 12.250 24.121 1.00 19.15 183 CYS B N 1
ATOM 4983 C CA . CYS B 1 183 ? -62.012 10.802 24.004 1.00 21.60 183 CYS B CA 1
ATOM 4984 C C . CYS B 1 183 ? -62.408 10.218 25.352 1.00 20.62 183 CYS B C 1
ATOM 4985 O O . CYS B 1 183 ? -63.238 9.326 25.412 1.00 24.11 183 CYS B O 1
ATOM 4988 N N . LEU B 1 184 ? -61.818 10.741 26.433 1.00 24.14 184 LEU B N 1
ATOM 4989 C CA . LEU B 1 184 ? -62.148 10.355 27.805 1.00 25.52 184 LEU B CA 1
ATOM 4990 C C . LEU B 1 184 ? -63.636 10.592 28.070 1.00 22.99 184 LEU B C 1
ATOM 4991 O O . LEU B 1 184 ? -64.322 9.709 28.600 1.00 23.93 184 LEU B O 1
ATOM 4996 N N . ASP B 1 185 ? -64.093 11.811 27.752 1.00 21.69 185 ASP B N 1
ATOM 4997 C CA . ASP B 1 185 ? -65.477 12.214 27.986 1.00 21.88 185 ASP B CA 1
ATOM 4998 C C . ASP B 1 185 ? -66.432 11.313 27.211 1.00 20.50 185 ASP B C 1
ATOM 4999 O O . ASP B 1 185 ? -67.467 10.940 27.726 1.00 21.52 185 ASP B O 1
ATOM 5004 N N . ALA B 1 186 ? -66.090 11.003 25.965 1.00 18.43 186 ALA B N 1
ATOM 5005 C CA . ALA B 1 186 ? -66.892 10.113 25.162 1.00 19.90 186 ALA B CA 1
ATOM 5006 C C . ALA B 1 186 ? -66.926 8.705 25.767 1.00 18.63 186 ALA B C 1
ATOM 5007 O O . ALA B 1 186 ? -67.962 8.048 25.702 1.00 22.50 186 ALA B O 1
ATOM 5009 N N . SER B 1 187 ? -65.812 8.237 26.349 1.00 19.57 187 SER B N 1
ATOM 5010 C CA A SER B 1 187 ? -65.749 6.887 26.893 0.50 19.26 187 SER B CA 1
ATOM 5011 C CA B SER B 1 187 ? -65.728 6.891 26.915 0.50 19.20 187 SER B CA 1
ATOM 5012 C C . SER B 1 187 ? -66.670 6.756 28.106 1.00 19.66 187 SER B C 1
ATOM 5013 O O . SER B 1 187 ? -67.248 5.682 28.360 1.00 19.50 187 SER B O 1
ATOM 5018 N N . LEU B 1 188 ? -66.828 7.855 28.846 1.00 20.19 188 LEU B N 1
ATOM 5019 C CA . LEU B 1 188 ? -67.740 7.875 29.990 1.00 22.04 188 LEU B CA 1
ATOM 5020 C C . LEU B 1 188 ? -69.186 7.754 29.515 1.00 23.51 188 LEU B C 1
ATOM 5021 O O . LEU B 1 188 ? -70.000 7.130 30.177 1.00 21.55 188 LEU B O 1
ATOM 5026 N N . THR B 1 189 ? -69.490 8.315 28.336 1.00 22.46 189 THR B N 1
ATOM 5027 C CA . THR B 1 189 ? -70.819 8.164 27.765 1.00 22.48 189 THR B CA 1
ATOM 5028 C C . THR B 1 189 ? -71.056 6.713 27.351 1.00 22.70 189 THR B C 1
ATOM 5029 O O . THR B 1 189 ? -72.160 6.215 27.539 1.00 26.20 189 THR B O 1
ATOM 5033 N N . ILE B 1 190 ? -70.036 6.065 26.772 1.00 19.83 190 ILE B N 1
ATOM 5034 C CA . ILE B 1 190 ? -70.196 4.729 26.215 1.00 21.91 190 ILE B CA 1
ATOM 5035 C C . ILE B 1 190 ? -70.223 3.731 27.371 1.00 21.90 190 ILE B C 1
ATOM 5036 O O . ILE B 1 190 ? -71.171 2.959 27.493 1.00 22.76 190 ILE B O 1
ATOM 5041 N N . PHE B 1 191 ? -69.174 3.766 28.203 1.00 23.51 191 PHE B N 1
ATOM 5042 C CA . PHE B 1 191 ? -68.913 2.742 29.204 1.00 24.83 191 PHE B CA 1
ATOM 5043 C C . PHE B 1 191 ? -69.695 2.993 30.497 1.00 26.31 191 PHE B C 1
ATOM 5044 O O . PHE B 1 191 ? -69.676 2.158 31.405 1.00 22.73 191 PHE B O 1
ATOM 5052 N N . GLY B 1 192 ? -70.343 4.166 30.595 1.00 26.52 192 GLY B N 1
ATOM 5053 C CA . GLY B 1 192 ? -70.999 4.579 31.825 1.00 27.87 192 GLY B CA 1
ATOM 5054 C C . GLY B 1 192 ? -70.011 5.257 32.781 1.00 28.95 192 GLY B C 1
ATOM 5055 O O . GLY B 1 192 ? -68.798 5.229 32.549 1.00 26.45 192 GLY B O 1
ATOM 5056 N N . GLU B 1 193 ? -70.549 5.861 33.849 1.00 26.57 193 GLU B N 1
ATOM 5057 C CA . GLU B 1 193 ? -69.750 6.551 34.846 1.00 26.69 193 GLU B CA 1
ATOM 5058 C C . GLU B 1 193 ? -68.810 5.552 35.501 1.00 26.35 193 GLU B C 1
ATOM 5059 O O . GLU B 1 193 ? -69.105 4.352 35.610 1.00 22.53 193 GLU B O 1
ATOM 5065 N N . GLY B 1 194 ? -67.649 6.091 35.873 1.00 22.14 194 GLY B N 1
ATOM 5066 C CA . GLY B 1 194 ? -66.681 5.355 36.653 1.00 24.25 194 GLY B CA 1
ATOM 5067 C C . GLY B 1 194 ? -67.141 5.201 38.100 1.00 26.55 194 GLY B C 1
ATOM 5068 O O . GLY B 1 194 ? -68.183 5.748 38.507 1.00 26.09 194 GLY B O 1
ATOM 5069 N N . PRO B 1 195 ? -66.369 4.468 38.930 1.00 26.08 195 PRO B N 1
ATOM 5070 C CA . PRO B 1 195 ? -65.171 3.765 38.470 1.00 23.00 195 PRO B CA 1
ATOM 5071 C C . PRO B 1 195 ? -65.486 2.431 37.792 1.00 24.28 195 PRO B C 1
ATOM 5072 O O . PRO B 1 195 ? -66.470 1.774 38.131 1.00 23.87 195 PRO B O 1
ATOM 5076 N N . TRP B 1 196 ? -64.634 2.037 36.837 1.00 24.93 196 TRP B N 1
ATOM 5077 C CA . TRP B 1 196 ? -64.708 0.737 36.197 1.00 25.40 196 TRP B CA 1
ATOM 5078 C C . TRP B 1 196 ? -63.624 -0.176 36.777 1.00 25.88 196 TRP B C 1
ATOM 5079 O O . TRP B 1 196 ? -62.604 0.292 37.251 1.00 27.79 196 TRP B O 1
ATOM 5090 N N . ARG B 1 197 ? -63.802 -1.484 36.643 1.00 26.79 197 ARG B N 1
ATOM 5091 C CA . ARG B 1 197 ? -62.684 -2.415 36.703 1.00 25.79 197 ARG B CA 1
ATOM 5092 C C . ARG B 1 197 ? -62.558 -2.997 35.299 1.00 25.21 197 ARG B C 1
ATOM 5093 O O . ARG B 1 197 ? -63.338 -3.870 34.906 1.00 24.04 197 ARG B O 1
ATOM 5101 N N . PHE B 1 198 ? -61.610 -2.430 34.533 1.00 22.61 198 PHE B N 1
ATOM 5102 C CA . PHE B 1 198 ? -61.612 -2.532 33.078 1.00 21.12 198 PHE B CA 1
ATOM 5103 C C . PHE B 1 198 ? -60.527 -3.504 32.668 1.00 18.77 198 PHE B C 1
ATOM 5104 O O . PHE B 1 198 ? -59.355 -3.237 32.947 1.00 22.03 198 PHE B O 1
ATOM 5112 N N . LEU B 1 199 ? -60.931 -4.638 32.063 1.00 21.20 199 LEU B N 1
ATOM 5113 C CA . LEU B 1 199 ? -59.983 -5.618 31.549 1.00 20.08 199 LEU B CA 1
ATOM 5114 C C . LEU B 1 199 ? -59.456 -5.160 30.183 1.00 21.17 199 LEU B C 1
ATOM 5115 O O . LEU B 1 199 ? -60.185 -5.139 29.184 1.00 24.63 199 LEU B O 1
ATOM 5120 N N . VAL B 1 200 ? -58.194 -4.719 30.171 1.00 22.13 200 VAL B N 1
ATOM 5121 C CA . VAL B 1 200 ? -57.448 -4.297 28.994 1.00 23.01 200 VAL B CA 1
ATOM 5122 C C . VAL B 1 200 ? -56.552 -5.451 28.559 1.00 23.48 200 VAL B C 1
ATOM 5123 O O . VAL B 1 200 ? -55.628 -5.786 29.298 1.00 23.76 200 VAL B O 1
ATOM 5127 N N . CYS B 1 201 ? -56.845 -6.047 27.396 1.00 25.22 201 CYS B N 1
ATOM 5128 C CA . CYS B 1 201 ? -55.994 -7.095 26.834 1.00 28.03 201 CYS B CA 1
ATOM 5129 C C . CYS B 1 201 ? -55.574 -6.685 25.416 1.00 28.51 201 CYS B C 1
ATOM 5130 O O . CYS B 1 201 ? -55.380 -7.512 24.525 1.00 26.87 201 CYS B O 1
ATOM 5133 N N . ILE B 1 202 ? -55.422 -5.372 25.256 1.00 30.05 202 ILE B N 1
ATOM 5134 C CA . ILE B 1 202 ? -55.058 -4.729 24.008 1.00 31.68 202 ILE B CA 1
ATOM 5135 C C . ILE B 1 202 ? -53.778 -3.953 24.288 1.00 31.80 202 ILE B C 1
ATOM 5136 O O . ILE B 1 202 ? -53.612 -3.471 25.411 1.00 29.05 202 ILE B O 1
ATOM 5141 N N . PRO B 1 203 ? -52.856 -3.789 23.304 1.00 28.18 203 PRO B N 1
ATOM 5142 C CA . PRO B 1 203 ? -51.556 -3.197 23.582 1.00 27.83 203 PRO B CA 1
ATOM 5143 C C . PRO B 1 203 ? -51.570 -1.812 24.235 1.00 27.02 203 PRO B C 1
ATOM 5144 O O . PRO B 1 203 ? -52.265 -0.900 23.788 1.00 25.53 203 PRO B O 1
ATOM 5148 N N . ILE B 1 204 ? -50.753 -1.678 25.282 1.00 25.38 204 ILE B N 1
ATOM 5149 C CA . ILE B 1 204 ? -50.554 -0.425 26.002 1.00 28.13 204 ILE B CA 1
ATOM 5150 C C . ILE B 1 204 ? -49.803 0.554 25.115 1.00 26.66 204 ILE B C 1
ATOM 5151 O O . ILE B 1 204 ? -49.936 1.761 25.301 1.00 27.34 204 ILE B O 1
ATOM 5156 N N . ALA B 1 205 ? -49.108 0.025 24.096 1.00 27.48 205 ALA B N 1
ATOM 5157 C CA . ALA B 1 205 ? -48.476 0.811 23.046 1.00 26.90 205 ALA B CA 1
ATOM 5158 C C . ALA B 1 205 ? -49.421 1.824 22.399 1.00 29.04 205 ALA B C 1
ATOM 5159 O O . ALA B 1 205 ? -48.963 2.892 21.998 1.00 28.30 205 ALA B O 1
ATOM 5161 N N . ASP B 1 206 ? -50.709 1.474 22.237 1.00 29.40 206 ASP B N 1
ATOM 5162 C CA . ASP B 1 206 ? -51.683 2.393 21.661 1.00 31.41 206 ASP B CA 1
ATOM 5163 C C . ASP B 1 206 ? -53.012 2.276 22.409 1.00 28.00 206 ASP B C 1
ATOM 5164 O O . ASP B 1 206 ? -53.125 2.821 23.505 1.00 31.92 206 ASP B O 1
ATOM 5169 N N . LEU B 1 207 ? -54.009 1.600 21.821 1.00 28.29 207 LEU B N 1
ATOM 5170 C CA . LEU B 1 207 ? -55.393 1.776 22.234 1.00 29.66 207 LEU B CA 1
ATOM 5171 C C . LEU B 1 207 ? -55.577 1.268 23.663 1.00 28.54 207 LEU B C 1
ATOM 5172 O O . LEU B 1 207 ? -56.243 1.928 24.471 1.00 25.28 207 LEU B O 1
ATOM 5177 N N . GLY B 1 208 ? -54.934 0.132 24.001 1.00 26.02 208 GLY B N 1
ATOM 5178 C CA . GLY B 1 208 ? -54.940 -0.339 25.372 1.00 25.99 208 GLY B CA 1
ATOM 5179 C C . GLY B 1 208 ? -54.470 0.735 26.363 1.00 26.38 208 GLY B C 1
ATOM 5180 O O . GLY B 1 208 ? -54.962 0.818 27.491 1.00 24.49 208 GLY B O 1
ATOM 5181 N N . GLY B 1 209 ? -53.440 1.493 25.966 1.00 23.36 209 GLY B N 1
ATOM 5182 C CA . GLY B 1 209 ? -52.847 2.517 26.810 1.00 23.68 209 GLY B CA 1
ATOM 5183 C C . GLY B 1 209 ? -53.830 3.651 27.100 1.00 23.47 209 GLY B C 1
ATOM 5184 O O . GLY B 1 209 ? -53.887 4.177 28.206 1.00 22.48 209 GLY B O 1
ATOM 5185 N N . GLU B 1 210 ? -54.584 4.023 26.069 1.00 24.91 210 GLU B N 1
ATOM 5186 C CA . GLU B 1 210 ? -55.613 5.053 26.158 1.00 24.25 210 GLU B CA 1
ATOM 5187 C C . GLU B 1 210 ? -56.727 4.608 27.092 1.00 20.41 210 GLU B C 1
ATOM 5188 O O . GLU B 1 210 ? -57.155 5.344 27.952 1.00 19.06 210 GLU B O 1
ATOM 5194 N N . MET B 1 211 ? -57.179 3.370 26.919 1.00 23.21 211 MET B N 1
ATOM 5195 C CA . MET B 1 211 ? -58.225 2.820 27.749 1.00 23.72 211 MET B CA 1
ATOM 5196 C C . MET B 1 211 ? -57.781 2.767 29.210 1.00 25.07 211 MET B C 1
ATOM 5197 O O . MET B 1 211 ? -58.583 3.021 30.112 1.00 26.23 211 MET B O 1
ATOM 5202 N N . ALA B 1 212 ? -56.508 2.457 29.444 1.00 23.48 212 ALA B N 1
ATOM 5203 C CA . ALA B 1 212 ? -55.951 2.406 30.789 1.00 23.30 212 ALA B CA 1
ATOM 5204 C C . ALA B 1 212 ? -55.972 3.805 31.394 1.00 20.75 212 ALA B C 1
ATOM 5205 O O . ALA B 1 212 ? -56.404 3.991 32.522 1.00 24.24 212 ALA B O 1
ATOM 5207 N N . GLU B 1 213 ? -55.576 4.796 30.609 1.00 20.74 213 GLU B N 1
ATOM 5208 C CA . GLU B 1 213 ? -55.642 6.198 31.032 1.00 22.54 213 GLU B CA 1
ATOM 5209 C C . GLU B 1 213 ? -57.069 6.605 31.415 1.00 23.54 213 GLU B C 1
ATOM 5210 O O . GLU B 1 213 ? -57.298 7.203 32.488 1.00 20.17 213 GLU B O 1
ATOM 5216 N N . TRP B 1 214 ? -58.049 6.283 30.551 1.00 24.00 214 TRP B N 1
ATOM 5217 C CA . TRP B 1 214 ? -59.430 6.689 30.823 1.00 20.60 214 TRP B CA 1
ATOM 5218 C C . TRP B 1 214 ? -59.921 6.021 32.099 1.00 21.40 214 TRP B C 1
ATOM 5219 O O . TRP B 1 214 ? -60.567 6.655 32.921 1.00 21.50 214 TRP B O 1
ATOM 5230 N N . THR B 1 215 ? -59.561 4.742 32.282 1.00 20.01 215 THR B N 1
ATOM 5231 C CA . THR B 1 215 ? -60.001 3.969 33.425 1.00 21.90 215 THR B CA 1
ATOM 5232 C C . THR B 1 215 ? -59.487 4.629 34.701 1.00 21.27 215 THR B C 1
ATOM 5233 O O . THR B 1 215 ? -60.217 4.853 35.657 1.00 23.55 215 THR B O 1
ATOM 5237 N N . LEU B 1 216 ? -58.209 4.962 34.699 1.00 23.00 216 LEU B N 1
ATOM 5238 C CA . LEU B 1 216 ? -57.592 5.566 35.863 1.00 23.80 216 LEU B CA 1
ATOM 5239 C C . LEU B 1 216 ? -58.241 6.911 36.150 1.00 22.33 216 LEU B C 1
ATOM 5240 O O . LEU B 1 216 ? -58.491 7.230 37.309 1.00 23.09 216 LEU B O 1
ATOM 5245 N N . ALA B 1 217 ? -58.496 7.667 35.079 1.00 22.84 217 ALA B N 1
ATOM 5246 C CA . ALA B 1 217 ? -59.021 9.032 35.180 1.00 23.55 217 ALA B CA 1
ATOM 5247 C C . ALA B 1 217 ? -60.414 9.036 35.799 1.00 22.91 217 ALA B C 1
ATOM 5248 O O . ALA B 1 217 ? -60.749 9.967 36.520 1.00 22.52 217 ALA B O 1
ATOM 5250 N N . ALA B 1 218 ? -61.197 7.986 35.508 1.00 22.54 218 ALA B N 1
ATOM 5251 C CA . ALA B 1 218 ? -62.550 7.844 36.025 1.00 24.63 218 ALA B CA 1
ATOM 5252 C C . ALA B 1 218 ? -62.540 7.158 37.390 1.00 23.34 218 ALA B C 1
ATOM 5253 O O . ALA B 1 218 ? -63.604 6.814 37.896 1.00 21.69 218 ALA B O 1
ATOM 5255 N N . GLY B 1 219 ? -61.341 6.954 37.964 1.00 24.92 219 GLY B N 1
ATOM 5256 C CA . GLY B 1 219 ? -61.207 6.507 39.337 1.00 24.98 219 GLY B CA 1
ATOM 5257 C C . GLY B 1 219 ? -61.192 4.995 39.461 1.00 21.89 219 GLY B C 1
ATOM 5258 O O . GLY B 1 219 ? -61.402 4.469 40.539 1.00 20.19 219 GLY B O 1
ATOM 5259 N N . GLY B 1 220 ? -60.884 4.289 38.376 1.00 24.11 220 GLY B N 1
ATOM 5260 C CA . GLY B 1 220 ? -61.050 2.838 38.350 1.00 20.88 220 GLY B CA 1
ATOM 5261 C C . GLY B 1 220 ? -59.761 2.037 38.409 1.00 23.46 220 GLY B C 1
ATOM 5262 O O . GLY B 1 220 ? -58.671 2.552 38.647 1.00 22.83 220 GLY B O 1
ATOM 5263 N N . THR B 1 221 ? -59.930 0.722 38.191 1.00 24.18 221 THR B N 1
ATOM 5264 C CA . THR B 1 221 ? -58.844 -0.241 38.166 1.00 23.63 221 THR B CA 1
ATOM 5265 C C . THR B 1 221 ? -58.621 -0.812 36.758 1.00 24.94 221 THR B C 1
ATOM 5266 O O . THR B 1 221 ? -59.555 -1.352 36.143 1.00 25.25 221 THR B O 1
ATOM 5270 N N . VAL B 1 222 ? -57.359 -0.817 36.312 1.00 21.08 222 VAL B N 1
ATOM 5271 C CA . VAL B 1 222 ? -57.008 -1.442 35.057 1.00 21.30 222 VAL B CA 1
ATOM 5272 C C . VAL B 1 222 ? -56.546 -2.863 35.377 1.00 25.02 222 VAL B C 1
ATOM 5273 O O . VAL B 1 222 ? -55.664 -3.069 36.218 1.00 27.12 222 VAL B O 1
ATOM 5277 N N . VAL B 1 223 ? -57.202 -3.845 34.760 1.00 21.55 223 VAL B N 1
ATOM 5278 C CA . VAL B 1 223 ? -56.789 -5.231 34.918 1.00 24.68 223 VAL B CA 1
ATOM 5279 C C . VAL B 1 223 ? -56.117 -5.639 33.598 1.00 23.23 223 VAL B C 1
ATOM 5280 O O . VAL B 1 223 ? -56.761 -5.647 32.554 1.00 25.76 223 VAL B O 1
ATOM 5284 N N . LEU B 1 224 ? -54.811 -5.902 33.637 1.00 23.99 224 LEU B N 1
ATOM 5285 C CA . LEU B 1 224 ? -54.004 -6.056 32.430 1.00 26.65 224 LEU B CA 1
ATOM 5286 C C . LEU B 1 224 ? -53.803 -7.523 32.086 1.00 28.17 224 LEU B C 1
ATOM 5287 O O . LEU B 1 224 ? -53.520 -8.321 32.978 1.00 25.16 224 LEU B O 1
ATOM 5292 N N . ARG B 1 225 ? -53.939 -7.819 30.784 1.00 27.00 225 ARG B N 1
ATOM 5293 C CA . ARG B 1 225 ? -53.469 -9.058 30.197 1.00 28.84 225 ARG B CA 1
ATOM 5294 C C . ARG B 1 225 ? -52.697 -8.752 28.915 1.00 32.49 225 ARG B C 1
ATOM 5295 O O . ARG B 1 225 ? -52.935 -7.721 28.283 1.00 27.88 225 ARG B O 1
ATOM 5303 N N . GLU B 1 226 ? -51.788 -9.665 28.521 1.00 29.71 226 GLU B N 1
ATOM 5304 C CA . GLU B 1 226 ? -50.916 -9.439 27.377 1.00 32.49 226 GLU B CA 1
ATOM 5305 C C . GLU B 1 226 ? -51.689 -9.556 26.063 1.00 33.90 226 GLU B C 1
ATOM 5306 O O . GLU B 1 226 ? -51.293 -8.981 25.064 1.00 35.41 226 GLU B O 1
ATOM 5312 N N . ASP B 1 227 ? -52.769 -10.337 26.060 1.00 34.79 227 ASP B N 1
ATOM 5313 C CA . ASP B 1 227 ? -53.512 -10.630 24.854 1.00 35.50 227 ASP B CA 1
ATOM 5314 C C . ASP B 1 227 ? -54.814 -11.305 25.262 1.00 30.21 227 ASP B C 1
ATOM 5315 O O . ASP B 1 227 ? -55.060 -11.543 26.441 1.00 29.96 227 ASP B O 1
ATOM 5320 N N . PHE B 1 228 ? -55.649 -11.600 24.269 1.00 27.45 228 PHE B N 1
ATOM 5321 C CA . PHE B 1 228 ? -56.913 -12.252 24.508 1.00 28.03 228 PHE B CA 1
ATOM 5322 C C . PHE B 1 228 ? -56.747 -13.767 24.330 1.00 32.21 228 PHE B C 1
ATOM 5323 O O . PHE B 1 228 ? -56.348 -14.255 23.276 1.00 30.80 228 PHE B O 1
ATOM 5331 N N . GLU B 1 229 ? -57.057 -14.508 25.384 1.00 33.98 229 GLU B N 1
ATOM 5332 C CA . GLU B 1 229 ? -57.232 -15.949 25.303 1.00 33.24 229 GLU B CA 1
ATOM 5333 C C . GLU B 1 229 ? -58.506 -16.240 26.079 1.00 31.02 229 GLU B C 1
ATOM 5334 O O . GLU B 1 229 ? -58.629 -15.858 27.242 1.00 34.72 229 GLU B O 1
ATOM 5340 N N . PRO B 1 230 ? -59.523 -16.858 25.455 1.00 31.37 230 PRO B N 1
ATOM 5341 C CA . PRO B 1 230 ? -60.857 -16.895 26.048 1.00 30.99 230 PRO B CA 1
ATOM 5342 C C . PRO B 1 230 ? -60.957 -17.525 27.434 1.00 35.43 230 PRO B C 1
ATOM 5343 O O . PRO B 1 230 ? -61.695 -17.012 28.269 1.00 31.39 230 PRO B O 1
ATOM 5347 N N . ALA B 1 231 ? -60.241 -18.640 27.683 1.00 40.10 231 ALA B N 1
ATOM 5348 C CA . ALA B 1 231 ? -60.291 -19.280 28.993 1.00 36.16 231 ALA B CA 1
ATOM 5349 C C . ALA B 1 231 ? -59.691 -18.351 30.044 1.00 30.83 231 ALA B C 1
ATOM 5350 O O . ALA B 1 231 ? -60.252 -18.187 31.127 1.00 36.07 231 ALA B O 1
ATOM 5352 N N . ASP B 1 232 ? -58.549 -17.736 29.746 1.00 32.62 232 ASP B N 1
ATOM 5353 C CA . ASP B 1 232 ? -57.959 -16.811 30.701 1.00 34.09 232 ASP B CA 1
ATOM 5354 C C . ASP B 1 232 ? -58.937 -15.673 31.000 1.00 34.06 232 ASP B C 1
ATOM 5355 O O . ASP B 1 232 ? -59.101 -15.276 32.157 1.00 35.17 232 ASP B O 1
ATOM 5360 N N . ILE B 1 233 ? -59.586 -15.133 29.958 1.00 30.98 233 ILE B N 1
ATOM 5361 C CA . ILE B 1 233 ? -60.422 -13.949 30.135 1.00 30.09 233 ILE B CA 1
ATOM 5362 C C . ILE B 1 233 ? -61.654 -14.312 30.961 1.00 29.77 233 ILE B C 1
ATOM 5363 O O . ILE B 1 233 ? -62.061 -13.562 31.850 1.00 27.21 233 ILE B O 1
ATOM 5368 N N . LEU B 1 234 ? -62.259 -15.471 30.674 1.00 29.55 234 LEU B N 1
ATOM 5369 C CA . LEU B 1 234 ? -63.404 -15.909 31.455 1.00 31.82 234 LEU B CA 1
ATOM 5370 C C . LEU B 1 234 ? -63.001 -16.054 32.932 1.00 32.90 234 LEU B C 1
ATOM 5371 O O . LEU B 1 234 ? -63.750 -15.632 33.815 1.00 39.43 234 LEU B O 1
ATOM 5376 N N . ALA B 1 235 ? -61.814 -16.616 33.206 1.00 34.07 235 ALA B N 1
ATOM 5377 C CA . ALA B 1 235 ? -61.358 -16.789 34.579 1.00 34.35 235 ALA B CA 1
ATOM 5378 C C . ALA B 1 235 ? -61.122 -15.419 35.214 1.00 35.11 235 ALA B C 1
ATOM 5379 O O . ALA B 1 235 ? -61.540 -15.171 36.335 1.00 37.14 235 ALA B O 1
ATOM 5381 N N . THR B 1 236 ? -60.450 -14.539 34.474 1.00 35.32 236 THR B N 1
ATOM 5382 C CA . THR B 1 236 ? -60.070 -13.221 34.947 1.00 31.36 236 THR B CA 1
ATOM 5383 C C . THR B 1 236 ? -61.286 -12.388 35.334 1.00 32.36 236 THR B C 1
ATOM 5384 O O . THR B 1 236 ? -61.225 -11.650 36.313 1.00 37.76 236 THR B O 1
ATOM 5388 N N . ILE B 1 237 ? -62.362 -12.450 34.527 1.00 31.16 237 ILE B N 1
ATOM 5389 C CA . ILE B 1 237 ? -63.562 -11.673 34.785 1.00 29.34 237 ILE B CA 1
ATOM 5390 C C . ILE B 1 237 ? -64.076 -11.993 36.186 1.00 33.58 237 ILE B C 1
ATOM 5391 O O . ILE B 1 237 ? -64.431 -11.087 36.938 1.00 35.81 237 ILE B O 1
ATOM 5396 N N . GLY B 1 238 ? -64.119 -13.293 36.520 1.00 33.18 238 GLY B N 1
ATOM 5397 C CA . GLY B 1 238 ? -64.555 -13.756 37.826 1.00 33.98 238 GLY B CA 1
ATOM 5398 C C . GLY B 1 238 ? -63.560 -13.413 38.928 1.00 31.87 238 GLY B C 1
ATOM 5399 O O . GLY B 1 238 ? -63.930 -12.805 39.931 1.00 34.98 238 GLY B O 1
ATOM 5400 N N . ALA B 1 239 ? -62.297 -13.796 38.733 1.00 30.67 239 ALA B N 1
ATOM 5401 C CA . ALA B 1 239 ? -61.310 -13.637 39.783 1.00 32.61 239 ALA B CA 1
ATOM 5402 C C . ALA B 1 239 ? -61.072 -12.146 40.070 1.00 36.19 239 ALA B C 1
ATOM 5403 O O . ALA B 1 239 ? -60.892 -11.786 41.227 1.00 29.03 239 ALA B O 1
ATOM 5405 N N . GLU B 1 240 ? -61.093 -11.276 39.039 1.00 32.90 240 GLU B N 1
ATOM 5406 C CA . GLU B 1 240 ? -60.785 -9.864 39.239 1.00 35.51 240 GLU B CA 1
ATOM 5407 C C . GLU B 1 240 ? -62.053 -9.016 39.305 1.00 31.09 240 GLU B C 1
ATOM 5408 O O . GLU B 1 240 ? -61.974 -7.817 39.556 1.00 29.62 240 GLU B O 1
ATOM 5414 N N . ARG B 1 241 ? -63.218 -9.639 39.086 1.00 30.68 241 ARG B N 1
ATOM 5415 C CA . ARG B 1 241 ? -64.487 -8.944 39.219 1.00 35.04 241 ARG B CA 1
ATOM 5416 C C . ARG B 1 241 ? -64.531 -7.772 38.231 1.00 32.53 241 ARG B C 1
ATOM 5417 O O . ARG B 1 241 ? -64.820 -6.647 38.612 1.00 31.28 241 ARG B O 1
ATOM 5425 N N . THR B 1 242 ? -64.242 -8.027 36.945 1.00 30.03 242 THR B N 1
ATOM 5426 C CA . THR B 1 242 ? -64.176 -6.930 35.985 1.00 28.81 242 THR B CA 1
ATOM 5427 C C . THR B 1 242 ? -65.583 -6.437 35.665 1.00 28.00 242 THR B C 1
ATOM 5428 O O . THR B 1 242 ? -66.523 -7.233 35.620 1.00 28.52 242 THR B O 1
ATOM 5432 N N . THR B 1 243 ? -65.731 -5.118 35.475 1.00 24.61 243 THR B N 1
ATOM 5433 C CA . THR B 1 243 ? -66.993 -4.556 35.037 1.00 23.78 243 THR B CA 1
ATOM 5434 C C . THR B 1 243 ? -67.041 -4.464 33.511 1.00 23.92 243 THR B C 1
ATOM 5435 O O . THR B 1 243 ? -68.125 -4.433 32.933 1.00 22.93 243 THR B O 1
ATOM 5439 N N . HIS B 1 244 ? -65.879 -4.396 32.861 1.00 23.43 244 HIS B N 1
ATOM 5440 C CA . HIS B 1 244 ? -65.825 -4.224 31.416 1.00 22.41 244 HIS B CA 1
ATOM 5441 C C . HIS B 1 244 ? -64.710 -5.089 30.836 1.00 21.07 244 HIS B C 1
ATOM 5442 O O . HIS B 1 244 ? -63.661 -5.208 31.442 1.00 22.53 244 HIS B O 1
ATOM 5449 N N . VAL B 1 245 ? -64.877 -5.554 29.600 1.00 21.46 245 VAL B N 1
ATOM 5450 C CA . VAL B 1 245 ? -63.745 -6.057 28.838 1.00 22.57 245 VAL B CA 1
ATOM 5451 C C . VAL B 1 245 ? -63.963 -5.671 27.382 1.00 23.08 245 VAL B C 1
ATOM 5452 O O . VAL B 1 245 ? -65.002 -6.023 26.793 1.00 24.05 245 VAL B O 1
ATOM 5456 N N . PHE B 1 246 ? -63.018 -4.906 26.827 1.00 23.11 246 PHE B N 1
ATOM 5457 C CA . PHE B 1 246 ? -63.155 -4.434 25.459 1.00 24.13 246 PHE B CA 1
ATOM 5458 C C . PHE B 1 246 ? -62.721 -5.534 24.492 1.00 23.36 246 PHE B C 1
ATOM 5459 O O . PHE B 1 246 ? -61.611 -6.039 24.600 1.00 23.88 246 PHE B O 1
ATOM 5467 N N . CYS B 1 247 ? -63.588 -5.853 23.528 1.00 24.16 247 CYS B N 1
ATOM 5468 C CA . CYS B 1 247 ? -63.385 -7.006 22.663 1.00 24.66 247 CYS B CA 1
ATOM 5469 C C . CYS B 1 247 ? -63.462 -6.626 21.185 1.00 22.85 247 CYS B C 1
ATOM 5470 O O . CYS B 1 247 ? -64.281 -5.816 20.780 1.00 24.43 247 CYS B O 1
ATOM 5473 N N . ALA B 1 248 ? -62.604 -7.249 20.378 1.00 23.83 248 ALA B N 1
ATOM 5474 C CA . ALA B 1 248 ? -62.882 -7.430 18.955 1.00 25.38 248 ALA B CA 1
ATOM 5475 C C . ALA B 1 248 ? -64.114 -8.334 18.809 1.00 26.23 248 ALA B C 1
ATOM 5476 O O . ALA B 1 248 ? -64.416 -9.134 19.701 1.00 25.90 248 ALA B O 1
ATOM 5478 N N . PRO B 1 249 ? -64.928 -8.176 17.738 1.00 24.07 249 PRO B N 1
ATOM 5479 C CA . PRO B 1 249 ? -66.160 -8.948 17.622 1.00 24.41 249 PRO B CA 1
ATOM 5480 C C . PRO B 1 249 ? -65.913 -10.464 17.701 1.00 26.33 249 PRO B C 1
ATOM 5481 O O . PRO B 1 249 ? -66.675 -11.178 18.354 1.00 25.44 249 PRO B O 1
ATOM 5485 N N . GLY B 1 250 ? -64.833 -10.931 17.066 1.00 27.15 250 GLY B N 1
ATOM 5486 C CA . GLY B 1 250 ? -64.468 -12.339 17.108 1.00 30.58 250 GLY B CA 1
ATOM 5487 C C . GLY B 1 250 ? -64.203 -12.832 18.530 1.00 30.14 250 GLY B C 1
ATOM 5488 O O . GLY B 1 250 ? -64.505 -13.992 18.861 1.00 32.08 250 GLY B O 1
ATOM 5489 N N . TRP B 1 251 ? -63.623 -11.966 19.374 1.00 23.59 251 TRP B N 1
ATOM 5490 C CA . TRP B 1 251 ? -63.415 -12.334 20.765 1.00 25.28 251 TRP B CA 1
ATOM 5491 C C . TRP B 1 251 ? -64.748 -12.622 21.450 1.00 27.34 251 TRP B C 1
ATOM 5492 O O . TRP B 1 251 ? -64.878 -13.600 22.197 1.00 28.34 251 TRP B O 1
ATOM 5503 N N . VAL B 1 252 ? -65.745 -11.761 21.189 1.00 26.75 252 VAL B N 1
ATOM 5504 C CA . VAL B 1 252 ? -67.063 -11.950 21.758 1.00 26.80 252 VAL B CA 1
ATOM 5505 C C . VAL B 1 252 ? -67.529 -13.377 21.438 1.00 29.76 252 VAL B C 1
ATOM 5506 O O . VAL B 1 252 ? -67.999 -14.076 22.329 1.00 28.09 252 VAL B O 1
ATOM 5510 N N . TYR B 1 253 ? -67.392 -13.812 20.181 1.00 29.96 253 TYR B N 1
ATOM 5511 C CA . TYR B 1 253 ? -67.960 -15.095 19.783 1.00 31.25 253 TYR B CA 1
ATOM 5512 C C . TYR B 1 253 ? -67.205 -16.217 20.509 1.00 28.40 253 TYR B C 1
ATOM 5513 O O . TYR B 1 253 ? -67.831 -17.182 20.929 1.00 27.96 253 TYR B O 1
ATOM 5522 N N . GLN B 1 254 ? -65.894 -16.037 20.720 1.00 30.30 254 GLN B N 1
ATOM 5523 C CA . GLN B 1 254 ? -65.059 -17.014 21.400 1.00 32.21 254 GLN B CA 1
ATOM 5524 C C . GLN B 1 254 ? -65.478 -17.185 22.862 1.00 34.20 254 GLN B C 1
ATOM 5525 O O . GLN B 1 254 ? -65.501 -18.316 23.373 1.00 30.49 254 GLN B O 1
ATOM 5531 N N . LEU B 1 255 ? -65.803 -16.073 23.538 1.00 29.25 255 LEU B N 1
ATOM 5532 C CA . LEU B 1 255 ? -66.257 -16.120 24.923 1.00 29.14 255 LEU B CA 1
ATOM 5533 C C . LEU B 1 255 ? -67.597 -16.842 24.986 1.00 29.97 255 LEU B C 1
ATOM 5534 O O . LEU B 1 255 ? -67.796 -17.679 25.853 1.00 31.26 255 LEU B O 1
ATOM 5539 N N . ALA B 1 256 ? -68.528 -16.464 24.110 1.00 27.42 256 ALA B N 1
ATOM 5540 C CA . ALA B 1 256 ? -69.895 -16.930 24.228 1.00 29.34 256 ALA B CA 1
ATOM 5541 C C . ALA B 1 256 ? -69.989 -18.418 23.881 1.00 31.05 256 ALA B C 1
ATOM 5542 O O . ALA B 1 256 ? -70.935 -19.070 24.306 1.00 31.48 256 ALA B O 1
ATOM 5544 N N . GLU B 1 257 ? -69.039 -18.928 23.091 1.00 33.61 257 GLU B N 1
ATOM 5545 C CA . GLU B 1 257 ? -69.097 -20.296 22.588 1.00 38.34 257 GLU B CA 1
ATOM 5546 C C . GLU B 1 257 ? -68.182 -21.217 23.405 1.00 37.50 257 GLU B C 1
ATOM 5547 O O . GLU B 1 257 ? -68.213 -22.436 23.216 1.00 33.45 257 GLU B O 1
ATOM 5553 N N . HIS B 1 258 ? -67.378 -20.656 24.321 1.00 33.98 258 HIS B N 1
ATOM 5554 C CA . HIS B 1 258 ? -66.374 -21.447 25.024 1.00 35.60 258 HIS B CA 1
ATOM 5555 C C . HIS B 1 258 ? -67.049 -22.443 25.974 1.00 36.65 258 HIS B C 1
ATOM 5556 O O . HIS B 1 258 ? -68.022 -22.101 26.657 1.00 35.09 258 HIS B O 1
ATOM 5563 N N . PRO B 1 259 ? -66.552 -23.702 26.081 1.00 41.57 259 PRO B N 1
ATOM 5564 C CA . PRO B 1 259 ? -67.158 -24.686 26.992 1.00 40.24 259 PRO B CA 1
ATOM 5565 C C . PRO B 1 259 ? -67.155 -24.260 28.464 1.00 42.83 259 PRO B C 1
ATOM 5566 O O . PRO B 1 259 ? -68.071 -24.571 29.218 1.00 44.06 259 PRO B O 1
ATOM 5570 N N . ALA B 1 260 ? -66.107 -23.535 28.863 1.00 46.01 260 ALA B N 1
ATOM 5571 C CA . ALA B 1 260 ? -65.943 -23.039 30.222 1.00 45.31 260 ALA B CA 1
ATOM 5572 C C . ALA B 1 260 ? -66.864 -21.857 30.565 1.00 44.12 260 ALA B C 1
ATOM 5573 O O . ALA B 1 260 ? -66.733 -21.304 31.654 1.00 41.45 260 ALA B O 1
ATOM 5575 N N . LEU B 1 261 ? -67.789 -21.457 29.677 1.00 42.64 261 LEU B N 1
ATOM 5576 C CA . LEU B 1 261 ? -68.626 -20.290 29.947 1.00 38.97 261 LEU B CA 1
ATOM 5577 C C . LEU B 1 261 ? -69.588 -20.598 31.096 1.00 41.38 261 LEU B C 1
ATOM 5578 O O . LEU B 1 261 ? -69.765 -19.773 31.995 1.00 34.13 261 LEU B O 1
ATOM 5583 N N . ALA B 1 262 ? -70.207 -21.789 31.034 1.00 41.70 262 ALA B N 1
ATOM 5584 C CA . ALA B 1 262 ? -71.091 -22.306 32.068 1.00 46.03 262 ALA B CA 1
ATOM 5585 C C . ALA B 1 262 ? -70.476 -22.172 33.463 1.00 42.11 262 ALA B C 1
ATOM 5586 O O . ALA B 1 262 ? -71.174 -21.797 34.397 1.00 48.04 262 ALA B O 1
ATOM 5588 N N . ASP B 1 263 ? -69.175 -22.467 33.605 1.00 43.21 263 ASP B N 1
ATOM 5589 C CA . ASP B 1 263 ? -68.512 -22.478 34.902 1.00 42.72 263 ASP B CA 1
ATOM 5590 C C . ASP B 1 263 ? -67.998 -21.089 35.296 1.00 47.06 263 ASP B C 1
ATOM 5591 O O . ASP B 1 263 ? -67.604 -20.880 36.440 1.00 42.69 263 ASP B O 1
ATOM 5593 N N . ALA B 1 264 ? -67.964 -20.135 34.360 1.00 44.32 264 ALA B N 1
ATOM 5594 C CA . ALA B 1 264 ? -67.353 -18.850 34.655 1.00 42.09 264 ALA B CA 1
ATOM 5595 C C . ALA B 1 264 ? -68.352 -17.999 35.422 1.00 39.91 264 ALA B C 1
ATOM 5596 O O . ALA B 1 264 ? -69.548 -18.225 35.324 1.00 40.05 264 ALA B O 1
ATOM 5598 N N . ASP B 1 265 ? -67.852 -17.012 36.173 1.00 36.86 265 ASP B N 1
ATOM 5599 C CA . ASP B 1 265 ? -68.712 -16.084 36.883 1.00 39.16 265 ASP B CA 1
ATOM 5600 C C . ASP B 1 265 ? -68.625 -14.721 36.205 1.00 36.22 265 ASP B C 1
ATOM 5601 O O . ASP B 1 265 ? -67.615 -14.040 36.345 1.00 35.96 265 ASP B O 1
ATOM 5606 N N . LEU B 1 266 ? -69.691 -14.338 35.492 1.00 34.35 266 LEU B N 1
ATOM 5607 C CA . LEU B 1 266 ? -69.703 -13.118 34.703 1.00 35.64 266 LEU B CA 1
ATOM 5608 C C . LEU B 1 266 ? -70.526 -12.024 35.387 1.00 34.07 266 LEU B C 1
ATOM 5609 O O . LEU B 1 266 ? -70.706 -10.947 34.820 1.00 32.42 266 LEU B O 1
ATOM 5614 N N . SER B 1 267 ? -70.953 -12.276 36.636 1.00 32.74 267 SER B N 1
ATOM 5615 C CA . SER B 1 267 ? -71.949 -11.451 37.308 1.00 32.56 267 SER B CA 1
ATOM 5616 C C . SER B 1 267 ? -71.439 -10.023 37.520 1.00 30.59 267 SER B C 1
ATOM 5617 O O . SER B 1 267 ? -72.234 -9.097 37.561 1.00 28.06 267 SER B O 1
ATOM 5620 N N . SER B 1 268 ? -70.123 -9.815 37.595 1.00 30.83 268 SER B N 1
ATOM 5621 C CA . SER B 1 268 ? -69.592 -8.479 37.837 1.00 28.71 268 SER B CA 1
ATOM 5622 C C . SER B 1 268 ? -69.634 -7.575 36.603 1.00 29.17 268 SER B C 1
ATOM 5623 O O . SER B 1 268 ? -69.455 -6.360 36.740 1.00 31.36 268 SER B O 1
ATOM 5626 N N . LEU B 1 269 ? -69.783 -8.163 35.402 1.00 28.95 269 LEU B N 1
ATOM 5627 C CA . LEU B 1 269 ? -69.771 -7.379 34.175 1.00 30.02 269 LEU B CA 1
ATOM 5628 C C . LEU B 1 269 ? -70.967 -6.418 34.111 1.00 29.69 269 LEU B C 1
ATOM 5629 O O . LEU B 1 269 ? -72.114 -6.808 34.325 1.00 28.93 269 LEU B O 1
ATOM 5634 N N . THR B 1 270 ? -70.675 -5.142 33.844 1.00 28.20 270 THR B N 1
ATOM 5635 C CA . THR B 1 270 ? -71.638 -4.166 33.375 1.00 29.14 270 THR B CA 1
ATOM 5636 C C . THR B 1 270 ? -71.782 -4.228 31.846 1.00 27.04 270 THR B C 1
ATOM 5637 O O . THR B 1 270 ? -72.871 -4.029 31.323 1.00 22.74 270 THR B O 1
ATOM 5641 N N . GLN B 1 271 ? -70.657 -4.424 31.131 1.00 28.37 271 GLN B N 1
ATOM 5642 C CA . GLN B 1 271 ? -70.632 -4.342 29.674 1.00 25.73 271 GLN B CA 1
ATOM 5643 C C . GLN B 1 271 ? -69.527 -5.195 29.092 1.00 24.77 271 GLN B C 1
ATOM 5644 O O . GLN B 1 271 ? -68.462 -5.362 29.688 1.00 28.56 271 GLN B O 1
ATOM 5650 N N . ILE B 1 272 ? -69.784 -5.654 27.872 1.00 23.73 272 ILE B N 1
ATOM 5651 C CA . ILE B 1 272 ? -68.738 -6.127 27.004 1.00 23.50 272 ILE B CA 1
ATOM 5652 C C . ILE B 1 272 ? -68.756 -5.244 25.768 1.00 24.77 272 ILE B C 1
ATOM 5653 O O . ILE B 1 272 ? -69.469 -5.534 24.814 1.00 25.66 272 ILE B O 1
ATOM 5658 N N . PRO B 1 273 ? -68.026 -4.114 25.765 1.00 23.62 273 PRO B N 1
ATOM 5659 C CA . PRO B 1 273 ? -68.014 -3.249 24.604 1.00 21.59 273 PRO B CA 1
ATOM 5660 C C . PRO B 1 273 ? -67.176 -3.953 23.555 1.00 21.17 273 PRO B C 1
ATOM 5661 O O . PRO B 1 273 ? -66.196 -4.628 23.880 1.00 21.94 273 PRO B O 1
ATOM 5665 N N . TYR B 1 274 ? -67.586 -3.813 22.292 1.00 21.85 274 TYR B N 1
ATOM 5666 C CA . TYR B 1 274 ? -66.868 -4.466 21.219 1.00 22.42 274 TYR B CA 1
ATOM 5667 C C . TYR B 1 274 ? -66.846 -3.564 19.995 1.00 22.45 274 TYR B C 1
ATOM 5668 O O . TYR B 1 274 ? -67.756 -2.768 19.807 1.00 20.14 274 TYR B O 1
ATOM 5677 N N . GLY B 1 275 ? -65.803 -3.748 19.170 1.00 22.77 275 GLY B N 1
ATOM 5678 C CA . GLY B 1 275 ? -65.730 -3.197 17.832 1.00 23.93 275 GLY B CA 1
ATOM 5679 C C . GLY B 1 275 ? -64.310 -3.300 17.272 1.00 24.96 275 GLY B C 1
ATOM 5680 O O . GLY B 1 275 ? -63.523 -4.126 17.730 1.00 22.77 275 GLY B O 1
ATOM 5681 N N . GLY B 1 276 ? -64.001 -2.459 16.275 1.00 24.66 276 GLY B N 1
ATOM 5682 C CA . GLY B 1 276 ? -62.681 -2.401 15.673 1.00 25.89 276 GLY B CA 1
ATOM 5683 C C . GLY B 1 276 ? -62.661 -3.053 14.299 1.00 28.78 276 GLY B C 1
ATOM 5684 O O . GLY B 1 276 ? -61.843 -2.700 13.472 1.00 36.80 276 GLY B O 1
ATOM 5685 N N . ALA B 1 277 ? -63.548 -4.024 14.093 1.00 34.18 277 ALA B N 1
ATOM 5686 C CA . ALA B 1 277 ? -63.681 -4.796 12.871 1.00 32.21 277 ALA B CA 1
ATOM 5687 C C . ALA B 1 277 ? -65.175 -5.088 12.681 1.00 30.83 277 ALA B C 1
ATOM 5688 O O . ALA B 1 277 ? -65.922 -5.035 13.654 1.00 26.48 277 ALA B O 1
ATOM 5690 N N . PRO B 1 278 ? -65.680 -5.391 11.457 1.00 26.86 278 PRO B N 1
ATOM 5691 C CA . PRO B 1 278 ? -67.110 -5.621 11.253 1.00 27.91 278 PRO B CA 1
ATOM 5692 C C . PRO B 1 278 ? -67.639 -6.795 12.081 1.00 28.59 278 PRO B C 1
ATOM 5693 O O . PRO B 1 278 ? -67.002 -7.862 12.149 1.00 28.41 278 PRO B O 1
ATOM 5697 N N . SER B 1 279 ? -68.757 -6.571 12.788 1.00 25.27 279 SER B N 1
ATOM 5698 C CA . SER B 1 279 ? -69.395 -7.668 13.491 1.00 27.97 279 SER B CA 1
ATOM 5699 C C . SER B 1 279 ? -70.177 -8.510 12.480 1.00 26.39 279 SER B C 1
ATOM 5700 O O . SER B 1 279 ? -70.460 -8.065 11.380 1.00 23.93 279 SER B O 1
ATOM 5703 N N . THR B 1 280 ? -70.525 -9.740 12.868 1.00 26.25 280 THR B N 1
ATOM 5704 C CA . THR B 1 280 ? -71.490 -10.532 12.128 1.00 25.25 280 THR B CA 1
ATOM 5705 C C . THR B 1 280 ? -72.775 -10.536 12.937 1.00 22.94 280 THR B C 1
ATOM 5706 O O . THR B 1 280 ? -72.852 -11.158 14.002 1.00 24.65 280 THR B O 1
ATOM 5710 N N . PRO B 1 281 ? -73.840 -9.847 12.493 1.00 23.89 281 PRO B N 1
ATOM 5711 C CA . PRO B 1 281 ? -75.021 -9.676 13.337 1.00 23.04 281 PRO B CA 1
ATOM 5712 C C . PRO B 1 281 ? -75.582 -10.954 13.961 1.00 25.17 281 PRO B C 1
ATOM 5713 O O . PRO B 1 281 ? -75.963 -10.944 15.126 1.00 30.06 281 PRO B O 1
ATOM 5717 N N . ALA B 1 282 ? -75.669 -12.038 13.186 1.00 26.46 282 ALA B N 1
ATOM 5718 C CA . ALA B 1 282 ? -76.300 -13.253 13.690 1.00 27.81 282 ALA B CA 1
ATOM 5719 C C . ALA B 1 282 ? -75.464 -13.880 14.799 1.00 25.27 282 ALA B C 1
ATOM 5720 O O . ALA B 1 282 ? -76.015 -14.458 15.728 1.00 29.11 282 ALA B O 1
ATOM 5722 N N . ARG B 1 283 ? -74.144 -13.752 14.687 1.00 24.34 283 ARG B N 1
ATOM 5723 C CA . ARG B 1 283 ? -73.209 -14.235 15.698 1.00 23.23 283 ARG B CA 1
ATOM 5724 C C . ARG B 1 283 ? -73.281 -13.377 16.963 1.00 24.51 283 ARG B C 1
ATOM 5725 O O . ARG B 1 283 ? -73.122 -13.895 18.059 1.00 22.64 283 ARG B O 1
ATOM 5733 N N . ILE B 1 284 ? -73.472 -12.051 16.833 1.00 23.48 284 ILE B N 1
ATOM 5734 C CA . ILE B 1 284 ? -73.770 -11.215 17.989 1.00 23.57 284 ILE B CA 1
ATOM 5735 C C . ILE B 1 284 ? -75.094 -11.606 18.642 1.00 22.91 284 ILE B C 1
ATOM 5736 O O . ILE B 1 284 ? -75.201 -11.628 19.863 1.00 23.91 284 ILE B O 1
ATOM 5741 N N . ALA B 1 285 ? -76.116 -11.903 17.837 1.00 26.53 285 ALA B N 1
ATOM 5742 C CA . ALA B 1 285 ? -77.390 -12.365 18.366 1.00 26.41 285 ALA B CA 1
ATOM 5743 C C . ALA B 1 285 ? -77.197 -13.651 19.179 1.00 28.28 285 ALA B C 1
ATOM 5744 O O . ALA B 1 285 ? -77.724 -13.744 20.282 1.00 28.23 285 ALA B O 1
ATOM 5746 N N . ASP B 1 286 ? -76.412 -14.608 18.671 1.00 30.32 286 ASP B N 1
ATOM 5747 C CA . ASP B 1 286 ? -76.120 -15.840 19.408 1.00 32.52 286 ASP B CA 1
ATOM 5748 C C . ASP B 1 286 ? -75.376 -15.564 20.713 1.00 33.70 286 ASP B C 1
ATOM 5749 O O . ASP B 1 286 ? -75.579 -16.276 21.700 1.00 29.08 286 ASP B O 1
ATOM 5754 N N . ALA B 1 287 ? -74.463 -14.572 20.701 1.00 32.54 287 ALA B N 1
ATOM 5755 C CA . ALA B 1 287 ? -73.709 -14.220 21.894 1.00 29.02 287 ALA B CA 1
ATOM 5756 C C . ALA B 1 287 ? -74.617 -13.629 22.979 1.00 32.07 287 ALA B C 1
ATOM 5757 O O . ALA B 1 287 ? -74.465 -13.964 24.160 1.00 31.95 287 ALA B O 1
ATOM 5759 N N . LEU B 1 288 ? -75.552 -12.786 22.569 1.00 30.43 288 LEU B N 1
ATOM 5760 C CA . LEU B 1 288 ? -76.539 -12.213 23.510 1.00 33.01 288 LEU B CA 1
ATOM 5761 C C . LEU B 1 288 ? -77.290 -13.346 24.210 1.00 34.75 288 LEU B C 1
ATOM 5762 O O . LEU B 1 288 ? -77.397 -13.321 25.438 1.00 29.52 288 LEU B O 1
ATOM 5767 N N . GLU B 1 289 ? -77.796 -14.291 23.427 1.00 32.50 289 GLU B N 1
ATOM 5768 C CA . GLU B 1 289 ? -78.563 -15.424 23.998 1.00 34.02 289 GLU B CA 1
ATOM 5769 C C . GLU B 1 289 ? -77.672 -16.201 24.969 1.00 31.62 289 GLU B C 1
ATOM 5770 O O . GLU B 1 289 ? -78.104 -16.458 26.087 1.00 39.03 289 GLU B O 1
ATOM 5772 N N . LYS B 1 290 ? -76.457 -16.514 24.556 1.00 33.27 290 LYS B N 1
ATOM 5773 C CA . LYS B 1 290 ? -75.554 -17.326 25.400 1.00 33.43 290 LYS B CA 1
ATOM 5774 C C . LYS B 1 290 ? -75.170 -16.567 26.676 1.00 38.78 290 LYS B C 1
ATOM 5775 O O . LYS B 1 290 ? -74.990 -17.221 27.702 1.00 37.53 290 LYS B O 1
ATOM 5777 N N . LEU B 1 291 ? -75.054 -15.246 26.615 1.00 39.44 291 LEU B N 1
ATOM 5778 C CA . LEU B 1 291 ? -74.593 -14.464 27.789 1.00 40.49 291 LEU B CA 1
ATOM 5779 C C . LEU B 1 291 ? -75.758 -14.246 28.760 1.00 45.32 291 LEU B C 1
ATOM 5780 O O . LEU B 1 291 ? -75.498 -14.036 29.953 1.00 49.17 291 LEU B O 1
ATOM 5785 N N . GLY B 1 292 ? -76.988 -14.254 28.257 1.00 42.34 292 GLY B N 1
ATOM 5786 C CA . GLY B 1 292 ? -78.160 -14.164 29.144 1.00 53.77 292 GLY B CA 1
ATOM 5787 C C . GLY B 1 292 ? -78.601 -12.758 29.505 1.00 50.54 292 GLY B C 1
ATOM 5788 O O . GLY B 1 292 ? -79.719 -12.631 30.003 1.00 44.37 292 GLY B O 1
ATOM 5789 N N . ARG B 1 293 ? -77.754 -11.751 29.272 1.00 47.40 293 ARG B N 1
ATOM 5790 C CA . ARG B 1 293 ? -78.093 -10.367 29.699 1.00 46.38 293 ARG B CA 1
ATOM 5791 C C . ARG B 1 293 ? -77.623 -9.366 28.641 1.00 38.46 293 ARG B C 1
ATOM 5792 O O . ARG B 1 293 ? -76.647 -9.679 27.930 1.00 34.94 293 ARG B O 1
ATOM 5800 N N . PRO B 1 294 ? -78.258 -8.179 28.499 1.00 39.45 294 PRO B N 1
ATOM 5801 C CA . PRO B 1 294 ? -77.774 -7.157 27.568 1.00 40.17 294 PRO B CA 1
ATOM 5802 C C . PRO B 1 294 ? -76.425 -6.588 27.987 1.00 33.69 294 PRO B C 1
ATOM 5803 O O . PRO B 1 294 ? -76.361 -5.574 28.660 1.00 44.32 294 PRO B O 1
ATOM 5807 N N . LEU B 1 295 ? -75.351 -7.273 27.623 1.00 32.17 295 LEU B N 1
ATOM 5808 C CA . LEU B 1 295 ? -74.009 -6.844 28.005 1.00 30.87 295 LEU B CA 1
ATOM 5809 C C . LEU B 1 295 ? -73.326 -6.093 26.854 1.00 26.39 295 LEU B C 1
ATOM 5810 O O . LEU B 1 295 ? -72.435 -5.272 27.079 1.00 26.07 295 LEU B O 1
ATOM 5815 N N . LEU B 1 296 ? -73.739 -6.389 25.621 1.00 23.28 296 LEU B N 1
ATOM 5816 C CA . LEU B 1 296 ? -72.951 -6.018 24.452 1.00 25.62 296 LEU B CA 1
ATOM 5817 C C . LEU B 1 296 ? -73.245 -4.563 24.065 1.00 24.11 296 LEU B C 1
ATOM 5818 O O . LEU B 1 296 ? -74.403 -4.132 23.975 1.00 25.33 296 LEU B O 1
ATOM 5823 N N . VAL B 1 297 ? -72.161 -3.816 23.865 1.00 20.33 297 VAL B N 1
ATOM 5824 C CA . VAL B 1 297 ? -72.228 -2.434 23.414 1.00 20.39 297 VAL B CA 1
ATOM 5825 C C . VAL B 1 297 ? -71.323 -2.301 22.192 1.00 19.36 297 VAL B C 1
ATOM 5826 O O . VAL B 1 297 ? -70.143 -2.608 22.276 1.00 21.20 297 VAL B O 1
ATOM 5830 N N . HIS B 1 298 ? -71.880 -1.899 21.044 1.00 18.87 298 HIS B N 1
ATOM 5831 C CA . HIS B 1 298 ? -71.122 -1.826 19.810 1.00 17.98 298 HIS B CA 1
ATOM 5832 C C . HIS B 1 298 ? -70.466 -0.441 19.673 1.00 19.11 298 HIS B C 1
ATOM 5833 O O . HIS B 1 298 ? -71.142 0.588 19.772 1.00 22.22 298 HIS B O 1
ATOM 5840 N N . CYS B 1 299 ? -69.143 -0.426 19.490 1.00 19.55 299 CYS B N 1
ATOM 5841 C CA . CYS B 1 299 ? -68.357 0.806 19.445 1.00 23.29 299 CYS B CA 1
ATOM 5842 C C . CYS B 1 299 ? -67.687 0.965 18.080 1.00 24.57 299 CYS B C 1
ATOM 5843 O O . CYS B 1 299 ? -66.999 0.060 17.614 1.00 22.56 299 CYS B O 1
ATOM 5846 N N . TYR B 1 300 ? -67.948 2.115 17.438 1.00 23.67 300 TYR B N 1
ATOM 5847 C CA . TYR B 1 300 ? -67.362 2.472 16.162 1.00 21.84 300 TYR B CA 1
ATOM 5848 C C . TYR B 1 300 ? -66.484 3.699 16.376 1.00 23.48 300 TYR B C 1
ATOM 5849 O O . TYR B 1 300 ? -66.980 4.783 16.714 1.00 21.13 300 TYR B O 1
ATOM 5858 N N . GLY B 1 301 ? -65.185 3.495 16.134 1.00 25.36 301 GLY B N 1
ATOM 5859 C CA . GLY B 1 301 ? -64.170 4.514 16.294 1.00 27.65 301 GLY B CA 1
ATOM 5860 C C . GLY B 1 301 ? -62.962 4.237 15.409 1.00 27.90 301 GLY B C 1
ATOM 5861 O O . GLY B 1 301 ? -62.899 3.208 14.726 1.00 31.77 301 GLY B O 1
ATOM 5862 N N . SER B 1 302 ? -62.026 5.187 15.395 1.00 26.84 302 SER B N 1
ATOM 5863 C CA . SER B 1 302 ? -60.744 4.983 14.728 1.00 27.60 302 SER B CA 1
ATOM 5864 C C . SER B 1 302 ? -59.720 5.832 15.446 1.00 25.32 302 SER B C 1
ATOM 5865 O O . SER B 1 302 ? -60.095 6.716 16.205 1.00 25.40 302 SER B O 1
ATOM 5868 N N . GLN B 1 303 ? -58.440 5.556 15.229 1.00 24.42 303 GLN B N 1
ATOM 5869 C CA A GLN B 1 303 ? -57.362 6.320 15.824 0.50 24.99 303 GLN B CA 1
ATOM 5870 C CA B GLN B 1 303 ? -57.460 6.349 15.940 0.50 25.47 303 GLN B CA 1
ATOM 5871 C C . GLN B 1 303 ? -57.485 7.784 15.392 1.00 23.49 303 GLN B C 1
ATOM 5872 O O . GLN B 1 303 ? -57.268 8.697 16.176 1.00 25.22 303 GLN B O 1
ATOM 5883 N N . GLU B 1 304 ? -57.868 8.009 14.124 1.00 23.66 304 GLU B N 1
ATOM 5884 C CA . GLU B 1 304 ? -58.002 9.356 13.573 1.00 22.86 304 GLU B CA 1
ATOM 5885 C C . GLU B 1 304 ? -59.208 10.103 14.166 1.00 24.38 304 GLU B C 1
ATOM 5886 O O . GLU B 1 304 ? -59.171 11.314 14.394 1.00 29.02 304 GLU B O 1
ATOM 5892 N N . GLY B 1 305 ? -60.317 9.381 14.369 1.00 24.31 305 GLY B N 1
ATOM 5893 C CA . GLY B 1 305 ? -61.613 9.982 14.625 1.00 23.56 305 GLY B CA 1
ATOM 5894 C C . GLY B 1 305 ? -62.044 9.905 16.089 1.00 24.54 305 GLY B C 1
ATOM 5895 O O . GLY B 1 305 ? -63.041 10.499 16.469 1.00 22.21 305 GLY B O 1
ATOM 5896 N N . GLY B 1 306 ? -61.342 9.136 16.916 1.00 22.90 306 GLY B N 1
ATOM 5897 C CA . GLY B 1 306 ? -61.872 8.854 18.239 1.00 22.64 306 GLY B CA 1
ATOM 5898 C C . GLY B 1 306 ? -63.113 7.973 18.137 1.00 24.32 306 GLY B C 1
ATOM 5899 O O . GLY B 1 306 ? -63.245 7.239 17.164 1.00 25.89 306 GLY B O 1
ATOM 5900 N N . TRP B 1 307 ? -64.004 8.061 19.135 1.00 24.57 307 TRP B N 1
ATOM 5901 C CA . TRP B 1 307 ? -65.287 7.371 19.109 1.00 26.61 307 TRP B CA 1
ATOM 5902 C C . TRP B 1 307 ? -66.254 8.162 18.221 1.00 25.93 307 TRP B C 1
ATOM 5903 O O . TRP B 1 307 ? -66.389 9.375 18.383 1.00 24.70 307 TRP B O 1
ATOM 5914 N N . MET B 1 308 ? -66.917 7.457 17.291 1.00 21.49 308 MET B N 1
ATOM 5915 C CA . MET B 1 308 ? -67.773 8.102 16.313 1.00 20.66 308 MET B CA 1
ATOM 5916 C C . MET B 1 308 ? -69.230 7.776 16.615 1.00 20.08 308 MET B C 1
ATOM 5917 O O . MET B 1 308 ? -70.052 8.681 16.744 1.00 20.65 308 MET B O 1
ATOM 5922 N N . THR B 1 309 ? -69.554 6.481 16.756 1.00 20.90 309 THR B N 1
ATOM 5923 C CA . THR B 1 309 ? -70.881 6.080 17.187 1.00 19.42 309 THR B CA 1
ATOM 5924 C C . THR B 1 309 ? -70.794 4.933 18.186 1.00 20.09 309 THR B C 1
ATOM 5925 O O . THR B 1 309 ? -69.753 4.284 18.319 1.00 20.02 309 THR B O 1
ATOM 5929 N N . TRP B 1 310 ? -71.909 4.700 18.898 1.00 20.95 310 TRP B N 1
ATOM 5930 C CA . TRP B 1 310 ? -72.062 3.497 19.694 1.00 18.07 310 TRP B CA 1
ATOM 5931 C C . TRP B 1 310 ? -73.516 3.020 19.698 1.00 19.07 310 TRP B C 1
ATOM 5932 O O . TRP B 1 310 ? -74.448 3.819 19.703 1.00 16.68 310 TRP B O 1
ATOM 5943 N N . LEU B 1 311 ? -73.691 1.693 19.672 1.00 18.35 311 LEU B N 1
ATOM 5944 C CA . LEU B 1 311 ? -74.991 1.102 19.891 1.00 19.27 311 LEU B CA 1
ATOM 5945 C C . LEU B 1 311 ? -75.086 0.584 21.323 1.00 20.59 311 LEU B C 1
ATOM 5946 O O . LEU B 1 311 ? -74.372 -0.359 21.669 1.00 22.90 311 LEU B O 1
ATOM 5951 N N . SER B 1 312 ? -76.003 1.148 22.114 1.00 19.87 312 SER B N 1
ATOM 5952 C CA . SER B 1 312 ? -76.097 0.832 23.537 1.00 21.83 312 SER B CA 1
ATOM 5953 C C . SER B 1 312 ? -76.511 -0.624 23.730 1.00 24.34 312 SER B C 1
ATOM 5954 O O . SER B 1 312 ? -77.096 -1.209 22.819 1.00 21.43 312 SER B O 1
ATOM 5957 N N . ALA B 1 313 ? -76.283 -1.156 24.944 1.00 24.13 313 ALA B N 1
ATOM 5958 C CA . ALA B 1 313 ? -76.723 -2.505 25.288 1.00 25.75 313 ALA B CA 1
ATOM 5959 C C . ALA B 1 313 ? -78.236 -2.628 25.116 1.00 26.63 313 ALA B C 1
ATOM 5960 O O . ALA B 1 313 ? -78.715 -3.642 24.627 1.00 26.84 313 ALA B O 1
ATOM 5962 N N . GLU B 1 314 ? -78.997 -1.594 25.501 1.00 28.80 314 GLU B N 1
ATOM 5963 C CA . GLU B 1 314 ? -80.449 -1.675 25.422 1.00 31.46 314 GLU B CA 1
ATOM 5964 C C . GLU B 1 314 ? -80.917 -1.619 23.959 1.00 28.31 314 GLU B C 1
ATOM 5965 O O . GLU B 1 314 ? -81.901 -2.266 23.603 1.00 26.55 314 GLU B O 1
ATOM 5971 N N . ASP B 1 315 ? -80.186 -0.917 23.082 1.00 26.70 315 ASP B N 1
ATOM 5972 C CA . ASP B 1 315 ? -80.547 -0.907 21.672 1.00 25.19 315 ASP B CA 1
ATOM 5973 C C . ASP B 1 315 ? -80.277 -2.253 21.012 1.00 24.32 315 ASP B C 1
ATOM 5974 O O . ASP B 1 315 ? -80.866 -2.516 19.978 1.00 27.96 315 ASP B O 1
ATOM 5979 N N . HIS B 1 316 ? -79.429 -3.114 21.592 1.00 25.71 316 HIS B N 1
ATOM 5980 C CA . HIS B 1 316 ? -79.290 -4.479 21.077 1.00 24.44 316 HIS B CA 1
ATOM 5981 C C . HIS B 1 316 ? -80.570 -5.306 21.235 1.00 25.73 316 HIS B C 1
ATOM 5982 O O . HIS B 1 316 ? -80.696 -6.311 20.547 1.00 29.37 316 HIS B O 1
ATOM 5989 N N . VAL B 1 317 ? -81.451 -4.959 22.177 1.00 27.66 317 VAL B N 1
ATOM 5990 C CA . VAL B 1 317 ? -82.659 -5.733 22.470 1.00 30.09 317 VAL B CA 1
ATOM 5991 C C . VAL B 1 317 ? -83.904 -4.846 22.357 1.00 31.35 317 VAL B C 1
ATOM 5992 O O . VAL B 1 317 ? -84.966 -5.168 22.871 1.00 32.14 317 VAL B O 1
ATOM 5996 N N . ARG B 1 318 ? -83.799 -3.720 21.654 1.00 29.52 318 ARG B N 1
ATOM 5997 C CA . ARG B 1 318 ? -84.933 -2.839 21.453 1.00 30.33 318 ARG B CA 1
ATOM 5998 C C . ARG B 1 318 ? -86.110 -3.639 20.885 1.00 29.25 318 ARG B C 1
ATOM 5999 O O . ARG B 1 318 ? -85.990 -4.286 19.849 1.00 31.03 318 ARG B O 1
ATOM 6007 N N . ALA B 1 319 ? -87.279 -3.546 21.527 1.00 25.92 319 ALA B N 1
ATOM 6008 C CA . ALA B 1 319 ? -88.401 -4.416 21.229 1.00 26.03 319 ALA B CA 1
ATOM 6009 C C . ALA B 1 319 ? -88.890 -4.266 19.783 1.00 26.77 319 ALA B C 1
ATOM 6010 O O . ALA B 1 319 ? -89.252 -5.259 19.150 1.00 25.59 319 ALA B O 1
ATOM 6012 N N . ASP B 1 320 ? -88.908 -3.029 19.261 1.00 23.92 320 ASP B N 1
ATOM 6013 C CA . ASP B 1 320 ? -89.646 -2.723 18.050 1.00 26.85 320 ASP B CA 1
ATOM 6014 C C . ASP B 1 320 ? -88.706 -2.496 16.865 1.00 27.38 320 ASP B C 1
ATOM 6015 O O . ASP B 1 320 ? -89.151 -2.120 15.784 1.00 29.77 320 ASP B O 1
ATOM 6020 N N . ARG B 1 321 ? -87.412 -2.769 17.051 1.00 28.52 321 ARG B N 1
ATOM 6021 C CA . ARG B 1 321 ? -86.414 -2.593 16.002 1.00 30.19 321 ARG B CA 1
ATOM 6022 C C . ARG B 1 321 ? -85.451 -3.773 16.002 1.00 25.79 321 ARG B C 1
ATOM 6023 O O . ARG B 1 321 ? -85.350 -4.478 16.979 1.00 27.14 321 ARG B O 1
ATOM 6031 N N . TYR B 1 322 ? -84.733 -3.958 14.899 1.00 27.71 322 TYR B N 1
ATOM 6032 C CA . TYR B 1 322 ? -83.584 -4.853 14.848 1.00 28.82 322 TYR B CA 1
ATOM 6033 C C . TYR B 1 322 ? -82.378 -4.009 14.435 1.00 25.95 322 TYR B C 1
ATOM 6034 O O . TYR B 1 322 ? -82.421 -3.409 13.380 1.00 29.14 322 TYR B O 1
ATOM 6043 N N . LEU B 1 323 ? -81.348 -3.897 15.280 1.00 24.10 323 LEU B N 1
ATOM 6044 C CA . LEU B 1 323 ? -80.305 -2.913 15.024 1.00 24.04 323 LEU B CA 1
ATOM 6045 C C . LEU B 1 323 ? -78.922 -3.541 15.039 1.00 23.27 323 LEU B C 1
ATOM 6046 O O . LEU B 1 323 ? -77.931 -2.810 15.126 1.00 22.94 323 LEU B O 1
ATOM 6051 N N . LEU B 1 324 ? -78.824 -4.870 14.927 1.00 23.80 324 LEU B N 1
ATOM 6052 C CA . LEU B 1 324 ? -77.531 -5.507 15.132 1.00 21.84 324 LEU B CA 1
ATOM 6053 C C . LEU B 1 324 ? -76.623 -5.277 13.926 1.00 20.27 324 LEU B C 1
ATOM 6054 O O . LEU B 1 324 ? -75.425 -5.526 14.033 1.00 22.81 324 LEU B O 1
ATOM 6059 N N . ASN B 1 325 ? -77.165 -4.817 12.798 1.00 19.51 325 ASN B N 1
ATOM 6060 C CA . ASN B 1 325 ? -76.350 -4.389 11.663 1.00 21.07 325 ASN B CA 1
ATOM 6061 C C . ASN B 1 325 ? -76.003 -2.890 11.720 1.00 20.30 325 ASN B C 1
ATOM 6062 O O . ASN B 1 325 ? -75.489 -2.341 10.739 1.00 20.92 325 ASN B O 1
ATOM 6067 N N . SER B 1 326 ? -76.289 -2.232 12.851 1.00 22.36 326 SER B N 1
ATOM 6068 C CA . SER B 1 326 ? -75.938 -0.824 13.055 1.00 22.93 326 SER B CA 1
ATOM 6069 C C . SER B 1 326 ? -74.747 -0.712 14.001 1.00 24.23 326 SER B C 1
ATOM 6070 O O . SER B 1 326 ? -74.599 -1.550 14.893 1.00 22.65 326 SER B O 1
ATOM 6073 N N . VAL B 1 327 ? -73.944 0.362 13.834 1.00 23.75 327 VAL B N 1
ATOM 6074 C CA . VAL B 1 327 ? -72.905 0.728 14.788 1.00 21.52 327 VAL B CA 1
ATOM 6075 C C . VAL B 1 327 ? -73.388 1.863 15.697 1.00 25.22 327 VAL B C 1
ATOM 6076 O O . VAL B 1 327 ? -72.589 2.443 16.447 1.00 21.76 327 VAL B O 1
ATOM 6080 N N . GLY B 1 328 ? -74.692 2.169 15.643 1.00 23.26 328 GLY B N 1
ATOM 6081 C CA . GLY B 1 328 ? -75.318 3.005 16.653 1.00 23.03 328 GLY B CA 1
ATOM 6082 C C . GLY B 1 328 ? -75.406 4.468 16.227 1.00 20.72 328 GLY B C 1
ATOM 6083 O O . GLY B 1 328 ? -75.445 4.777 15.049 1.00 21.38 328 GLY B O 1
ATOM 6084 N N . LYS B 1 329 ? -75.435 5.344 17.218 1.00 20.75 329 LYS B N 1
ATOM 6085 C CA . LYS B 1 329 ? -75.693 6.761 17.029 1.00 22.65 329 LYS B CA 1
ATOM 6086 C C . LYS B 1 329 ? -74.472 7.571 17.429 1.00 21.26 329 LYS B C 1
ATOM 6087 O O . LYS B 1 329 ? -73.675 7.110 18.248 1.00 22.23 329 LYS B O 1
ATOM 6093 N N . ALA B 1 330 ? -74.409 8.808 16.904 1.00 21.25 330 ALA B N 1
ATOM 6094 C CA . ALA B 1 330 ? -73.316 9.738 17.145 1.00 20.94 330 ALA B CA 1
ATOM 6095 C C . ALA B 1 330 ? -73.079 9.940 18.628 1.00 19.12 330 ALA B C 1
ATOM 6096 O O . ALA B 1 330 ? -74.026 10.090 19.401 1.00 18.68 330 ALA B O 1
ATOM 6098 N N . LEU B 1 331 ? -71.803 10.047 19.012 1.00 19.50 331 LEU B N 1
ATOM 6099 C CA . LEU B 1 331 ? -71.482 10.523 20.345 1.00 20.68 331 LEU B CA 1
ATOM 6100 C C . LEU B 1 331 ? -71.892 11.983 20.501 1.00 22.08 331 LEU B C 1
ATOM 6101 O O . LEU B 1 331 ? -71.956 12.678 19.498 1.00 18.89 331 LEU B O 1
ATOM 6106 N N . PRO B 1 332 ? -72.242 12.423 21.736 1.00 24.05 332 PRO B N 1
ATOM 6107 C CA . PRO B 1 332 ? -72.529 13.829 22.004 1.00 27.62 332 PRO B CA 1
ATOM 6108 C C . PRO B 1 332 ? -71.373 14.630 21.428 1.00 26.60 332 PRO B C 1
ATOM 6109 O O . PRO B 1 332 ? -70.212 14.277 21.638 1.00 23.64 332 PRO B O 1
ATOM 6113 N N . GLY B 1 333 ? -71.717 15.653 20.638 1.00 29.73 333 GLY B N 1
ATOM 6114 C CA . GLY B 1 333 ? -70.743 16.602 20.125 1.00 27.24 333 GLY B CA 1
ATOM 6115 C C . GLY B 1 333 ? -70.126 16.148 18.805 1.00 24.99 333 GLY B C 1
ATOM 6116 O O . GLY B 1 333 ? -69.314 16.862 18.254 1.00 25.36 333 GLY B O 1
ATOM 6117 N N . THR B 1 334 ? -70.485 14.947 18.314 1.00 22.78 334 THR B N 1
ATOM 6118 C CA . THR B 1 334 ? -69.974 14.432 17.050 1.00 21.15 334 THR B CA 1
ATOM 6119 C C . THR B 1 334 ? -71.001 14.697 15.955 1.00 21.76 334 THR B C 1
ATOM 6120 O O . THR B 1 334 ? -72.154 14.302 16.066 1.00 24.41 334 THR B O 1
ATOM 6124 N N . GLU B 1 335 ? -70.560 15.308 14.856 1.00 23.12 335 GLU B N 1
ATOM 6125 C CA . GLU B 1 335 ? -71.404 15.532 13.689 1.00 22.41 335 GLU B CA 1
ATOM 6126 C C . GLU B 1 335 ? -71.006 14.522 12.636 1.00 21.80 335 GLU B C 1
ATOM 6127 O O . GLU B 1 335 ? -69.819 14.255 12.464 1.00 23.36 335 GLU B O 1
ATOM 6133 N N . ILE B 1 336 ? -72.014 13.952 11.971 1.00 21.12 336 ILE B N 1
ATOM 6134 C CA . ILE B 1 336 ? -71.812 12.962 10.944 1.00 21.60 336 ILE B CA 1
ATOM 6135 C C . ILE B 1 336 ? -72.468 13.472 9.679 1.00 21.27 336 ILE B C 1
ATOM 6136 O O . ILE B 1 336 ? -73.605 13.875 9.723 1.00 22.18 336 ILE B O 1
ATOM 6141 N N . ALA B 1 337 ? -71.701 13.484 8.593 1.00 22.03 337 ALA B N 1
ATOM 6142 C CA . ALA B 1 337 ? -72.175 13.791 7.259 1.00 23.75 337 ALA B CA 1
ATOM 6143 C C . ALA B 1 337 ? -71.858 12.598 6.365 1.00 24.41 337 ALA B C 1
ATOM 6144 O O . ALA B 1 337 ? -70.817 11.956 6.514 1.00 23.12 337 ALA B O 1
ATOM 6146 N N . ILE B 1 338 ? -72.787 12.292 5.465 1.00 22.75 338 ILE B N 1
ATOM 6147 C CA . ILE B 1 338 ? -72.617 11.176 4.549 1.00 23.46 338 ILE B CA 1
ATOM 6148 C C . ILE B 1 338 ? -72.425 11.824 3.188 1.00 24.15 338 ILE B C 1
ATOM 6149 O O . ILE B 1 338 ? -73.287 12.592 2.761 1.00 29.21 338 ILE B O 1
ATOM 6154 N N . ARG B 1 339 ? -71.291 11.565 2.540 1.00 24.88 339 ARG B N 1
ATOM 6155 C CA . ARG B 1 339 ? -70.916 12.368 1.393 1.00 24.62 339 ARG B CA 1
ATOM 6156 C C . ARG B 1 339 ? -70.654 11.516 0.164 1.00 24.92 339 ARG B C 1
ATOM 6157 O O . ARG B 1 339 ? -70.142 10.408 0.273 1.00 22.48 339 ARG B O 1
ATOM 6165 N N . ASP B 1 340 ? -70.989 12.068 -1.009 1.00 24.27 340 ASP B N 1
ATOM 6166 C CA . ASP B 1 340 ? -70.674 11.400 -2.257 1.00 26.40 340 ASP B CA 1
ATOM 6167 C C . ASP B 1 340 ? -69.193 11.558 -2.569 1.00 25.89 340 ASP B C 1
ATOM 6168 O O . ASP B 1 340 ? -68.446 12.237 -1.862 1.00 25.50 340 ASP B O 1
ATOM 6173 N N . GLN B 1 341 ? -68.805 10.941 -3.676 1.00 30.79 341 GLN B N 1
ATOM 6174 C CA . GLN B 1 341 ? -67.416 10.880 -4.103 1.00 37.84 341 GLN B CA 1
ATOM 6175 C C . GLN B 1 341 ? -66.864 12.290 -4.372 1.00 35.77 341 GLN B C 1
ATOM 6176 O O . GLN B 1 341 ? -65.657 12.480 -4.324 1.00 40.14 341 GLN B O 1
ATOM 6182 N N . ASP B 1 342 ? -67.724 13.281 -4.628 1.00 32.81 342 ASP B N 1
ATOM 6183 C CA . ASP B 1 342 ? -67.265 14.650 -4.865 1.00 33.19 342 ASP B CA 1
ATOM 6184 C C . ASP B 1 342 ? -67.281 15.484 -3.593 1.00 32.75 342 ASP B C 1
ATOM 6185 O O . ASP B 1 342 ? -66.779 16.599 -3.599 1.00 35.15 342 ASP B O 1
ATOM 6190 N N . GLY B 1 343 ? -67.837 14.947 -2.506 1.00 30.93 343 GLY B N 1
ATOM 6191 C CA . GLY B 1 343 ? -67.826 15.653 -1.237 1.00 29.32 343 GLY B CA 1
ATOM 6192 C C . GLY B 1 343 ? -69.151 16.334 -0.907 1.00 26.91 343 GLY B C 1
ATOM 6193 O O . GLY B 1 343 ? -69.199 17.119 0.033 1.00 24.21 343 GLY B O 1
ATOM 6194 N N . ALA B 1 344 ? -70.219 15.989 -1.640 1.00 26.32 344 ALA B N 1
ATOM 6195 C CA . ALA B 1 344 ? -71.543 16.573 -1.437 1.00 31.25 344 ALA B CA 1
ATOM 6196 C C . ALA B 1 344 ? -72.291 15.847 -0.321 1.00 25.69 344 ALA B C 1
ATOM 6197 O O . ALA B 1 344 ? -72.298 14.623 -0.328 1.00 25.64 344 ALA B O 1
ATOM 6199 N N . ASP B 1 345 ? -72.958 16.584 0.570 1.00 24.57 345 ASP B N 1
ATOM 6200 C CA . ASP B 1 345 ? -73.748 15.982 1.641 1.00 25.83 345 ASP B CA 1
ATOM 6201 C C . ASP B 1 345 ? -74.983 15.302 1.059 1.00 28.21 345 ASP B C 1
ATOM 6202 O O . ASP B 1 345 ? -75.652 15.875 0.217 1.00 29.31 345 ASP B O 1
ATOM 6207 N N . LEU B 1 346 ? -75.269 14.078 1.510 1.00 25.31 346 LEU B N 1
ATOM 6208 C CA . LEU B 1 346 ? -76.377 13.311 0.975 1.00 23.47 346 LEU B CA 1
ATOM 6209 C C . LEU B 1 346 ? -77.507 13.267 2.000 1.00 23.82 346 LEU B C 1
ATOM 6210 O O . LEU B 1 346 ? -77.290 13.309 3.206 1.00 23.41 346 LEU B O 1
ATOM 6215 N N . PRO B 1 347 ? -78.774 13.194 1.555 1.00 24.57 347 PRO B N 1
ATOM 6216 C CA . PRO B 1 347 ? -79.895 13.110 2.482 1.00 21.86 347 PRO B CA 1
ATOM 6217 C C . PRO B 1 347 ? -79.904 11.794 3.236 1.00 22.43 347 PRO B C 1
ATOM 6218 O O . PRO B 1 347 ? -79.481 10.771 2.710 1.00 24.12 347 PRO B O 1
ATOM 6222 N N . VAL B 1 348 ? -80.409 11.864 4.465 1.00 23.49 348 VAL B N 1
ATOM 6223 C CA . VAL B 1 348 ? -80.475 10.745 5.371 1.00 23.32 348 VAL B CA 1
ATOM 6224 C C . VAL B 1 348 ? -81.198 9.601 4.674 1.00 21.66 348 VAL B C 1
ATOM 6225 O O . VAL B 1 348 ? -82.339 9.756 4.223 1.00 22.25 348 VAL B O 1
ATOM 6229 N N . GLY B 1 349 ? -80.535 8.448 4.652 1.00 22.99 349 GLY B N 1
ATOM 6230 C CA . GLY B 1 349 ? -81.039 7.271 3.963 1.00 24.54 349 GLY B CA 1
ATOM 6231 C C . GLY B 1 349 ? -80.124 6.852 2.813 1.00 25.04 349 GLY B C 1
ATOM 6232 O O . GLY B 1 349 ? -80.142 5.694 2.381 1.00 27.36 349 GLY B O 1
ATOM 6233 N N . THR B 1 350 ? -79.319 7.793 2.311 1.00 23.05 350 THR B N 1
ATOM 6234 C CA . THR B 1 350 ? -78.458 7.527 1.167 1.00 23.60 350 THR B CA 1
ATOM 6235 C C . THR B 1 350 ? -77.129 6.912 1.622 1.00 23.60 350 THR B C 1
ATOM 6236 O O . THR B 1 350 ? -76.611 7.280 2.681 1.00 22.22 350 THR B O 1
ATOM 6240 N N . VAL B 1 351 ? -76.549 6.030 0.799 1.00 22.46 351 VAL B N 1
ATOM 6241 C CA . VAL B 1 351 ? -75.201 5.529 1.045 1.00 24.01 351 VAL B CA 1
ATOM 6242 C C . VAL B 1 351 ? -74.170 6.544 0.543 1.00 23.15 351 VAL B C 1
ATOM 6243 O O . VAL B 1 351 ? -74.269 7.057 -0.568 1.00 25.91 351 VAL B O 1
ATOM 6247 N N . GLY B 1 352 ? -73.165 6.817 1.375 1.00 21.84 352 GLY B N 1
ATOM 6248 C CA . GLY B 1 352 ? -71.983 7.560 0.970 1.00 22.20 352 GLY B CA 1
ATOM 6249 C C . GLY B 1 352 ? -70.866 7.425 2.004 1.00 21.08 352 GLY B C 1
ATOM 6250 O O . GLY B 1 352 ? -70.907 6.556 2.862 1.00 18.80 352 GLY B O 1
ATOM 6251 N N . GLU B 1 353 ? -69.846 8.277 1.919 1.00 24.25 353 GLU B N 1
ATOM 6252 C CA . GLU B 1 353 ? -68.722 8.126 2.825 1.00 22.65 353 GLU B CA 1
ATOM 6253 C C . GLU B 1 353 ? -69.088 8.790 4.143 1.00 23.05 353 GLU B C 1
ATOM 6254 O O . GLU B 1 353 ? -69.593 9.913 4.155 1.00 22.13 353 GLU B O 1
ATOM 6260 N N . VAL B 1 354 ? -68.819 8.071 5.243 1.00 21.01 354 VAL B N 1
ATOM 6261 C CA . VAL B 1 354 ? -68.976 8.567 6.594 1.00 20.80 354 VAL B CA 1
ATOM 6262 C C . VAL B 1 354 ? -67.873 9.591 6.863 1.00 20.81 354 VAL B C 1
ATOM 6263 O O . VAL B 1 354 ? -66.695 9.258 6.829 1.00 22.19 354 VAL B O 1
ATOM 6267 N N . CYS B 1 355 ? -68.281 10.842 7.089 1.00 19.84 355 CYS B N 1
ATOM 6268 C CA . CYS B 1 355 ? -67.393 11.928 7.468 1.00 20.95 355 CYS B CA 1
ATOM 6269 C C . CYS B 1 355 ? -67.810 12.497 8.826 1.00 19.77 355 CYS B C 1
ATOM 6270 O O . CYS B 1 355 ? -68.996 12.659 9.072 1.00 20.19 355 CYS B O 1
ATOM 6273 N N . VAL B 1 356 ? -66.846 12.813 9.706 1.00 20.32 356 VAL B N 1
ATOM 6274 C CA . VAL B 1 356 ? -67.146 13.132 11.091 1.00 22.46 356 VAL B CA 1
ATOM 6275 C C . VAL B 1 356 ? -66.369 14.373 11.539 1.00 23.06 356 VAL B C 1
ATOM 6276 O O . VAL B 1 356 ? -65.226 14.603 11.149 1.00 23.36 356 VAL B O 1
ATOM 6280 N N . ARG B 1 357 ? -67.030 15.183 12.360 1.00 21.32 357 ARG B N 1
ATOM 6281 C CA . ARG B 1 357 ? -66.391 16.333 12.976 1.00 21.07 357 ARG B CA 1
ATOM 6282 C C . ARG B 1 357 ? -66.682 16.317 14.475 1.00 20.34 357 ARG B C 1
ATOM 6283 O O . ARG B 1 357 ? -67.839 16.282 14.903 1.00 20.78 357 ARG B O 1
ATOM 6291 N N . SER B 1 358 ? -65.611 16.352 15.277 1.00 19.83 358 SER B N 1
ATOM 6292 C CA . SER B 1 358 ? -65.715 16.408 16.734 1.00 19.08 358 SER B CA 1
ATOM 6293 C C . SER B 1 358 ? -64.370 16.870 17.286 1.00 18.26 358 SER B C 1
ATOM 6294 O O . SER B 1 358 ? -63.383 16.861 16.562 1.00 21.00 358 SER B O 1
ATOM 6297 N N . THR B 1 359 ? -64.322 17.149 18.588 1.00 17.86 359 THR B N 1
ATOM 6298 C CA . THR B 1 359 ? -63.082 17.516 19.241 1.00 19.74 359 THR B CA 1
ATOM 6299 C C . THR B 1 359 ? -62.204 16.293 19.529 1.00 21.54 359 THR B C 1
ATOM 6300 O O . THR B 1 359 ? -61.091 16.462 20.024 1.00 23.01 359 THR B O 1
ATOM 6304 N N . MET B 1 360 ? -62.664 15.085 19.169 1.00 18.64 360 MET B N 1
ATOM 6305 C CA . MET B 1 360 ? -61.877 13.871 19.339 1.00 20.56 360 MET B CA 1
ATOM 6306 C C . MET B 1 360 ? -60.961 13.614 18.142 1.00 20.34 360 MET B C 1
ATOM 6307 O O . MET B 1 360 ? -60.164 12.681 18.189 1.00 19.87 360 MET B O 1
ATOM 6312 N N . LEU B 1 361 ? -61.076 14.415 17.084 1.00 21.49 361 LEU B N 1
ATOM 6313 C CA . LEU B 1 361 ? -60.243 14.227 15.901 1.00 26.54 361 LEU B CA 1
ATOM 6314 C C . LEU B 1 361 ? -58.759 14.309 16.280 1.00 26.95 361 LEU B C 1
ATOM 6315 O O . LEU B 1 361 ? -58.346 15.106 17.138 1.00 25.67 361 LEU B O 1
ATOM 6320 N N . MET B 1 362 ? -57.949 13.487 15.610 1.00 24.23 362 MET B N 1
ATOM 6321 C CA . MET B 1 362 ? -56.517 13.491 15.852 1.00 26.63 362 MET B CA 1
ATOM 6322 C C . MET B 1 362 ? -55.922 14.870 15.557 1.00 27.55 362 MET B C 1
ATOM 6323 O O . MET B 1 362 ? -56.493 15.659 14.825 1.00 23.33 362 MET B O 1
ATOM 6328 N N . ARG B 1 363 ? -54.748 15.138 16.136 1.00 30.20 363 ARG B N 1
ATOM 6329 C CA . ARG B 1 363 ? -53.944 16.294 15.777 1.00 32.89 363 ARG B CA 1
ATOM 6330 C C . ARG B 1 363 ? -53.509 16.139 14.312 1.00 32.79 363 ARG B C 1
ATOM 6331 O O . ARG B 1 363 ? -53.520 17.110 13.567 1.00 30.53 363 ARG B O 1
ATOM 6339 N N . GLY B 1 364 ? -53.222 14.899 13.869 1.00 26.71 364 GLY B N 1
ATOM 6340 C CA . GLY B 1 364 ? -52.882 14.645 12.484 1.00 28.70 364 GLY B CA 1
ATOM 6341 C C . GLY B 1 364 ? -51.879 13.491 12.388 1.00 28.31 364 GLY B C 1
ATOM 6342 O O . GLY B 1 364 ? -51.515 12.902 13.397 1.00 26.80 364 GLY B O 1
ATOM 6343 N N . TYR B 1 365 ? -51.489 13.131 11.167 1.00 26.52 365 TYR B N 1
ATOM 6344 C CA . TYR B 1 365 ? -50.554 12.034 10.980 1.00 29.90 365 TYR B CA 1
ATOM 6345 C C . TYR B 1 365 ? -49.142 12.560 11.232 1.00 31.70 365 TYR B C 1
ATOM 6346 O O . TYR B 1 365 ? -48.823 13.649 10.768 1.00 38.32 365 TYR B O 1
ATOM 6355 N N . TRP B 1 366 ? -48.315 11.793 11.953 1.00 29.44 366 TRP B N 1
ATOM 6356 C CA . TRP B 1 366 ? -46.950 12.205 12.256 1.00 28.56 366 TRP B CA 1
ATOM 6357 C C . TRP B 1 366 ? -46.148 12.388 10.969 1.00 26.73 366 TRP B C 1
ATOM 6358 O O . TRP B 1 366 ? -45.875 11.399 10.298 1.00 23.61 366 TRP B O 1
ATOM 6369 N N . ARG B 1 367 ? -45.777 13.643 10.660 1.00 27.47 367 ARG B N 1
ATOM 6370 C CA . ARG B 1 367 ? -44.889 13.990 9.553 1.00 33.03 367 ARG B CA 1
ATOM 6371 C C . ARG B 1 367 ? -45.456 13.559 8.203 1.00 32.80 367 ARG B C 1
ATOM 6372 O O . ARG B 1 367 ? -44.691 13.294 7.277 1.00 32.14 367 ARG B O 1
ATOM 6380 N N . LEU B 1 368 ? -46.788 13.555 8.054 1.00 29.06 368 LEU B N 1
ATOM 6381 C CA . LEU B 1 368 ? -47.393 13.215 6.784 1.00 28.46 368 LEU B CA 1
ATOM 6382 C C . LEU B 1 368 ? -48.426 14.283 6.469 1.00 30.57 368 LEU B C 1
ATOM 6383 O O . LEU B 1 368 ? -49.613 13.960 6.392 1.00 26.75 368 LEU B O 1
ATOM 6388 N N . PRO B 1 369 ? -47.998 15.561 6.258 1.00 29.51 369 PRO B N 1
ATOM 6389 C CA . PRO B 1 369 ? -48.935 16.663 6.058 1.00 31.49 369 PRO B CA 1
ATOM 6390 C C . PRO B 1 369 ? -49.831 16.531 4.824 1.00 29.48 369 PRO B C 1
ATOM 6391 O O . PRO B 1 369 ? -50.978 16.941 4.871 1.00 32.93 369 PRO B O 1
ATOM 6395 N N . GLU B 1 370 ? -49.321 15.940 3.741 1.00 33.63 370 GLU B N 1
ATOM 6396 C CA . GLU B 1 370 ? -50.109 15.736 2.536 1.00 33.86 370 GLU B CA 1
ATOM 6397 C C . GLU B 1 370 ? -51.263 14.788 2.835 1.00 29.92 370 GLU B C 1
ATOM 6398 O O . GLU B 1 370 ? -52.410 15.079 2.498 1.00 26.42 370 GLU B O 1
ATOM 6404 N N . LEU B 1 371 ? -50.955 13.648 3.459 1.00 27.69 371 LEU B N 1
ATOM 6405 C CA . LEU B 1 371 ? -52.008 12.687 3.745 1.00 28.85 371 LEU B CA 1
ATOM 6406 C C . LEU B 1 371 ? -53.027 13.279 4.722 1.00 26.04 371 LEU B C 1
ATOM 6407 O O . LEU B 1 371 ? -54.222 13.013 4.596 1.00 23.04 371 LEU B O 1
ATOM 6412 N N . THR B 1 372 ? -52.545 14.071 5.692 1.00 25.34 372 THR B N 1
ATOM 6413 C CA . THR B 1 372 ? -53.407 14.641 6.714 1.00 27.81 372 THR B CA 1
ATOM 6414 C C . THR B 1 372 ? -54.414 15.557 6.005 1.00 31.80 372 THR B C 1
ATOM 6415 O O . THR B 1 372 ? -55.613 15.528 6.299 1.00 28.03 372 THR B O 1
ATOM 6419 N N . ALA B 1 373 ? -53.922 16.376 5.065 1.00 31.67 373 ALA B N 1
ATOM 6420 C CA . ALA B 1 373 ? -54.785 17.340 4.396 1.00 33.08 373 ALA B CA 1
ATOM 6421 C C . ALA B 1 373 ? -55.747 16.596 3.465 1.00 30.36 373 ALA B C 1
ATOM 6422 O O . ALA B 1 373 ? -56.842 17.067 3.195 1.00 31.08 373 ALA B O 1
ATOM 6424 N N . LYS B 1 374 ? -55.376 15.390 3.039 1.00 32.87 374 LYS B N 1
ATOM 6425 C CA . LYS B 1 374 ? -56.274 14.543 2.260 1.00 32.14 374 LYS B CA 1
ATOM 6426 C C . LYS B 1 374 ? -57.359 13.930 3.152 1.00 28.68 374 LYS B C 1
ATOM 6427 O O . LYS B 1 374 ? -58.426 13.596 2.663 1.00 35.14 374 LYS B O 1
ATOM 6431 N N . THR B 1 375 ? -57.080 13.704 4.434 1.00 26.57 375 THR B N 1
ATOM 6432 C CA . THR B 1 375 ? -57.903 12.814 5.246 1.00 27.05 375 THR B CA 1
ATOM 6433 C C . THR B 1 375 ? -58.921 13.627 6.037 1.00 28.80 375 THR B C 1
ATOM 6434 O O . THR B 1 375 ? -60.069 13.192 6.219 1.00 25.90 375 THR B O 1
ATOM 6438 N N . VAL B 1 376 ? -58.454 14.805 6.461 1.00 27.87 376 VAL B N 1
ATOM 6439 C CA . VAL B 1 376 ? -59.212 15.772 7.231 1.00 29.85 376 VAL B CA 1
ATOM 6440 C C . VAL B 1 376 ? -59.272 17.011 6.355 1.00 29.75 376 VAL B C 1
ATOM 6441 O O . VAL B 1 376 ? -58.240 17.589 6.056 1.00 28.92 376 VAL B O 1
ATOM 6445 N N . ARG B 1 377 ? -60.464 17.345 5.877 1.00 35.49 377 ARG B N 1
ATOM 6446 C CA . ARG B 1 377 ? -60.661 18.499 5.015 1.00 36.18 377 ARG B CA 1
ATOM 6447 C C . ARG B 1 377 ? -61.683 19.414 5.670 1.00 36.77 377 ARG B C 1
ATOM 6448 O O . ARG B 1 377 ? -62.794 18.970 5.959 1.00 29.43 377 ARG B O 1
ATOM 6456 N N . ASP B 1 378 ? -61.276 20.673 5.890 1.00 38.16 378 ASP B N 1
ATOM 6457 C CA . ASP B 1 378 ? -62.099 21.698 6.505 1.00 41.61 378 ASP B CA 1
ATOM 6458 C C . ASP B 1 378 ? -62.648 21.196 7.836 1.00 33.47 378 ASP B C 1
ATOM 6459 O O . ASP B 1 378 ? -63.773 21.502 8.212 1.00 33.84 378 ASP B O 1
ATOM 6464 N N . GLY B 1 379 ? -61.827 20.451 8.571 1.00 31.03 379 GLY B N 1
ATOM 6465 C CA . GLY B 1 379 ? -62.229 19.996 9.889 1.00 28.22 379 GLY B CA 1
ATOM 6466 C C . GLY B 1 379 ? -63.001 18.673 9.873 1.00 25.89 379 GLY B C 1
ATOM 6467 O O . GLY B 1 379 ? -63.380 18.216 10.940 1.00 29.40 379 GLY B O 1
ATOM 6468 N N . TRP B 1 380 ? -63.221 18.061 8.698 1.00 26.25 380 TRP B N 1
ATOM 6469 C CA . TRP B 1 380 ? -64.004 16.830 8.595 1.00 25.36 380 TRP B CA 1
ATOM 6470 C C . TRP B 1 380 ? -63.097 15.637 8.284 1.00 24.96 380 TRP B C 1
ATOM 6471 O O . TRP B 1 380 ? -62.430 15.609 7.240 1.00 26.16 380 TRP B O 1
ATOM 6482 N N . LEU B 1 381 ? -63.177 14.605 9.126 1.00 22.30 381 LEU B N 1
ATOM 6483 C CA . LEU B 1 381 ? -62.518 13.347 8.844 1.00 22.54 381 LEU B CA 1
ATOM 6484 C C . LEU B 1 381 ? -63.315 12.571 7.808 1.00 25.10 381 LEU B C 1
ATOM 6485 O O . LEU B 1 381 ? -64.477 12.238 8.052 1.00 25.30 381 LEU B O 1
ATOM 6490 N N . HIS B 1 382 ? -62.649 12.269 6.683 1.00 21.83 382 HIS B N 1
ATOM 6491 C CA . HIS B 1 382 ? -63.120 11.287 5.730 1.00 23.72 382 HIS B CA 1
ATOM 6492 C C . HIS B 1 382 ? -62.630 9.893 6.170 1.00 20.71 382 HIS B C 1
ATOM 6493 O O . HIS B 1 382 ? -61.462 9.607 6.085 1.00 21.11 382 HIS B O 1
ATOM 6500 N N . THR B 1 383 ? -63.538 9.017 6.602 1.00 19.51 383 THR B N 1
ATOM 6501 C CA . THR B 1 383 ? -63.166 7.762 7.243 1.00 22.45 383 THR B CA 1
ATOM 6502 C C . THR B 1 383 ? -62.738 6.698 6.252 1.00 23.11 383 THR B C 1
ATOM 6503 O O . THR B 1 383 ? -62.142 5.710 6.655 1.00 20.99 383 THR B O 1
ATOM 6507 N N . GLY B 1 384 ? -63.132 6.844 4.978 1.00 26.93 384 GLY B N 1
ATOM 6508 C CA . GLY B 1 384 ? -63.004 5.774 3.993 1.00 27.01 384 GLY B CA 1
ATOM 6509 C C . GLY B 1 384 ? -64.022 4.636 4.188 1.00 24.27 384 GLY B C 1
ATOM 6510 O O . GLY B 1 384 ? -63.969 3.648 3.470 1.00 24.12 384 GLY B O 1
ATOM 6511 N N . ASP B 1 385 ? -64.932 4.773 5.161 1.00 23.77 385 ASP B N 1
ATOM 6512 C CA . ASP B 1 385 ? -66.057 3.864 5.344 1.00 24.44 385 ASP B CA 1
ATOM 6513 C C . ASP B 1 385 ? -67.276 4.392 4.602 1.00 25.81 385 ASP B C 1
ATOM 6514 O O . ASP B 1 385 ? -67.513 5.608 4.572 1.00 25.10 385 ASP B O 1
ATOM 6519 N N . LEU B 1 386 ? -68.058 3.467 4.031 1.00 21.22 386 LEU B N 1
ATOM 6520 C CA . LEU B 1 386 ? -69.337 3.825 3.441 1.00 22.02 386 LEU B CA 1
ATOM 6521 C C . LEU B 1 386 ? -70.492 3.365 4.325 1.00 21.74 386 LEU B C 1
ATOM 6522 O O . LEU B 1 386 ? -70.475 2.274 4.896 1.00 24.25 386 LEU B O 1
ATOM 6527 N N . GLY B 1 387 ? -71.557 4.153 4.330 1.00 19.43 387 GLY B N 1
ATOM 6528 C CA . GLY B 1 387 ? -72.701 3.825 5.161 1.00 19.80 387 GLY B CA 1
ATOM 6529 C C . GLY B 1 387 ? -73.890 4.730 4.872 1.00 20.49 387 GLY B C 1
ATOM 6530 O O . GLY B 1 387 ? -73.800 5.600 4.019 1.00 22.07 387 GLY B O 1
ATOM 6531 N N . ARG B 1 388 ? -74.964 4.515 5.645 1.00 21.94 388 ARG B N 1
ATOM 6532 C CA . ARG B 1 388 ? -76.196 5.331 5.492 1.00 23.10 388 ARG B CA 1
ATOM 6533 C C . ARG B 1 388 ? -76.896 5.488 6.846 1.00 24.33 388 ARG B C 1
ATOM 6534 O O . ARG B 1 388 ? -77.019 4.478 7.567 1.00 24.11 388 ARG B O 1
ATOM 6542 N N . LEU B 1 389 ? -77.306 6.707 7.193 1.00 22.87 389 LEU B N 1
ATOM 6543 C CA . LEU B 1 389 ? -78.048 7.000 8.403 1.00 20.79 389 LEU B CA 1
ATOM 6544 C C . LEU B 1 389 ? -79.518 6.633 8.207 1.00 20.19 389 LEU B C 1
ATOM 6545 O O . LEU B 1 389 ? -79.997 6.574 7.072 1.00 21.32 389 LEU B O 1
ATOM 6550 N N . ASP B 1 390 ? -80.252 6.449 9.319 1.00 22.06 390 ASP B N 1
ATOM 6551 C CA . ASP B 1 390 ? -81.708 6.380 9.270 1.00 21.56 390 ASP B CA 1
ATOM 6552 C C . ASP B 1 390 ? -82.265 7.573 10.043 1.00 25.51 390 ASP B C 1
ATOM 6553 O O . ASP B 1 390 ? -81.493 8.366 10.591 1.00 20.86 390 ASP B O 1
ATOM 6558 N N . THR B 1 391 ? -83.605 7.682 10.069 1.00 26.06 391 THR B N 1
ATOM 6559 C CA . THR B 1 391 ? -84.310 8.831 10.625 1.00 27.51 391 THR B CA 1
ATOM 6560 C C . THR B 1 391 ? -84.253 8.849 12.151 1.00 29.66 391 THR B C 1
ATOM 6561 O O . THR B 1 391 ? -84.669 9.839 12.749 1.00 26.90 391 THR B O 1
ATOM 6565 N N . GLU B 1 392 ? -83.753 7.775 12.786 1.00 24.11 392 GLU B N 1
ATOM 6566 C CA . GLU B 1 392 ? -83.523 7.801 14.223 1.00 23.53 392 GLU B CA 1
ATOM 6567 C C . GLU B 1 392 ? -82.061 8.125 14.545 1.00 24.09 392 GLU B C 1
ATOM 6568 O O . GLU B 1 392 ? -81.722 8.177 15.720 1.00 22.73 392 GLU B O 1
ATOM 6574 N N . GLY B 1 393 ? -81.203 8.318 13.528 1.00 22.09 393 GLY B N 1
ATOM 6575 C CA . GLY B 1 393 ? -79.789 8.621 13.750 1.00 22.54 393 GLY B CA 1
ATOM 6576 C C . GLY B 1 393 ? -78.867 7.392 13.799 1.00 20.50 393 GLY B C 1
ATOM 6577 O O . GLY B 1 393 ? -77.666 7.529 14.082 1.00 19.41 393 GLY B O 1
ATOM 6578 N N . TYR B 1 394 ? -79.406 6.176 13.568 1.00 17.92 394 TYR B N 1
ATOM 6579 C CA . TYR B 1 394 ? -78.536 5.004 13.513 1.00 18.39 394 TYR B CA 1
ATOM 6580 C C . TYR B 1 394 ? -77.696 5.016 12.235 1.00 18.89 394 TYR B C 1
ATOM 6581 O O . TYR B 1 394 ? -78.208 5.286 11.144 1.00 20.71 394 TYR B O 1
ATOM 6590 N N . LEU B 1 395 ? -76.419 4.657 12.381 1.00 18.33 395 LEU B N 1
ATOM 6591 C CA . LEU B 1 395 ? -75.495 4.513 11.261 1.00 18.26 395 LEU B CA 1
ATOM 6592 C C . LEU B 1 395 ? -75.339 3.031 10.896 1.00 18.87 395 LEU B C 1
ATOM 6593 O O . LEU B 1 395 ? -75.241 2.191 11.777 1.00 18.37 395 LEU B O 1
ATOM 6598 N N . TYR B 1 396 ? -75.388 2.740 9.598 1.00 18.36 396 TYR B N 1
ATOM 6599 C CA . TYR B 1 396 ? -75.184 1.401 9.084 1.00 21.20 396 TYR B CA 1
ATOM 6600 C C . TYR B 1 396 ? -74.013 1.419 8.101 1.00 19.91 396 TYR B C 1
ATOM 6601 O O . TYR B 1 396 ? -74.130 1.977 7.021 1.00 21.36 396 TYR B O 1
ATOM 6610 N N . LEU B 1 397 ? -72.909 0.761 8.467 1.00 19.17 397 LEU B N 1
ATOM 6611 C CA . LEU B 1 397 ? -71.787 0.619 7.552 1.00 20.70 397 LEU B CA 1
ATOM 6612 C C . LEU B 1 397 ? -72.092 -0.484 6.545 1.00 21.37 397 LEU B C 1
ATOM 6613 O O . LEU B 1 397 ? -72.480 -1.563 6.966 1.00 23.70 397 LEU B O 1
ATOM 6618 N N . VAL B 1 398 ? -71.884 -0.209 5.251 1.00 22.77 398 VAL B N 1
ATOM 6619 C CA . VAL B 1 398 ? -72.140 -1.138 4.160 1.00 23.02 398 VAL B CA 1
ATOM 6620 C C . VAL B 1 398 ? -70.845 -1.571 3.464 1.00 23.11 398 VAL B C 1
ATOM 6621 O O . VAL B 1 398 ? -70.838 -2.599 2.776 1.00 21.70 398 VAL B O 1
ATOM 6625 N N . ASP B 1 399 ? -69.743 -0.835 3.666 1.00 24.81 399 ASP B N 1
ATOM 6626 C CA . ASP B 1 399 ? -68.429 -1.211 3.148 1.00 21.95 399 ASP B CA 1
ATOM 6627 C C . ASP B 1 399 ? -67.331 -0.270 3.609 1.00 26.41 399 ASP B C 1
ATOM 6628 O O . ASP B 1 399 ? -67.581 0.882 3.981 1.00 25.29 399 ASP B O 1
ATOM 6633 N N . ARG B 1 400 ? -66.088 -0.735 3.444 1.00 28.16 400 ARG B N 1
ATOM 6634 C CA . ARG B 1 400 ? -64.954 0.158 3.249 1.00 26.30 400 ARG B CA 1
ATOM 6635 C C . ARG B 1 400 ? -64.936 0.504 1.772 1.00 25.25 400 ARG B C 1
ATOM 6636 O O . ARG B 1 400 ? -65.314 -0.318 0.957 1.00 22.79 400 ARG B O 1
ATOM 6644 N N . ALA B 1 401 ? -64.521 1.733 1.447 1.00 27.70 401 ALA B N 1
ATOM 6645 C CA . ALA B 1 401 ? -64.557 2.253 0.088 1.00 28.83 401 ALA B CA 1
ATOM 6646 C C . ALA B 1 401 ? -63.720 1.382 -0.843 1.00 26.99 401 ALA B C 1
ATOM 6647 O O . ALA B 1 401 ? -64.073 1.232 -2.005 1.00 29.92 401 ALA B O 1
ATOM 6649 N N . LYS B 1 402 ? -62.603 0.850 -0.353 1.00 26.17 402 LYS B N 1
ATOM 6650 C CA . LYS B 1 402 ? -61.723 0.042 -1.180 1.00 30.72 402 LYS B CA 1
ATOM 6651 C C . LYS B 1 402 ? -62.318 -1.355 -1.421 1.00 29.10 402 LYS B C 1
ATOM 6652 O O . LYS B 1 402 ? -61.851 -2.082 -2.280 1.00 28.41 402 LYS B O 1
ATOM 6658 N N . ASP B 1 403 ? -63.351 -1.748 -0.682 1.00 28.06 403 ASP B N 1
ATOM 6659 C CA . ASP B 1 403 ? -63.925 -3.077 -0.853 1.00 29.79 403 ASP B CA 1
ATOM 6660 C C . ASP B 1 403 ? -65.113 -3.106 -1.816 1.00 25.84 403 ASP B C 1
ATOM 6661 O O . ASP B 1 403 ? -65.638 -4.187 -2.087 1.00 24.66 403 ASP B O 1
ATOM 6666 N N . VAL B 1 404 ? -65.558 -1.939 -2.289 1.00 22.94 404 VAL B N 1
ATOM 6667 C CA . VAL B 1 404 ? -66.795 -1.851 -3.051 1.00 26.54 404 VAL B CA 1
ATOM 6668 C C . VAL B 1 404 ? -66.576 -2.612 -4.357 1.00 29.21 404 VAL B C 1
ATOM 6669 O O . VAL B 1 404 ? -65.483 -2.593 -4.899 1.00 28.18 404 VAL B O 1
ATOM 6673 N N . ILE B 1 405 ? -67.602 -3.302 -4.839 1.00 31.18 405 ILE B N 1
ATOM 6674 C CA . ILE B 1 405 ? -67.465 -4.132 -6.023 1.00 29.92 405 ILE B CA 1
ATOM 6675 C C . ILE B 1 405 ? -68.299 -3.492 -7.116 1.00 33.77 405 ILE B C 1
ATOM 6676 O O . ILE B 1 405 ? -69.515 -3.346 -6.927 1.00 32.61 405 ILE B O 1
ATOM 6681 N N . ILE B 1 406 ? -67.645 -3.175 -8.244 1.00 33.82 406 ILE B N 1
ATOM 6682 C CA . ILE B 1 406 ? -68.316 -2.504 -9.339 1.00 35.73 406 ILE B CA 1
ATOM 6683 C C . ILE B 1 406 ? -68.667 -3.530 -10.405 1.00 30.66 406 ILE B C 1
ATOM 6684 O O . ILE B 1 406 ? -67.782 -4.020 -11.095 1.00 28.25 406 ILE B O 1
ATOM 6689 N N . VAL B 1 407 ? -69.956 -3.822 -10.530 1.00 27.99 407 VAL B N 1
ATOM 6690 C CA . VAL B 1 407 ? -70.440 -4.774 -11.513 1.00 34.13 407 VAL B CA 1
ATOM 6691 C C . VAL B 1 407 ? -71.168 -3.999 -12.603 1.00 40.19 407 VAL B C 1
ATOM 6692 O O . VAL B 1 407 ? -72.272 -3.496 -12.357 1.00 37.95 407 VAL B O 1
ATOM 6696 N N . GLU B 1 408 ? -70.508 -3.863 -13.766 1.00 44.30 408 GLU B N 1
ATOM 6697 C CA . GLU B 1 408 ? -71.099 -3.181 -14.901 1.00 49.14 408 GLU B CA 1
ATOM 6698 C C . GLU B 1 408 ? -71.687 -1.843 -14.438 1.00 46.38 408 GLU B C 1
ATOM 6699 O O . GLU B 1 408 ? -72.871 -1.582 -14.632 1.00 50.53 408 GLU B O 1
ATOM 6705 N N . ALA B 1 409 ? -70.873 -1.021 -13.764 1.00 39.54 409 ALA B N 1
ATOM 6706 C CA . ALA B 1 409 ? -71.279 0.322 -13.358 1.00 39.78 409 ALA B CA 1
ATOM 6707 C C . ALA B 1 409 ? -72.245 0.339 -12.158 1.00 38.31 409 ALA B C 1
ATOM 6708 O O . ALA B 1 409 ? -72.598 1.426 -11.705 1.00 39.43 409 ALA B O 1
ATOM 6710 N N . TYR B 1 410 ? -72.663 -0.814 -11.612 1.00 30.32 410 TYR B N 1
ATOM 6711 C CA . TYR B 1 410 ? -73.481 -0.805 -10.398 1.00 29.26 410 TYR B CA 1
ATOM 6712 C C . TYR B 1 410 ? -72.603 -1.073 -9.179 1.00 28.08 410 TYR B C 1
ATOM 6713 O O . TYR B 1 410 ? -71.632 -1.803 -9.287 1.00 30.63 410 TYR B O 1
ATOM 6722 N N . ASN B 1 411 ? -72.992 -0.543 -8.013 1.00 28.03 411 ASN B N 1
ATOM 6723 C CA . ASN B 1 411 ? -72.240 -0.685 -6.782 1.00 26.32 411 ASN B CA 1
ATOM 6724 C C . ASN B 1 411 ? -72.812 -1.824 -5.955 1.00 29.36 411 ASN B C 1
ATOM 6725 O O . ASN B 1 411 ? -73.995 -1.797 -5.602 1.00 28.72 411 ASN B O 1
ATOM 6730 N N . VAL B 1 412 ? -71.955 -2.804 -5.654 1.00 23.91 412 VAL B N 1
ATOM 6731 C CA . VAL B 1 412 ? -72.306 -3.859 -4.731 1.00 23.06 412 VAL B CA 1
ATOM 6732 C C . VAL B 1 412 ? -71.459 -3.680 -3.474 1.00 23.68 412 VAL B C 1
ATOM 6733 O O . VAL B 1 412 ? -70.234 -3.690 -3.551 1.00 22.56 412 VAL B O 1
ATOM 6737 N N . TYR B 1 413 ? -72.130 -3.499 -2.325 1.00 25.43 413 TYR B N 1
ATOM 6738 C CA . TYR B 1 413 ? -71.460 -3.213 -1.061 1.00 23.68 413 TYR B CA 1
ATOM 6739 C C . TYR B 1 413 ? -71.224 -4.537 -0.340 1.00 24.57 413 TYR B C 1
ATOM 6740 O O . TYR B 1 413 ? -72.175 -5.240 0.009 1.00 23.17 413 TYR B O 1
ATOM 6749 N N . SER B 1 414 ? -69.945 -4.887 -0.162 1.00 24.25 414 SER B N 1
ATOM 6750 C CA . SER B 1 414 ? -69.590 -6.240 0.205 1.00 24.82 414 SER B CA 1
ATOM 6751 C C . SER B 1 414 ? -70.127 -6.571 1.599 1.00 27.19 414 SER B C 1
ATOM 6752 O O . SER B 1 414 ? -70.621 -7.681 1.802 1.00 23.77 414 SER B O 1
ATOM 6755 N N . GLN B 1 415 ? -70.026 -5.648 2.574 1.00 26.44 415 GLN B N 1
ATOM 6756 C CA . GLN B 1 415 ? -70.442 -6.000 3.939 1.00 27.23 415 GLN B CA 1
ATOM 6757 C C . GLN B 1 415 ? -71.953 -6.245 4.009 1.00 27.61 415 GLN B C 1
ATOM 6758 O O . GLN B 1 415 ? -72.425 -7.111 4.737 1.00 26.48 415 GLN B O 1
ATOM 6764 N N . GLU B 1 416 ? -72.713 -5.465 3.234 1.00 27.38 416 GLU B N 1
ATOM 6765 C CA . GLU B 1 416 ? -74.156 -5.574 3.206 1.00 26.12 416 GLU B CA 1
ATOM 6766 C C . GLU B 1 416 ? -74.563 -6.941 2.662 1.00 26.79 416 GLU B C 1
ATOM 6767 O O . GLU B 1 416 ? -75.412 -7.605 3.250 1.00 23.99 416 GLU B O 1
ATOM 6773 N N . VAL B 1 417 ? -73.919 -7.378 1.571 1.00 24.31 417 VAL B N 1
ATOM 6774 C CA . VAL B 1 417 ? -74.159 -8.704 1.021 1.00 24.96 417 VAL B CA 1
ATOM 6775 C C . VAL B 1 417 ? -73.798 -9.752 2.073 1.00 24.55 417 VAL B C 1
ATOM 6776 O O . VAL B 1 417 ? -74.530 -10.711 2.240 1.00 23.16 417 VAL B O 1
ATOM 6780 N N . GLU B 1 418 ? -72.665 -9.572 2.768 1.00 24.26 418 GLU B N 1
ATOM 6781 C CA . GLU B 1 418 ? -72.219 -10.527 3.787 1.00 24.69 418 GLU B CA 1
ATOM 6782 C C . GLU B 1 418 ? -73.284 -10.725 4.868 1.00 23.74 418 GLU B C 1
ATOM 6783 O O . GLU B 1 418 ? -73.571 -11.855 5.287 1.00 22.70 418 GLU B O 1
ATOM 6789 N N . HIS B 1 419 ? -73.903 -9.625 5.307 1.00 20.75 419 HIS B N 1
ATOM 6790 C CA . HIS B 1 419 ? -74.901 -9.690 6.369 1.00 22.15 419 HIS B CA 1
ATOM 6791 C C . HIS B 1 419 ? -76.141 -10.456 5.922 1.00 23.07 419 HIS B C 1
ATOM 6792 O O . HIS B 1 419 ? -76.783 -11.102 6.743 1.00 21.73 419 HIS B O 1
ATOM 6799 N N . VAL B 1 420 ? -76.489 -10.361 4.634 1.00 21.83 420 VAL B N 1
ATOM 6800 C CA . VAL B 1 420 ? -77.623 -11.114 4.143 1.00 22.17 420 VAL B CA 1
ATOM 6801 C C . VAL B 1 420 ? -77.262 -12.600 4.201 1.00 21.96 420 VAL B C 1
ATOM 6802 O O . VAL B 1 420 ? -78.075 -13.404 4.620 1.00 21.90 420 VAL B O 1
ATOM 6806 N N . LEU B 1 421 ? -76.052 -12.942 3.765 1.00 22.40 421 LEU B N 1
ATOM 6807 C CA . LEU B 1 421 ? -75.605 -14.332 3.763 1.00 24.95 421 LEU B CA 1
ATOM 6808 C C . LEU B 1 421 ? -75.552 -14.889 5.182 1.00 24.56 421 LEU B C 1
ATOM 6809 O O . LEU B 1 421 ? -76.141 -15.940 5.440 1.00 24.81 421 LEU B O 1
ATOM 6814 N N . THR B 1 422 ? -74.943 -14.145 6.123 1.00 22.69 422 THR B N 1
ATOM 6815 C CA . THR B 1 422 ? -74.740 -14.648 7.476 1.00 22.48 422 THR B CA 1
ATOM 6816 C C . THR B 1 422 ? -76.056 -14.713 8.235 1.00 23.24 422 THR B C 1
ATOM 6817 O O . THR B 1 422 ? -76.222 -15.544 9.139 1.00 25.66 422 THR B O 1
ATOM 6821 N N . GLY B 1 423 ? -76.985 -13.819 7.858 1.00 26.12 423 GLY B N 1
ATOM 6822 C CA . GLY B 1 423 ? -78.347 -13.849 8.376 1.00 26.33 423 GLY B CA 1
ATOM 6823 C C . GLY B 1 423 ? -79.055 -15.184 8.117 1.00 24.90 423 GLY B C 1
ATOM 6824 O O . GLY B 1 423 ? -79.951 -15.552 8.868 1.00 22.71 423 GLY B O 1
ATOM 6825 N N . HIS B 1 424 ? -78.706 -15.873 7.025 1.00 25.44 424 HIS B N 1
ATOM 6826 C CA . HIS B 1 424 ? -79.261 -17.205 6.771 1.00 27.19 424 HIS B CA 1
ATOM 6827 C C . HIS B 1 424 ? -78.794 -18.182 7.857 1.00 28.84 424 HIS B C 1
ATOM 6828 O O . HIS B 1 424 ? -77.624 -18.192 8.224 1.00 24.58 424 HIS B O 1
ATOM 6835 N N . PRO B 1 425 ? -79.709 -19.006 8.435 1.00 31.13 425 PRO B N 1
ATOM 6836 C CA . PRO B 1 425 ? -79.344 -19.956 9.489 1.00 35.08 425 PRO B CA 1
ATOM 6837 C C . PRO B 1 425 ? -78.291 -21.002 9.103 1.00 34.98 425 PRO B C 1
ATOM 6838 O O . PRO B 1 425 ? -77.593 -21.528 9.960 1.00 36.07 425 PRO B O 1
ATOM 6842 N N . ASP B 1 426 ? -78.162 -21.295 7.808 1.00 33.35 426 ASP B N 1
ATOM 6843 C CA . ASP B 1 426 ? -77.193 -22.268 7.348 1.00 32.74 426 ASP B CA 1
ATOM 6844 C C . ASP B 1 426 ? -75.790 -21.678 7.285 1.00 33.17 426 ASP B C 1
ATOM 6845 O O . ASP B 1 426 ? -74.852 -22.455 7.165 1.00 27.80 426 ASP B O 1
ATOM 6850 N N . VAL B 1 427 ? -75.653 -20.337 7.380 1.00 28.05 427 VAL B N 1
ATOM 6851 C CA . VAL B 1 427 ? -74.373 -19.671 7.180 1.00 27.58 427 VAL B CA 1
ATOM 6852 C C . VAL B 1 427 ? -73.887 -19.041 8.486 1.00 27.58 427 VAL B C 1
ATOM 6853 O O . VAL B 1 427 ? -74.576 -18.208 9.086 1.00 28.43 427 VAL B O 1
ATOM 6857 N N . ARG B 1 428 ? -72.642 -19.358 8.853 1.00 27.19 428 ARG B N 1
ATOM 6858 C CA . ARG B 1 428 ? -72.071 -18.904 10.111 1.00 28.26 428 ARG B CA 1
ATOM 6859 C C . ARG B 1 428 ? -71.282 -17.609 9.882 1.00 27.94 428 ARG B C 1
ATOM 6860 O O . ARG B 1 428 ? -71.481 -16.614 10.591 1.00 28.37 428 ARG B O 1
ATOM 6868 N N . TYR B 1 429 ? -70.393 -17.652 8.887 1.00 26.81 429 TYR B N 1
ATOM 6869 C CA . TYR B 1 429 ? -69.522 -16.547 8.509 1.00 28.08 429 TYR B CA 1
ATOM 6870 C C . TYR B 1 429 ? -69.510 -16.410 6.988 1.00 27.54 429 TYR B C 1
ATOM 6871 O O . TYR B 1 429 ? -69.692 -17.390 6.271 1.00 30.33 429 TYR B O 1
ATOM 6880 N N . ALA B 1 430 ? -69.263 -15.201 6.495 1.00 25.05 430 ALA B N 1
ATOM 6881 C CA . ALA B 1 430 ? -69.147 -14.968 5.064 1.00 24.62 430 ALA B CA 1
ATOM 6882 C C . ALA B 1 430 ? -68.193 -13.808 4.799 1.00 27.05 430 ALA B C 1
ATOM 6883 O O . ALA B 1 430 ? -68.073 -12.900 5.622 1.00 22.26 430 ALA B O 1
ATOM 6885 N N . ALA B 1 431 ? -67.533 -13.863 3.639 1.00 26.18 431 ALA B N 1
ATOM 6886 C CA . ALA B 1 431 ? -66.692 -12.795 3.153 1.00 25.14 431 ALA B CA 1
ATOM 6887 C C . ALA B 1 431 ? -66.998 -12.621 1.679 1.00 25.01 431 ALA B C 1
ATOM 6888 O O . ALA B 1 431 ? -67.113 -13.594 0.936 1.00 30.32 431 ALA B O 1
ATOM 6890 N N . VAL B 1 432 ? -67.200 -11.371 1.268 1.00 25.83 432 VAL B N 1
ATOM 6891 C CA . VAL B 1 432 ? -67.580 -11.061 -0.097 1.00 25.86 432 VAL B CA 1
ATOM 6892 C C . VAL B 1 432 ? -66.507 -10.154 -0.695 1.00 30.02 432 VAL B C 1
ATOM 6893 O O . VAL B 1 432 ? -66.077 -9.167 -0.092 1.00 26.58 432 VAL B O 1
ATOM 6897 N N . VAL B 1 433 ? -66.052 -10.530 -1.887 1.00 30.21 433 VAL B N 1
ATOM 6898 C CA . VAL B 1 433 ? -65.026 -9.762 -2.568 1.00 28.48 433 VAL B CA 1
ATOM 6899 C C . VAL B 1 433 ? -65.322 -9.790 -4.058 1.00 30.20 433 VAL B C 1
ATOM 6900 O O . VAL B 1 433 ? -66.055 -10.645 -4.578 1.00 27.05 433 VAL B O 1
ATOM 6904 N N . GLY B 1 434 ? -64.735 -8.819 -4.746 1.00 30.43 434 GLY B N 1
ATOM 6905 C CA . GLY B 1 434 ? -64.812 -8.799 -6.191 1.00 30.77 434 GLY B CA 1
ATOM 6906 C C . GLY B 1 434 ? -63.641 -9.565 -6.809 1.00 31.50 434 GLY B C 1
ATOM 6907 O O . GLY B 1 434 ? -62.504 -9.476 -6.344 1.00 29.26 434 GLY B O 1
ATOM 6908 N N . VAL B 1 435 ? -63.934 -10.234 -7.914 1.00 30.43 435 VAL B N 1
ATOM 6909 C CA . VAL B 1 435 ? -62.905 -10.884 -8.703 1.00 32.60 435 VAL B CA 1
ATOM 6910 C C . VAL B 1 435 ? -63.090 -10.463 -10.157 1.00 33.46 435 VAL B C 1
ATOM 6911 O O . VAL B 1 435 ? -64.151 -9.957 -10.514 1.00 33.38 435 VAL B O 1
ATOM 6915 N N . PRO B 1 436 ? -62.070 -10.655 -11.027 1.00 36.44 436 PRO B N 1
ATOM 6916 C CA . PRO B 1 436 ? -62.176 -10.292 -12.436 1.00 36.14 436 PRO B CA 1
ATOM 6917 C C . PRO B 1 436 ? -63.335 -10.983 -13.142 1.00 35.33 436 PRO B C 1
ATOM 6918 O O . PRO B 1 436 ? -63.635 -12.137 -12.863 1.00 38.79 436 PRO B O 1
ATOM 6922 N N . ASP B 1 437 ? -64.006 -10.226 -14.018 1.00 39.70 437 ASP B N 1
ATOM 6923 C CA . ASP B 1 437 ? -65.028 -10.763 -14.897 1.00 39.92 437 ASP B CA 1
ATOM 6924 C C . ASP B 1 437 ? -64.848 -10.144 -16.275 1.00 44.95 437 ASP B C 1
ATOM 6925 O O . ASP B 1 437 ? -64.761 -8.926 -16.387 1.00 44.67 437 ASP B O 1
ATOM 6930 N N . HIS B 1 438 ? -64.849 -10.978 -17.319 1.00 48.57 438 HIS B N 1
ATOM 6931 C CA . HIS B 1 438 ? -64.604 -10.509 -18.671 1.00 53.14 438 HIS B CA 1
ATOM 6932 C C . HIS B 1 438 ? -65.722 -9.550 -19.077 1.00 56.22 438 HIS B C 1
ATOM 6933 O O . HIS B 1 438 ? -65.445 -8.497 -19.654 1.00 47.39 438 HIS B O 1
ATOM 6940 N N . ASP B 1 439 ? -66.967 -9.922 -18.734 1.00 50.54 439 ASP B N 1
ATOM 6941 C CA . ASP B 1 439 ? -68.159 -9.228 -19.198 1.00 55.28 439 ASP B CA 1
ATOM 6942 C C . ASP B 1 439 ? -68.496 -8.036 -18.292 1.00 50.90 439 ASP B C 1
ATOM 6943 O O . ASP B 1 439 ? -68.759 -6.945 -18.801 1.00 49.68 439 ASP B O 1
ATOM 6948 N N . THR B 1 440 ? -68.468 -8.207 -16.960 1.00 43.47 440 THR B N 1
ATOM 6949 C CA . THR B 1 440 ? -68.924 -7.140 -16.074 1.00 41.40 440 THR B CA 1
ATOM 6950 C C . THR B 1 440 ? -67.758 -6.450 -15.373 1.00 37.75 440 THR B C 1
ATOM 6951 O O . THR B 1 440 ? -68.001 -5.678 -14.453 1.00 35.90 440 THR B O 1
ATOM 6955 N N . THR B 1 441 ? -66.514 -6.758 -15.779 1.00 38.18 441 THR B N 1
ATOM 6956 C CA . THR B 1 441 ? -65.299 -6.186 -15.202 1.00 40.73 441 THR B CA 1
ATOM 6957 C C . THR B 1 441 ? -64.977 -6.782 -13.822 1.00 37.67 441 THR B C 1
ATOM 6958 O O . THR B 1 441 ? -63.881 -7.300 -13.594 1.00 33.00 441 THR B O 1
ATOM 6962 N N . GLU B 1 442 ? -65.909 -6.648 -12.874 1.00 38.83 442 GLU B N 1
ATOM 6963 C CA . GLU B 1 442 ? -65.855 -7.373 -11.614 1.00 38.25 442 GLU B CA 1
ATOM 6964 C C . GLU B 1 442 ? -67.119 -8.208 -11.449 1.00 35.67 442 GLU B C 1
ATOM 6965 O O . GLU B 1 442 ? -68.207 -7.786 -11.827 1.00 36.37 442 GLU B O 1
ATOM 6971 N N . ALA B 1 443 ? -66.953 -9.376 -10.826 1.00 33.60 443 ALA B N 1
ATOM 6972 C CA . ALA B 1 443 ? -68.064 -10.211 -10.414 1.00 30.83 443 ALA B CA 1
ATOM 6973 C C . ALA B 1 443 ? -68.049 -10.318 -8.890 1.00 32.14 443 ALA B C 1
ATOM 6974 O O . ALA B 1 443 ? -67.011 -10.100 -8.269 1.00 33.01 443 ALA B O 1
ATOM 6976 N N . VAL B 1 444 ? -69.201 -10.675 -8.312 1.00 29.00 444 VAL B N 1
ATOM 6977 C CA . VAL B 1 444 ? -69.321 -10.835 -6.871 1.00 28.97 444 VAL B CA 1
ATOM 6978 C C . VAL B 1 444 ? -68.926 -12.264 -6.504 1.00 27.32 444 VAL B C 1
ATOM 6979 O O . VAL B 1 444 ? -69.579 -13.196 -6.959 1.00 29.16 444 VAL B O 1
ATOM 6983 N N . TYR B 1 445 ? -67.883 -12.401 -5.667 1.00 28.61 445 TYR B N 1
ATOM 6984 C CA . TYR B 1 445 ? -67.469 -13.662 -5.057 1.00 29.06 445 TYR B CA 1
ATOM 6985 C C . TYR B 1 445 ? -67.788 -13.627 -3.561 1.00 32.05 445 TYR B C 1
ATOM 6986 O O . TYR B 1 445 ? -67.477 -12.646 -2.872 1.00 30.81 445 TYR B O 1
ATOM 6995 N N . ALA B 1 446 ? -68.422 -14.698 -3.069 1.00 26.76 446 ALA B N 1
ATOM 6996 C CA . ALA B 1 446 ? -68.624 -14.910 -1.644 1.00 26.12 446 ALA B CA 1
ATOM 6997 C C . ALA B 1 446 ? -68.053 -16.267 -1.211 1.00 27.85 446 ALA B C 1
ATOM 6998 O O . ALA B 1 446 ? -68.261 -17.281 -1.894 1.00 27.77 446 ALA B O 1
ATOM 7000 N N . ALA B 1 447 ? -67.328 -16.235 -0.093 1.00 23.97 447 ALA B N 1
ATOM 7001 C CA . ALA B 1 447 ? -66.964 -17.421 0.656 1.00 28.77 447 ALA B CA 1
ATOM 7002 C C . ALA B 1 447 ? -67.856 -17.489 1.888 1.00 28.57 447 ALA B C 1
ATOM 7003 O O . ALA B 1 447 ? -67.970 -16.486 2.601 1.00 26.02 447 ALA B O 1
ATOM 7005 N N . VAL B 1 448 ? -68.495 -18.653 2.087 1.00 26.66 448 VAL B N 1
ATOM 7006 C CA . VAL B 1 448 ? -69.362 -18.891 3.225 1.00 29.02 448 VAL B CA 1
ATOM 7007 C C . VAL B 1 448 ? -68.895 -20.130 3.992 1.00 30.54 448 VAL B C 1
ATOM 7008 O O . VAL B 1 448 ? -68.624 -21.182 3.408 1.00 29.51 448 VAL B O 1
ATOM 7012 N N . VAL B 1 449 ? -68.800 -19.957 5.317 1.00 29.74 449 VAL B N 1
ATOM 7013 C CA . VAL B 1 449 ? -68.532 -21.012 6.281 1.00 31.01 449 VAL B CA 1
ATOM 7014 C C . VAL B 1 449 ? -69.875 -21.510 6.811 1.00 32.08 449 VAL B C 1
ATOM 7015 O O . VAL B 1 449 ? -70.630 -20.749 7.436 1.00 26.76 449 VAL B O 1
ATOM 7019 N N . PRO B 1 450 ? -70.210 -22.803 6.565 1.00 31.86 450 PRO B N 1
ATOM 7020 C CA . PRO B 1 450 ? -71.484 -23.364 7.016 1.00 30.85 450 PRO B CA 1
ATOM 7021 C C . PRO B 1 450 ? -71.558 -23.371 8.534 1.00 29.04 450 PRO B C 1
ATOM 7022 O O . PRO B 1 450 ? -70.525 -23.459 9.189 1.00 28.91 450 PRO B O 1
ATOM 7026 N N . ALA B 1 451 ? -72.768 -23.242 9.076 1.00 29.38 451 ALA B N 1
ATOM 7027 C CA . ALA B 1 451 ? -73.005 -23.446 10.495 1.00 34.47 451 ALA B CA 1
ATOM 7028 C C . ALA B 1 451 ? -72.851 -24.934 10.836 1.00 35.83 451 ALA B C 1
ATOM 7029 O O . ALA B 1 451 ? -72.867 -25.800 9.949 1.00 30.11 451 ALA B O 1
ATOM 7031 N N . GLU B 1 452 ? -72.715 -25.187 12.138 1.00 39.00 452 GLU B N 1
ATOM 7032 C CA . GLU B 1 452 ? -72.357 -26.488 12.687 1.00 43.99 452 GLU B CA 1
ATOM 7033 C C . GLU B 1 452 ? -73.314 -27.588 12.241 1.00 49.19 452 GLU B C 1
ATOM 7034 O O . GLU B 1 452 ? -72.857 -28.680 11.925 1.00 62.45 452 GLU B O 1
ATOM 7036 N N . GLY B 1 453 ? -74.624 -27.336 12.258 1.00 53.18 453 GLY B N 1
ATOM 7037 C CA . GLY B 1 453 ? -75.579 -28.424 12.115 1.00 59.41 453 GLY B CA 1
ATOM 7038 C C . GLY B 1 453 ? -75.774 -28.879 10.668 1.00 59.22 453 GLY B C 1
ATOM 7039 O O . GLY B 1 453 ? -76.226 -29.996 10.429 1.00 60.80 453 GLY B O 1
ATOM 7040 N N . VAL B 1 454 ? -75.405 -28.032 9.698 1.00 59.71 454 VAL B N 1
ATOM 7041 C CA . VAL B 1 454 ? -76.026 -28.086 8.383 1.00 62.68 454 VAL B CA 1
ATOM 7042 C C . VAL B 1 454 ? -75.154 -28.897 7.425 1.00 58.17 454 VAL B C 1
ATOM 7043 O O . VAL B 1 454 ? -73.932 -28.811 7.464 1.00 61.82 454 VAL B O 1
ATOM 7047 N N . GLY B 1 455 ? -75.798 -29.679 6.553 1.00 61.03 455 GLY B N 1
ATOM 7048 C CA . GLY B 1 455 ? -75.094 -30.441 5.539 1.00 58.03 455 GLY B CA 1
ATOM 7049 C C . GLY B 1 455 ? -74.698 -29.574 4.347 1.00 59.46 455 GLY B C 1
ATOM 7050 O O . GLY B 1 455 ? -73.864 -28.678 4.476 1.00 67.59 455 GLY B O 1
ATOM 7051 N N . GLU B 1 456 ? -75.297 -29.864 3.190 1.00 54.51 456 GLU B N 1
ATOM 7052 C CA . GLU B 1 456 ? -75.007 -29.136 1.969 1.00 53.51 456 GLU B CA 1
ATOM 7053 C C . GLU B 1 456 ? -75.683 -27.773 2.056 1.00 48.08 456 GLU B C 1
ATOM 7054 O O . GLU B 1 456 ? -76.880 -27.688 2.305 1.00 39.10 456 GLU B O 1
ATOM 7060 N N . ILE B 1 457 ? -74.906 -26.719 1.828 1.00 48.08 457 ILE B N 1
ATOM 7061 C CA . ILE B 1 457 ? -75.470 -25.405 1.586 1.00 46.07 457 ILE B CA 1
ATOM 7062 C C . ILE B 1 457 ? -76.220 -25.432 0.255 1.00 43.33 457 ILE B C 1
ATOM 7063 O O . ILE B 1 457 ? -75.697 -25.918 -0.747 1.00 40.15 457 ILE B O 1
ATOM 7068 N N . ASP B 1 458 ? -77.450 -24.898 0.258 1.00 37.50 458 ASP B N 1
ATOM 7069 C CA . ASP B 1 458 ? -78.169 -24.627 -0.965 1.00 37.49 458 ASP B CA 1
ATOM 7070 C C . ASP B 1 458 ? -77.767 -23.249 -1.494 1.00 39.33 458 ASP B C 1
ATOM 7071 O O . ASP B 1 458 ? -78.333 -22.224 -1.090 1.00 36.35 458 ASP B O 1
ATOM 7076 N N . VAL B 1 459 ? -76.814 -23.248 -2.437 1.00 40.01 459 VAL B N 1
ATOM 7077 C CA . VAL B 1 459 ? -76.207 -22.026 -2.942 1.00 43.03 459 VAL B CA 1
ATOM 7078 C C . VAL B 1 459 ? -77.234 -21.229 -3.746 1.00 44.23 459 VAL B C 1
ATOM 7079 O O . VAL B 1 459 ? -77.157 -20.007 -3.775 1.00 42.42 459 VAL B O 1
ATOM 7083 N N . ASP B 1 460 ? -78.203 -21.904 -4.378 1.00 45.55 460 ASP B N 1
ATOM 7084 C CA . ASP B 1 460 ? -79.227 -21.198 -5.130 1.00 41.68 460 ASP B CA 1
ATOM 7085 C C . ASP B 1 460 ? -80.173 -20.508 -4.164 1.00 35.44 460 ASP B C 1
ATOM 7086 O O . ASP B 1 460 ? -80.613 -19.402 -4.464 1.00 30.00 460 ASP B O 1
ATOM 7091 N N . GLU B 1 461 ? -80.442 -21.126 -3.006 1.00 34.77 461 GLU B N 1
ATOM 7092 C CA . GLU B 1 461 ? -81.218 -20.449 -1.971 1.00 34.94 461 GLU B CA 1
ATOM 7093 C C . GLU B 1 461 ? -80.509 -19.163 -1.520 1.00 33.81 461 GLU B C 1
ATOM 7094 O O . GLU B 1 461 ? -81.130 -18.105 -1.400 1.00 32.90 461 GLU B O 1
ATOM 7100 N N . LEU B 1 462 ? -79.198 -19.242 -1.278 1.00 30.67 462 LEU B N 1
ATOM 7101 C CA . LEU B 1 462 ? -78.444 -18.072 -0.846 1.00 30.22 462 LEU B CA 1
ATOM 7102 C C . LEU B 1 462 ? -78.462 -16.975 -1.911 1.00 31.01 462 LEU B C 1
ATOM 7103 O O . LEU B 1 462 ? -78.631 -15.808 -1.574 1.00 31.19 462 LEU B O 1
ATOM 7108 N N . ARG B 1 463 ? -78.315 -17.316 -3.200 1.00 33.99 463 ARG B N 1
ATOM 7109 C CA . ARG B 1 463 ? -78.358 -16.302 -4.250 1.00 33.21 463 ARG B CA 1
ATOM 7110 C C . ARG B 1 463 ? -79.731 -15.638 -4.313 1.00 32.21 463 ARG B C 1
ATOM 7111 O O . ARG B 1 463 ? -79.834 -14.410 -4.479 1.00 27.80 463 ARG B O 1
ATOM 7119 N N . ALA B 1 464 ? -80.784 -16.457 -4.220 1.00 31.46 464 ALA B N 1
ATOM 7120 C CA . ALA B 1 464 ? -82.144 -15.940 -4.202 1.00 30.58 464 ALA B CA 1
ATOM 7121 C C . ALA B 1 464 ? -82.345 -14.948 -3.041 1.00 28.41 464 ALA B C 1
ATOM 7122 O O . ALA B 1 464 ? -82.982 -13.907 -3.218 1.00 30.18 464 ALA B O 1
ATOM 7124 N N . LEU B 1 465 ? -81.804 -15.251 -1.858 1.00 26.04 465 LEU B N 1
ATOM 7125 C CA . LEU B 1 465 ? -82.002 -14.413 -0.694 1.00 25.62 465 LEU B CA 1
ATOM 7126 C C . LEU B 1 465 ? -81.378 -13.044 -0.946 1.00 29.96 465 LEU B C 1
ATOM 7127 O O . LEU B 1 465 ? -82.002 -12.017 -0.617 1.00 25.90 465 LEU B O 1
ATOM 7132 N N . VAL B 1 466 ? -80.169 -13.040 -1.543 1.00 26.54 466 VAL B N 1
ATOM 7133 C CA . VAL B 1 466 ? -79.484 -11.790 -1.818 1.00 27.83 466 VAL B CA 1
ATOM 7134 C C . VAL B 1 466 ? -80.276 -11.002 -2.864 1.00 28.79 466 VAL B C 1
ATOM 7135 O O . VAL B 1 466 ? -80.558 -9.802 -2.684 1.00 25.87 466 VAL B O 1
ATOM 7139 N N . ARG B 1 467 ? -80.648 -11.707 -3.941 1.00 29.37 467 ARG B N 1
ATOM 7140 C CA . ARG B 1 467 ? -81.434 -11.140 -5.025 1.00 34.90 467 ARG B CA 1
ATOM 7141 C C . ARG B 1 467 ? -82.694 -10.453 -4.488 1.00 31.16 467 ARG B C 1
ATOM 7142 O O . ARG B 1 467 ? -83.010 -9.341 -4.888 1.00 35.68 467 ARG B O 1
ATOM 7150 N N . THR B 1 468 ? -83.401 -11.089 -3.557 1.00 27.46 468 THR B N 1
ATOM 7151 C CA . THR B 1 468 ? -84.707 -10.581 -3.164 1.00 33.07 468 THR B CA 1
ATOM 7152 C C . THR B 1 468 ? -84.598 -9.655 -1.950 1.00 36.92 468 THR B C 1
ATOM 7153 O O . THR B 1 468 ? -85.623 -9.161 -1.489 1.00 34.28 468 THR B O 1
ATOM 7157 N N . THR B 1 469 ? -83.367 -9.389 -1.466 1.00 34.71 469 THR B N 1
ATOM 7158 C CA . THR B 1 469 ? -83.154 -8.422 -0.398 1.00 30.04 469 THR B CA 1
ATOM 7159 C C . THR B 1 469 ? -82.544 -7.144 -0.956 1.00 26.41 469 THR B C 1
ATOM 7160 O O . THR B 1 469 ? -82.998 -6.045 -0.643 1.00 23.43 469 THR B O 1
ATOM 7164 N N . LEU B 1 470 ? -81.477 -7.309 -1.745 1.00 25.20 470 LEU B N 1
ATOM 7165 C CA . LEU B 1 470 ? -80.699 -6.189 -2.257 1.00 24.03 470 LEU B CA 1
ATOM 7166 C C . LEU B 1 470 ? -80.973 -5.948 -3.736 1.00 23.91 470 LEU B C 1
ATOM 7167 O O . LEU B 1 470 ? -80.907 -4.817 -4.200 1.00 26.04 470 LEU B O 1
ATOM 7172 N N . GLY B 1 471 ? -81.195 -7.029 -4.480 1.00 23.68 471 GLY B N 1
ATOM 7173 C CA . GLY B 1 471 ? -81.443 -6.929 -5.903 1.00 25.98 471 GLY B CA 1
ATOM 7174 C C . GLY B 1 471 ? -80.489 -7.825 -6.679 1.00 25.95 471 GLY B C 1
ATOM 7175 O O . GLY B 1 471 ? -79.471 -8.236 -6.127 1.00 25.24 471 GLY B O 1
ATOM 7176 N N . PRO B 1 472 ? -80.759 -8.070 -7.982 1.00 30.49 472 PRO B N 1
ATOM 7177 C CA . PRO B 1 472 ? -80.060 -9.104 -8.759 1.00 29.86 472 PRO B CA 1
ATOM 7178 C C . PRO B 1 472 ? -78.542 -8.985 -8.884 1.00 30.34 472 PRO B C 1
ATOM 7179 O O . PRO B 1 472 ? -77.831 -9.982 -8.778 1.00 26.70 472 PRO B O 1
ATOM 7183 N N . VAL B 1 473 ? -78.034 -7.760 -9.050 1.00 26.21 473 VAL B N 1
ATOM 7184 C CA . VAL B 1 473 ? -76.628 -7.586 -9.327 1.00 25.85 473 VAL B CA 1
ATOM 7185 C C . VAL B 1 473 ? -75.789 -7.844 -8.082 1.00 25.41 473 VAL B C 1
ATOM 7186 O O . VAL B 1 473 ? -74.578 -8.039 -8.220 1.00 25.65 473 VAL B O 1
ATOM 7190 N N . HIS B 1 474 ? -76.416 -7.783 -6.894 1.00 23.67 474 HIS B N 1
ATOM 7191 C CA . HIS B 1 474 ? -75.755 -8.044 -5.613 1.00 23.14 474 HIS B CA 1
ATOM 7192 C C . HIS B 1 474 ? -75.528 -9.554 -5.389 1.00 23.68 474 HIS B C 1
ATOM 7193 O O . HIS B 1 474 ? -74.728 -9.957 -4.561 1.00 23.97 474 HIS B O 1
ATOM 7200 N N . GLU B 1 475 ? -76.256 -10.399 -6.114 1.00 23.39 475 GLU B N 1
ATOM 7201 C CA . GLU B 1 475 ? -76.098 -11.837 -6.060 1.00 27.06 475 GLU B CA 1
ATOM 7202 C C . GLU B 1 475 ? -74.632 -12.269 -6.258 1.00 30.21 475 GLU B C 1
ATOM 7203 O O . GLU B 1 475 ? -73.942 -11.819 -7.172 1.00 26.00 475 GLU B O 1
ATOM 7209 N N . PRO B 1 476 ? -74.076 -13.159 -5.406 1.00 28.91 476 PRO B N 1
ATOM 7210 C CA . PRO B 1 476 ? -72.804 -13.815 -5.719 1.00 33.25 476 PRO B CA 1
ATOM 7211 C C . PRO B 1 476 ? -72.892 -14.679 -6.975 1.00 31.01 476 PRO B C 1
ATOM 7212 O O . PRO B 1 476 ? -73.623 -15.657 -6.996 1.00 32.84 476 PRO B O 1
ATOM 7216 N N . LYS B 1 477 ? -72.155 -14.277 -8.021 1.00 33.68 477 LYS B N 1
ATOM 7217 C CA . LYS B 1 477 ? -71.947 -15.110 -9.190 1.00 31.65 477 LYS B CA 1
ATOM 7218 C C . LYS B 1 477 ? -71.181 -16.358 -8.764 1.00 29.28 477 LYS B C 1
ATOM 7219 O O . LYS B 1 477 ? -71.634 -17.470 -9.000 1.00 31.99 477 LYS B O 1
ATOM 7225 N N . HIS B 1 478 ? -70.067 -16.153 -8.060 1.00 29.24 478 HIS B N 1
ATOM 7226 C CA . HIS B 1 478 ? -69.288 -17.257 -7.517 1.00 31.59 478 HIS B CA 1
ATOM 7227 C C . HIS B 1 478 ? -69.578 -17.364 -6.022 1.00 30.18 478 HIS B C 1
ATOM 7228 O O . HIS B 1 478 ? -69.386 -16.403 -5.277 1.00 32.53 478 HIS B O 1
ATOM 7235 N N . LEU B 1 479 ? -70.028 -18.541 -5.594 1.00 32.80 479 LEU B N 1
ATOM 7236 C CA . LEU B 1 479 ? -70.410 -18.775 -4.215 1.00 36.00 479 LEU B CA 1
ATOM 7237 C C . LEU B 1 479 ? -69.756 -20.068 -3.737 1.00 39.23 479 LEU B C 1
ATOM 7238 O O . LEU B 1 479 ? -70.179 -21.170 -4.078 1.00 42.33 479 LEU B O 1
ATOM 7243 N N . ASP B 1 480 ? -68.729 -19.887 -2.909 1.00 36.87 480 ASP B N 1
ATOM 7244 C CA . ASP B 1 480 ? -67.723 -20.886 -2.605 1.00 41.68 480 ASP B CA 1
ATOM 7245 C C . ASP B 1 480 ? -67.880 -21.255 -1.135 1.00 40.11 480 ASP B C 1
ATOM 7246 O O . ASP B 1 480 ? -67.709 -20.396 -0.263 1.00 34.14 480 ASP B O 1
ATOM 7251 N N . VAL B 1 481 ? -68.251 -22.515 -0.876 1.00 37.66 481 VAL B N 1
ATOM 7252 C CA . VAL B 1 481 ? -68.277 -23.049 0.477 1.00 36.54 481 VAL B CA 1
ATOM 7253 C C . VAL B 1 481 ? -66.837 -23.313 0.887 1.00 35.46 481 VAL B C 1
ATOM 7254 O O . VAL B 1 481 ? -66.107 -23.986 0.170 1.00 34.01 481 VAL B O 1
ATOM 7258 N N . VAL B 1 482 ? -66.435 -22.753 2.033 1.00 34.77 482 VAL B N 1
ATOM 7259 C CA . VAL B 1 482 ? -65.057 -22.820 2.477 1.00 34.45 482 VAL B CA 1
ATOM 7260 C C . VAL B 1 482 ? -65.039 -23.296 3.922 1.00 30.89 482 VAL B C 1
ATOM 7261 O O . VAL B 1 482 ? -66.039 -23.201 4.634 1.00 32.40 482 VAL B O 1
ATOM 7265 N N . ASP B 1 483 ? -63.868 -23.785 4.331 1.00 34.60 483 ASP B N 1
ATOM 7266 C CA . ASP B 1 483 ? -63.640 -24.233 5.698 1.00 37.90 483 ASP B CA 1
ATOM 7267 C C . ASP B 1 483 ? -63.411 -23.024 6.600 1.00 34.25 483 ASP B C 1
ATOM 7268 O O . ASP B 1 483 ? -63.821 -23.013 7.757 1.00 38.61 483 ASP B O 1
ATOM 7273 N N . THR B 1 484 ? -62.756 -21.994 6.056 1.00 36.49 484 THR B N 1
ATOM 7274 C CA . THR B 1 484 ? -62.221 -20.925 6.878 1.00 39.62 484 THR B CA 1
ATOM 7275 C C . THR B 1 484 ? -62.067 -19.654 6.042 1.00 37.86 484 THR B C 1
ATOM 7276 O O . THR B 1 484 ? -61.809 -19.701 4.845 1.00 37.83 484 THR B O 1
ATOM 7280 N N . ILE B 1 485 ? -62.181 -18.501 6.701 1.00 37.09 485 ILE B N 1
ATOM 7281 C CA . ILE B 1 485 ? -61.969 -17.229 6.024 1.00 39.70 485 ILE B CA 1
ATOM 7282 C C . ILE B 1 485 ? -60.637 -16.638 6.498 1.00 38.45 485 ILE B C 1
ATOM 7283 O O . ILE B 1 485 ? -60.497 -16.265 7.652 1.00 41.98 485 ILE B O 1
ATOM 7288 N N . PRO B 1 486 ? -59.618 -16.473 5.631 1.00 39.85 486 PRO B N 1
ATOM 7289 C CA . PRO B 1 486 ? -58.309 -15.991 6.085 1.00 44.29 486 PRO B CA 1
ATOM 7290 C C . PRO B 1 486 ? -58.389 -14.589 6.701 1.00 53.03 486 PRO B C 1
ATOM 7291 O O . PRO B 1 486 ? -59.243 -13.785 6.310 1.00 42.50 486 PRO B O 1
ATOM 7295 N N . THR B 1 487 ? -57.469 -14.300 7.636 1.00 65.30 487 THR B N 1
ATOM 7296 C CA . THR B 1 487 ? -57.590 -13.154 8.527 1.00 70.57 487 THR B CA 1
ATOM 7297 C C . THR B 1 487 ? -56.400 -12.206 8.386 1.00 73.33 487 THR B C 1
ATOM 7298 O O . THR B 1 487 ? -55.365 -12.568 7.836 1.00 63.96 487 THR B O 1
ATOM 7302 N N . THR B 1 488 ? -56.582 -11.000 8.945 1.00 84.02 488 THR B N 1
ATOM 7303 C CA . THR B 1 488 ? -55.540 -9.999 9.140 1.00 84.60 488 THR B CA 1
ATOM 7304 C C . THR B 1 488 ? -54.724 -10.371 10.386 1.00 95.02 488 THR B C 1
ATOM 7305 O O . THR B 1 488 ? -55.013 -11.381 11.028 1.00 94.66 488 THR B O 1
ATOM 7309 N N . PRO B 1 489 ? -53.669 -9.606 10.778 1.00 104.05 489 PRO B N 1
ATOM 7310 C CA . PRO B 1 489 ? -52.945 -9.869 12.028 1.00 104.34 489 PRO B CA 1
ATOM 7311 C C . PRO B 1 489 ? -53.853 -9.910 13.271 1.00 98.78 489 PRO B C 1
ATOM 7312 O O . PRO B 1 489 ? -54.528 -8.921 13.509 1.00 88.70 489 PRO B O 1
ATOM 7316 N N . PRO B 1 493 ? -60.094 -9.507 8.316 1.00 53.24 493 PRO B N 1
ATOM 7317 C CA . PRO B 1 493 ? -60.602 -10.485 7.335 1.00 59.27 493 PRO B CA 1
ATOM 7318 C C . PRO B 1 493 ? -59.982 -10.221 5.966 1.00 53.81 493 PRO B C 1
ATOM 7319 O O . PRO B 1 493 ? -60.179 -9.139 5.422 1.00 58.60 493 PRO B O 1
ATOM 7323 N N . ASP B 1 494 ? -59.230 -11.203 5.442 1.00 48.74 494 ASP B N 1
ATOM 7324 C CA . ASP B 1 494 ? -58.176 -10.946 4.460 1.00 49.30 494 ASP B CA 1
ATOM 7325 C C . ASP B 1 494 ? -58.725 -11.022 3.042 1.00 44.60 494 ASP B C 1
ATOM 7326 O O . ASP B 1 494 ? -58.557 -12.019 2.343 1.00 42.03 494 ASP B O 1
ATOM 7331 N N . LYS B 1 495 ? -59.308 -9.918 2.591 1.00 42.42 495 LYS B N 1
ATOM 7332 C CA . LYS B 1 495 ? -60.023 -9.929 1.329 1.00 49.36 495 LYS B CA 1
ATOM 7333 C C . LYS B 1 495 ? -59.047 -10.077 0.154 1.00 43.29 495 LYS B C 1
ATOM 7334 O O . LYS B 1 495 ? -59.392 -10.680 -0.855 1.00 43.77 495 LYS B O 1
ATOM 7340 N N . SER B 1 496 ? -57.833 -9.529 0.242 1.00 46.29 496 SER B N 1
ATOM 7341 C CA . SER B 1 496 ? -56.916 -9.653 -0.889 1.00 46.63 496 SER B CA 1
ATOM 7342 C C . SER B 1 496 ? -56.483 -11.104 -1.045 1.00 40.42 496 SER B C 1
ATOM 7343 O O . SER B 1 496 ? -56.290 -11.564 -2.164 1.00 40.27 496 SER B O 1
ATOM 7346 N N . ALA B 1 497 ? -56.305 -11.800 0.083 1.00 40.84 497 ALA B N 1
ATOM 7347 C CA . ALA B 1 497 ? -55.972 -13.218 0.075 1.00 40.10 497 ALA B CA 1
ATOM 7348 C C . ALA B 1 497 ? -57.088 -14.035 -0.566 1.00 42.58 497 ALA B C 1
ATOM 7349 O O . ALA B 1 497 ? -56.812 -14.992 -1.279 1.00 49.88 497 ALA B O 1
ATOM 7351 N N . LEU B 1 498 ? -58.357 -13.691 -0.300 1.00 39.83 498 LEU B N 1
ATOM 7352 C CA . LEU B 1 498 ? -59.465 -14.395 -0.935 1.00 39.39 498 LEU B CA 1
ATOM 7353 C C . LEU B 1 498 ? -59.454 -14.188 -2.441 1.00 39.03 498 LEU B C 1
ATOM 7354 O O . LEU B 1 498 ? -59.765 -15.118 -3.185 1.00 42.62 498 LEU B O 1
ATOM 7359 N N . ARG B 1 499 ? -59.209 -12.937 -2.858 1.00 43.01 499 ARG B N 1
ATOM 7360 C CA . ARG B 1 499 ? -59.138 -12.556 -4.263 1.00 52.67 499 ARG B CA 1
ATOM 7361 C C . ARG B 1 499 ? -58.048 -13.374 -4.960 1.00 62.19 499 ARG B C 1
ATOM 7362 O O . ARG B 1 499 ? -58.250 -13.825 -6.086 1.00 70.59 499 ARG B O 1
ATOM 7370 N N . THR B 1 500 ? -56.914 -13.586 -4.268 1.00 62.16 500 THR B N 1
ATOM 7371 C CA . THR B 1 500 ? -55.760 -14.304 -4.801 1.00 66.10 500 THR B CA 1
ATOM 7372 C C . THR B 1 500 ? -56.028 -15.805 -4.931 1.00 62.23 500 THR B C 1
ATOM 7373 O O . THR B 1 500 ? -55.725 -16.393 -5.965 1.00 70.44 500 THR B O 1
ATOM 7377 N N . ARG B 1 501 ? -56.562 -16.423 -3.867 1.00 61.71 501 ARG B N 1
ATOM 7378 C CA . ARG B 1 501 ? -56.815 -17.860 -3.831 1.00 58.06 501 ARG B CA 1
ATOM 7379 C C . ARG B 1 501 ? -57.875 -18.255 -4.857 1.00 62.18 501 ARG B C 1
ATOM 7380 O O . ARG B 1 501 ? -57.928 -19.419 -5.245 1.00 60.48 501 ARG B O 1
ATOM 7382 N N . TRP B 1 502 ? -58.709 -17.291 -5.287 1.00 58.70 502 TRP B N 1
ATOM 7383 C CA . TRP B 1 502 ? -59.753 -17.554 -6.268 1.00 57.85 502 TRP B CA 1
ATOM 7384 C C . TRP B 1 502 ? -59.169 -17.831 -7.654 1.00 61.83 502 TRP B C 1
ATOM 7385 O O . TRP B 1 502 ? -59.705 -18.674 -8.366 1.00 62.88 502 TRP B O 1
ATOM 7396 N N . ARG B 1 503 ? -58.124 -17.099 -8.067 1.00 64.26 503 ARG B N 1
ATOM 7397 C CA . ARG B 1 503 ? -57.435 -17.428 -9.310 1.00 69.42 503 ARG B CA 1
ATOM 7398 C C . ARG B 1 503 ? -57.117 -18.925 -9.324 1.00 67.20 503 ARG B C 1
ATOM 7399 O O . ARG B 1 503 ? -57.665 -19.683 -10.126 1.00 76.58 503 ARG B O 1
ATOM 7407 N N . ALA B 1 504 ? -56.251 -19.350 -8.400 1.00 65.39 504 ALA B N 1
ATOM 7408 C CA . ALA B 1 504 ? -55.895 -20.753 -8.279 1.00 59.19 504 ALA B CA 1
ATOM 7409 C C . ALA B 1 504 ? -57.100 -21.558 -7.768 1.00 62.97 504 ALA B C 1
ATOM 7410 O O . ALA B 1 504 ? -58.025 -21.809 -8.570 1.00 66.24 504 ALA B O 1
#